Protein AF-0000000084581975 (afdb_homodimer)

Secondary structure (DSSP, 8-state):
--STTS--TT-TTHHHHS-HHHHHHHHHHS-HHHHHHHHHHHHHHHHHHHH-HHHHHHHHHHHTTEEE-S-TTS-HHHHHHHHHHHHHTTSTT-S-EEEEEE-TTSEEEEETTEEEEE-SSEEEEEEPPPSSS-PPPEEEEEEE-TTTS-TTT----EEEEEGGGTEEEEEE--TTS--EEEEEETTTTTPBPTT-S-SEEE-SSPPPSSS--EEEEEEETTEEEEEEESSSEEEEEEETTTTEEEEEEEE--TT-TT--EEEEESSSSEEEEEETTEEEEEE--TTSTT-B--GGG-SEEEEPPPBPTT-EEEEEEEE-------GGG--SEEE-GGGPEEEEEEEEES-TT---TTTEEEEEEEEEHHHHHHHHHHS-SS-EEE-HHHHSTTT-EEEEE-SS-EEEEEEETTEEEEEEE-S--TT--GGGG-EEEEEESTTGGGSTT-------SSEE--SEE--TTTBSS-EE----EEEEEEE--TTEEE-SSSEEEEEE-------/--STTS--TT-TTHHHHS-HHHHHHHHHHS-HHHHHHHHHHHHHHHHHHHH-HHHHHHHHHHHTTEEE-S-TTS-HHHHHHHHHHHHHTTSTT---EEEEEE-TTSEEEEETTEEEEE-SSEEEEEEPPPSSS-PPPEEEEEEE-TTTS-TTT----EEEEEGGGTEEEEEE--TTS--EEEEEETTTTTPBPTT-SSSEEE-SSPPPSSS--EEEEEEETTEEEEEEESSSEEEEEEETTTTEEEEEEEE--TT-TT--EEEEESSSSEEEEEETTEEEEEE--TTSTT-B--GGG-SEEEEPPPBPTT-EEEEEEEE-------GGG--SEEE-GGGPEEEEEEEEES-SS---TTTEEEEEEEEEHHHHHHHHHHS-SS-EEE-HHHHSTTT-EEEEE-SS-EEEEEEETTEEEEEEE-S--TT--GGGG-EEEEEESTTGGGSTT--TT---SSEE--SEE--TTTBSS-EE----EEEEEEE--TTEEE-SSSEEEEEE-------

Radius of gyration: 44.05 Å; Cα contacts (8 Å, |Δi|>4): 2255; chains: 2; bounding box: 67×136×101 Å

Structure (mmCIF, N/CA/C/O backbone):
data_AF-0000000084581975-model_v1
#
loop_
_entity.id
_entity.type
_entity.pdbx_description
1 polymer 'F-box domain-containing protein'
#
loop_
_atom_site.group_PDB
_atom_site.id
_atom_site.type_symbol
_atom_site.label_atom_id
_atom_site.label_alt_id
_atom_site.label_comp_id
_atom_site.label_asym_id
_atom_site.label_entity_id
_atom_site.label_seq_id
_atom_site.pdbx_PDB_ins_code
_atom_site.Cartn_x
_atom_site.Cartn_y
_atom_site.Cartn_z
_atom_site.occupancy
_atom_site.B_iso_or_equiv
_atom_site.auth_seq_id
_atom_site.auth_comp_id
_atom_site.auth_asym_id
_atom_site.auth_atom_id
_atom_site.pdbx_PDB_model_num
ATOM 1 N N . MET A 1 1 ? 5.711 13.75 -12.453 1 22.48 1 MET A N 1
ATOM 2 C CA . MET A 1 1 ? 6.531 12.695 -13.047 1 22.48 1 MET A CA 1
ATOM 3 C C . MET A 1 1 ? 6.195 11.336 -12.445 1 22.48 1 MET A C 1
ATOM 5 O O . MET A 1 1 ? 6.461 10.297 -13.055 1 22.48 1 MET A O 1
ATOM 9 N N . CYS A 1 2 ? 5.719 11.281 -11.109 1 26.8 2 CYS A N 1
ATOM 10 C CA . CYS A 1 2 ? 5.574 9.984 -10.438 1 26.8 2 CYS A CA 1
ATOM 11 C C . CYS A 1 2 ? 4.297 9.289 -10.883 1 26.8 2 CYS A C 1
ATOM 13 O O . CYS A 1 2 ? 4.035 8.148 -10.484 1 26.8 2 CYS A O 1
ATOM 15 N N . ALA A 1 3 ? 3.344 10.016 -11.438 1 27.53 3 ALA A N 1
ATOM 16 C CA . ALA A 1 3 ? 2.084 9.422 -11.883 1 27.53 3 ALA A CA 1
ATOM 17 C C . ALA A 1 3 ? 2.314 8.445 -13.031 1 27.53 3 ALA A C 1
ATOM 19 O O . ALA A 1 3 ? 1.553 7.488 -13.203 1 27.53 3 ALA A O 1
ATOM 20 N N . GLN A 1 4 ? 3.154 8.891 -13.906 1 28.66 4 GLN A N 1
ATOM 21 C CA . GLN A 1 4 ? 3.277 8.164 -15.164 1 28.66 4 GLN A CA 1
ATOM 22 C C . GLN A 1 4 ? 3.859 6.77 -14.938 1 28.66 4 GLN A C 1
ATOM 24 O O . GLN A 1 4 ? 3.879 5.941 -15.852 1 28.66 4 GLN A O 1
ATOM 29 N N . LEU A 1 5 ? 4.598 6.711 -13.867 1 30.78 5 LEU A N 1
ATOM 30 C CA . LEU A 1 5 ? 5.309 5.438 -13.789 1 30.78 5 LEU A CA 1
ATOM 31 C C . LEU A 1 5 ? 4.344 4.297 -13.477 1 30.78 5 LEU A C 1
ATOM 33 O O . LEU A 1 5 ? 4.742 3.131 -13.461 1 30.78 5 LEU A O 1
ATOM 37 N N . VAL A 1 6 ? 3.082 4.711 -13.109 1 30.45 6 VAL A N 1
ATOM 38 C CA . VAL A 1 6 ? 2.285 3.627 -12.539 1 30.45 6 VAL A CA 1
ATOM 39 C C . VAL A 1 6 ? 1.731 2.752 -13.664 1 30.45 6 VAL A C 1
ATOM 41 O O . VAL A 1 6 ? 1.44 1.571 -13.453 1 30.45 6 VAL A O 1
ATOM 44 N N . LEU A 1 7 ? 1.146 3.326 -14.711 1 28.42 7 LEU A N 1
ATOM 45 C CA . LEU A 1 7 ? 0.119 2.535 -15.375 1 28.42 7 LEU A CA 1
ATOM 46 C C . LEU A 1 7 ? 0.747 1.505 -16.312 1 28.42 7 LEU A C 1
ATOM 48 O O . LEU A 1 7 ? 0.043 0.854 -17.078 1 28.42 7 LEU A O 1
ATOM 52 N N . ALA A 1 8 ? 1.982 1.646 -16.797 1 29.94 8 ALA A N 1
ATOM 53 C CA . ALA A 1 8 ? 2.242 0.661 -17.844 1 29.94 8 ALA A CA 1
ATOM 54 C C . ALA A 1 8 ? 2.133 -0.76 -17.297 1 29.94 8 ALA A C 1
ATOM 56 O O . ALA A 1 8 ? 2.391 -1 -16.125 1 29.94 8 ALA A O 1
ATOM 57 N N . SER A 1 9 ? 1.639 -1.795 -18.125 1 33.84 9 SER A N 1
ATOM 58 C CA . SER A 1 9 ? 1.245 -3.197 -18.031 1 33.84 9 SER A CA 1
ATOM 59 C C . SER A 1 9 ? 2.23 -3.988 -17.172 1 33.84 9 SER A C 1
ATOM 61 O O . SER A 1 9 ? 1.823 -4.785 -16.328 1 33.84 9 SER A O 1
ATOM 63 N N . ASP A 1 10 ? 3.424 -4.309 -17.703 1 35.94 10 ASP A N 1
ATOM 64 C CA . ASP A 1 10 ? 4.492 -5.188 -17.234 1 35.94 10 ASP A CA 1
ATOM 65 C C . ASP A 1 10 ? 5.18 -4.609 -16 1 35.94 10 ASP A C 1
ATOM 67 O O . ASP A 1 10 ? 6.156 -5.18 -15.508 1 35.94 10 ASP A O 1
ATOM 71 N N . HIS A 1 11 ? 5.031 -3.281 -15.664 1 39.19 11 HIS A N 1
ATOM 72 C CA . HIS A 1 11 ? 5.934 -2.52 -14.812 1 39.19 11 HIS A CA 1
ATOM 73 C C . HIS A 1 11 ? 5.496 -2.584 -13.352 1 39.19 11 HIS A C 1
ATOM 75 O O . HIS A 1 11 ? 5.543 -1.578 -12.641 1 39.19 11 HIS A O 1
ATOM 81 N N . ARG A 1 12 ? 4.633 -3.551 -13.047 1 43.44 12 ARG A N 1
ATOM 82 C CA . ARG A 1 12 ? 3.996 -3.928 -11.789 1 43.44 12 ARG A CA 1
ATOM 83 C C . ARG A 1 12 ? 4.945 -3.723 -10.609 1 43.44 12 ARG A C 1
ATOM 85 O O . ARG A 1 12 ? 4.516 -3.33 -9.523 1 43.44 12 ARG A O 1
ATOM 92 N N . HIS A 1 13 ? 6.047 -4.484 -10.664 1 51.91 13 HIS A N 1
ATOM 93 C CA . HIS A 1 13 ? 6.898 -4.547 -9.484 1 51.91 13 HIS A CA 1
ATOM 94 C C . HIS A 1 13 ? 7.789 -3.311 -9.383 1 51.91 13 HIS A C 1
ATOM 96 O O . HIS A 1 13 ? 8.945 -3.406 -8.961 1 51.91 13 HIS A O 1
ATOM 102 N N . LEU A 1 14 ? 7.18 -2.363 -9.891 1 57.41 14 LEU A N 1
ATOM 103 C CA . LEU A 1 14 ? 8.117 -1.265 -10.086 1 57.41 14 LEU A CA 1
ATOM 104 C C . LEU A 1 14 ? 8.609 -0.719 -8.75 1 57.41 14 LEU A C 1
ATOM 106 O O . LEU A 1 14 ? 9.805 -0.493 -8.57 1 57.41 14 LEU A O 1
ATOM 110 N N . LEU A 1 15 ? 7.633 -0.559 -7.859 1 65.06 15 LEU A N 1
ATOM 111 C CA . LEU A 1 15 ? 8.125 0.051 -6.629 1 65.06 15 LEU A CA 1
ATOM 112 C C . LEU A 1 15 ? 9.086 -0.89 -5.902 1 65.06 15 LEU A C 1
ATOM 114 O O . LEU A 1 15 ? 10.078 -0.446 -5.328 1 65.06 15 LEU A O 1
ATOM 118 N N . LEU A 1 16 ? 8.711 -2.211 -6.16 1 68.69 16 LEU A N 1
ATOM 119 C CA . LEU A 1 16 ? 9.531 -3.199 -5.477 1 68.69 16 LEU A CA 1
ATOM 120 C C . LEU A 1 16 ? 10.883 -3.359 -6.176 1 68.69 16 LEU A C 1
ATOM 122 O O . LEU A 1 16 ? 11.844 -3.84 -5.574 1 68.69 16 LEU A O 1
ATOM 126 N N . ALA A 1 17 ? 10.781 -2.967 -7.391 1 67.44 17 ALA A N 1
ATOM 127 C CA . ALA A 1 17 ? 12.008 -3.105 -8.164 1 67.44 17 ALA A CA 1
ATOM 128 C C . ALA A 1 17 ? 12.914 -1.894 -7.977 1 67.44 17 ALA A C 1
ATOM 130 O O . ALA A 1 17 ? 14.102 -1.939 -8.312 1 67.44 17 ALA A O 1
ATOM 131 N N . LEU A 1 18 ? 12.414 -0.847 -7.305 1 73.75 18 LEU A N 1
ATOM 132 C CA . LEU A 1 18 ? 13.188 0.375 -7.117 1 73.75 18 LEU A CA 1
ATOM 133 C C . LEU A 1 18 ? 14.18 0.22 -5.965 1 73.75 18 LEU A C 1
ATOM 135 O O . LEU A 1 18 ? 13.891 -0.457 -4.977 1 73.75 18 LEU A O 1
ATOM 139 N N . ALA A 1 19 ? 15.43 0.802 -6.273 1 79.25 19 ALA A N 1
ATOM 140 C CA . ALA A 1 19 ? 16.391 0.873 -5.172 1 79.25 19 ALA A CA 1
ATOM 141 C C . ALA A 1 19 ? 15.789 1.61 -3.975 1 79.25 19 ALA A C 1
ATOM 143 O O . ALA A 1 19 ? 15 2.545 -4.145 1 79.25 19 ALA A O 1
ATOM 144 N N . GLU A 1 20 ? 16.094 1.168 -2.828 1 81.75 20 GLU A N 1
ATOM 145 C CA . GLU A 1 20 ? 15.555 1.759 -1.602 1 81.75 20 GLU A CA 1
ATOM 146 C C . GLU A 1 20 ? 15.859 3.254 -1.535 1 81.75 20 GLU A C 1
ATOM 148 O O . GLU A 1 20 ? 15.023 4.039 -1.073 1 81.75 20 GLU A O 1
ATOM 153 N N . GLU A 1 21 ? 17.031 3.633 -2.029 1 85.06 21 GLU A N 1
ATOM 154 C CA . GLU A 1 21 ? 17.422 5.035 -2.006 1 85.06 21 GLU A CA 1
ATOM 155 C C . GLU A 1 21 ? 16.469 5.898 -2.82 1 85.06 21 GLU A C 1
ATOM 157 O O . GLU A 1 21 ? 16.141 7.02 -2.422 1 85.06 21 GLU A O 1
ATOM 162 N N . LEU A 1 22 ? 16.094 5.352 -3.869 1 86.69 22 LEU A N 1
ATOM 163 C CA . LEU A 1 22 ? 15.156 6.086 -4.715 1 86.69 22 LEU A CA 1
ATOM 164 C C . LEU A 1 22 ? 13.781 6.18 -4.055 1 86.69 22 LEU A C 1
ATOM 166 O O . LEU A 1 22 ? 13.109 7.207 -4.16 1 86.69 22 LEU A O 1
ATOM 170 N N . LEU A 1 23 ? 13.375 5.09 -3.426 1 86.12 23 LEU A N 1
ATOM 171 C CA . LEU A 1 23 ? 12.102 5.105 -2.711 1 86.12 23 LEU A CA 1
ATOM 172 C C . LEU A 1 23 ? 12.102 6.18 -1.628 1 86.12 23 LEU A C 1
ATOM 174 O O . LEU A 1 23 ? 11.109 6.898 -1.46 1 86.12 23 LEU A O 1
ATOM 178 N N . VAL A 1 24 ? 13.211 6.305 -0.951 1 89.69 24 VAL A N 1
ATOM 179 C CA . VAL A 1 24 ? 13.344 7.305 0.104 1 89.69 24 VAL A CA 1
ATOM 180 C C . VAL A 1 24 ? 13.234 8.703 -0.497 1 89.69 24 VAL A C 1
ATOM 182 O O . VAL A 1 24 ? 12.523 9.562 0.032 1 89.69 24 VAL A O 1
ATOM 185 N N . LEU A 1 25 ? 13.852 8.945 -1.613 1 89.62 25 LEU A N 1
ATOM 186 C CA . LEU A 1 25 ? 13.812 10.25 -2.262 1 89.62 25 LEU A CA 1
ATOM 187 C C . LEU A 1 25 ? 12.398 10.602 -2.705 1 89.62 25 LEU A C 1
ATOM 189 O O . LEU A 1 25 ? 11.969 11.75 -2.582 1 89.62 25 LEU A O 1
ATOM 193 N N . ILE A 1 26 ? 11.727 9.617 -3.211 1 87.5 26 ILE A N 1
ATOM 194 C CA . ILE A 1 26 ? 10.352 9.836 -3.629 1 87.5 26 ILE A CA 1
ATOM 195 C C . ILE A 1 26 ? 9.5 10.227 -2.422 1 87.5 26 ILE A C 1
ATOM 197 O O . ILE A 1 26 ? 8.711 11.172 -2.488 1 87.5 26 ILE A O 1
ATOM 201 N N . LEU A 1 27 ? 9.68 9.492 -1.345 1 89.44 27 LEU A N 1
ATOM 202 C CA . LEU A 1 27 ? 8.906 9.766 -0.138 1 89.44 27 LEU A CA 1
ATOM 203 C C . LEU A 1 27 ? 9.219 11.156 0.404 1 89.44 27 LEU A C 1
ATOM 205 O O . LEU A 1 27 ? 8.328 11.859 0.873 1 89.44 27 LEU A O 1
ATOM 209 N N . LEU A 1 28 ? 10.445 11.602 0.316 1 91.5 28 LEU A N 1
ATOM 210 C CA . LEU A 1 28 ? 10.859 12.898 0.835 1 91.5 28 LEU A CA 1
ATOM 211 C C . LEU A 1 28 ? 10.32 14.023 -0.041 1 91.5 28 LEU A C 1
ATOM 213 O O . LEU A 1 28 ? 10.227 15.172 0.403 1 91.5 28 LEU A O 1
ATOM 217 N N . ASP A 1 29 ? 10 13.727 -1.229 1 90.19 29 ASP A N 1
ATOM 218 C CA . ASP A 1 29 ? 9.438 14.727 -2.127 1 90.19 29 ASP A CA 1
ATOM 219 C C . ASP A 1 29 ? 7.93 14.867 -1.915 1 90.19 29 ASP A C 1
ATOM 221 O O . ASP A 1 29 ? 7.328 15.859 -2.334 1 90.19 29 ASP A O 1
ATOM 225 N N . LEU A 1 30 ? 7.344 13.875 -1.253 1 88.69 30 LEU A N 1
ATOM 226 C CA . LEU A 1 30 ? 5.906 13.898 -0.999 1 88.69 30 LEU A CA 1
ATOM 227 C C . LEU A 1 30 ? 5.582 14.789 0.199 1 88.69 30 LEU A C 1
ATOM 229 O O . LEU A 1 30 ? 6.449 15.047 1.037 1 88.69 30 LEU A O 1
ATOM 233 N N . GLU A 1 31 ? 4.32 15.312 0.268 1 90.88 31 GLU A N 1
ATOM 234 C CA . GLU A 1 31 ? 3.812 16.016 1.448 1 90.88 31 GLU A CA 1
ATOM 235 C C . GLU A 1 31 ? 3.512 15.031 2.578 1 90.88 31 GLU A C 1
ATOM 237 O O . GLU A 1 31 ? 3.195 13.859 2.33 1 90.88 31 GLU A O 1
ATOM 242 N N . PRO A 1 32 ? 3.602 15.391 3.762 1 89.56 32 PRO A N 1
ATOM 243 C CA . PRO A 1 32 ? 3.332 14.5 4.895 1 89.56 32 PRO A CA 1
ATOM 244 C C . PRO A 1 32 ? 1.964 13.828 4.809 1 89.56 32 PRO A C 1
ATOM 246 O O . PRO A 1 32 ? 1.825 12.656 5.156 1 89.56 32 PRO A O 1
ATOM 249 N N . ARG A 1 33 ? 1.04 14.57 4.355 1 87.06 33 ARG A N 1
ATOM 250 C CA . ARG A 1 33 ? -0.302 14.008 4.23 1 87.06 33 ARG A CA 1
ATOM 251 C C . ARG A 1 33 ? -0.312 12.82 3.283 1 87.06 33 ARG A C 1
ATOM 253 O O . ARG A 1 33 ? -1.02 11.836 3.52 1 87.06 33 ARG A O 1
ATOM 260 N N . ASP A 1 34 ? 0.437 12.938 2.287 1 86.75 34 ASP A N 1
ATOM 261 C CA . ASP A 1 34 ? 0.498 11.852 1.31 1 86.75 34 ASP A CA 1
ATOM 262 C C . ASP A 1 34 ? 1.215 10.633 1.884 1 86.75 34 ASP A C 1
ATOM 264 O O . ASP A 1 34 ? 0.804 9.5 1.646 1 86.75 34 ASP A O 1
ATOM 268 N N . ILE A 1 35 ? 2.281 10.891 2.623 1 89.06 35 ILE A N 1
ATOM 269 C CA . ILE A 1 35 ? 3.004 9.797 3.266 1 89.06 35 ILE A CA 1
ATOM 270 C C . ILE A 1 35 ? 2.078 9.07 4.238 1 89.06 35 ILE A C 1
ATOM 272 O O . ILE A 1 35 ? 2.025 7.84 4.246 1 89.06 35 ILE A O 1
ATOM 276 N N . LEU A 1 36 ? 1.355 9.859 4.957 1 88.81 36 LEU A N 1
ATOM 277 C CA . LEU A 1 36 ? 0.425 9.281 5.922 1 88.81 36 LEU A CA 1
ATOM 278 C C . LEU A 1 36 ? -0.658 8.477 5.215 1 88.81 36 LEU A C 1
ATOM 280 O O . LEU A 1 36 ? -0.994 7.367 5.648 1 88.81 36 LEU A O 1
ATOM 284 N N . SER A 1 37 ? -1.19 9.062 4.215 1 85.12 37 SER A N 1
ATOM 285 C CA . SER A 1 37 ? -2.217 8.359 3.447 1 85.12 37 SER A CA 1
ATOM 286 C C . SER A 1 37 ? -1.699 7.031 2.916 1 85.12 37 SER A C 1
ATOM 288 O O . SER A 1 37 ? -2.395 6.016 2.984 1 85.12 37 SER A O 1
ATOM 290 N N . CYS A 1 38 ? -0.53 7.02 2.375 1 84.81 38 CYS A N 1
ATOM 291 C CA . CYS A 1 38 ? 0.086 5.797 1.871 1 84.81 38 CYS A CA 1
ATOM 292 C C . CYS A 1 38 ? 0.211 4.754 2.975 1 84.81 38 CYS A C 1
ATOM 294 O O . CYS A 1 38 ? -0.118 3.584 2.77 1 84.81 38 CYS A O 1
ATOM 296 N N . THR A 1 39 ? 0.673 5.191 4.113 1 86.06 39 THR A N 1
ATOM 297 C CA . THR A 1 39 ? 0.867 4.281 5.238 1 86.06 39 THR A CA 1
ATOM 298 C C . THR A 1 39 ? -0.468 3.715 5.711 1 86.06 39 THR A C 1
ATOM 300 O O . THR A 1 39 ? -0.569 2.523 6.008 1 86.06 39 THR A O 1
ATOM 303 N N . LYS A 1 40 ? -1.461 4.555 5.746 1 84.69 40 LYS A N 1
ATOM 304 C CA . LYS A 1 40 ? -2.781 4.113 6.188 1 84.69 40 LYS A CA 1
ATOM 305 C C . LYS A 1 40 ? -3.383 3.115 5.203 1 84.69 40 LYS A C 1
ATOM 307 O O . LYS A 1 40 ? -3.994 2.125 5.609 1 84.69 40 LYS A O 1
ATOM 312 N N . VAL A 1 41 ? -3.24 3.439 4.008 1 82.62 41 VAL A N 1
ATOM 313 C CA . VAL A 1 41 ? -3.754 2.549 2.973 1 82.62 41 VAL A CA 1
ATOM 314 C C . VAL A 1 41 ? -3.047 1.198 3.057 1 82.62 41 VAL A C 1
ATOM 316 O O . VAL A 1 41 ? -3.691 0.149 2.992 1 82.62 41 VAL A O 1
ATOM 319 N N . CYS A 1 42 ? -1.71 1.225 3.133 1 85.5 42 CYS A N 1
ATOM 320 C CA . CYS A 1 42 ? -0.944 -0.011 3.248 1 85.5 42 CYS A CA 1
ATOM 321 C C . CYS A 1 42 ? -1.396 -0.823 4.457 1 85.5 42 CYS A C 1
ATOM 323 O O . CYS A 1 42 ? -1.576 -2.039 4.359 1 85.5 42 CYS A O 1
ATOM 325 N N . HIS A 1 43 ? -1.647 -0.173 5.539 1 86.69 43 HIS A N 1
ATOM 326 C CA . HIS A 1 43 ? -2.102 -0.858 6.742 1 86.69 43 HIS A CA 1
ATOM 327 C C . HIS A 1 43 ? -3.494 -1.447 6.551 1 86.69 43 HIS A C 1
ATOM 329 O O . HIS A 1 43 ? -3.754 -2.584 6.953 1 86.69 43 HIS A O 1
ATOM 335 N N . ALA A 1 44 ? -4.348 -0.655 6.02 1 84.25 44 ALA A N 1
ATOM 336 C CA . ALA A 1 44 ? -5.719 -1.105 5.793 1 84.25 44 ALA A CA 1
ATOM 337 C C . ALA A 1 44 ? -5.75 -2.326 4.879 1 84.25 44 ALA A C 1
ATOM 339 O O . ALA A 1 44 ? -6.457 -3.299 5.156 1 84.25 44 ALA A O 1
ATOM 340 N N . LEU A 1 45 ? -5.059 -2.299 3.84 1 85.38 45 LEU A N 1
ATOM 341 C CA . LEU A 1 45 ? -5.016 -3.41 2.896 1 85.38 45 LEU A CA 1
ATOM 342 C C . LEU A 1 45 ? -4.426 -4.656 3.547 1 85.38 45 LEU A C 1
ATOM 344 O O . LEU A 1 45 ? -4.957 -5.758 3.389 1 85.38 45 LEU A O 1
ATOM 348 N N . ALA A 1 46 ? -3.346 -4.484 4.203 1 85.44 46 ALA A N 1
ATOM 349 C CA . ALA A 1 46 ? -2.725 -5.609 4.902 1 85.44 46 ALA A CA 1
ATOM 350 C C . ALA A 1 46 ? -3.689 -6.227 5.91 1 85.44 46 ALA A C 1
ATOM 352 O O . ALA A 1 46 ? -3.779 -7.453 6.023 1 85.44 46 ALA A O 1
ATOM 353 N N . ASP A 1 47 ? -4.398 -5.348 6.586 1 88.19 47 ASP A N 1
ATOM 354 C CA . ASP A 1 47 ? -5.352 -5.805 7.594 1 88.19 47 ASP A CA 1
ATOM 355 C C . ASP A 1 47 ? -6.484 -6.605 6.957 1 88.19 47 ASP A C 1
ATOM 357 O O . ASP A 1 47 ? -6.879 -7.652 7.469 1 88.19 47 ASP A O 1
ATOM 361 N N . VAL A 1 48 ? -6.996 -6.102 5.918 1 89.44 48 VAL A N 1
ATOM 362 C CA . VAL A 1 48 ? -8.094 -6.773 5.234 1 89.44 48 VAL A CA 1
ATOM 363 C C . VAL A 1 48 ? -7.629 -8.133 4.711 1 89.44 48 VAL A C 1
ATOM 365 O O . VAL A 1 48 ? -8.344 -9.133 4.832 1 89.44 48 VAL A O 1
ATOM 368 N N . VAL A 1 49 ? -6.488 -8.273 4.105 1 90.12 49 VAL A N 1
ATOM 369 C CA . VAL A 1 49 ? -5.957 -9.531 3.58 1 90.12 49 VAL A CA 1
ATOM 370 C C . VAL A 1 49 ? -5.766 -10.523 4.719 1 90.12 49 VAL A C 1
ATOM 372 O O . VAL A 1 49 ? -6.148 -11.695 4.605 1 90.12 49 VAL A O 1
ATOM 375 N N . GLU A 1 50 ? -5.211 -10.094 5.824 1 90 50 GLU A N 1
ATOM 376 C CA . GLU A 1 50 ? -4.902 -10.961 6.957 1 90 50 GLU A CA 1
ATOM 377 C C . GLU A 1 50 ? -6.18 -11.445 7.641 1 90 50 GLU A C 1
ATOM 379 O O . GLU A 1 50 ? -6.254 -12.594 8.086 1 90 50 GLU A O 1
ATOM 384 N N . ARG A 1 51 ? -7.18 -10.578 7.672 1 91.56 51 ARG A N 1
ATOM 385 C CA . ARG A 1 51 ? -8.359 -10.883 8.477 1 91.56 51 ARG A CA 1
ATOM 386 C C . ARG A 1 51 ? -9.414 -11.602 7.641 1 91.56 51 ARG A C 1
ATOM 388 O O . ARG A 1 51 ? -10.375 -12.156 8.188 1 91.56 51 ARG A O 1
ATOM 395 N N . THR A 1 52 ? -9.352 -11.586 6.352 1 92.69 52 THR A N 1
ATOM 396 C CA . THR A 1 52 ? -10.375 -12.172 5.488 1 92.69 52 THR A CA 1
ATOM 397 C C . THR A 1 52 ? -9.945 -13.555 5.004 1 92.69 52 THR A C 1
ATOM 399 O O . THR A 1 52 ? -9.109 -13.672 4.105 1 92.69 52 THR A O 1
ATOM 402 N N . PRO A 1 53 ? -10.562 -14.609 5.41 1 93.94 53 PRO A N 1
ATOM 403 C CA . PRO A 1 53 ? -10.164 -15.969 5.062 1 93.94 53 PRO A CA 1
ATOM 404 C C . PRO A 1 53 ? -10.266 -16.25 3.564 1 93.94 53 PRO A C 1
ATOM 406 O O . PRO A 1 53 ? -9.391 -16.922 2.998 1 93.94 53 PRO A O 1
ATOM 409 N N . ALA A 1 54 ? -11.281 -15.766 2.957 1 93.88 54 ALA A N 1
ATOM 410 C CA . ALA A 1 54 ? -11.469 -16.016 1.53 1 93.88 54 ALA A CA 1
ATOM 411 C C . ALA A 1 54 ? -10.305 -15.453 0.719 1 93.88 54 ALA A C 1
ATOM 413 O O . ALA A 1 54 ? -9.836 -16.094 -0.229 1 93.88 54 ALA A O 1
ATOM 414 N N . VAL A 1 55 ? -9.836 -14.281 1.111 1 94.56 55 VAL A N 1
ATOM 415 C CA . VAL A 1 55 ? -8.719 -13.656 0.411 1 94.56 55 VAL A CA 1
ATOM 416 C C . VAL A 1 55 ? -7.438 -14.43 0.701 1 94.56 55 VAL A C 1
ATOM 418 O O . VAL A 1 55 ? -6.641 -14.688 -0.206 1 94.56 55 VAL A O 1
ATOM 421 N N . GLN A 1 56 ? -7.293 -14.82 1.885 1 95.12 56 GLN A N 1
ATOM 422 C CA . GLN A 1 56 ? -6.137 -15.633 2.26 1 95.12 56 GLN A CA 1
ATOM 423 C C . GLN A 1 56 ? -6.129 -16.953 1.508 1 95.12 56 GLN A C 1
ATOM 425 O O . GLN A 1 56 ? -5.078 -17.406 1.05 1 95.12 56 GLN A O 1
ATOM 430 N N . TYR A 1 57 ? -7.336 -17.547 1.443 1 95.44 57 TYR A N 1
ATOM 431 C CA . TYR A 1 57 ? -7.453 -18.812 0.738 1 95.44 57 TYR A CA 1
ATOM 432 C C . TYR A 1 57 ? -7.043 -18.672 -0.723 1 95.44 57 TYR A C 1
ATOM 434 O O . TYR A 1 57 ? -6.277 -19.484 -1.245 1 95.44 57 TYR A O 1
ATOM 442 N N . LYS A 1 58 ? -7.469 -17.688 -1.327 1 95.31 58 LYS A N 1
ATOM 443 C CA . LYS A 1 58 ? -7.105 -17.438 -2.719 1 95.31 58 LYS A CA 1
ATOM 444 C C . LYS A 1 58 ? -5.602 -17.25 -2.869 1 95.31 58 LYS A C 1
ATOM 446 O O . LYS A 1 58 ? -4.984 -17.797 -3.779 1 95.31 58 LYS A O 1
ATOM 451 N N . LEU A 1 59 ? -5.012 -16.438 -2.014 1 94.12 59 LEU A N 1
ATOM 452 C CA . LEU A 1 59 ? -3.574 -16.203 -2.039 1 94.12 59 LEU A CA 1
ATOM 453 C C . LEU A 1 59 ? -2.799 -17.5 -1.847 1 94.12 59 LEU A C 1
ATOM 455 O O . LEU A 1 59 ? -1.862 -17.781 -2.596 1 94.12 59 LEU A O 1
ATOM 459 N N . GLN A 1 60 ? -3.23 -18.234 -0.873 1 95.38 60 GLN A N 1
ATOM 460 C CA . GLN A 1 60 ? -2.547 -19.484 -0.573 1 95.38 60 GLN A CA 1
ATOM 461 C C . GLN A 1 60 ? -2.666 -20.469 -1.734 1 95.38 60 GLN A C 1
ATOM 463 O O . GLN A 1 60 ? -1.736 -21.234 -2.008 1 95.38 60 GLN A O 1
ATOM 468 N N . LEU A 1 61 ? -3.811 -20.5 -2.393 1 95.19 61 LEU A N 1
ATOM 469 C CA . LEU A 1 61 ? -3.961 -21.328 -3.582 1 95.19 61 LEU A CA 1
ATOM 470 C C . LEU A 1 61 ? -2.92 -20.953 -4.633 1 95.19 61 LEU A C 1
ATOM 472 O O . LEU A 1 61 ? -2.244 -21.844 -5.176 1 95.19 61 LEU A O 1
ATOM 476 N N . GLY A 1 62 ? -2.826 -19.703 -4.848 1 94.5 62 GLY A N 1
ATOM 477 C CA . GLY A 1 62 ? -1.84 -19.234 -5.809 1 94.5 62 GLY A CA 1
ATOM 478 C C . GLY A 1 62 ? -0.418 -19.609 -5.43 1 94.5 62 GLY A C 1
ATOM 479 O O . GLY A 1 62 ? 0.361 -20.047 -6.281 1 94.5 62 GLY A O 1
ATOM 480 N N . LEU A 1 63 ? -0.083 -19.484 -4.172 1 94.06 63 LEU A N 1
ATOM 481 C CA . LEU A 1 63 ? 1.257 -19.781 -3.682 1 94.06 63 LEU A CA 1
ATOM 482 C C . LEU A 1 63 ? 1.551 -21.281 -3.793 1 94.06 63 LEU A C 1
ATOM 484 O O . LEU A 1 63 ? 2.705 -21.672 -3.957 1 94.06 63 LEU A O 1
ATOM 488 N N . ALA A 1 64 ? 0.517 -22.047 -3.729 1 93.75 64 ALA A N 1
ATOM 489 C CA . ALA A 1 64 ? 0.663 -23.5 -3.779 1 93.75 64 ALA A CA 1
ATOM 490 C C . ALA A 1 64 ? 0.581 -24 -5.215 1 93.75 64 ALA A C 1
ATOM 492 O O . ALA A 1 64 ? 0.734 -25.203 -5.465 1 93.75 64 ALA A O 1
ATOM 493 N N . GLY A 1 65 ? 0.343 -23.125 -6.191 1 92.94 65 GLY A N 1
ATOM 494 C CA . GLY A 1 65 ? 0.127 -23.562 -7.559 1 92.94 65 GLY A CA 1
ATOM 495 C C . GLY A 1 65 ? -1.141 -24.391 -7.73 1 92.94 65 GLY A C 1
ATOM 496 O O . GLY A 1 65 ? -1.18 -25.328 -8.531 1 92.94 65 GLY A O 1
ATOM 497 N N . MET A 1 66 ? -2.131 -24.109 -6.93 1 93.31 66 MET A N 1
ATOM 498 C CA . MET A 1 66 ? -3.369 -24.891 -6.918 1 93.31 66 MET A CA 1
ATOM 499 C C . MET A 1 66 ? -4.57 -24 -7.219 1 93.31 66 MET A C 1
ATOM 501 O O . MET A 1 66 ? -4.43 -22.781 -7.359 1 93.31 66 MET A O 1
ATOM 505 N N . ILE A 1 67 ? -5.707 -24.641 -7.508 1 91.38 67 ILE A N 1
ATOM 506 C CA . ILE A 1 67 ? -6.98 -23.953 -7.695 1 91.38 67 ILE A CA 1
ATOM 507 C C . ILE A 1 67 ? -8.031 -24.562 -6.77 1 91.38 67 ILE A C 1
ATOM 509 O O . ILE A 1 67 ? -7.828 -25.641 -6.207 1 91.38 67 ILE A O 1
ATOM 513 N N . ASP A 1 68 ? -9.07 -23.844 -6.617 1 91.31 68 ASP A N 1
ATOM 514 C CA . ASP A 1 68 ? -10.148 -24.281 -5.738 1 91.31 68 ASP A CA 1
ATOM 515 C C . ASP A 1 68 ? -10.828 -25.531 -6.297 1 91.31 68 ASP A C 1
ATOM 517 O O . ASP A 1 68 ? -10.891 -25.719 -7.512 1 91.31 68 ASP A O 1
ATOM 521 N N . GLY A 1 69 ? -11.172 -26.375 -5.383 1 87.06 69 GLY A N 1
ATOM 522 C CA . GLY A 1 69 ? -11.875 -27.578 -5.773 1 87.06 69 GLY A CA 1
ATOM 523 C C . GLY A 1 69 ? -13.383 -27.406 -5.832 1 87.06 69 GLY A C 1
ATOM 524 O O . GLY A 1 69 ? -13.891 -26.312 -5.625 1 87.06 69 GLY A O 1
ATOM 525 N N . LEU A 1 70 ? -14.062 -28.375 -6.258 1 74.06 70 LEU A N 1
ATOM 526 C CA . LEU A 1 70 ? -15.508 -28.375 -6.41 1 74.06 70 LEU A CA 1
ATOM 527 C C . LEU A 1 70 ? -16.203 -28.656 -5.078 1 74.06 70 LEU A C 1
ATOM 529 O O . LEU A 1 70 ? -17.422 -28.828 -5.027 1 74.06 70 LEU A O 1
ATOM 533 N N . ALA A 1 71 ? -15.32 -28.641 -3.99 1 64.38 71 ALA A N 1
ATOM 534 C CA . ALA A 1 71 ? -15.938 -28.953 -2.703 1 64.38 71 ALA A CA 1
ATOM 535 C C . ALA A 1 71 ? -16.75 -27.781 -2.178 1 64.38 71 ALA A C 1
ATOM 537 O O . ALA A 1 71 ? -16.312 -27.062 -1.282 1 64.38 71 ALA A O 1
ATOM 538 N N . ALA A 1 72 ? -17.828 -27.438 -2.75 1 63.72 72 ALA A N 1
ATOM 539 C CA . ALA A 1 72 ? -18.625 -26.219 -2.52 1 63.72 72 ALA A CA 1
ATOM 540 C C . ALA A 1 72 ? -19.188 -26.203 -1.099 1 63.72 72 ALA A C 1
ATOM 542 O O . ALA A 1 72 ? -19.391 -25.125 -0.528 1 63.72 72 ALA A O 1
ATOM 543 N N . LEU A 1 73 ? -19.125 -27.359 -0.496 1 77.25 73 LEU A N 1
ATOM 544 C CA . LEU A 1 73 ? -19.875 -27.344 0.759 1 77.25 73 LEU A CA 1
ATOM 545 C C . LEU A 1 73 ? -18.938 -27.109 1.942 1 77.25 73 LEU A C 1
ATOM 547 O O . LEU A 1 73 ? -19.391 -26.797 3.045 1 77.25 73 LEU A O 1
ATOM 551 N N . THR A 1 74 ? -17.672 -27.203 1.767 1 88.44 74 THR A N 1
ATOM 552 C CA . THR A 1 74 ? -16.75 -27 2.879 1 88.44 74 THR A CA 1
ATOM 553 C C . THR A 1 74 ? -16.453 -25.516 3.064 1 88.44 74 THR A C 1
ATOM 555 O O . THR A 1 74 ? -16.094 -24.828 2.107 1 88.44 74 THR A O 1
ATOM 558 N N . PRO A 1 75 ? -16.578 -25.047 4.277 1 92 75 PRO A N 1
ATOM 559 C CA . PRO A 1 75 ? -16.297 -23.641 4.527 1 92 75 PRO A CA 1
ATOM 560 C C . PRO A 1 75 ? -14.875 -23.234 4.145 1 92 75 PRO A C 1
ATOM 562 O O . PRO A 1 75 ? -13.945 -24.047 4.27 1 92 75 PRO A O 1
ATOM 565 N N . VAL A 1 76 ? -14.773 -22.078 3.781 1 93.5 76 VAL A N 1
ATOM 566 C CA . VAL A 1 76 ? -13.5 -21.562 3.283 1 93.5 76 VAL A CA 1
ATOM 567 C C . VAL A 1 76 ? -12.438 -21.656 4.379 1 93.5 76 VAL A C 1
ATOM 569 O O . VAL A 1 76 ? -11.273 -21.938 4.102 1 93.5 76 VAL A O 1
ATOM 572 N N . GLY A 1 77 ? -12.82 -21.375 5.641 1 93 77 GLY A N 1
ATOM 573 C CA . GLY A 1 77 ? -11.875 -21.453 6.742 1 93 77 GLY A CA 1
ATOM 574 C C . GLY A 1 77 ? -11.227 -22.828 6.859 1 93 77 GLY A C 1
ATOM 575 O O . GLY A 1 77 ? -10.016 -22.922 7.078 1 93 77 GLY A O 1
ATOM 576 N N . GLN A 1 78 ? -12.008 -23.797 6.703 1 93.81 78 GLN A N 1
ATOM 577 C CA . GLN A 1 78 ? -11.5 -25.172 6.789 1 93.81 78 GLN A CA 1
ATOM 578 C C . GLN A 1 78 ? -10.602 -25.5 5.598 1 93.81 78 GLN A C 1
ATOM 580 O O . GLN A 1 78 ? -9.57 -26.141 5.754 1 93.81 78 GLN A O 1
ATOM 585 N N . ARG A 1 79 ? -10.984 -25.141 4.402 1 95.25 79 ARG A N 1
ATOM 586 C CA . ARG A 1 79 ? -10.164 -25.344 3.213 1 95.25 79 ARG A CA 1
ATOM 587 C C . ARG A 1 79 ? -8.82 -24.641 3.342 1 95.25 79 ARG A C 1
ATOM 589 O O . ARG A 1 79 ? -7.781 -25.203 2.986 1 95.25 79 ARG A O 1
ATOM 596 N N . LEU A 1 80 ? -8.898 -23.438 3.918 1 95.62 80 LEU A N 1
ATOM 597 C CA . LEU A 1 80 ? -7.68 -22.672 4.137 1 95.62 80 LEU A CA 1
ATOM 598 C C . LEU A 1 80 ? -6.754 -23.391 5.109 1 95.62 80 LEU A C 1
ATOM 600 O O . LEU A 1 80 ? -5.543 -23.469 4.879 1 95.62 80 LEU A O 1
ATOM 604 N N . GLU A 1 81 ? -7.305 -23.906 6.152 1 95.94 81 GLU A N 1
ATOM 605 C CA . GLU A 1 81 ? -6.504 -24.609 7.145 1 95.94 81 GLU A CA 1
ATOM 606 C C . GLU A 1 81 ? -5.809 -25.828 6.523 1 95.94 81 GLU A C 1
ATOM 608 O O . GLU A 1 81 ? -4.625 -26.062 6.77 1 95.94 81 GLU A O 1
ATOM 613 N N . GLN A 1 82 ? -6.492 -26.547 5.727 1 95 82 GLN A N 1
ATOM 614 C CA . GLN A 1 82 ? -5.922 -27.719 5.066 1 95 82 GLN A CA 1
ATOM 615 C C . GLN A 1 82 ? -4.848 -27.312 4.062 1 95 82 GLN A C 1
ATOM 617 O O . GLN A 1 82 ? -3.82 -27.984 3.939 1 95 82 GLN A O 1
ATOM 622 N N . LEU A 1 83 ? -5.156 -26.281 3.385 1 95.12 83 LEU A N 1
ATOM 623 C CA . LEU A 1 83 ? -4.184 -25.797 2.416 1 95.12 83 LEU A CA 1
ATOM 624 C C . LEU A 1 83 ? -2.906 -25.328 3.113 1 95.12 83 LEU A C 1
ATOM 626 O O . LEU A 1 83 ? -1.802 -25.594 2.625 1 95.12 83 LEU A O 1
ATOM 630 N N . ARG A 1 84 ? -3.031 -24.672 4.273 1 94.56 84 ARG A N 1
ATOM 631 C CA . ARG A 1 84 ? -1.871 -24.266 5.062 1 94.56 84 ARG A CA 1
ATOM 632 C C . ARG A 1 84 ? -1.092 -25.484 5.555 1 94.56 84 ARG A C 1
ATOM 634 O O . ARG A 1 84 ? 0.14 -25.453 5.59 1 94.56 84 ARG A O 1
ATOM 641 N N . ALA A 1 85 ? -1.85 -26.438 5.891 1 94 85 ALA A N 1
ATOM 642 C CA . ALA A 1 85 ? -1.203 -27.672 6.309 1 94 85 ALA A CA 1
ATOM 643 C C . ALA A 1 85 ? -0.395 -28.281 5.164 1 94 85 ALA A C 1
ATOM 645 O O . ALA A 1 85 ? 0.732 -28.734 5.367 1 94 85 ALA A O 1
ATOM 646 N N . TYR A 1 86 ? -0.89 -28.328 3.992 1 93.56 86 TYR A N 1
ATOM 647 C CA . TYR A 1 86 ? -0.18 -28.797 2.807 1 93.56 86 TYR A CA 1
ATOM 648 C C . TYR A 1 86 ? 1.095 -28 2.58 1 93.56 86 TYR A C 1
ATOM 650 O O . TYR A 1 86 ? 2.164 -28.562 2.355 1 93.56 86 TYR A O 1
ATOM 658 N N . GLN A 1 87 ? 0.914 -26.703 2.682 1 92.62 87 GLN A N 1
ATOM 659 C CA . GLN A 1 87 ? 2.064 -25.828 2.461 1 92.62 87 GLN A CA 1
ATOM 660 C C . GLN A 1 87 ? 3.139 -26.062 3.52 1 92.62 87 GLN A C 1
ATOM 662 O O . GLN A 1 87 ? 4.332 -26.047 3.211 1 92.62 87 GLN A O 1
ATOM 667 N N . SER A 1 88 ? 2.701 -26.297 4.688 1 90.88 88 SER A N 1
ATOM 668 C CA . SER A 1 88 ? 3.637 -26.531 5.785 1 90.88 88 SER A CA 1
ATOM 669 C C . SER A 1 88 ? 4.371 -27.859 5.621 1 90.88 88 SER A C 1
ATOM 671 O O . SER A 1 88 ? 5.438 -28.062 6.203 1 90.88 88 SER A O 1
ATOM 673 N N . SER A 1 89 ? 3.826 -28.719 4.902 1 91.12 89 SER A N 1
ATOM 674 C CA . SER A 1 89 ? 4.43 -30.031 4.715 1 91.12 89 SER A CA 1
ATOM 675 C C . SER A 1 89 ? 5.73 -29.938 3.92 1 91.12 89 SER A C 1
ATOM 677 O O . SER A 1 89 ? 6.535 -30.875 3.918 1 91.12 89 SER A O 1
ATOM 679 N N . TRP A 1 90 ? 5.934 -28.875 3.211 1 88.06 90 TRP A N 1
ATOM 680 C CA . TRP A 1 90 ? 7.16 -28.672 2.447 1 88.06 90 TRP A CA 1
ATOM 681 C C . TRP A 1 90 ? 8.352 -28.453 3.377 1 88.06 90 TRP A C 1
ATOM 683 O O . TRP A 1 90 ? 9.5 -28.391 2.924 1 88.06 90 TRP A O 1
ATOM 693 N N . SER A 1 91 ? 8.023 -28.484 4.66 1 82.69 91 SER A N 1
ATOM 694 C CA . SER A 1 91 ? 9.117 -28.438 5.625 1 82.69 91 SER A CA 1
ATOM 695 C C . SER A 1 91 ? 9.859 -29.766 5.695 1 82.69 91 SER A C 1
ATOM 697 O O . SER A 1 91 ? 9.359 -30.797 5.223 1 82.69 91 SER A O 1
ATOM 699 N N . GLU A 1 92 ? 11.062 -29.766 6.172 1 75.94 92 GLU A N 1
ATOM 700 C CA . GLU A 1 92 ? 11.898 -30.953 6.223 1 75.94 92 GLU A CA 1
ATOM 701 C C . GLU A 1 92 ? 11.164 -32.125 6.902 1 75.94 92 GLU A C 1
ATOM 703 O O . GLU A 1 92 ? 10.594 -31.953 7.984 1 75.94 92 GLU A O 1
ATOM 708 N N . ASN A 1 93 ? 11.117 -33.25 6.199 1 71.44 93 ASN A N 1
ATOM 709 C CA . ASN A 1 93 ? 10.602 -34.531 6.66 1 71.44 93 ASN A CA 1
ATOM 710 C C . ASN A 1 93 ? 9.102 -34.469 6.922 1 71.44 93 ASN A C 1
ATOM 712 O O . ASN A 1 93 ? 8.578 -35.219 7.77 1 71.44 93 ASN A O 1
ATOM 716 N N . ALA A 1 94 ? 8.461 -33.562 6.211 1 84.69 94 ALA A N 1
ATOM 717 C CA . ALA A 1 94 ? 7.039 -33.438 6.516 1 84.69 94 ALA A CA 1
ATOM 718 C C . ALA A 1 94 ? 6.184 -33.75 5.289 1 84.69 94 ALA A C 1
ATOM 720 O O . ALA A 1 94 ? 4.953 -33.75 5.371 1 84.69 94 ALA A O 1
ATOM 721 N N . VAL A 1 95 ? 6.801 -34.125 4.188 1 86.56 95 VAL A N 1
ATOM 722 C CA . VAL A 1 95 ? 6 -34.438 3.004 1 86.56 95 VAL A CA 1
ATOM 723 C C . VAL A 1 95 ? 5.297 -35.781 3.184 1 86.56 95 VAL A C 1
ATOM 725 O O . VAL A 1 95 ? 5.945 -36.781 3.443 1 86.56 95 VAL A O 1
ATOM 728 N N . PRO A 1 96 ? 4.016 -35.719 2.994 1 88.75 96 PRO A N 1
ATOM 729 C CA . PRO A 1 96 ? 3.285 -36.969 3.236 1 88.75 96 PRO A CA 1
ATOM 730 C C . PRO A 1 96 ? 3.592 -38.062 2.197 1 88.75 96 PRO A C 1
ATOM 732 O O . PRO A 1 96 ? 3.689 -37.75 1.004 1 88.75 96 PRO A O 1
ATOM 735 N N . ILE A 1 97 ? 3.77 -39.25 2.723 1 87.25 97 ILE A N 1
ATOM 736 C CA . ILE A 1 97 ? 3.99 -40.406 1.869 1 87.25 97 ILE A CA 1
ATOM 737 C C . ILE A 1 97 ? 2.855 -41.406 2.061 1 87.25 97 ILE A C 1
ATOM 739 O O . ILE A 1 97 ? 2.6 -41.875 3.18 1 87.25 97 ILE A O 1
ATOM 743 N N . VAL A 1 98 ? 2.111 -41.656 1.035 1 84.12 98 VAL A N 1
ATOM 744 C CA . VAL A 1 98 ? 1.08 -42.688 1.033 1 84.12 98 VAL A CA 1
ATOM 745 C C . VAL A 1 98 ? 1.657 -43.969 0.491 1 84.12 98 VAL A C 1
ATOM 747 O O . VAL A 1 98 ? 2.055 -44.062 -0.673 1 84.12 98 VAL A O 1
ATOM 750 N N . THR A 1 99 ? 1.669 -44.938 1.301 1 85.25 99 THR A N 1
ATOM 751 C CA . THR A 1 99 ? 2.248 -46.219 0.898 1 85.25 99 THR A CA 1
ATOM 752 C C . THR A 1 99 ? 1.169 -47.156 0.36 1 85.25 99 THR A C 1
ATOM 754 O O . THR A 1 99 ? 0.131 -47.344 0.998 1 85.25 99 THR A O 1
ATOM 757 N N . VAL A 1 100 ? 1.38 -47.625 -0.8 1 83 100 VAL A N 1
ATOM 758 C CA . VAL A 1 100 ? 0.501 -48.625 -1.437 1 83 100 VAL A CA 1
ATOM 759 C C . VAL A 1 100 ? 1.183 -49.969 -1.466 1 83 100 VAL A C 1
ATOM 761 O O . VAL A 1 100 ? 2.264 -50.125 -2.041 1 83 100 VAL A O 1
ATOM 764 N N . ASN A 1 101 ? 0.577 -50.969 -0.884 1 83.62 101 ASN A N 1
ATOM 765 C CA . ASN A 1 101 ? 1.131 -52.312 -0.833 1 83.62 101 ASN A CA 1
ATOM 766 C C . ASN A 1 101 ? 0.756 -53.125 -2.072 1 83.62 101 ASN A C 1
ATOM 768 O O . ASN A 1 101 ? -0.424 -53.375 -2.314 1 83.62 101 ASN A O 1
ATOM 772 N N . CYS A 1 102 ? 1.798 -53.5 -2.801 1 81.81 102 CYS A N 1
ATOM 773 C CA . CYS A 1 102 ? 1.597 -54.281 -4.02 1 81.81 102 CYS A CA 1
ATOM 774 C C . CYS A 1 102 ? 1.993 -55.719 -3.807 1 81.81 102 CYS A C 1
ATOM 776 O O . CYS A 1 102 ? 3.09 -56 -3.322 1 81.81 102 CYS A O 1
ATOM 778 N N . SER A 1 103 ? 1.011 -56.594 -4.008 1 79.69 103 SER A N 1
ATOM 779 C CA . SER A 1 103 ? 1.355 -58.031 -3.992 1 79.69 103 SER A CA 1
ATOM 780 C C . SER A 1 103 ? 2.191 -58.406 -5.207 1 79.69 103 SER A C 1
ATOM 782 O O . SER A 1 103 ? 2.059 -57.812 -6.273 1 79.69 103 SER A O 1
ATOM 784 N N . ARG A 1 104 ? 3.064 -59.438 -5.113 1 78.06 104 ARG A N 1
ATOM 785 C CA . ARG A 1 104 ? 3.979 -59.844 -6.172 1 78.06 104 ARG A CA 1
ATOM 786 C C . ARG A 1 104 ? 3.215 -60.406 -7.371 1 78.06 104 ARG A C 1
ATOM 788 O O . ARG A 1 104 ? 3.742 -60.438 -8.484 1 78.06 104 ARG A O 1
ATOM 795 N N . GLN A 1 105 ? 2.012 -60.781 -7.059 1 77.44 105 GLN A N 1
ATOM 796 C CA . GLN A 1 105 ? 1.218 -61.375 -8.133 1 77.44 105 GLN A CA 1
ATOM 797 C C . GLN A 1 105 ? 0.701 -60.312 -9.086 1 77.44 105 GLN A C 1
ATOM 799 O O . GLN A 1 105 ? 0.267 -60.625 -10.195 1 77.44 105 GLN A O 1
ATOM 804 N N . TYR A 1 106 ? 0.804 -59.031 -8.641 1 79.19 106 TYR A N 1
ATOM 805 C CA . TYR A 1 106 ? 0.214 -57.969 -9.438 1 79.19 106 TYR A CA 1
ATOM 806 C C . TYR A 1 106 ? 1.277 -56.969 -9.883 1 79.19 106 TYR A C 1
ATOM 808 O O . TYR A 1 106 ? 2.23 -56.719 -9.148 1 79.19 106 TYR A O 1
ATOM 816 N N . ARG A 1 107 ? 1.154 -56.5 -11.094 1 83.31 107 ARG A N 1
ATOM 817 C CA . ARG A 1 107 ? 1.861 -55.312 -11.516 1 83.31 107 ARG A CA 1
ATOM 818 C C . ARG A 1 107 ? 1.076 -54.062 -11.141 1 83.31 107 ARG A C 1
ATOM 820 O O . ARG A 1 107 ? -0.117 -53.938 -11.43 1 83.31 107 ARG A O 1
ATOM 827 N N . CYS A 1 108 ? 1.758 -53.156 -10.508 1 85.31 108 CYS A N 1
ATOM 828 C CA . CYS A 1 108 ? 1.062 -51.969 -10.016 1 85.31 108 CYS A CA 1
ATOM 829 C C . CYS A 1 108 ? 1.385 -50.781 -10.875 1 85.31 108 CYS A C 1
ATOM 831 O O . CYS A 1 108 ? 2.541 -50.562 -11.234 1 85.31 108 CYS A O 1
ATOM 833 N N . PHE A 1 109 ? 0.346 -50.062 -11.242 1 83.12 109 PHE A N 1
ATOM 834 C CA . PHE A 1 109 ? 0.463 -48.781 -11.945 1 83.12 109 PHE A CA 1
ATOM 835 C C . PHE A 1 109 ? -0.194 -47.656 -11.156 1 83.12 109 PHE A C 1
ATOM 837 O O . PHE A 1 109 ? -1.258 -47.844 -10.562 1 83.12 109 PHE A O 1
ATOM 844 N N . VAL A 1 110 ? 0.506 -46.594 -11.062 1 79.88 110 VAL A N 1
ATOM 845 C CA . VAL A 1 110 ? -0.103 -45.406 -10.492 1 79.88 110 VAL A CA 1
ATOM 846 C C . VAL A 1 110 ? -0.385 -44.375 -11.602 1 79.88 110 VAL A C 1
ATOM 848 O O . VAL A 1 110 ? 0.538 -43.906 -12.266 1 79.88 110 VAL A O 1
ATOM 851 N N . ARG A 1 111 ? -1.669 -44.156 -11.812 1 76.5 111 ARG A N 1
ATOM 852 C CA . ARG A 1 111 ? -2.082 -43.25 -12.859 1 76.5 111 ARG A CA 1
ATOM 853 C C . ARG A 1 111 ? -3.244 -42.375 -12.383 1 76.5 111 ARG A C 1
ATOM 855 O O . ARG A 1 111 ? -4.234 -42.875 -11.859 1 76.5 111 ARG A O 1
ATOM 862 N N . ASP A 1 112 ? -3.104 -41 -12.586 1 72.5 112 ASP A N 1
ATOM 863 C CA . ASP A 1 112 ? -4.176 -40.031 -12.383 1 72.5 112 ASP A CA 1
ATOM 864 C C . ASP A 1 112 ? -4.82 -40.219 -11.008 1 72.5 112 ASP A C 1
ATOM 866 O O . ASP A 1 112 ? -6.047 -40.25 -10.898 1 72.5 112 ASP A O 1
ATOM 870 N N . GLY A 1 113 ? -4.004 -40.5 -10.055 1 73 113 GLY A N 1
ATOM 871 C CA . GLY A 1 113 ? -4.473 -40.562 -8.68 1 73 113 GLY A CA 1
ATOM 872 C C . GLY A 1 113 ? -5.004 -41.938 -8.305 1 73 113 GLY A C 1
ATOM 873 O O . GLY A 1 113 ? -5.473 -42.156 -7.184 1 73 113 GLY A O 1
ATOM 874 N N . ALA A 1 114 ? -5.008 -42.812 -9.195 1 82.56 114 ALA A N 1
ATOM 875 C CA . ALA A 1 114 ? -5.492 -44.188 -8.938 1 82.56 114 ALA A CA 1
ATOM 876 C C . ALA A 1 114 ? -4.355 -45.188 -9.031 1 82.56 114 ALA A C 1
ATOM 878 O O . ALA A 1 114 ? -3.344 -44.938 -9.688 1 82.56 114 ALA A O 1
ATOM 879 N N . VAL A 1 115 ? -4.605 -46.219 -8.352 1 87.12 115 VAL A N 1
ATOM 880 C CA . VAL A 1 115 ? -3.676 -47.344 -8.398 1 87.12 115 VAL A CA 1
ATOM 881 C C . VAL A 1 115 ? -4.355 -48.562 -9.039 1 87.12 115 VAL A C 1
ATOM 883 O O . VAL A 1 115 ? -5.484 -48.906 -8.68 1 87.12 115 VAL A O 1
ATOM 886 N N . ALA A 1 116 ? -3.715 -49.125 -9.969 1 90.56 116 ALA A N 1
ATOM 887 C CA . ALA A 1 116 ? -4.211 -50.312 -10.617 1 90.56 116 ALA A CA 1
ATOM 888 C C . ALA A 1 116 ? -3.342 -51.531 -10.273 1 90.56 116 ALA A C 1
ATOM 890 O O . ALA A 1 116 ? -2.121 -51.5 -10.438 1 90.56 116 ALA A O 1
ATOM 891 N N . TYR A 1 117 ? -3.967 -52.531 -9.805 1 89.75 117 TYR A N 1
ATOM 892 C CA . TYR A 1 117 ? -3.352 -53.844 -9.617 1 89.75 117 TYR A CA 1
ATOM 893 C C . TYR A 1 117 ? -3.684 -54.781 -10.766 1 89.75 117 TYR A C 1
ATOM 895 O O . TYR A 1 117 ? -4.805 -55.312 -10.867 1 89.75 117 TYR A O 1
ATOM 903 N N . VAL A 1 118 ? -2.699 -54.969 -11.555 1 88.81 118 VAL A N 1
ATOM 904 C CA . VAL A 1 118 ? -2.971 -55.719 -12.773 1 88.81 118 VAL A CA 1
ATOM 905 C C . VAL A 1 118 ? -2.48 -57.156 -12.625 1 88.81 118 VAL A C 1
ATOM 907 O O . VAL A 1 118 ? -1.289 -57.406 -12.406 1 88.81 118 VAL A O 1
ATOM 910 N N . GLY A 1 119 ? -3.389 -58.094 -12.719 1 84.44 119 GLY A N 1
ATOM 911 C CA . GLY A 1 119 ? -3.076 -59.5 -12.758 1 84.44 119 GLY A CA 1
ATOM 912 C C . GLY A 1 119 ? -3.098 -60.094 -14.164 1 84.44 119 GLY A C 1
ATOM 913 O O . GLY A 1 119 ? -2.963 -59.344 -15.141 1 84.44 119 GLY A O 1
ATOM 914 N N . SER A 1 120 ? -3.236 -61.375 -14.258 1 82.88 120 SER A N 1
ATOM 915 C CA . SER A 1 120 ? -3.197 -62.062 -15.555 1 82.88 120 SER A CA 1
ATOM 916 C C . SER A 1 120 ? -4.496 -61.844 -16.328 1 82.88 120 SER A C 1
ATOM 918 O O . SER A 1 120 ? -4.484 -61.719 -17.547 1 82.88 120 SER A O 1
ATOM 920 N N . THR A 1 121 ? -5.586 -61.812 -15.594 1 87.06 121 THR A N 1
ATOM 921 C CA . THR A 1 121 ? -6.852 -61.75 -16.312 1 87.06 121 THR A CA 1
ATOM 922 C C . THR A 1 121 ? -7.73 -60.625 -15.781 1 87.06 121 THR A C 1
ATOM 924 O O . THR A 1 121 ? -8.812 -60.344 -16.312 1 87.06 121 THR A O 1
ATOM 927 N N . HIS A 1 122 ? -7.32 -60.031 -14.75 1 89.62 122 HIS A N 1
ATOM 928 C CA . HIS A 1 122 ? -8.141 -59 -14.156 1 89.62 122 HIS A CA 1
ATOM 929 C C . HIS A 1 122 ? -7.27 -57.875 -13.57 1 89.62 122 HIS A C 1
ATOM 931 O O . HIS A 1 122 ? -6.066 -58.062 -13.367 1 89.62 122 HIS A O 1
ATOM 937 N N . LEU A 1 123 ? -7.867 -56.719 -13.398 1 91.62 123 LEU A N 1
ATOM 938 C CA . LEU A 1 123 ? -7.203 -55.594 -12.711 1 91.62 123 LEU A CA 1
ATOM 939 C C . LEU A 1 123 ? -8.117 -55 -11.664 1 91.62 123 LEU A C 1
ATOM 941 O O . LEU A 1 123 ? -9.344 -54.969 -11.836 1 91.62 123 LEU A O 1
ATOM 945 N N . LYS A 1 124 ? -7.5 -54.625 -10.586 1 92.25 124 LYS A N 1
ATOM 946 C CA . LYS A 1 124 ? -8.203 -53.938 -9.516 1 92.25 124 LYS A CA 1
ATOM 947 C C . LYS A 1 124 ? -7.801 -52.469 -9.461 1 92.25 124 LYS A C 1
ATOM 949 O O . LYS A 1 124 ? -6.613 -52.125 -9.5 1 92.25 124 LYS A O 1
ATOM 954 N N . LEU A 1 125 ? -8.797 -51.625 -9.43 1 92.38 125 LEU A N 1
ATOM 955 C CA . LEU A 1 125 ? -8.578 -50.188 -9.359 1 92.38 125 LEU A CA 1
ATOM 956 C C . LEU A 1 125 ? -8.914 -49.656 -7.977 1 92.38 125 LEU A C 1
ATOM 958 O O . LEU A 1 125 ? -9.961 -50 -7.418 1 92.38 125 LEU A O 1
ATOM 962 N N . PHE A 1 126 ? -7.918 -48.875 -7.543 1 89.81 126 PHE A N 1
ATOM 963 C CA . PHE A 1 126 ? -8.031 -48.312 -6.199 1 89.81 126 PHE A CA 1
ATOM 964 C C . PHE A 1 126 ? -7.582 -46.875 -6.172 1 89.81 126 PHE A C 1
ATOM 966 O O . PHE A 1 126 ? -6.59 -46.5 -6.809 1 89.81 126 PHE A O 1
ATOM 973 N N . ARG A 1 127 ? -8.391 -46 -5.527 1 88 127 ARG A N 1
ATOM 974 C CA . ARG A 1 127 ? -7.988 -44.625 -5.301 1 88 127 ARG A CA 1
ATOM 975 C C . ARG A 1 127 ? -7.566 -44.406 -3.854 1 88 127 ARG A C 1
ATOM 977 O O . ARG A 1 127 ? -8.398 -44.438 -2.947 1 88 127 ARG A O 1
ATOM 984 N N . PRO A 1 128 ? -6.367 -44.125 -3.689 1 86.81 128 PRO A N 1
ATOM 985 C CA . PRO A 1 128 ? -5.941 -43.844 -2.32 1 86.81 128 PRO A CA 1
ATOM 986 C C . PRO A 1 128 ? -6.484 -42.5 -1.812 1 86.81 128 PRO A C 1
ATOM 988 O O . PRO A 1 128 ? -6.855 -41.656 -2.609 1 86.81 128 PRO A O 1
ATOM 991 N N . ALA A 1 129 ? -6.594 -42.375 -0.521 1 88.38 129 ALA A N 1
ATOM 992 C CA . ALA A 1 129 ? -7.012 -41.094 0.08 1 88.38 129 ALA A CA 1
ATOM 993 C C . ALA A 1 129 ? -5.957 -40.031 -0.135 1 88.38 129 ALA A C 1
ATOM 995 O O . ALA A 1 129 ? -4.762 -40.312 -0.205 1 88.38 129 ALA A O 1
ATOM 996 N N . SER A 1 130 ? -6.469 -38.844 -0.307 1 89.5 130 SER A N 1
ATOM 997 C CA . SER A 1 130 ? -5.543 -37.719 -0.349 1 89.5 130 SER A CA 1
ATOM 998 C C . SER A 1 130 ? -5.051 -37.375 1.049 1 89.5 130 SER A C 1
ATOM 1000 O O . SER A 1 130 ? -5.699 -37.688 2.045 1 89.5 130 SER A O 1
ATOM 1002 N N . ALA A 1 131 ? -3.936 -36.719 1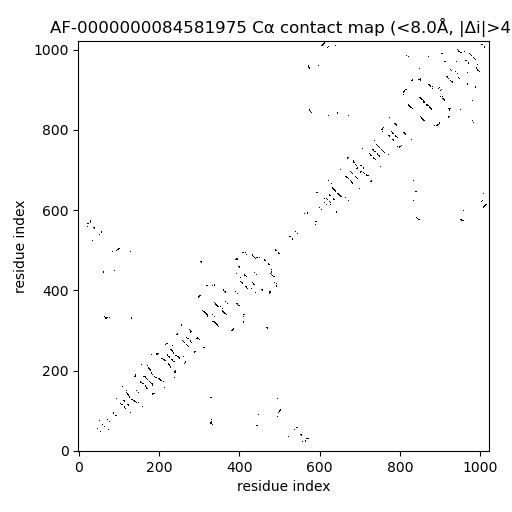.131 1 90.88 131 ALA A N 1
ATOM 1003 C CA . ALA A 1 131 ? -3.375 -36.344 2.422 1 90.88 131 ALA A CA 1
ATOM 1004 C C . ALA A 1 131 ? -4.027 -35.062 2.943 1 90.88 131 ALA A C 1
ATOM 1006 O O . ALA A 1 131 ? -4.293 -34.938 4.141 1 90.88 131 ALA A O 1
ATOM 1007 N N . TYR A 1 132 ? -4.344 -34.125 2.01 1 91.94 132 TYR A N 1
ATOM 1008 C CA . TYR A 1 132 ? -4.766 -32.812 2.5 1 91.94 132 TYR A CA 1
ATOM 1009 C C . TYR A 1 132 ? -6.027 -32.344 1.786 1 91.94 132 TYR A C 1
ATOM 1011 O O . TYR A 1 132 ? -6.789 -31.531 2.328 1 91.94 132 TYR A O 1
ATOM 1019 N N . SER A 1 133 ? -6.352 -32.844 0.595 1 91.19 133 SER A N 1
ATOM 1020 C CA . SER A 1 133 ? -7.395 -32.25 -0.239 1 91.19 133 SER A CA 1
ATOM 1021 C C . SER A 1 133 ? -8.75 -32.906 0.027 1 91.19 133 SER A C 1
ATOM 1023 O O . SER A 1 133 ? -9.719 -32.625 -0.682 1 91.19 133 SER A O 1
ATOM 1025 N N . GLY A 1 134 ? -8.859 -33.844 0.903 1 88 134 GLY A N 1
ATOM 1026 C CA . GLY A 1 134 ? -10.141 -34.344 1.375 1 88 134 GLY A CA 1
ATOM 1027 C C . GLY A 1 134 ? -10.695 -35.438 0.501 1 88 134 GLY A C 1
ATOM 1028 O O . GLY A 1 134 ? -11.875 -35.781 0.605 1 88 134 GLY A O 1
ATOM 1029 N N . ILE A 1 135 ? -9.922 -36 -0.383 1 87 135 ILE A N 1
ATOM 1030 C CA . ILE A 1 135 ? -10.383 -37.125 -1.213 1 87 135 ILE A CA 1
ATOM 1031 C C . ILE A 1 135 ? -10.344 -38.406 -0.405 1 87 135 ILE A C 1
ATOM 1033 O O . ILE A 1 135 ? -9.312 -38.75 0.181 1 87 135 ILE A O 1
ATOM 1037 N N . ALA A 1 136 ? -11.43 -39.062 -0.393 1 88.81 136 ALA A N 1
ATOM 1038 C CA . ALA A 1 136 ? -11.516 -40.312 0.358 1 88.81 136 ALA A CA 1
ATOM 1039 C C . ALA A 1 136 ? -10.992 -41.5 -0.47 1 88.81 136 ALA A C 1
ATOM 1041 O O . ALA A 1 136 ? -11.039 -41.469 -1.702 1 88.81 136 ALA A O 1
ATOM 1042 N N . GLU A 1 137 ? -10.5 -42.469 0.268 1 89.44 137 GLU A N 1
ATOM 1043 C CA . GLU A 1 137 ? -10.133 -43.719 -0.385 1 89.44 137 GLU A CA 1
ATOM 1044 C C . GLU A 1 137 ? -11.359 -44.438 -0.939 1 89.44 137 GLU A C 1
ATOM 1046 O O . GLU A 1 137 ? -12.438 -44.375 -0.346 1 89.44 137 GLU A O 1
ATOM 1051 N N . GLU A 1 138 ? -11.156 -45.031 -2.072 1 89.38 138 GLU A N 1
ATOM 1052 C CA . GLU A 1 138 ? -12.289 -45.719 -2.693 1 89.38 138 GLU A CA 1
ATOM 1053 C C . GLU A 1 138 ? -11.82 -46.844 -3.594 1 89.38 138 GLU A C 1
ATOM 1055 O O . GLU A 1 138 ? -10.828 -46.719 -4.309 1 89.38 138 GLU A O 1
ATOM 1060 N N . GLU A 1 139 ? -12.484 -47.938 -3.447 1 90.12 139 GLU A N 1
ATOM 1061 C CA . GLU A 1 139 ? -12.312 -49 -4.445 1 90.12 139 GLU A CA 1
ATOM 1062 C C . GLU A 1 139 ? -13.148 -48.719 -5.695 1 90.12 139 GLU A C 1
ATOM 1064 O O . GLU A 1 139 ? -14.375 -48.625 -5.629 1 90.12 139 GLU A O 1
ATOM 1069 N N . LEU A 1 140 ? -12.531 -48.562 -6.723 1 87.88 140 LEU A N 1
ATOM 1070 C CA . LEU A 1 140 ? -13.211 -48.125 -7.941 1 87.88 140 LEU A CA 1
ATOM 1071 C C . LEU A 1 140 ? -13.797 -49.312 -8.688 1 87.88 140 LEU A C 1
ATOM 1073 O O . LEU A 1 140 ? -14.766 -49.156 -9.445 1 87.88 140 LEU A O 1
ATOM 1077 N N . GLY A 1 141 ? -13.125 -50.531 -8.57 1 89 141 GLY A N 1
ATOM 1078 C CA . GLY A 1 141 ? -13.703 -51.719 -9.188 1 89 141 GLY A CA 1
ATOM 1079 C C . GLY A 1 141 ? -12.664 -52.719 -9.68 1 89 141 GLY A C 1
ATOM 1080 O O . GLY A 1 141 ? -11.461 -52.438 -9.656 1 89 141 GLY A O 1
ATOM 1081 N N . THR A 1 142 ? -13.203 -53.844 -9.969 1 92.75 142 THR A N 1
ATOM 1082 C CA . THR A 1 142 ? -12.406 -54.906 -10.57 1 92.75 142 THR A CA 1
ATOM 1083 C C . THR A 1 142 ? -12.812 -55.156 -12.023 1 92.75 142 THR A C 1
ATOM 1085 O O . THR A 1 142 ? -14 -55.25 -12.336 1 92.75 142 THR A O 1
ATOM 1088 N N . LEU A 1 143 ? -11.867 -55.094 -12.805 1 93.81 143 LEU A N 1
ATOM 1089 C CA . LEU A 1 143 ? -12.117 -55.25 -14.227 1 93.81 143 LEU A CA 1
ATOM 1090 C C . LEU A 1 143 ? -11.586 -56.594 -14.719 1 93.81 143 LEU A C 1
ATOM 1092 O O . LEU A 1 143 ? -10.398 -56.875 -14.578 1 93.81 143 LEU A O 1
ATOM 1096 N N . GLU A 1 144 ? -12.469 -57.438 -15.297 1 92.31 144 GLU A N 1
ATOM 1097 C CA . GLU A 1 144 ? -12.086 -58.688 -15.906 1 92.31 144 GLU A CA 1
ATOM 1098 C C . GLU A 1 144 ? -11.852 -58.531 -17.406 1 92.31 144 GLU A C 1
ATOM 1100 O O . GLU A 1 144 ? -12.789 -58.281 -18.156 1 92.31 144 GLU A O 1
ATOM 1105 N N . PHE A 1 145 ? -10.648 -58.625 -17.766 1 88.75 145 PHE A N 1
ATOM 1106 C CA . PHE A 1 145 ? -10.375 -58.406 -19.188 1 88.75 145 PHE A CA 1
ATOM 1107 C C . PHE A 1 145 ? -9.875 -59.656 -19.859 1 88.75 145 PHE A C 1
ATOM 1109 O O . PHE A 1 145 ? -9.539 -59.656 -21.047 1 88.75 145 PHE A O 1
ATOM 1116 N N . GLY A 1 146 ? -9.758 -60.812 -19.234 1 83.81 146 GLY A N 1
ATOM 1117 C CA . GLY A 1 146 ? -9.227 -62.031 -19.781 1 83.81 146 GLY A CA 1
ATOM 1118 C C . GLY A 1 146 ? -9.961 -62.531 -21.016 1 83.81 146 GLY A C 1
ATOM 1119 O O . GLY A 1 146 ? -9.383 -63.188 -21.859 1 83.81 146 GLY A O 1
ATOM 1120 N N . HIS A 1 147 ? -11.266 -62.25 -21.016 1 80.06 147 HIS A N 1
ATOM 1121 C CA . HIS A 1 147 ? -12.07 -62.75 -22.125 1 80.06 147 HIS A CA 1
ATOM 1122 C C . HIS A 1 147 ? -11.797 -61.969 -23.391 1 80.06 147 HIS A C 1
ATOM 1124 O O . HIS A 1 147 ? -12.125 -62.438 -24.5 1 80.06 147 HIS A O 1
ATOM 1130 N N . HIS A 1 148 ? -11.297 -60.781 -23.25 1 78.56 148 HIS A N 1
ATOM 1131 C CA . HIS A 1 148 ? -11.047 -59.938 -24.422 1 78.56 148 HIS A CA 1
ATOM 1132 C C . HIS A 1 148 ? -9.633 -60.156 -24.953 1 78.56 148 HIS A C 1
ATOM 1134 O O . HIS A 1 148 ? -9.383 -59.938 -26.141 1 78.56 148 HIS A O 1
ATOM 1140 N N . VAL A 1 149 ? -8.797 -60.438 -24.031 1 70.25 149 VAL A N 1
ATOM 1141 C CA . VAL A 1 149 ? -7.375 -60.5 -24.359 1 70.25 149 VAL A CA 1
ATOM 1142 C C . VAL A 1 149 ? -6.918 -61.969 -24.297 1 70.25 149 VAL A C 1
ATOM 1144 O O . VAL A 1 149 ? -7.445 -62.75 -23.516 1 70.25 149 VAL A O 1
ATOM 1147 N N . ASP A 1 150 ? -6.359 -62.5 -25.266 1 60.31 150 ASP A N 1
ATOM 1148 C CA . ASP A 1 150 ? -5.84 -63.875 -25.156 1 60.31 150 ASP A CA 1
ATOM 1149 C C . ASP A 1 150 ? -4.969 -64 -23.906 1 60.31 150 ASP A C 1
ATOM 1151 O O . ASP A 1 150 ? -3.914 -63.406 -23.812 1 60.31 150 ASP A O 1
ATOM 1155 N N . PRO A 1 151 ? -5.457 -64.688 -22.875 1 57.75 151 PRO A N 1
ATOM 1156 C CA . PRO A 1 151 ? -4.785 -64.75 -21.578 1 57.75 151 PRO A CA 1
ATOM 1157 C C . PRO A 1 151 ? -3.354 -65.312 -21.688 1 57.75 151 PRO A C 1
ATOM 1159 O O . PRO A 1 151 ? -2.488 -64.875 -20.891 1 57.75 151 PRO A O 1
ATOM 1162 N N . ASP A 1 152 ? -3.115 -66.375 -22.422 1 57.06 152 ASP A N 1
ATOM 1163 C CA . ASP A 1 152 ? -1.806 -67 -22.5 1 57.06 152 ASP A CA 1
ATOM 1164 C C . ASP A 1 152 ? -0.745 -66 -23.016 1 57.06 152 ASP A C 1
ATOM 1166 O O . ASP A 1 152 ? 0.45 -66.25 -22.781 1 57.06 152 ASP A O 1
ATOM 1170 N N . SER A 1 153 ? -1.206 -65.062 -23.641 1 56 153 SER A N 1
ATOM 1171 C CA . SER A 1 153 ? -0.262 -64.188 -24.312 1 56 153 SER A CA 1
ATOM 1172 C C . 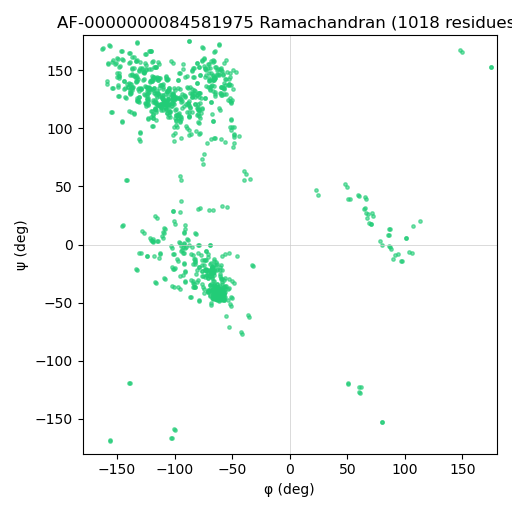SER A 1 153 ? -0.348 -62.75 -23.75 1 56 153 SER A C 1
ATOM 1174 O O . SER A 1 153 ? 0.483 -61.906 -24.078 1 56 153 SER A O 1
ATOM 1176 N N . PHE A 1 154 ? -1.417 -62.594 -22.922 1 57.31 154 PHE A N 1
ATOM 1177 C CA . PHE A 1 154 ? -1.661 -61.188 -22.656 1 57.31 154 PHE A CA 1
ATOM 1178 C C . PHE A 1 154 ? -0.802 -60.688 -21.484 1 57.31 154 PHE A C 1
ATOM 1180 O O . PHE A 1 154 ? -0.937 -61.188 -20.359 1 57.31 154 PHE A O 1
ATOM 1187 N N . SER A 1 155 ? 0.239 -60.156 -21.812 1 76.62 155 SER A N 1
ATOM 1188 C CA . SER A 1 155 ? 0.989 -59.344 -20.859 1 76.62 155 SER A CA 1
ATOM 1189 C C . SER A 1 155 ? 0.664 -57.844 -21.047 1 76.62 155 SER A C 1
ATOM 1191 O O . SER A 1 155 ? 0.725 -57.312 -22.156 1 76.62 155 SER A O 1
ATOM 1193 N N . VAL A 1 156 ? -0.106 -57.25 -20.047 1 84.06 156 VAL A N 1
ATOM 1194 C CA . VAL A 1 156 ? -0.417 -55.812 -20.078 1 84.06 156 VAL A CA 1
ATOM 1195 C C . VAL A 1 156 ? 0.873 -55 -20 1 84.06 156 VAL A C 1
ATOM 1197 O O . VAL A 1 156 ? 1.649 -55.156 -19.047 1 84.06 156 VAL A O 1
ATOM 1200 N N . ASP A 1 157 ? 1.097 -54.281 -21.016 1 86.25 157 ASP A N 1
ATOM 1201 C CA . ASP A 1 157 ? 2.309 -53.469 -21.047 1 86.25 157 ASP A CA 1
ATOM 1202 C C . ASP A 1 157 ? 2.018 -52.031 -20.625 1 86.25 157 ASP A C 1
ATOM 1204 O O . ASP A 1 157 ? 2.861 -51.375 -20 1 86.25 157 ASP A O 1
ATOM 1208 N N . GLY A 1 158 ? 0.887 -51.594 -21.031 1 88.94 158 GLY A N 1
ATOM 1209 C CA . GLY A 1 158 ? 0.524 -50.219 -20.703 1 88.94 158 GLY A CA 1
ATOM 1210 C C . GLY A 1 158 ? -0.889 -50.094 -20.172 1 88.94 158 GLY A C 1
ATOM 1211 O O . GLY A 1 158 ? -1.728 -50.969 -20.391 1 88.94 158 GLY A O 1
ATOM 1212 N N . LEU A 1 159 ? -1.021 -48.969 -19.453 1 90.94 159 LEU A N 1
ATOM 1213 C CA . LEU A 1 159 ? -2.314 -48.688 -18.844 1 90.94 159 LEU A CA 1
ATOM 1214 C C . LEU A 1 159 ? -2.572 -47.188 -18.734 1 90.94 159 LEU A C 1
ATOM 1216 O O . LEU A 1 159 ? -1.664 -46.438 -18.406 1 90.94 159 LEU A O 1
ATOM 1220 N N . ALA A 1 160 ? -3.717 -46.781 -19.031 1 91.62 160 ALA A N 1
ATOM 1221 C CA . ALA A 1 160 ? -4.199 -45.438 -18.797 1 91.62 160 ALA A CA 1
ATOM 1222 C C . ALA A 1 160 ? -5.633 -45.438 -18.281 1 91.62 160 ALA A C 1
ATOM 1224 O O . ALA A 1 160 ? -6.414 -46.344 -18.609 1 91.62 160 ALA A O 1
ATOM 1225 N N . ILE A 1 161 ? -5.848 -44.5 -17.453 1 89.75 161 ILE A N 1
ATOM 1226 C CA . ILE A 1 161 ? -7.164 -44.469 -16.828 1 89.75 161 ILE A CA 1
ATOM 1227 C C . ILE A 1 161 ? -7.762 -43.062 -16.969 1 89.75 161 ILE A C 1
ATOM 1229 O O . ILE A 1 161 ? -7.07 -42.062 -16.75 1 89.75 161 ILE A O 1
ATOM 1233 N N . ASP A 1 162 ? -8.992 -43 -17.344 1 89.5 162 ASP A N 1
ATOM 1234 C CA . ASP A 1 162 ? -9.828 -41.781 -17.281 1 89.5 162 ASP A CA 1
ATOM 1235 C C . ASP A 1 162 ? -11.164 -42.094 -16.609 1 89.5 162 ASP A C 1
ATOM 1237 O O . ASP A 1 162 ? -12.125 -42.5 -17.281 1 89.5 162 ASP A O 1
ATOM 1241 N N . ARG A 1 163 ? -11.164 -41.812 -15.469 1 87.88 163 ARG A N 1
ATOM 1242 C CA . ARG A 1 163 ? -12.336 -42.156 -14.68 1 87.88 163 ARG A CA 1
ATOM 1243 C C . ARG A 1 163 ? -13.547 -41.312 -15.102 1 87.88 163 ARG A C 1
ATOM 1245 O O . ARG A 1 163 ? -14.688 -41.781 -15.008 1 87.88 163 ARG A O 1
ATOM 1252 N N . GLU A 1 164 ? -13.344 -40.188 -15.461 1 85.62 164 GLU A N 1
ATOM 1253 C CA . GLU A 1 164 ? -14.445 -39.312 -15.875 1 85.62 164 GLU A CA 1
ATOM 1254 C C . GLU A 1 164 ? -15.203 -39.906 -17.062 1 85.62 164 GLU A C 1
ATOM 1256 O O . GLU A 1 164 ? -16.422 -39.75 -17.172 1 85.62 164 GLU A O 1
ATOM 1261 N N . GLN A 1 165 ? -14.523 -40.594 -17.797 1 90.25 165 GLN A N 1
ATOM 1262 C CA . GLN A 1 165 ? -15.164 -41.125 -18.984 1 90.25 165 GLN A CA 1
ATOM 1263 C C . GLN A 1 165 ? -15.359 -42.656 -18.859 1 90.25 165 GLN A C 1
ATOM 1265 O O . GLN A 1 165 ? -15.586 -43.344 -19.859 1 90.25 165 GLN A O 1
ATOM 1270 N N . ASP A 1 166 ? -15.125 -43.125 -17.688 1 92 166 ASP A N 1
ATOM 1271 C CA . ASP A 1 166 ? -15.32 -44.562 -17.438 1 92 166 ASP A CA 1
ATOM 1272 C C . ASP A 1 166 ? -14.414 -45.406 -18.344 1 92 166 ASP A C 1
ATOM 1274 O O . ASP A 1 166 ? -14.844 -46.406 -18.875 1 92 166 ASP A O 1
ATOM 1278 N N . LEU A 1 167 ? -13.211 -44.938 -18.469 1 93.06 167 LEU A N 1
ATOM 1279 C CA . LEU A 1 167 ? -12.352 -45.531 -19.5 1 93.06 167 LEU A CA 1
ATOM 1280 C C . LEU A 1 167 ? -11.078 -46.094 -18.875 1 93.06 167 LEU A C 1
ATOM 1282 O O . LEU A 1 167 ? -10.414 -45.438 -18.094 1 93.06 167 LEU A O 1
ATOM 1286 N N . VAL A 1 168 ? -10.758 -47.281 -19.203 1 93.81 168 VAL A N 1
ATOM 1287 C CA . VAL A 1 168 ? -9.453 -47.906 -18.953 1 93.81 168 VAL A CA 1
ATOM 1288 C C . VAL A 1 168 ? -8.859 -48.406 -20.266 1 93.81 168 VAL A C 1
ATOM 1290 O O . VAL A 1 168 ? -9.547 -49.062 -21.047 1 93.81 168 VAL A O 1
ATOM 1293 N N . ILE A 1 169 ? -7.699 -48.062 -20.484 1 94.88 169 ILE A N 1
ATOM 1294 C CA . ILE A 1 169 ? -7.008 -48.5 -21.688 1 94.88 169 ILE A CA 1
ATOM 1295 C C . ILE A 1 169 ? -5.91 -49.5 -21.312 1 94.88 169 ILE A C 1
ATOM 1297 O O . ILE A 1 169 ? -5.09 -49.219 -20.438 1 94.88 169 ILE A O 1
ATOM 1301 N N . LEU A 1 170 ? -5.891 -50.594 -21.938 1 92.81 170 LEU A N 1
ATOM 1302 C CA . LEU A 1 170 ? -4.836 -51.594 -21.812 1 92.81 170 LEU A CA 1
ATOM 1303 C C . LEU A 1 170 ? -4.137 -51.844 -23.156 1 92.81 170 LEU A C 1
ATOM 1305 O O . LEU A 1 170 ? -4.785 -51.844 -24.203 1 92.81 170 LEU A O 1
ATOM 1309 N N . THR A 1 171 ? -2.896 -52 -23.062 1 92.56 171 THR A N 1
ATOM 1310 C CA . THR A 1 171 ? -2.158 -52.25 -24.281 1 92.56 171 THR A CA 1
ATOM 1311 C C . THR A 1 171 ? -1.342 -53.531 -24.172 1 92.56 171 THR A C 1
ATOM 1313 O O . THR A 1 171 ? -1.003 -53.969 -23.062 1 92.56 171 THR A O 1
ATOM 1316 N N . GLN A 1 172 ? -1.093 -54.094 -25.297 1 88.88 172 GLN A N 1
ATOM 1317 C CA . GLN A 1 172 ? -0.239 -55.25 -25.438 1 88.88 172 GLN A CA 1
ATOM 1318 C C . GLN A 1 172 ? 0.788 -55.062 -26.547 1 88.88 172 GLN A C 1
ATOM 1320 O O . GLN A 1 172 ? 0.426 -54.781 -27.688 1 88.88 172 GLN A O 1
ATOM 1325 N N . LEU A 1 173 ? 1.955 -55.188 -26.109 1 89.44 173 LEU A N 1
ATOM 1326 C CA . LEU A 1 173 ? 3.062 -55.062 -27.047 1 89.44 173 LEU A CA 1
ATOM 1327 C C . LEU A 1 173 ? 3.838 -56.375 -27.156 1 89.44 173 LEU A C 1
ATOM 1329 O O . LEU A 1 173 ? 4.504 -56.781 -26.203 1 89.44 173 LEU A O 1
ATOM 1333 N N . LEU A 1 174 ? 3.709 -57.094 -28.25 1 84.94 174 LEU A N 1
ATOM 1334 C CA . LEU A 1 174 ? 4.465 -58.312 -28.5 1 84.94 174 LEU A CA 1
ATOM 1335 C C . LEU A 1 174 ? 5.422 -58.125 -29.672 1 84.94 174 LEU A C 1
ATOM 1337 O O . LEU A 1 174 ? 5.035 -57.594 -30.719 1 84.94 174 LEU A O 1
ATOM 1341 N N . LEU A 1 175 ? 6.57 -58.594 -29.391 1 86.44 175 LEU A N 1
ATOM 1342 C CA . LEU A 1 175 ? 7.574 -58.469 -30.438 1 86.44 175 LEU A CA 1
ATOM 1343 C C . LEU A 1 175 ? 7.125 -59.188 -31.703 1 86.44 175 LEU A C 1
ATOM 1345 O O . LEU A 1 175 ? 6.594 -60.312 -31.625 1 86.44 175 LEU A O 1
ATOM 1349 N N . GLY A 1 176 ? 7.305 -58.562 -32.781 1 86.56 176 GLY A N 1
ATOM 1350 C CA . GLY A 1 176 ? 6.984 -59.156 -34.094 1 86.56 176 GLY A CA 1
ATOM 1351 C C . GLY A 1 176 ? 5.5 -59.125 -34.406 1 86.56 176 GLY A C 1
ATOM 1352 O O . GLY A 1 176 ? 5.07 -59.656 -35.438 1 86.56 176 GLY A O 1
ATOM 1353 N N . GLU A 1 177 ? 4.711 -58.562 -33.562 1 87.75 177 GLU A N 1
ATOM 1354 C CA . GLU A 1 177 ? 3.266 -58.5 -33.781 1 87.75 177 GLU A CA 1
ATOM 1355 C C . GLU A 1 177 ? 2.775 -57.062 -33.781 1 87.75 177 GLU A C 1
ATOM 1357 O O . GLU A 1 177 ? 3.531 -56.156 -33.438 1 87.75 177 GLU A O 1
ATOM 1362 N N . MET A 1 178 ? 1.551 -56.938 -34.25 1 89.56 178 MET A N 1
ATOM 1363 C CA . MET A 1 178 ? 0.916 -55.625 -34.156 1 89.56 178 MET A CA 1
ATOM 1364 C C . MET A 1 178 ? 0.609 -55.281 -32.719 1 89.56 178 MET A C 1
ATOM 1366 O O . MET A 1 178 ? 0.155 -56.125 -31.938 1 89.56 178 MET A O 1
ATOM 1370 N N . PRO A 1 179 ? 0.933 -54.062 -32.312 1 92.19 179 PRO A N 1
ATOM 1371 C CA . PRO A 1 179 ? 0.5 -53.625 -30.984 1 92.19 179 PRO A CA 1
ATOM 1372 C C . PRO A 1 179 ? -1.019 -53.531 -30.859 1 92.19 179 PRO A C 1
ATOM 1374 O O . PRO A 1 179 ? -1.693 -53.125 -31.812 1 92.19 179 PRO A O 1
ATOM 1377 N N . HIS A 1 180 ? -1.569 -53.875 -29.719 1 92.19 180 HIS A N 1
ATOM 1378 C CA . HIS A 1 180 ? -3.01 -53.875 -29.5 1 92.19 180 HIS A CA 1
ATOM 1379 C C . HIS A 1 180 ? -3.396 -52.969 -28.359 1 92.19 180 HIS A C 1
ATOM 1381 O O . HIS A 1 180 ? -2.684 -52.875 -27.359 1 92.19 180 HIS A O 1
ATOM 1387 N N . MET A 1 181 ? -4.438 -52.281 -28.484 1 94.38 181 MET A N 1
ATOM 1388 C CA . MET A 1 181 ? -5.039 -51.406 -27.469 1 94.38 181 MET A CA 1
ATOM 1389 C C . MET A 1 181 ? -6.492 -51.812 -27.219 1 94.38 181 MET A C 1
ATOM 1391 O O . MET A 1 181 ? -7.27 -51.938 -28.172 1 94.38 181 MET A O 1
ATOM 1395 N N . TYR A 1 182 ? -6.801 -52 -26.047 1 94.31 182 TYR A N 1
ATOM 1396 C CA . TYR A 1 182 ? -8.156 -52.375 -25.656 1 94.31 182 TYR A CA 1
ATOM 1397 C C . TYR A 1 182 ? -8.797 -51.281 -24.812 1 94.31 182 TYR A C 1
ATOM 1399 O O . TYR A 1 182 ? -8.219 -50.844 -23.828 1 94.31 182 TYR A O 1
ATOM 1407 N N . LEU A 1 183 ? -9.93 -50.875 -25.219 1 96.69 183 LEU A N 1
ATOM 1408 C CA . LEU A 1 183 ? -10.711 -49.875 -24.5 1 96.69 183 LEU A CA 1
ATOM 1409 C C . LEU A 1 183 ? -11.797 -50.531 -23.656 1 96.69 183 LEU A C 1
ATOM 1411 O O . LEU A 1 183 ? -12.742 -51.125 -24.188 1 96.69 183 LEU A O 1
ATOM 1415 N N . LEU A 1 184 ? -11.617 -50.344 -22.391 1 95.81 184 LEU A N 1
ATOM 1416 C CA . LEU A 1 184 ? -12.516 -51.031 -21.484 1 95.81 184 LEU A CA 1
ATOM 1417 C C . LEU A 1 184 ? -13.312 -50.062 -20.625 1 95.81 184 LEU A C 1
ATOM 1419 O O . LEU A 1 184 ? -12.898 -48.906 -20.453 1 95.81 184 LEU A O 1
ATOM 1423 N N . SER A 1 185 ? -14.43 -50.531 -20.125 1 95.81 185 SER A N 1
ATOM 1424 C CA . SER A 1 185 ? -15.281 -49.75 -19.25 1 95.81 185 SER A CA 1
ATOM 1425 C C . SER A 1 185 ? -15.094 -50.156 -17.781 1 95.81 185 SER A C 1
ATOM 1427 O O . SER A 1 185 ? -15.133 -51.344 -17.453 1 95.81 185 SER A O 1
ATOM 1429 N N . ILE A 1 186 ? -14.883 -49.188 -16.953 1 92.69 186 ILE A N 1
ATOM 1430 C CA . ILE A 1 186 ? -14.719 -49.469 -15.523 1 92.69 186 ILE A CA 1
ATOM 1431 C C . ILE A 1 186 ? -16.047 -49.938 -14.938 1 92.69 186 ILE A C 1
ATOM 1433 O O . ILE A 1 186 ? -16.094 -51 -14.289 1 92.69 186 ILE A O 1
ATOM 1437 N N . SER A 1 187 ? -17.109 -49.25 -15.164 1 93.06 187 SER A N 1
ATOM 1438 C CA . SER A 1 187 ? -18.406 -49.531 -14.547 1 93.06 187 SER A CA 1
ATOM 1439 C C . SER A 1 187 ? -18.969 -50.844 -15.016 1 93.06 187 SER A C 1
ATOM 1441 O O . SER A 1 187 ? -19.766 -51.469 -14.305 1 93.06 187 SER A O 1
ATOM 1443 N N . ASN A 1 188 ? -18.547 -51.312 -16.172 1 94.06 188 ASN A N 1
ATOM 1444 C CA . ASN A 1 188 ? -19.062 -52.562 -16.703 1 94.06 188 ASN A CA 1
ATOM 1445 C C . ASN A 1 188 ? -18.109 -53.719 -16.438 1 94.06 188 ASN A C 1
ATOM 1447 O O . ASN A 1 188 ? -18.125 -54.719 -17.141 1 94.06 188 ASN A O 1
ATOM 1451 N N . GLY A 1 189 ? -17.219 -53.562 -15.547 1 92.81 189 GLY A N 1
ATOM 1452 C CA . GLY A 1 189 ? -16.391 -54.625 -15.031 1 92.81 189 GLY A CA 1
ATOM 1453 C C . GLY A 1 189 ? -15.344 -55.125 -16.016 1 92.81 189 GLY A C 1
ATOM 1454 O O . GLY A 1 189 ? -15.031 -56.312 -16.078 1 92.81 189 GLY A O 1
ATOM 1455 N N . GLY A 1 190 ? -14.984 -54.188 -16.906 1 92.56 190 GLY A N 1
ATOM 1456 C CA . GLY A 1 190 ? -13.914 -54.562 -17.812 1 92.56 190 GLY A CA 1
ATOM 1457 C C . GLY A 1 190 ? -14.422 -54.969 -19.188 1 92.56 190 GLY A C 1
ATOM 1458 O O . GLY A 1 190 ? -13.648 -55.469 -20.016 1 92.56 190 GLY A O 1
ATOM 1459 N N . ALA A 1 191 ? -15.711 -54.812 -19.391 1 94.31 191 ALA A N 1
ATOM 1460 C CA . ALA A 1 191 ? -16.234 -55.031 -20.734 1 94.31 191 ALA A CA 1
ATOM 1461 C C . ALA A 1 191 ? -15.703 -53.969 -21.703 1 94.31 191 ALA A C 1
ATOM 1463 O O . ALA A 1 191 ? -15.242 -52.906 -21.281 1 94.31 191 ALA A O 1
ATOM 1464 N N . LEU A 1 192 ? -15.758 -54.344 -22.938 1 95.31 192 LEU A N 1
ATOM 1465 C CA . LEU A 1 192 ? -15.383 -53.375 -23.953 1 95.31 192 LEU A CA 1
ATOM 1466 C C . LEU A 1 192 ? -16.234 -52.094 -23.828 1 95.31 192 LEU A C 1
ATOM 1468 O O . LEU A 1 192 ? -17.438 -52.188 -23.562 1 95.31 192 LEU A O 1
ATOM 1472 N N . HIS A 1 193 ? -15.648 -50.969 -23.953 1 96.88 193 HIS A N 1
ATOM 1473 C CA . HIS A 1 193 ? -16.328 -49.719 -23.688 1 96.88 193 HIS A CA 1
ATOM 1474 C C . HIS A 1 193 ? -17.469 -49.5 -24.688 1 96.88 193 HIS A C 1
ATOM 1476 O O . HIS A 1 193 ? -17.25 -49.5 -25.891 1 96.88 193 HIS A O 1
ATOM 1482 N N . PRO A 1 194 ? -18.578 -49.219 -24.312 1 95.94 194 PRO A N 1
ATOM 1483 C CA . PRO A 1 194 ? -19.734 -49.125 -25.188 1 95.94 194 PRO A CA 1
ATOM 1484 C C . PRO A 1 194 ? -19.672 -47.906 -26.109 1 95.94 194 PRO A C 1
ATOM 1486 O O . PRO A 1 194 ? -20.297 -47.906 -27.172 1 95.94 194 PRO A O 1
ATOM 1489 N N . LEU A 1 195 ? -19.031 -46.844 -25.719 1 96.88 195 LEU A N 1
ATOM 1490 C CA . LEU A 1 195 ? -18.984 -45.625 -26.516 1 96.88 195 LEU A CA 1
ATOM 1491 C C . LEU A 1 195 ? -17.906 -45.719 -27.594 1 96.88 195 LEU A C 1
ATOM 1493 O O . LEU A 1 195 ? -17.812 -44.844 -28.453 1 96.88 195 LEU A O 1
ATOM 1497 N N . ALA A 1 196 ? -17.078 -46.719 -27.438 1 97.25 196 ALA A N 1
ATOM 1498 C CA . ALA A 1 196 ? -16.047 -46.875 -28.453 1 97.25 196 ALA A CA 1
ATOM 1499 C C . ALA A 1 196 ? -16.578 -47.625 -29.688 1 97.25 196 ALA A C 1
ATOM 1501 O O . ALA A 1 196 ? -17.016 -48.75 -29.594 1 97.25 196 ALA A O 1
ATOM 1502 N N . ALA A 1 197 ? -16.531 -47.031 -30.859 1 96.06 197 ALA A N 1
ATOM 1503 C CA . ALA A 1 197 ? -16.938 -47.656 -32.094 1 96.06 197 ALA A CA 1
ATOM 1504 C C . ALA A 1 197 ? -16.047 -48.875 -32.406 1 96.06 197 ALA A C 1
ATOM 1506 O O . ALA A 1 197 ? -16.516 -49.875 -32.969 1 96.06 197 ALA A O 1
ATOM 1507 N N . ARG A 1 198 ? -14.797 -48.781 -32.031 1 95.31 198 ARG A N 1
ATOM 1508 C CA . ARG A 1 198 ? -13.812 -49.844 -32.156 1 95.31 198 ARG A CA 1
ATOM 1509 C C . ARG A 1 198 ? -13.07 -50.031 -30.844 1 95.31 198 ARG A C 1
ATOM 1511 O O . ARG A 1 198 ? -12.008 -49.438 -30.609 1 95.31 198 ARG A O 1
ATOM 1518 N N . PRO A 1 199 ? -13.578 -50.875 -30.031 1 94.94 199 PRO A N 1
ATOM 1519 C CA . PRO A 1 199 ? -13 -51 -28.688 1 94.94 199 PRO A CA 1
ATOM 1520 C C . PRO A 1 199 ? -11.656 -51.719 -28.703 1 94.94 199 PRO A C 1
ATOM 1522 O O . PRO A 1 199 ? -10.969 -51.781 -27.672 1 94.94 199 PRO A O 1
ATOM 1525 N N . HIS A 1 200 ? -11.32 -52.344 -29.766 1 93.62 200 HIS A N 1
ATOM 1526 C CA . HIS A 1 200 ? -10.008 -52.938 -29.984 1 93.62 200 HIS A CA 1
ATOM 1527 C C . HIS A 1 200 ? -9.281 -52.25 -31.156 1 93.62 200 HIS A C 1
ATOM 1529 O O . HIS A 1 200 ? -9.758 -52.312 -32.281 1 93.62 200 HIS A O 1
ATOM 1535 N N . LEU A 1 201 ? -8.203 -51.625 -30.812 1 93.06 201 LEU A N 1
ATOM 1536 C CA . LEU A 1 201 ? -7.414 -50.906 -31.828 1 93.06 201 LEU A CA 1
ATOM 1537 C C . LEU A 1 201 ? -6.062 -51.594 -32.031 1 93.06 201 LEU A C 1
ATOM 1539 O O . LEU A 1 201 ? -5.48 -52.125 -31.078 1 93.06 201 LEU A O 1
ATOM 1543 N N . GLU A 1 202 ? -5.648 -51.594 -33.25 1 88.56 202 GLU A N 1
ATOM 1544 C CA . GLU A 1 202 ? -4.344 -52.156 -33.594 1 88.56 202 GLU A CA 1
ATOM 1545 C C . GLU A 1 202 ? -3.402 -51.062 -34.094 1 88.56 202 GLU A C 1
ATOM 1547 O O . GLU A 1 202 ? -3.842 -50.094 -34.719 1 88.56 202 GLU A O 1
ATOM 1552 N N . GLY A 1 203 ? -2.199 -51.188 -33.719 1 83.75 203 GLY A N 1
ATOM 1553 C CA . GLY A 1 203 ? -1.204 -50.25 -34.188 1 83.75 203 GLY A CA 1
ATOM 1554 C C . GLY A 1 203 ? -1.057 -50.281 -35.688 1 83.75 203 GLY A C 1
ATOM 1555 O O . GLY A 1 203 ? -1.726 -51.062 -36.375 1 83.75 203 GLY A O 1
ATOM 1556 N N . ALA A 1 204 ? -0.311 -49.344 -36.156 1 75.19 204 ALA A N 1
ATOM 1557 C CA . ALA A 1 204 ? -0.172 -49.156 -37.594 1 75.19 204 ALA A CA 1
ATOM 1558 C C . ALA A 1 204 ? 0.831 -50.156 -38.188 1 75.19 204 ALA A C 1
ATOM 1560 O O . ALA A 1 204 ? 0.725 -50.531 -39.375 1 75.19 204 ALA A O 1
ATOM 1561 N N . GLU A 1 205 ? 1.834 -50.531 -37.344 1 81.19 205 GLU A N 1
ATOM 1562 C CA . GLU A 1 205 ? 2.9 -51.375 -37.875 1 81.19 205 GLU A CA 1
ATOM 1563 C C . GLU A 1 205 ? 3.295 -52.438 -36.844 1 81.19 205 GLU A C 1
ATOM 1565 O O . GLU A 1 205 ? 3.125 -52.25 -35.625 1 81.19 205 GLU A O 1
ATOM 1570 N N . GLU A 1 206 ? 3.84 -53.469 -37.406 1 87 206 GLU A N 1
ATOM 1571 C CA . GLU A 1 206 ? 4.363 -54.531 -36.562 1 87 206 GLU A CA 1
ATOM 1572 C C . GLU A 1 206 ? 5.617 -54.062 -35.812 1 87 206 GLU A C 1
ATOM 1574 O O . GLU A 1 206 ? 6.445 -53.344 -36.375 1 87 206 GLU A O 1
ATOM 1579 N N . LEU A 1 207 ? 5.656 -54.5 -34.594 1 87.56 207 LEU A N 1
ATOM 1580 C CA . LEU A 1 207 ? 6.828 -54.156 -33.781 1 87.56 207 LEU A CA 1
ATOM 1581 C C . LEU A 1 207 ? 8.039 -54.969 -34.25 1 87.56 207 LEU A C 1
ATOM 1583 O O . LEU A 1 207 ? 7.906 -56.125 -34.688 1 87.56 207 LEU A O 1
ATOM 1587 N N . GLY A 1 208 ? 9.148 -54.344 -34.156 1 80.69 208 GLY A N 1
ATOM 1588 C CA . GLY A 1 208 ? 10.375 -55.062 -34.469 1 80.69 208 GLY A CA 1
ATOM 1589 C C . GLY A 1 208 ? 10.664 -56.188 -33.5 1 80.69 208 GLY A C 1
ATOM 1590 O O . GLY A 1 208 ? 10.047 -56.281 -32.438 1 80.69 208 GLY A O 1
ATOM 1591 N N . ILE A 1 209 ? 11.547 -57.062 -33.812 1 80.69 209 ILE A N 1
ATOM 1592 C CA . ILE A 1 209 ? 11.812 -58.25 -33 1 80.69 209 ILE A CA 1
ATOM 1593 C C . ILE A 1 209 ? 13.094 -58.062 -32.188 1 80.69 209 ILE A C 1
ATOM 1595 O O . ILE A 1 209 ? 13.438 -58.875 -31.344 1 80.69 209 ILE A O 1
ATOM 1599 N N . SER A 1 210 ? 13.727 -56.969 -32.344 1 80.25 210 SER A N 1
ATOM 1600 C CA . SER A 1 210 ? 15.078 -56.844 -31.812 1 80.25 210 SER A CA 1
ATOM 1601 C C . SER A 1 210 ? 15.078 -56.031 -30.516 1 80.25 210 SER A C 1
ATOM 1603 O O . SER A 1 210 ? 15.898 -56.281 -29.625 1 80.25 210 SER A O 1
ATOM 1605 N N . ILE A 1 211 ? 14.234 -55 -30.375 1 81.94 211 ILE A N 1
ATOM 1606 C CA . ILE A 1 211 ? 14.266 -54.094 -29.25 1 81.94 211 ILE A CA 1
ATOM 1607 C C . ILE A 1 211 ? 12.953 -54.188 -28.469 1 81.94 211 ILE A C 1
ATOM 1609 O O . ILE A 1 211 ? 11.867 -54.125 -29.062 1 81.94 211 ILE A O 1
ATOM 1613 N N . ASP A 1 212 ? 13.141 -54.344 -27.156 1 84.44 212 ASP A N 1
ATOM 1614 C CA . ASP A 1 212 ? 11.945 -54.312 -26.328 1 84.44 212 ASP A CA 1
ATOM 1615 C C . ASP A 1 212 ? 11.219 -53 -26.438 1 84.44 212 ASP A C 1
ATOM 1617 O O . ASP A 1 212 ? 11.828 -51.938 -26.266 1 84.44 212 ASP A O 1
ATOM 1621 N N . PRO A 1 213 ? 10.008 -53.031 -26.656 1 87.75 213 PRO A N 1
ATOM 1622 C CA . PRO A 1 213 ? 9.281 -51.781 -26.891 1 87.75 213 PRO A CA 1
ATOM 1623 C C . PRO A 1 213 ? 8.992 -51.031 -25.594 1 87.75 213 PRO A C 1
ATOM 1625 O O . PRO A 1 213 ? 8.781 -51.656 -24.547 1 87.75 213 PRO A O 1
ATOM 1628 N N . GLU A 1 214 ? 9.016 -49.75 -25.672 1 87.56 214 GLU A N 1
ATOM 1629 C CA . GLU A 1 214 ? 8.547 -48.812 -24.641 1 87.56 214 GLU A CA 1
ATOM 1630 C C . GLU A 1 214 ? 7.367 -48 -25.141 1 87.56 214 GLU A C 1
ATOM 1632 O O . GLU A 1 214 ? 7.301 -47.656 -26.312 1 87.56 214 GLU A O 1
ATOM 1637 N N . GLU A 1 215 ? 6.461 -47.75 -24.203 1 91.94 215 GLU A N 1
ATOM 1638 C CA . GLU A 1 215 ? 5.285 -47.031 -24.656 1 91.94 215 GLU A CA 1
ATOM 1639 C C . GLU A 1 215 ? 4.898 -45.938 -23.656 1 91.94 215 GLU A C 1
ATOM 1641 O O . GLU A 1 215 ? 5.367 -45.938 -22.516 1 91.94 215 GLU A O 1
ATOM 1646 N N . GLN A 1 216 ? 4.141 -45.031 -24.125 1 91.31 216 GLN A N 1
ATOM 1647 C CA . GLN A 1 216 ? 3.504 -44 -23.328 1 91.31 216 GLN A CA 1
ATOM 1648 C C . GLN A 1 216 ? 2.084 -43.719 -23.812 1 91.31 216 GLN A C 1
ATOM 1650 O O . GLN A 1 216 ? 1.841 -43.625 -25.016 1 91.31 216 GLN A O 1
ATOM 1655 N N . LEU A 1 217 ? 1.229 -43.625 -22.828 1 92.62 217 LEU A N 1
ATOM 1656 C CA . LEU A 1 217 ? -0.177 -43.375 -23.109 1 92.62 217 LEU A CA 1
ATOM 1657 C C . LEU A 1 217 ? -0.643 -42.094 -22.406 1 92.62 217 LEU A C 1
ATOM 1659 O O . LEU A 1 217 ? -0.342 -41.875 -21.219 1 92.62 217 LEU A O 1
ATOM 1663 N N . ASP A 1 218 ? -1.339 -41.344 -23.203 1 90.75 218 ASP A N 1
ATOM 1664 C CA . ASP A 1 218 ? -1.949 -40.125 -22.625 1 90.75 218 ASP A CA 1
ATOM 1665 C C . ASP A 1 218 ? -3.381 -39.938 -23.125 1 90.75 218 ASP A C 1
ATOM 1667 O O . ASP A 1 218 ? -3.664 -40.188 -24.312 1 90.75 218 ASP A O 1
ATOM 1671 N N . ILE A 1 219 ? -4.195 -39.625 -22.188 1 92.06 219 ILE A N 1
ATOM 1672 C CA . ILE A 1 219 ? -5.582 -39.375 -22.562 1 92.06 219 ILE A CA 1
ATOM 1673 C C . ILE A 1 219 ? -5.91 -37.906 -22.359 1 92.06 219 ILE A C 1
ATOM 1675 O O . ILE A 1 219 ? -5.551 -37.312 -21.328 1 92.06 219 ILE A O 1
ATOM 1679 N N . CYS A 1 220 ? -6.613 -37.281 -23.297 1 91.56 220 CYS A N 1
ATOM 1680 C CA . CYS A 1 220 ? -7.152 -35.938 -23.172 1 91.56 220 CYS A CA 1
ATOM 1681 C C . CYS A 1 220 ? -8.484 -35.812 -23.906 1 91.56 220 CYS A C 1
ATOM 1683 O O . CYS A 1 220 ? -8.523 -35.812 -25.125 1 91.56 220 CYS A O 1
ATOM 1685 N N . GLY A 1 221 ? -9.523 -35.75 -23.109 1 89.56 221 GLY A N 1
ATOM 1686 C CA . GLY A 1 221 ? -10.836 -35.781 -23.734 1 89.56 221 GLY A CA 1
ATOM 1687 C C . GLY A 1 221 ? -11.102 -37.031 -24.531 1 89.56 221 GLY A C 1
ATOM 1688 O O . GLY A 1 221 ? -10.945 -38.125 -24 1 89.56 221 GLY A O 1
ATOM 1689 N N . ASP A 1 222 ? -11.406 -36.781 -25.797 1 92.75 222 ASP A N 1
ATOM 1690 C CA . ASP A 1 222 ? -11.734 -37.906 -26.641 1 92.75 222 ASP A CA 1
ATOM 1691 C C . ASP A 1 222 ? -10.492 -38.438 -27.344 1 92.75 222 ASP A C 1
ATOM 1693 O O . ASP A 1 222 ? -10.586 -39.375 -28.156 1 92.75 222 ASP A O 1
ATOM 1697 N N . HIS A 1 223 ? -9.391 -37.969 -26.922 1 92.44 223 HIS A N 1
ATOM 1698 C CA . HIS A 1 223 ? -8.188 -38.344 -27.656 1 92.44 223 HIS A CA 1
ATOM 1699 C C . HIS A 1 223 ? -7.25 -39.188 -26.781 1 92.44 223 HIS A C 1
ATOM 1701 O O . HIS A 1 223 ? -7.117 -38.906 -25.594 1 92.44 223 HIS A O 1
ATOM 1707 N N . VAL A 1 224 ? -6.629 -40.094 -27.406 1 94 224 VAL A N 1
ATOM 1708 C CA . VAL A 1 224 ? -5.594 -40.938 -26.781 1 94 224 VAL A CA 1
ATOM 1709 C C . VAL A 1 224 ? -4.312 -40.844 -27.625 1 94 224 VAL A C 1
ATOM 1711 O O . VAL A 1 224 ? -4.328 -41.156 -28.812 1 94 224 VAL A O 1
ATOM 1714 N N . ALA A 1 225 ? -3.301 -40.438 -27.031 1 93.56 225 ALA A N 1
ATOM 1715 C CA . ALA A 1 225 ? -1.993 -40.438 -27.688 1 93.56 225 ALA A CA 1
ATOM 1716 C C . ALA A 1 225 ? -1.175 -41.656 -27.281 1 93.56 225 ALA A C 1
ATOM 1718 O O . ALA A 1 225 ? -0.995 -41.938 -26.094 1 93.56 225 ALA A O 1
ATOM 1719 N N . TRP A 1 226 ? -0.703 -42.375 -28.219 1 94.56 226 TRP A N 1
ATOM 1720 C CA . TRP A 1 226 ? 0.069 -43.594 -28.016 1 94.56 226 TRP A CA 1
ATOM 1721 C C . TRP A 1 226 ? 1.432 -43.5 -28.703 1 94.56 226 TRP A C 1
ATOM 1723 O O . TRP A 1 226 ? 1.521 -43.469 -29.922 1 94.56 226 TRP A O 1
ATOM 1733 N N . THR A 1 227 ? 2.422 -43.375 -27.906 1 93.25 227 THR A N 1
ATOM 1734 C CA . THR A 1 227 ? 3.791 -43.375 -28.406 1 93.25 227 THR A CA 1
ATOM 1735 C C . THR A 1 227 ? 4.426 -44.75 -28.172 1 93.25 227 THR A C 1
ATOM 1737 O O . THR A 1 227 ? 4.449 -45.25 -27.047 1 93.25 227 THR A O 1
ATOM 1740 N N . ILE A 1 228 ? 4.941 -45.344 -29.203 1 91.44 228 ILE A N 1
ATOM 1741 C CA . ILE A 1 228 ? 5.621 -46.625 -29.109 1 91.44 228 ILE A CA 1
ATOM 1742 C C . ILE A 1 228 ? 7.035 -46.5 -29.672 1 91.44 228 ILE A C 1
ATOM 1744 O O . ILE A 1 228 ? 7.223 -46.031 -30.797 1 91.44 228 ILE A O 1
ATOM 1748 N N . GLN A 1 229 ? 7.922 -46.875 -28.828 1 87.31 229 GLN A N 1
ATOM 1749 C CA . GLN A 1 229 ? 9.312 -46.875 -29.266 1 87.31 229 GLN A CA 1
ATOM 1750 C C . GLN A 1 229 ? 9.875 -48.281 -29.297 1 87.31 229 GLN A C 1
ATOM 1752 O O . GLN A 1 229 ? 9.852 -49 -28.297 1 87.31 229 GLN A O 1
ATOM 1757 N N . SER A 1 230 ? 10.297 -48.719 -30.344 1 85.19 230 SER A N 1
ATOM 1758 C CA . SER A 1 230 ? 11.031 -49.969 -30.562 1 85.19 230 SER A CA 1
ATOM 1759 C C . SER A 1 230 ? 12.164 -49.75 -31.578 1 85.19 230 SER A C 1
ATOM 1761 O O . SER A 1 230 ? 13.07 -48.938 -31.344 1 85.19 230 SER A O 1
ATOM 1763 N N . ASP A 1 231 ? 12.125 -50.438 -32.688 1 79.69 231 ASP A N 1
ATOM 1764 C CA . ASP A 1 231 ? 13.086 -50.156 -33.781 1 79.69 231 ASP A CA 1
ATOM 1765 C C . ASP A 1 231 ? 12.781 -48.844 -34.438 1 79.69 231 ASP A C 1
ATOM 1767 O O . ASP A 1 231 ? 13.688 -48.188 -34.969 1 79.69 231 ASP A O 1
ATOM 1771 N N . ALA A 1 232 ? 11.578 -48.562 -34.375 1 83.75 232 ALA A N 1
ATOM 1772 C CA . ALA A 1 232 ? 11.102 -47.25 -34.844 1 83.75 232 ALA A CA 1
ATOM 1773 C C . ALA A 1 232 ? 10.219 -46.594 -33.781 1 83.75 232 ALA A C 1
ATOM 1775 O O . ALA A 1 232 ? 9.773 -47.25 -32.844 1 83.75 232 ALA A O 1
ATOM 1776 N N . VAL A 1 233 ? 10.156 -45.281 -33.906 1 87.94 233 VAL A N 1
ATOM 1777 C CA . VAL A 1 233 ? 9.25 -44.562 -33.031 1 87.94 233 VAL A CA 1
ATOM 1778 C C . VAL A 1 233 ? 7.977 -44.188 -33.781 1 87.94 233 VAL A C 1
ATOM 1780 O O . VAL A 1 233 ? 8.031 -43.719 -34.938 1 87.94 233 VAL A O 1
ATOM 1783 N N . SER A 1 234 ? 6.891 -44.531 -33.188 1 89.25 234 SER A N 1
ATOM 1784 C CA . SER A 1 234 ? 5.598 -44.188 -33.781 1 89.25 234 SER A CA 1
ATOM 1785 C C . SER A 1 234 ? 4.684 -43.5 -32.781 1 89.25 234 SER A C 1
ATOM 1787 O O . SER A 1 234 ? 4.621 -43.938 -31.609 1 89.25 234 SER A O 1
ATOM 1789 N N . ILE A 1 235 ? 4.07 -42.438 -33.219 1 91.06 235 ILE A N 1
ATOM 1790 C CA . ILE A 1 235 ? 3.064 -41.75 -32.406 1 91.06 235 ILE A CA 1
ATOM 1791 C C . ILE A 1 235 ? 1.721 -41.781 -33.125 1 91.06 235 ILE A C 1
ATOM 1793 O O . ILE A 1 235 ? 1.625 -41.406 -34.312 1 91.06 235 ILE A O 1
ATOM 1797 N N . ILE A 1 236 ? 0.76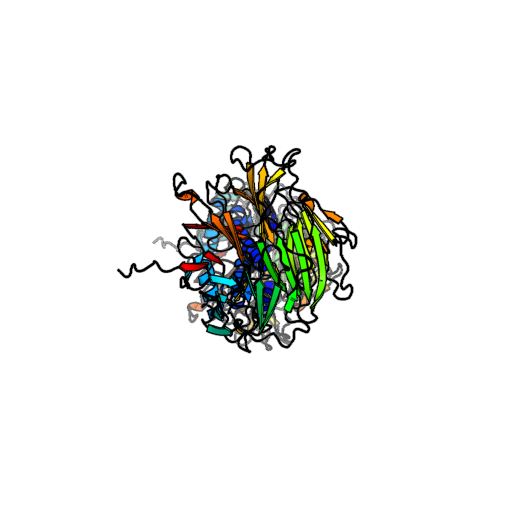2 -42.281 -32.469 1 91.19 236 ILE A N 1
ATOM 1798 C CA . ILE A 1 236 ? -0.584 -42.312 -33.031 1 91.19 236 ILE A CA 1
ATOM 1799 C C . ILE A 1 236 ? -1.567 -41.656 -32.062 1 91.19 236 ILE A C 1
ATOM 1801 O O . ILE A 1 236 ? -1.565 -42 -30.875 1 91.19 236 ILE A O 1
ATOM 1805 N N . VAL A 1 237 ? -2.33 -40.75 -32.531 1 91.81 237 VAL A N 1
ATOM 1806 C CA . VAL A 1 237 ? -3.4 -40.188 -31.75 1 91.81 237 VAL A CA 1
ATOM 1807 C C . VAL A 1 237 ? -4.758 -40.625 -32.281 1 91.81 237 VAL A C 1
ATOM 1809 O O . VAL A 1 237 ? -5.086 -40.375 -33.438 1 91.81 237 VAL A O 1
ATOM 1812 N N . TYR A 1 238 ? -5.48 -41.25 -31.406 1 92.12 238 TYR A N 1
ATOM 1813 C CA . TYR A 1 238 ? -6.809 -41.75 -31.766 1 92.12 238 TYR A CA 1
ATOM 1814 C C . TYR A 1 238 ? -7.895 -40.906 -31.125 1 92.12 238 TYR A C 1
ATOM 1816 O O . TYR A 1 238 ? -7.715 -40.375 -30.016 1 92.12 238 TYR A O 1
ATOM 1824 N N . ASN A 1 239 ? -8.969 -40.688 -31.859 1 92.62 239 ASN A N 1
ATOM 1825 C CA . ASN A 1 239 ? -10.234 -40.469 -31.172 1 92.62 239 ASN A CA 1
ATOM 1826 C C . ASN A 1 239 ? -10.844 -41.781 -30.703 1 92.62 239 ASN A C 1
ATOM 1828 O O . ASN A 1 239 ? -11.344 -42.562 -31.5 1 92.62 239 ASN A O 1
ATOM 1832 N N . TRP A 1 240 ? -10.773 -42.062 -29.438 1 94.88 240 TRP A N 1
ATOM 1833 C CA . TRP A 1 240 ? -11.078 -43.375 -28.938 1 94.88 240 TRP A CA 1
ATOM 1834 C C . TRP A 1 240 ? -12.562 -43.719 -29.109 1 94.88 240 TRP A C 1
ATOM 1836 O O . TRP A 1 240 ? -12.953 -44.875 -29.125 1 94.88 240 TRP A O 1
ATOM 1846 N N . LYS A 1 241 ? -13.414 -42.719 -29.188 1 94.69 241 LYS A N 1
ATOM 1847 C CA . LYS A 1 241 ? -14.844 -42.938 -29.359 1 94.69 241 LYS A CA 1
ATOM 1848 C C . LYS A 1 241 ? -15.156 -43.375 -30.797 1 94.69 241 LYS A C 1
ATOM 1850 O O . LYS A 1 241 ? -15.977 -44.25 -31.031 1 94.69 241 LYS A O 1
ATOM 1855 N N . THR A 1 242 ? -14.508 -42.75 -31.75 1 92.88 242 THR A N 1
ATOM 1856 C CA . THR A 1 242 ? -14.781 -43.062 -33.156 1 92.88 242 THR A CA 1
ATOM 1857 C C . THR A 1 242 ? -13.828 -44.125 -33.656 1 92.88 242 THR A C 1
ATOM 1859 O O . THR A 1 242 ? -14.117 -44.781 -34.656 1 92.88 242 THR A O 1
ATOM 1862 N N . GLY A 1 243 ? -12.656 -44.25 -33.094 1 91.5 243 GLY A N 1
ATOM 1863 C CA . GLY A 1 243 ? -11.641 -45.219 -33.531 1 91.5 243 GLY A CA 1
ATOM 1864 C C . GLY A 1 243 ? -10.773 -44.688 -34.656 1 91.5 243 GLY A C 1
ATOM 1865 O O . GLY A 1 243 ? -9.938 -45.406 -35.188 1 91.5 243 GLY A O 1
ATOM 1866 N N . GLN A 1 244 ? -10.945 -43.438 -34.938 1 89.25 244 GLN A N 1
ATOM 1867 C CA . GLN A 1 244 ? -10.219 -42.844 -36.062 1 89.25 244 GLN A CA 1
ATOM 1868 C C . GLN A 1 244 ? -8.883 -42.25 -35.625 1 89.25 244 GLN A C 1
ATOM 1870 O O . GLN A 1 244 ? -8.773 -41.719 -34.5 1 89.25 244 GLN A O 1
ATOM 1875 N N . ILE A 1 245 ? -7.91 -42.375 -36.5 1 89.56 245 ILE A N 1
ATOM 1876 C CA . ILE A 1 245 ? -6.629 -41.719 -36.281 1 89.56 245 ILE A CA 1
ATOM 1877 C C . ILE A 1 245 ? -6.738 -40.25 -36.625 1 89.56 245 ILE A C 1
ATOM 1879 O O . ILE A 1 245 ? -7.141 -39.906 -37.75 1 89.56 245 ILE A O 1
ATOM 1883 N N . VAL A 1 246 ? -6.453 -39.375 -35.656 1 88.12 246 VAL A N 1
ATOM 1884 C CA . VAL A 1 246 ? -6.605 -37.938 -35.906 1 88.12 246 VAL A CA 1
ATOM 1885 C C . VAL A 1 246 ? -5.238 -37.312 -36.156 1 88.12 246 VAL A C 1
ATOM 1887 O O . VAL A 1 246 ? -5.148 -36.188 -36.688 1 88.12 246 VAL A O 1
ATOM 1890 N N . TRP A 1 247 ? -4.184 -37.969 -35.75 1 88.06 247 TRP A N 1
ATOM 1891 C CA . TRP A 1 247 ? -2.816 -37.5 -35.938 1 88.06 247 TRP A CA 1
ATOM 1892 C C . TRP A 1 247 ? -1.824 -38.656 -35.844 1 88.06 247 TRP A C 1
ATOM 1894 O O . TRP A 1 247 ? -1.992 -39.562 -35 1 88.06 247 TRP A O 1
ATOM 1904 N N . THR A 1 248 ? -0.841 -38.719 -36.688 1 88.19 248 THR A N 1
ATOM 1905 C CA . THR A 1 248 ? 0.177 -39.75 -36.594 1 88.19 248 THR A CA 1
ATOM 1906 C C . THR A 1 248 ? 1.524 -39.219 -37.094 1 88.19 248 THR A C 1
ATOM 1908 O O . THR A 1 248 ? 1.58 -38.344 -37.938 1 88.19 248 THR A O 1
ATOM 1911 N N . GLU A 1 249 ? 2.467 -39.719 -36.438 1 85.56 249 GLU A N 1
ATOM 1912 C CA . GLU A 1 249 ? 3.84 -39.438 -36.844 1 85.56 249 GLU A CA 1
ATOM 1913 C C . GLU A 1 249 ? 4.758 -40.625 -36.531 1 85.56 249 GLU A C 1
ATOM 1915 O O . GLU A 1 249 ? 4.504 -41.375 -35.594 1 85.56 249 GLU A O 1
ATOM 1920 N N . GLY A 1 250 ? 5.684 -40.812 -37.375 1 82.38 250 GLY A N 1
ATOM 1921 C CA . GLY A 1 250 ? 6.656 -41.875 -37.156 1 82.38 250 GLY A CA 1
ATOM 1922 C C . GLY A 1 250 ? 8.016 -41.562 -37.75 1 82.38 250 GLY A C 1
ATOM 1923 O O . GLY A 1 250 ? 8.133 -40.781 -38.688 1 82.38 250 GLY A O 1
ATOM 1924 N N . GLU A 1 251 ? 9.016 -42.031 -37.125 1 79.25 251 GLU A N 1
ATOM 1925 C CA . GLU A 1 251 ? 10.367 -41.844 -37.625 1 79.25 251 GLU A CA 1
ATOM 1926 C C . GLU A 1 251 ? 11.203 -43.094 -37.406 1 79.25 251 GLU A C 1
ATOM 1928 O O . GLU A 1 251 ? 11.062 -43.781 -36.375 1 79.25 251 GLU A O 1
ATOM 1933 N N . TRP A 1 252 ? 11.906 -43.375 -38.344 1 75.94 252 TRP A N 1
ATOM 1934 C CA . TRP A 1 252 ? 12.914 -44.438 -38.219 1 75.94 252 TRP A CA 1
ATOM 1935 C C . TRP A 1 252 ? 14.289 -43.844 -37.938 1 75.94 252 TRP A C 1
ATOM 1937 O O . TRP A 1 252 ? 14.883 -43.188 -38.812 1 75.94 252 TRP A O 1
ATOM 1947 N N . PRO A 1 253 ? 14.703 -43.875 -36.719 1 72.19 253 PRO A N 1
ATOM 1948 C CA . PRO A 1 253 ? 15.945 -43.188 -36.375 1 72.19 253 PRO A CA 1
ATOM 1949 C C . PRO A 1 253 ? 17.188 -43.812 -37 1 72.19 253 PRO A C 1
ATOM 1951 O O . PRO A 1 253 ? 18.297 -43.375 -36.75 1 72.19 253 PRO A O 1
ATOM 1954 N N . GLU A 1 254 ? 17.125 -44.469 -38.219 1 65.5 254 GLU A N 1
ATOM 1955 C CA . GLU A 1 254 ? 18.203 -45.062 -38.969 1 65.5 254 GLU A CA 1
ATOM 1956 C C . GLU A 1 254 ? 19.391 -45.406 -38.094 1 65.5 254 GLU A C 1
ATOM 1958 O O . GLU A 1 254 ? 20.531 -45.031 -38.375 1 65.5 254 GLU A O 1
ATOM 1963 N N . GLY A 1 255 ? 19.219 -46 -37.031 1 65.38 255 GLY A N 1
ATOM 1964 C CA . GLY A 1 255 ? 20.312 -46.469 -36.219 1 65.38 255 GLY A CA 1
ATOM 1965 C C . GLY A 1 255 ? 20.781 -45.469 -35.156 1 65.38 255 GLY A C 1
ATOM 1966 O O . GLY A 1 255 ? 21.75 -45.719 -34.469 1 65.38 255 GLY A O 1
ATOM 1967 N N . ASP A 1 256 ? 20.281 -44.219 -35.188 1 76.25 256 ASP A N 1
ATOM 1968 C CA . ASP A 1 256 ? 20.656 -43.25 -34.156 1 76.25 256 ASP A CA 1
ATOM 1969 C C . ASP A 1 256 ? 20.094 -43.688 -32.781 1 76.25 256 ASP A C 1
ATOM 1971 O O . ASP A 1 256 ? 18.891 -43.531 -32.531 1 76.25 256 ASP A O 1
ATOM 1975 N N . PRO A 1 257 ? 20.906 -44.125 -32 1 74.56 257 PRO A N 1
ATOM 1976 C CA . PRO A 1 257 ? 20.438 -44.656 -30.719 1 74.56 257 PRO A CA 1
ATOM 1977 C C . PRO A 1 257 ? 19.984 -43.562 -29.766 1 74.56 257 PRO A C 1
ATOM 1979 O O . PRO A 1 257 ? 19.359 -43.844 -28.734 1 74.56 257 PRO A O 1
ATOM 1982 N N . HIS A 1 258 ? 20.172 -42.375 -30.156 1 80.81 258 HIS A N 1
ATOM 1983 C CA . HIS A 1 258 ? 19.875 -41.312 -29.219 1 80.81 258 HIS A CA 1
ATOM 1984 C C . HIS A 1 258 ? 18.641 -40.531 -29.672 1 80.81 258 HIS A C 1
ATOM 1986 O O . HIS A 1 258 ? 18.266 -39.531 -29.031 1 80.81 258 HIS A O 1
ATOM 1992 N N . PHE A 1 259 ? 18.047 -40.969 -30.656 1 86.25 259 PHE A N 1
ATOM 1993 C CA . PHE A 1 259 ? 16.844 -40.312 -31.125 1 86.25 259 PHE A CA 1
ATOM 1994 C C . PHE A 1 259 ? 15.719 -40.438 -30.109 1 86.25 259 PHE A C 1
ATOM 1996 O O . PHE A 1 259 ? 15.523 -41.5 -29.516 1 86.25 259 PHE A O 1
ATOM 2003 N N . TYR A 1 260 ? 15.055 -39.344 -29.922 1 90.5 260 TYR A N 1
ATOM 2004 C CA . TYR A 1 260 ? 13.961 -39.344 -28.953 1 90.5 260 TYR A CA 1
ATOM 2005 C C . TYR A 1 260 ? 12.758 -38.594 -29.516 1 90.5 260 TYR A C 1
ATOM 2007 O O . TYR A 1 260 ? 12.891 -37.5 -30.078 1 90.5 260 TYR A O 1
ATOM 2015 N N . MET A 1 261 ? 11.609 -39.188 -29.359 1 91.88 261 MET A N 1
ATOM 2016 C CA . MET A 1 261 ? 10.352 -38.562 -29.75 1 91.88 261 MET A CA 1
ATOM 2017 C C . MET A 1 261 ? 9.211 -39.031 -28.859 1 91.88 261 MET A C 1
ATOM 2019 O O . MET A 1 261 ? 9.039 -40.219 -28.625 1 91.88 261 MET A O 1
ATOM 2023 N N . ARG A 1 262 ? 8.531 -38.062 -28.328 1 93.06 262 ARG A N 1
ATOM 2024 C CA . ARG A 1 262 ? 7.387 -38.375 -27.469 1 93.06 262 ARG A CA 1
ATOM 2025 C C . ARG A 1 262 ? 6.328 -37.281 -27.594 1 93.06 262 ARG A C 1
ATOM 2027 O O . ARG A 1 262 ? 6.656 -36.094 -27.844 1 93.06 262 ARG A O 1
ATOM 2034 N N . CYS A 1 263 ? 5.148 -37.625 -27.375 1 93.56 263 CYS A N 1
ATOM 2035 C CA . CYS A 1 263 ? 4.074 -36.656 -27.5 1 93.56 263 CYS A CA 1
ATOM 2036 C C . CYS A 1 263 ? 3.354 -36.469 -26.172 1 93.56 263 CYS A C 1
ATOM 2038 O O . CYS A 1 263 ? 3.275 -37.375 -25.359 1 93.56 263 CYS A O 1
ATOM 2040 N N . HIS A 1 264 ? 2.957 -35.281 -25.938 1 94.75 264 HIS A N 1
ATOM 2041 C CA . HIS A 1 264 ? 2.164 -34.906 -24.781 1 94.75 264 HIS A CA 1
ATOM 2042 C C . HIS A 1 264 ? 1.006 -34 -25.172 1 94.75 264 HIS A C 1
ATOM 2044 O O . HIS A 1 264 ? 1.157 -33.125 -26.031 1 94.75 264 HIS A O 1
ATOM 2050 N N . PHE A 1 265 ? -0.096 -34.125 -24.516 1 93.81 265 PHE A N 1
ATOM 2051 C CA . PHE A 1 265 ? -1.187 -33.188 -24.719 1 93.81 265 PHE A CA 1
ATOM 2052 C C . PHE A 1 265 ? -0.958 -31.906 -23.938 1 93.81 265 PHE A C 1
ATOM 2054 O O . PHE A 1 265 ? -0.678 -31.953 -22.734 1 93.81 265 PHE A O 1
ATOM 2061 N N . LEU A 1 266 ? -1.059 -30.828 -24.609 1 93.69 266 LEU A N 1
ATOM 2062 C CA . LEU A 1 266 ? -1.091 -29.547 -23.906 1 93.69 266 LEU A CA 1
ATOM 2063 C C . LEU A 1 266 ? -2.512 -29.188 -23.469 1 93.69 266 LEU A C 1
ATOM 2065 O O . LEU A 1 266 ? -2.725 -28.719 -22.359 1 93.69 266 LEU A O 1
ATOM 2069 N N . ASP A 1 267 ? -3.4 -29.359 -24.312 1 90.06 267 ASP A N 1
ATOM 2070 C CA . ASP A 1 267 ? -4.844 -29.25 -24.109 1 90.06 267 ASP A CA 1
ATOM 2071 C C . ASP A 1 267 ? -5.605 -30.062 -25.156 1 90.06 267 ASP A C 1
ATOM 2073 O O . ASP A 1 267 ? -5.02 -30.891 -25.859 1 90.06 267 ASP A O 1
ATOM 2077 N N . ARG A 1 268 ? -6.871 -29.859 -25.203 1 87.75 268 ARG A N 1
ATOM 2078 C CA . ARG A 1 268 ? -7.719 -30.688 -26.062 1 87.75 268 ARG A CA 1
ATOM 2079 C C . ARG A 1 268 ? -7.414 -30.422 -27.547 1 87.75 268 ARG A C 1
ATOM 2081 O O . ARG A 1 268 ? -7.633 -31.297 -28.391 1 87.75 268 ARG A O 1
ATOM 2088 N N . ASP A 1 269 ? -6.805 -29.297 -27.812 1 88.88 269 ASP A N 1
ATOM 2089 C CA . ASP A 1 269 ? -6.652 -28.891 -29.203 1 88.88 269 ASP A CA 1
ATOM 2090 C C . ASP A 1 269 ? -5.188 -28.922 -29.625 1 88.88 269 ASP A C 1
ATOM 2092 O O . ASP A 1 269 ? -4.883 -28.812 -30.828 1 88.88 269 ASP A O 1
ATOM 2096 N N . HIS A 1 270 ? -4.352 -29.125 -28.688 1 91.69 270 HIS A N 1
ATOM 2097 C CA . HIS A 1 270 ? -2.943 -28.984 -29.047 1 91.69 270 HIS A CA 1
ATOM 2098 C C . HIS A 1 270 ? -2.127 -30.156 -28.516 1 91.69 270 HIS A C 1
ATOM 2100 O O . HIS A 1 270 ? -2.342 -30.625 -27.406 1 91.69 270 HIS A O 1
ATOM 2106 N N . LEU A 1 271 ? -1.211 -30.578 -29.344 1 92.81 271 LEU A N 1
ATOM 2107 C CA . LEU A 1 271 ? -0.274 -31.656 -29.062 1 92.81 271 LEU A CA 1
ATOM 2108 C C . LEU A 1 271 ? 1.164 -31.141 -29.094 1 92.81 271 LEU A C 1
ATOM 2110 O O . LEU A 1 271 ? 1.539 -30.375 -29.969 1 92.81 271 LEU A O 1
ATOM 2114 N N . LEU A 1 272 ? 1.866 -31.547 -28.109 1 94.88 272 LEU A N 1
ATOM 2115 C CA . LEU A 1 272 ? 3.287 -31.219 -28.062 1 94.88 272 LEU A CA 1
ATOM 2116 C C . LEU A 1 272 ? 4.133 -32.438 -28.391 1 94.88 272 LEU A C 1
ATOM 2118 O O . LEU A 1 272 ? 4.008 -33.469 -27.734 1 94.88 272 LEU A O 1
ATOM 2122 N N . VAL A 1 273 ? 4.969 -32.375 -29.312 1 94.12 273 VAL A N 1
ATOM 2123 C CA . VAL A 1 273 ? 5.898 -33.438 -29.656 1 94.12 273 VAL A CA 1
ATOM 2124 C C . VAL A 1 273 ? 7.32 -33.031 -29.281 1 94.12 273 VAL A C 1
ATOM 2126 O O . VAL A 1 273 ? 7.828 -32 -29.781 1 94.12 273 VAL A O 1
ATOM 2129 N N . VAL A 1 274 ? 7.84 -33.75 -28.391 1 94.31 274 VAL A N 1
ATOM 2130 C CA . VAL A 1 274 ? 9.25 -33.531 -28.047 1 94.31 274 VAL A CA 1
ATOM 2131 C C . VAL A 1 274 ? 10.125 -34.375 -28.984 1 94.31 274 VAL A C 1
ATOM 2133 O O . VAL A 1 274 ? 10.047 -35.594 -28.984 1 94.31 274 VAL A O 1
ATOM 2136 N N . ARG A 1 275 ? 10.836 -33.719 -29.75 1 91.62 275 ARG A N 1
ATOM 2137 C CA . ARG A 1 275 ? 11.773 -34.344 -30.656 1 91.62 275 ARG A CA 1
ATOM 2138 C C . ARG A 1 275 ? 13.203 -33.906 -30.375 1 91.62 275 ARG A C 1
ATOM 2140 O O . ARG A 1 275 ? 13.602 -32.812 -30.75 1 91.62 275 ARG A O 1
ATOM 2147 N N . ASN A 1 276 ? 13.883 -34.781 -29.719 1 88.94 276 ASN A N 1
ATOM 2148 C CA . ASN A 1 276 ? 15.203 -34.406 -29.234 1 88.94 276 ASN A CA 1
ATOM 2149 C C . ASN A 1 276 ? 15.164 -33.062 -28.469 1 88.94 276 ASN A C 1
ATOM 2151 O O . ASN A 1 276 ? 14.398 -32.938 -27.516 1 88.94 276 ASN A O 1
ATOM 2155 N N . THR A 1 277 ? 15.883 -32.094 -28.938 1 86.81 277 THR A N 1
ATOM 2156 C CA . THR A 1 277 ? 15.922 -30.875 -28.172 1 86.81 277 THR A CA 1
ATOM 2157 C C . THR A 1 277 ? 14.992 -29.828 -28.781 1 86.81 277 THR A C 1
ATOM 2159 O O . THR A 1 277 ? 15.258 -28.625 -28.672 1 86.81 277 THR A O 1
ATOM 2162 N N . ASP A 1 278 ? 13.961 -30.297 -29.422 1 91.25 278 ASP A N 1
ATOM 2163 C CA . ASP A 1 278 ? 12.977 -29.375 -30 1 91.25 278 ASP A CA 1
ATOM 2164 C C . ASP A 1 278 ? 11.562 -29.734 -29.531 1 91.25 278 ASP A C 1
ATOM 2166 O O . ASP A 1 278 ? 11.227 -30.906 -29.391 1 91.25 278 ASP A O 1
ATOM 2170 N N . LEU A 1 279 ? 10.805 -28.703 -29.281 1 94.31 279 LEU A N 1
ATOM 2171 C CA . LEU A 1 279 ? 9.391 -28.859 -28.938 1 94.31 279 LEU A CA 1
ATOM 2172 C C . LEU A 1 279 ? 8.5 -28.422 -30.094 1 94.31 279 LEU A C 1
ATOM 2174 O O . LEU A 1 279 ? 8.516 -27.25 -30.484 1 94.31 279 LEU A O 1
ATOM 2178 N N . HIS A 1 280 ? 7.781 -29.328 -30.609 1 93.62 280 HIS A N 1
ATOM 2179 C CA . HIS A 1 280 ? 6.875 -29.016 -31.703 1 93.62 280 HIS A CA 1
ATOM 2180 C C . HIS A 1 280 ? 5.422 -29.016 -31.234 1 93.62 280 HIS A C 1
ATOM 2182 O O . HIS A 1 280 ? 4.93 -30 -30.703 1 93.62 280 HIS A O 1
ATOM 2188 N N . VAL A 1 281 ? 4.785 -27.906 -31.469 1 93.5 281 VAL A N 1
ATOM 2189 C CA . VAL A 1 281 ? 3.379 -27.812 -31.094 1 93.5 281 VAL A CA 1
ATOM 2190 C C . VAL A 1 281 ? 2.496 -28.031 -32.312 1 93.5 281 VAL A C 1
ATOM 2192 O O . VAL A 1 281 ? 2.658 -27.344 -33.344 1 93.5 281 VAL A O 1
ATOM 2195 N N . HIS A 1 282 ? 1.631 -28.938 -32.188 1 90.81 282 HIS A N 1
ATOM 2196 C CA . HIS A 1 282 ? 0.717 -29.266 -33.281 1 90.81 282 HIS A CA 1
ATOM 2197 C C . HIS A 1 282 ? -0.732 -29.016 -32.875 1 90.81 282 HIS A C 1
ATOM 2199 O O . HIS A 1 282 ? -1.068 -29.062 -31.688 1 90.81 282 HIS A O 1
ATOM 2205 N N . GLN A 1 283 ? -1.564 -28.734 -33.875 1 88.94 283 GLN A N 1
ATOM 2206 C CA . GLN A 1 283 ? -3.006 -28.641 -33.656 1 88.94 283 GLN A CA 1
ATOM 2207 C C . GLN A 1 283 ? -3.695 -29.953 -34.031 1 88.94 283 GLN A C 1
ATOM 2209 O O . GLN A 1 283 ? -3.35 -30.578 -35.031 1 88.94 283 GLN A O 1
ATOM 2214 N N . ILE A 1 284 ? -4.559 -30.312 -33.125 1 82.56 284 ILE A N 1
ATOM 2215 C CA . ILE A 1 284 ? -5.375 -31.484 -33.406 1 82.56 284 ILE A CA 1
ATOM 2216 C C . ILE A 1 284 ? -6.645 -31.062 -34.125 1 82.56 284 ILE A C 1
ATOM 2218 O O . ILE A 1 284 ? -7.441 -30.281 -33.594 1 82.56 284 ILE A O 1
ATOM 2222 N N . ASP A 1 285 ? -6.746 -31.203 -35.438 1 74.25 285 ASP A N 1
ATOM 2223 C CA . ASP A 1 285 ? -7.961 -30.906 -36.188 1 74.25 285 ASP A CA 1
ATOM 2224 C C . ASP A 1 285 ? -8.781 -32.188 -36.406 1 74.25 285 ASP A C 1
ATOM 2226 O O . ASP A 1 285 ? -8.383 -33.062 -37.188 1 74.25 285 ASP A O 1
ATOM 2230 N N . PRO A 1 286 ? -9.859 -32.25 -35.625 1 63.62 286 PRO A N 1
ATOM 2231 C CA . PRO A 1 286 ? -10.664 -33.469 -35.75 1 63.62 286 PRO A CA 1
ATOM 2232 C C . PRO A 1 286 ? -11.125 -33.688 -37.188 1 63.62 286 PRO A C 1
ATOM 2234 O O . PRO A 1 286 ? -11.414 -34.844 -37.562 1 63.62 286 PRO A O 1
ATOM 2237 N N . ALA A 1 287 ? -11.453 -32.562 -37.938 1 59.78 287 ALA A N 1
ATOM 2238 C CA . ALA A 1 287 ? -11.961 -32.719 -39.312 1 59.78 287 ALA A CA 1
ATOM 2239 C C . ALA A 1 287 ? -10.883 -33.25 -40.25 1 59.78 287 ALA A C 1
ATOM 2241 O O . ALA A 1 287 ? -11.18 -33.719 -41.344 1 59.78 287 ALA A O 1
ATOM 2242 N N . LYS A 1 288 ? -9.664 -33.062 -39.969 1 60.19 288 LYS A N 1
ATOM 2243 C CA . LYS A 1 288 ? -8.602 -33.562 -40.844 1 60.19 288 LYS A CA 1
ATOM 2244 C C . LYS A 1 288 ? -8.117 -34.938 -40.375 1 60.19 288 LYS A C 1
ATOM 2246 O O . LYS A 1 288 ? -6.988 -35.062 -39.906 1 60.19 288 LYS A O 1
ATOM 2251 N N . ALA A 1 289 ? -9.023 -35.812 -40.281 1 55.5 289 ALA A N 1
ATOM 2252 C CA . ALA A 1 289 ? -8.766 -37.219 -39.969 1 55.5 289 ALA A CA 1
ATOM 2253 C C . ALA A 1 289 ? -7.789 -37.812 -41 1 55.5 289 ALA A C 1
ATOM 2255 O O . ALA A 1 289 ? -7.906 -37.594 -42.188 1 55.5 289 ALA A O 1
ATOM 2256 N N . GLY A 1 290 ? -6.777 -38.438 -40.5 1 53.34 290 GLY A N 1
ATOM 2257 C CA . GLY A 1 290 ? -5.828 -39.156 -41.344 1 53.34 290 GLY A CA 1
ATOM 2258 C C . GLY A 1 290 ? -4.668 -38.281 -41.812 1 53.34 290 GLY A C 1
ATOM 2259 O O . GLY A 1 290 ? -3.936 -38.688 -42.719 1 53.34 290 GLY A O 1
ATOM 2260 N N . ALA A 1 291 ? -4.789 -37 -41.625 1 50.53 291 ALA A N 1
ATOM 2261 C CA . ALA A 1 291 ? -3.688 -36.219 -42.188 1 50.53 291 ALA A CA 1
ATOM 2262 C C . ALA A 1 291 ? -2.348 -36.688 -41.625 1 50.53 291 ALA A C 1
ATOM 2264 O O . ALA A 1 291 ? -2.17 -36.75 -40.406 1 50.53 291 ALA A O 1
ATOM 2265 N N . TRP A 1 292 ? -1.774 -37.625 -42.25 1 50.72 292 TRP A N 1
ATOM 2266 C CA . TRP A 1 292 ? -0.371 -37.938 -42.031 1 50.72 292 TRP A CA 1
ATOM 2267 C C . TRP A 1 292 ? 0.449 -36.688 -41.75 1 50.72 292 TRP A C 1
ATOM 2269 O O . TRP A 1 292 ? 0.717 -35.906 -42.688 1 50.72 292 TRP A O 1
ATOM 2279 N N . ASN A 1 293 ? 0.052 -36 -40.781 1 52.88 293 ASN A N 1
ATOM 2280 C CA . ASN A 1 293 ? 0.665 -34.688 -40.625 1 52.88 293 ASN A CA 1
ATOM 2281 C C . ASN A 1 293 ? 2.154 -34.812 -40.281 1 52.88 293 ASN A C 1
ATOM 2283 O O . ASN A 1 293 ? 2.539 -35.469 -39.312 1 52.88 293 ASN A O 1
ATOM 2287 N N . ALA A 1 294 ? 2.869 -34.812 -41.312 1 52.66 294 ALA A N 1
ATOM 2288 C CA . ALA A 1 294 ? 4.312 -34.625 -41.188 1 52.66 294 ALA A CA 1
ATOM 2289 C C . ALA A 1 294 ? 4.645 -33.406 -40.312 1 52.66 294 ALA A C 1
ATOM 2291 O O . ALA A 1 294 ? 3.791 -32.562 -40.062 1 52.66 294 ALA A O 1
ATOM 2292 N N . TYR A 1 295 ? 5.82 -33.562 -39.656 1 55.84 295 TYR A N 1
ATOM 2293 C CA . TYR A 1 295 ? 6.488 -32.5 -38.875 1 55.84 295 TYR A CA 1
ATOM 2294 C C . TYR A 1 295 ? 6.211 -31.125 -39.5 1 55.84 295 TYR A C 1
ATOM 2296 O O . TYR A 1 295 ? 6.168 -30.125 -38.781 1 55.84 295 TYR A O 1
ATOM 2304 N N . THR A 1 296 ? 5.777 -31.203 -40.75 1 61.75 296 THR A N 1
ATOM 2305 C CA . THR A 1 296 ? 5.707 -29.953 -41.5 1 61.75 296 THR A CA 1
ATOM 2306 C C . THR A 1 296 ? 4.457 -29.172 -41.125 1 61.75 296 THR A C 1
ATOM 2308 O O . THR A 1 296 ? 4.344 -27.984 -41.438 1 61.75 296 THR A O 1
ATOM 2311 N N . ASN A 1 297 ? 3.682 -29.75 -40.219 1 76.69 297 ASN A N 1
ATOM 2312 C CA . ASN A 1 297 ? 2.463 -28.984 -39.969 1 76.69 297 ASN A CA 1
ATOM 2313 C C . ASN A 1 297 ? 2.395 -28.484 -38.531 1 76.69 297 ASN A C 1
ATOM 2315 O O . ASN A 1 297 ? 1.305 -28.281 -38 1 76.69 297 ASN A O 1
ATOM 2319 N N . ALA A 1 298 ? 3.535 -28.375 -37.969 1 85.88 298 ALA A N 1
ATOM 2320 C CA . ALA A 1 298 ? 3.555 -27.812 -36.625 1 85.88 298 ALA A CA 1
ATOM 2321 C C . ALA A 1 298 ? 3.211 -26.328 -36.625 1 85.88 298 ALA A C 1
ATOM 2323 O O . ALA A 1 298 ? 3.496 -25.641 -37.625 1 85.88 298 ALA A O 1
ATOM 2324 N N . LEU A 1 299 ? 2.512 -25.922 -35.688 1 88.25 299 LEU A N 1
ATOM 2325 C CA . LEU A 1 299 ? 2.193 -24.5 -35.562 1 88.25 299 LEU A CA 1
ATOM 2326 C C . LEU A 1 299 ? 3.436 -23.703 -35.188 1 88.25 299 LEU A C 1
ATOM 2328 O O . LEU A 1 299 ? 3.623 -22.578 -35.688 1 88.25 299 LEU A O 1
ATOM 2332 N N . CYS A 1 300 ? 4.238 -24.281 -34.344 1 91.12 300 CYS A N 1
ATOM 2333 C CA . CYS A 1 300 ? 5.48 -23.625 -33.938 1 91.12 300 CYS A CA 1
ATOM 2334 C C . CYS A 1 300 ? 6.48 -24.656 -33.406 1 91.12 300 CYS A C 1
ATOM 2336 O O . CYS A 1 300 ? 6.102 -25.766 -33.031 1 91.12 300 CYS A O 1
ATOM 2338 N N . MET A 1 301 ? 7.746 -24.297 -33.5 1 93.06 301 MET A N 1
ATOM 2339 C CA . MET A 1 301 ? 8.852 -25.078 -32.938 1 93.06 301 MET A CA 1
ATOM 2340 C C . MET A 1 301 ? 9.633 -24.281 -31.906 1 93.06 301 MET A C 1
ATOM 2342 O O . MET A 1 301 ? 10.18 -23.219 -32.219 1 93.06 301 MET A O 1
ATOM 2346 N N . LEU A 1 302 ? 9.578 -24.734 -30.688 1 93.69 302 LEU A N 1
ATOM 2347 C CA . LEU A 1 302 ? 10.336 -24.094 -29.625 1 93.69 302 LEU A CA 1
ATOM 2348 C C . LEU A 1 302 ? 11.672 -24.812 -29.422 1 93.69 302 LEU A C 1
ATOM 2350 O O . LEU A 1 302 ? 11.711 -26.016 -29.141 1 93.69 302 LEU A O 1
ATOM 2354 N N . ARG A 1 303 ? 12.695 -24.062 -29.469 1 93.88 303 ARG A N 1
ATOM 2355 C CA . ARG A 1 303 ? 14.023 -24.672 -29.375 1 93.88 303 ARG A CA 1
ATOM 2356 C C . ARG A 1 303 ? 14.547 -24.609 -27.953 1 93.88 303 ARG A C 1
ATOM 2358 O O . ARG A 1 303 ? 14.328 -23.625 -27.234 1 93.88 303 ARG A O 1
ATOM 2365 N N . PHE A 1 304 ? 15.203 -25.672 -27.578 1 94 304 PHE A N 1
ATOM 2366 C CA . PHE A 1 304 ? 15.992 -25.625 -26.359 1 94 304 PHE A CA 1
ATOM 2367 C C . PHE A 1 304 ? 17.297 -24.844 -26.578 1 94 304 PHE A C 1
ATOM 2369 O O . PHE A 1 304 ? 17.594 -24.469 -27.703 1 94 304 PHE A O 1
ATOM 2376 N N . PRO A 1 305 ? 17.969 -24.562 -25.438 1 92.62 305 PRO A N 1
ATOM 2377 C CA . PRO A 1 305 ? 19.234 -23.859 -25.641 1 92.62 305 PRO A CA 1
ATOM 2378 C C . PRO A 1 305 ? 20.156 -24.578 -26.641 1 92.62 305 PRO A C 1
ATOM 2380 O O . PRO A 1 305 ? 20.281 -25.797 -26.594 1 92.62 305 PRO A O 1
ATOM 2383 N N . ALA A 1 306 ? 20.781 -23.812 -27.484 1 92.31 306 ALA A N 1
ATOM 2384 C CA . ALA A 1 306 ? 21.656 -24.391 -28.5 1 92.31 306 ALA A CA 1
ATOM 2385 C C . ALA A 1 306 ? 22.906 -25 -27.875 1 92.31 306 ALA A C 1
ATOM 2387 O O . ALA A 1 306 ? 23.641 -24.328 -27.141 1 92.31 306 ALA A O 1
ATOM 2388 N N . LEU A 1 307 ? 23.016 -26.25 -28.172 1 92 307 LEU A N 1
ATOM 2389 C CA . LEU A 1 307 ? 24.234 -26.906 -27.719 1 92 307 LEU A CA 1
ATOM 2390 C C . LEU A 1 307 ? 25.422 -26.484 -28.562 1 92 307 LEU A C 1
ATOM 2392 O O . LEU A 1 307 ? 25.266 -26.109 -29.719 1 92 307 LEU A O 1
ATOM 2396 N N . ARG A 1 308 ? 26.516 -26.562 -27.938 1 92.19 308 ARG A N 1
ATOM 2397 C CA . ARG A 1 308 ? 27.734 -26.281 -28.688 1 92.19 308 ARG A CA 1
ATOM 2398 C C . ARG A 1 308 ? 27.891 -27.266 -29.844 1 92.19 308 ARG A C 1
ATOM 2400 O O . ARG A 1 308 ? 27.469 -28.422 -29.75 1 92.19 308 ARG A O 1
ATOM 2407 N N . GLN A 1 309 ? 28.562 -26.75 -30.875 1 89.19 309 GLN A N 1
ATOM 2408 C CA . GLN A 1 309 ? 28.75 -27.562 -32.062 1 89.19 309 GLN A CA 1
ATOM 2409 C C . GLN A 1 309 ? 29.5 -28.844 -31.75 1 89.19 309 GLN A C 1
ATOM 2411 O O . GLN A 1 309 ? 30.484 -28.828 -31 1 89.19 309 GLN A O 1
ATOM 2416 N N . GLY A 1 310 ? 29.031 -29.922 -32.281 1 86.25 310 GLY A N 1
ATOM 2417 C CA . GLY A 1 310 ? 29.703 -31.203 -32.094 1 86.25 310 GLY A CA 1
ATOM 2418 C C . GLY A 1 310 ? 29.109 -32.031 -30.969 1 86.25 310 GLY A C 1
ATOM 2419 O O . GLY A 1 310 ? 29.438 -33.219 -30.828 1 86.25 310 GLY A O 1
ATOM 2420 N N . LEU A 1 311 ? 28.344 -31.406 -30.219 1 89.44 311 LEU A N 1
ATOM 2421 C CA . LEU A 1 311 ? 27.734 -32.125 -29.109 1 89.44 311 LEU A CA 1
ATOM 2422 C C . LEU A 1 311 ? 26.453 -32.844 -29.562 1 89.44 311 LEU A C 1
ATOM 2424 O O . LEU A 1 311 ? 25.781 -32.375 -30.469 1 89.44 311 LEU A O 1
ATOM 2428 N N . ILE A 1 312 ? 26.219 -33.938 -28.875 1 86 312 ILE A N 1
ATOM 2429 C CA . ILE A 1 312 ? 25 -34.688 -29.172 1 86 312 ILE A CA 1
ATOM 2430 C C . ILE A 1 312 ? 24.188 -34.875 -27.906 1 86 312 ILE A C 1
ATOM 2432 O O . ILE A 1 312 ? 24.734 -34.906 -26.797 1 86 312 ILE A O 1
ATOM 2436 N N . THR A 1 313 ? 22.938 -34.969 -28.125 1 87.94 313 THR A N 1
ATOM 2437 C CA . THR A 1 313 ? 22.047 -35.188 -26.984 1 87.94 313 THR A CA 1
ATOM 2438 C C . THR A 1 313 ? 21.922 -36.688 -26.672 1 87.94 313 THR A C 1
ATOM 2440 O O . THR A 1 313 ? 21.828 -37.5 -27.578 1 87.94 313 THR A O 1
ATOM 2443 N N . HIS A 1 314 ? 22.016 -36.969 -25.359 1 85.38 314 HIS A N 1
ATOM 2444 C CA . HIS A 1 314 ? 21.859 -38.344 -24.891 1 85.38 314 HIS A CA 1
ATOM 2445 C C . HIS A 1 314 ? 20.797 -38.406 -23.781 1 85.38 314 HIS A C 1
ATOM 2447 O O . HIS A 1 314 ? 20.594 -37.438 -23.047 1 85.38 314 HIS A O 1
ATOM 2453 N N . GLY A 1 315 ? 20.094 -39.594 -23.75 1 83.25 315 GLY A N 1
ATOM 2454 C CA . GLY A 1 315 ? 19.281 -39.969 -22.594 1 83.25 315 GLY A CA 1
ATOM 2455 C C . GLY A 1 315 ? 18.094 -39.031 -22.391 1 83.25 315 GLY A C 1
ATOM 2456 O O . GLY A 1 315 ? 17.828 -38.594 -21.266 1 83.25 315 GLY A O 1
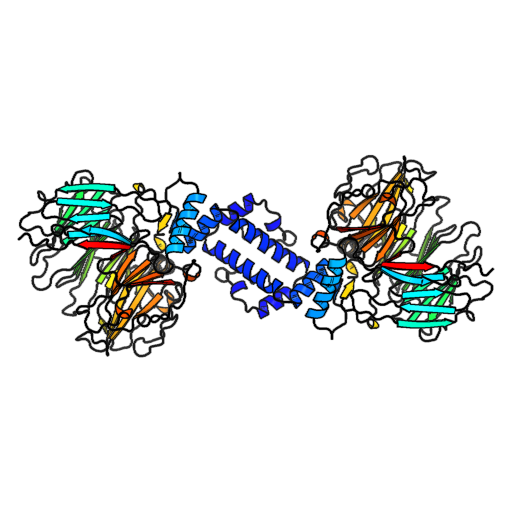ATOM 2457 N N . MET A 1 316 ? 17.469 -38.656 -23.422 1 89.62 316 MET A N 1
ATOM 2458 C CA . MET A 1 316 ? 16.328 -37.75 -23.328 1 89.62 316 MET A CA 1
ATOM 2459 C C . MET A 1 316 ? 15.109 -38.469 -22.75 1 89.62 316 MET A C 1
ATOM 2461 O O . MET A 1 316 ? 14.867 -39.625 -23.062 1 89.62 316 MET A O 1
ATOM 2465 N N . GLU A 1 317 ? 14.469 -37.812 -21.875 1 91.88 317 GLU A N 1
ATOM 2466 C CA . GLU A 1 317 ? 13.195 -38.219 -21.312 1 91.88 317 GLU A CA 1
ATOM 2467 C C . GLU A 1 317 ? 12.281 -37.031 -21.047 1 91.88 317 GLU A C 1
ATOM 2469 O O . GLU A 1 317 ? 12.75 -35.938 -20.688 1 91.88 317 GLU A O 1
ATOM 2474 N N . SER A 1 318 ? 11.094 -37.219 -21.312 1 95.38 318 SER A N 1
ATOM 2475 C CA . SER A 1 318 ? 10.148 -36.156 -21.016 1 95.38 318 SER A CA 1
ATOM 2476 C C . SER A 1 318 ? 8.891 -36.688 -20.344 1 95.38 318 SER A C 1
ATOM 2478 O O . SER A 1 318 ? 8.492 -37.844 -20.594 1 95.38 318 SER A O 1
ATOM 2480 N N . GLN A 1 319 ? 8.383 -35.906 -19.484 1 94.81 319 GLN A N 1
ATOM 2481 C CA . GLN A 1 319 ? 7.133 -36.25 -18.812 1 94.81 319 GLN A CA 1
ATOM 2482 C C . GLN A 1 319 ? 6.266 -35 -18.578 1 94.81 319 GLN A C 1
ATOM 2484 O O . GLN A 1 319 ? 6.777 -33.938 -18.234 1 94.81 319 GLN A O 1
ATOM 2489 N N . LEU A 1 320 ? 5.074 -35.125 -18.875 1 94.62 320 LEU A N 1
ATOM 2490 C CA . LEU A 1 320 ? 4.043 -34.156 -18.578 1 94.62 320 LEU A CA 1
ATOM 2491 C C . LEU A 1 320 ? 2.764 -34.812 -18.094 1 94.62 320 LEU A C 1
ATOM 2493 O O . LEU A 1 320 ? 2.162 -35.625 -18.828 1 94.62 320 LEU A O 1
ATOM 2497 N N . ARG A 1 321 ? 2.492 -34.531 -16.875 1 88.19 321 ARG A N 1
ATOM 2498 C CA . ARG A 1 321 ? 1.254 -35.062 -16.344 1 88.19 321 ARG A CA 1
ATOM 2499 C C . ARG A 1 321 ? 0.31 -33.969 -15.898 1 88.19 321 ARG A C 1
ATOM 2501 O O . ARG A 1 321 ? 0.569 -33.281 -14.906 1 88.19 321 ARG A O 1
ATOM 2508 N N . CYS A 1 322 ? -0.707 -33.812 -16.625 1 79.81 322 CYS A N 1
ATOM 2509 C CA . CYS A 1 322 ? -1.744 -32.844 -16.25 1 79.81 322 CYS A CA 1
ATOM 2510 C C . CYS A 1 322 ? -2.771 -33.5 -15.328 1 79.81 322 CYS A C 1
ATOM 2512 O O . CYS A 1 322 ? -3.316 -34.562 -15.625 1 79.81 322 CYS A O 1
ATOM 2514 N N . PRO A 1 323 ? -2.902 -32.875 -14.195 1 74.88 323 PRO A N 1
ATOM 2515 C CA . PRO A 1 323 ? -3.871 -33.469 -13.273 1 74.88 323 PRO A CA 1
ATOM 2516 C C . PRO A 1 323 ? -5.281 -33.531 -13.852 1 74.88 323 PRO A C 1
ATOM 2518 O O . PRO A 1 323 ? -5.691 -32.625 -14.594 1 74.88 323 PRO A O 1
ATOM 2521 N N . THR A 1 324 ? -5.855 -34.75 -13.781 1 69.5 324 THR A N 1
ATOM 2522 C CA . THR A 1 324 ? -7.25 -34.906 -14.195 1 69.5 324 THR A CA 1
ATOM 2523 C C . THR A 1 324 ? -8.188 -34.625 -13.023 1 69.5 324 THR A C 1
ATOM 2525 O O . THR A 1 324 ? -7.973 -35.125 -11.914 1 69.5 324 THR A O 1
ATOM 2528 N N . ASN A 1 325 ? -8.867 -33.531 -13.164 1 65.56 325 ASN A N 1
ATOM 2529 C CA . ASN A 1 325 ? -9.836 -33.219 -12.117 1 65.56 325 ASN A CA 1
ATOM 2530 C C . ASN A 1 325 ? -11.125 -34.031 -12.289 1 65.56 325 ASN A C 1
ATOM 2532 O O . ASN A 1 325 ? -11.867 -33.844 -13.242 1 65.56 325 ASN A O 1
ATOM 2536 N N . PHE A 1 326 ? -11.094 -35.156 -11.539 1 74.75 326 PHE A N 1
ATOM 2537 C CA . PHE A 1 326 ? -12.367 -35.875 -11.531 1 74.75 326 PHE A CA 1
ATOM 2538 C C . PHE A 1 326 ? -13.359 -35.188 -10.602 1 74.75 326 PHE A C 1
ATOM 2540 O O . PHE A 1 326 ? -13.133 -35.094 -9.391 1 74.75 326 PHE A O 1
ATOM 2547 N N . PRO A 1 327 ? -14.383 -34.656 -11.188 1 73.38 327 PRO A N 1
ATOM 2548 C CA . PRO A 1 327 ? -15.344 -33.906 -10.359 1 73.38 327 PRO A CA 1
ATOM 2549 C C . PRO A 1 327 ? -15.898 -34.75 -9.211 1 73.38 327 PRO A C 1
ATOM 2551 O O . PRO A 1 327 ? -16.234 -34.219 -8.156 1 73.38 327 PRO A O 1
ATOM 2554 N N . GLY A 1 328 ? -15.953 -36.031 -9.422 1 76.06 328 GLY A N 1
ATOM 2555 C CA . GLY A 1 328 ? -16.5 -36.906 -8.398 1 76.06 328 GLY A CA 1
ATOM 2556 C C . GLY A 1 328 ? -15.656 -36.969 -7.145 1 76.06 328 GLY A C 1
ATOM 2557 O O . GLY A 1 328 ? -16.141 -37.312 -6.07 1 76.06 328 GLY A O 1
ATOM 2558 N N . ASP A 1 329 ? -14.422 -36.625 -7.25 1 82.19 329 ASP A N 1
ATOM 2559 C CA . ASP A 1 329 ? -13.547 -36.688 -6.086 1 82.19 329 ASP A CA 1
ATOM 2560 C C . ASP A 1 329 ? -13.812 -35.531 -5.145 1 82.19 329 ASP A C 1
ATOM 2562 O O . ASP A 1 329 ? -13.539 -35.594 -3.945 1 82.19 329 ASP A O 1
ATOM 2566 N N . LYS A 1 330 ? -14.312 -34.375 -5.648 1 84.56 330 LYS A N 1
ATOM 2567 C CA . LYS A 1 330 ? -14.688 -33.188 -4.906 1 84.56 330 LYS A CA 1
ATOM 2568 C C . LYS A 1 330 ? -13.578 -32.75 -3.953 1 84.56 330 LYS A C 1
ATOM 2570 O O . LYS A 1 330 ? -13.812 -32.562 -2.758 1 84.56 330 LYS A O 1
ATOM 2575 N N . PRO A 1 331 ? -12.375 -32.656 -4.484 1 90 331 PRO A N 1
ATOM 2576 C CA . PRO A 1 331 ? -11.281 -32.219 -3.615 1 90 331 PRO A CA 1
ATOM 2577 C C . PRO A 1 331 ? -11.477 -30.781 -3.096 1 90 331 PRO A C 1
ATOM 2579 O O . PRO A 1 331 ? -12.172 -29.984 -3.727 1 90 331 PRO A O 1
ATOM 2582 N N . LEU A 1 332 ? -10.945 -30.453 -1.959 1 92.31 332 LEU A N 1
ATOM 2583 C CA . LEU A 1 332 ? -10.969 -29.094 -1.424 1 92.31 332 LEU A CA 1
ATOM 2584 C C . LEU A 1 332 ? -10.211 -28.141 -2.332 1 92.31 332 LEU A C 1
ATOM 2586 O O . LEU A 1 332 ? -10.617 -26.984 -2.512 1 92.31 332 LEU A O 1
ATOM 2590 N N . PHE A 1 333 ? -9.141 -28.547 -2.848 1 92.69 333 PHE A N 1
ATOM 2591 C CA . PHE A 1 333 ? -8.297 -27.844 -3.809 1 92.69 333 PHE A CA 1
ATOM 2592 C C . PHE A 1 333 ? -7.566 -28.828 -4.711 1 92.69 333 PHE A C 1
ATOM 2594 O O . PHE A 1 333 ? -7.484 -30.016 -4.402 1 92.69 333 PHE A O 1
ATOM 2601 N N . GLN A 1 334 ? -7.105 -28.422 -5.801 1 90.5 334 GLN A N 1
ATOM 2602 C CA . GLN A 1 334 ? -6.438 -29.281 -6.766 1 90.5 334 GLN A CA 1
ATOM 2603 C C . GLN A 1 334 ? -5.336 -28.531 -7.508 1 90.5 334 GLN A C 1
ATOM 2605 O O . GLN A 1 334 ? -5.281 -27.297 -7.469 1 90.5 334 GLN A O 1
ATOM 2610 N N . ARG A 1 335 ? -4.52 -29.281 -8.18 1 92.19 335 ARG A N 1
ATOM 2611 C CA . ARG A 1 335 ? -3.434 -28.688 -8.945 1 92.19 335 ARG A CA 1
ATOM 2612 C C . ARG A 1 335 ? -3.973 -27.859 -10.117 1 92.19 335 ARG A C 1
ATOM 2614 O O . ARG A 1 335 ? -4.969 -28.234 -10.734 1 92.19 335 ARG A O 1
ATOM 2621 N N . ASN A 1 336 ? -3.365 -26.781 -10.367 1 91.62 336 ASN A N 1
ATOM 2622 C CA . ASN A 1 336 ? -3.74 -25.906 -11.477 1 91.62 336 ASN A CA 1
ATOM 2623 C C . ASN A 1 336 ? -3.209 -26.438 -12.805 1 91.62 336 ASN A C 1
ATOM 2625 O O . ASN A 1 336 ? -1.998 -26.422 -13.039 1 91.62 336 ASN A O 1
ATOM 2629 N N . PRO A 1 337 ? -4.016 -26.812 -13.727 1 91.31 337 PRO A N 1
ATOM 2630 C CA . PRO A 1 337 ? -3.574 -27.469 -14.953 1 91.31 337 PRO A CA 1
ATOM 2631 C C . PRO A 1 337 ? -2.639 -26.609 -15.789 1 91.31 337 PRO A C 1
ATOM 2633 O O . PRO A 1 337 ? -1.62 -27.094 -16.281 1 91.31 337 PRO A O 1
ATOM 2636 N N . PRO A 1 338 ? -2.871 -25.312 -15.891 1 91.62 338 PRO A N 1
ATOM 2637 C CA . PRO A 1 338 ? -1.955 -24.5 -16.688 1 91.62 338 PRO A CA 1
ATOM 2638 C C . PRO A 1 338 ? -0.539 -24.469 -16.125 1 91.62 338 PRO A C 1
ATOM 2640 O O . PRO A 1 338 ? 0.415 -24.172 -16.844 1 91.62 338 PRO A O 1
ATOM 2643 N N . LEU A 1 339 ? -0.416 -24.859 -14.875 1 94.19 339 LEU A N 1
ATOM 2644 C CA . LEU A 1 339 ? 0.895 -24.797 -14.234 1 94.19 339 LEU A CA 1
ATOM 2645 C C . LEU A 1 339 ? 1.601 -26.141 -14.312 1 94.19 339 LEU A C 1
ATOM 2647 O O . LEU A 1 339 ? 2.719 -26.297 -13.812 1 94.19 339 LEU A O 1
ATOM 2651 N N . SER A 1 340 ? 0.926 -27.094 -14.969 1 95.56 340 SER A N 1
ATOM 2652 C CA . SER A 1 340 ? 1.592 -28.375 -15.141 1 95.56 340 SER A CA 1
ATOM 2653 C C . SER A 1 340 ? 2.922 -28.219 -15.875 1 95.56 340 SER A C 1
ATOM 2655 O O . SER A 1 340 ? 3 -27.516 -16.891 1 95.56 340 SER A O 1
ATOM 2657 N N . VAL A 1 341 ? 3.898 -28.891 -15.336 1 96.69 341 VAL A N 1
ATOM 2658 C CA . VAL A 1 341 ? 5.246 -28.672 -15.844 1 96.69 341 VAL A CA 1
ATOM 2659 C C . VAL A 1 341 ? 5.648 -29.812 -16.766 1 96.69 341 VAL A C 1
ATOM 2661 O O . VAL A 1 341 ? 5.5 -30.984 -16.406 1 96.69 341 VAL A O 1
ATOM 2664 N N . LEU A 1 342 ? 6.09 -29.484 -17.938 1 97.25 342 LEU A N 1
ATOM 2665 C CA . LEU A 1 342 ? 6.848 -30.422 -18.766 1 97.25 342 LEU A CA 1
ATOM 2666 C C . LEU A 1 342 ? 8.281 -30.547 -18.266 1 97.25 342 LEU A C 1
ATOM 2668 O O . LEU A 1 342 ? 9.016 -29.562 -18.219 1 97.25 342 LEU A O 1
ATOM 2672 N N . ALA A 1 343 ? 8.594 -31.719 -17.875 1 96.94 343 ALA A N 1
ATOM 2673 C CA . ALA A 1 343 ? 9.977 -31.984 -17.5 1 96.94 343 ALA A CA 1
ATOM 2674 C C . ALA A 1 343 ? 10.719 -32.719 -18.609 1 96.94 343 ALA A C 1
ATOM 2676 O O . ALA A 1 343 ? 10.242 -33.75 -19.109 1 96.94 343 ALA A O 1
ATOM 2677 N N . VAL A 1 344 ? 11.836 -32.156 -19 1 95.94 344 VAL A N 1
ATOM 2678 C CA . VAL A 1 344 ? 12.672 -32.812 -20.016 1 95.94 344 VAL A CA 1
ATOM 2679 C C . VAL A 1 344 ? 14.086 -33 -19.469 1 95.94 344 VAL A C 1
ATOM 2681 O O . VAL A 1 344 ? 14.75 -32.062 -19.078 1 95.94 344 VAL A O 1
ATOM 2684 N N . LYS A 1 345 ? 14.43 -34.188 -19.453 1 93.75 345 LYS A N 1
ATOM 2685 C CA . LYS A 1 345 ? 15.797 -34.531 -19.078 1 93.75 345 LYS A CA 1
ATOM 2686 C C . LYS A 1 345 ? 16.641 -34.812 -20.312 1 93.75 345 LYS A C 1
ATOM 2688 O O . LYS A 1 345 ? 16.188 -35.469 -21.25 1 93.75 345 LYS A O 1
ATOM 2693 N N . PHE A 1 346 ? 17.844 -34.25 -20.328 1 90.81 346 PHE A N 1
ATOM 2694 C CA . PHE A 1 346 ? 18.766 -34.531 -21.438 1 90.81 346 PHE A CA 1
ATOM 2695 C C . PHE A 1 346 ? 20.203 -34.344 -21 1 90.81 346 PHE A C 1
ATOM 2697 O O . PHE A 1 346 ? 20.484 -33.656 -20 1 90.81 346 PHE A O 1
ATOM 2704 N N . SER A 1 347 ? 21.047 -35.031 -21.766 1 89.5 347 SER A N 1
ATOM 2705 C CA . SER A 1 347 ? 22.484 -34.875 -21.547 1 89.5 347 SER A CA 1
ATOM 2706 C C . SER A 1 347 ? 23.188 -34.406 -22.797 1 89.5 347 SER A C 1
ATOM 2708 O O . SER A 1 347 ? 22.844 -34.812 -23.906 1 89.5 347 SER A O 1
ATOM 2710 N N . ALA A 1 348 ? 24.016 -33.5 -22.578 1 89.81 348 ALA A N 1
ATOM 2711 C CA . ALA A 1 348 ? 24.922 -33.094 -23.656 1 89.81 348 ALA A CA 1
ATOM 2712 C C . ALA A 1 348 ? 26.25 -33.844 -23.562 1 89.81 348 ALA A C 1
ATOM 2714 O O . ALA A 1 348 ? 26.953 -33.75 -22.547 1 89.81 348 ALA A O 1
ATOM 2715 N N . CYS A 1 349 ? 26.531 -34.531 -24.688 1 89.5 349 CYS A N 1
ATOM 2716 C CA . CYS A 1 349 ? 27.703 -35.375 -24.641 1 89.5 349 CYS A CA 1
ATOM 2717 C C . CYS A 1 349 ? 28.656 -35.062 -25.797 1 89.5 349 CYS A C 1
ATOM 2719 O O . CYS A 1 349 ? 28.203 -34.75 -26.906 1 89.5 349 CYS A O 1
ATOM 2721 N N . LYS A 1 350 ? 29.953 -35.219 -25.547 1 87 350 LYS A N 1
ATOM 2722 C CA . LYS A 1 350 ? 30.969 -35 -26.578 1 87 350 LYS A CA 1
ATOM 2723 C C . LYS A 1 350 ? 31.125 -36.25 -27.453 1 87 350 LYS A C 1
ATOM 2725 O O . LYS A 1 350 ? 31.344 -36.156 -28.656 1 87 350 LYS A O 1
ATOM 2730 N N . ASP A 1 351 ? 31 -37.375 -26.781 1 81.31 351 ASP A N 1
ATOM 2731 C CA . ASP A 1 351 ? 31.156 -38.656 -27.469 1 81.31 351 ASP A CA 1
ATOM 2732 C C . ASP A 1 351 ? 29.812 -39.281 -27.797 1 81.31 351 ASP A C 1
ATOM 2734 O O . ASP A 1 351 ? 28.953 -39.438 -26.938 1 81.31 351 ASP A O 1
ATOM 2738 N N . PRO A 1 352 ? 29.641 -39.625 -29.094 1 73.25 352 PRO A N 1
ATOM 2739 C CA . PRO A 1 352 ? 28.359 -40.188 -29.516 1 73.25 352 PRO A CA 1
ATOM 2740 C C . PRO A 1 352 ? 28.141 -41.625 -29 1 73.25 352 PRO A C 1
ATOM 2742 O O . PRO A 1 352 ? 27 -42.094 -28.953 1 73.25 352 PRO A O 1
ATOM 2745 N N . HIS A 1 353 ? 29.203 -42.375 -28.734 1 69.94 353 HIS A N 1
ATOM 2746 C CA . HIS A 1 353 ? 29.078 -43.812 -28.531 1 69.94 353 HIS A CA 1
ATOM 2747 C C . HIS A 1 353 ? 28.703 -44.156 -27.094 1 69.94 353 HIS A C 1
ATOM 2749 O O . HIS A 1 353 ? 28.281 -45.281 -26.797 1 69.94 353 HIS A O 1
ATOM 2755 N N . GLY A 1 354 ? 28.562 -43.25 -26.203 1 65.88 354 GLY A N 1
ATOM 2756 C CA . GLY A 1 354 ? 28.203 -43.625 -24.844 1 65.88 354 GLY A CA 1
ATOM 2757 C C . GLY A 1 354 ? 28.203 -42.469 -23.875 1 65.88 354 GLY A C 1
ATOM 2758 O O . GLY A 1 354 ? 28.75 -41.406 -24.156 1 65.88 354 GLY A O 1
ATOM 2759 N N . TYR A 1 355 ? 27.328 -42.781 -22.891 1 67.12 355 TYR A N 1
ATOM 2760 C CA . TYR A 1 355 ? 27.281 -41.781 -21.828 1 67.12 355 TYR A CA 1
ATOM 2761 C C . TYR A 1 355 ? 28.484 -41.938 -20.891 1 67.12 355 TYR A C 1
ATOM 2763 O O . TYR A 1 355 ? 28.766 -43.062 -20.422 1 67.12 355 TYR A O 1
ATOM 2771 N N . ASN A 1 356 ? 29.359 -41.062 -20.953 1 73.31 356 ASN A N 1
ATOM 2772 C CA . ASN A 1 356 ? 30.453 -40.969 -20 1 73.31 356 ASN A CA 1
ATOM 2773 C C . ASN A 1 356 ? 30.391 -39.656 -19.219 1 73.31 356 ASN A C 1
ATOM 2775 O O . ASN A 1 356 ? 30.391 -38.562 -19.797 1 73.31 356 ASN A O 1
ATOM 2779 N N . HIS A 1 357 ? 30.328 -39.812 -17.953 1 71.38 357 HIS A N 1
ATOM 2780 C CA . HIS A 1 357 ? 30.109 -38.688 -17.078 1 71.38 357 HIS A CA 1
ATOM 2781 C C . HIS A 1 357 ? 31.172 -37.594 -17.266 1 71.38 357 HIS A C 1
ATOM 2783 O O . HIS A 1 357 ? 30.922 -36.406 -17.047 1 71.38 357 HIS A O 1
ATOM 2789 N N . SER A 1 358 ? 32.281 -38.062 -17.609 1 75.25 358 SER A N 1
ATOM 2790 C CA . SER A 1 358 ? 33.375 -37.094 -17.797 1 75.25 358 SER A CA 1
ATOM 2791 C C . SER A 1 358 ? 33.188 -36.312 -19.094 1 75.25 358 SER A C 1
ATOM 2793 O O . SER A 1 358 ? 33.75 -35.219 -19.234 1 75.25 358 SER A O 1
ATOM 2795 N N . GLN A 1 359 ? 32.375 -36.844 -19.922 1 84.69 359 GLN A N 1
ATOM 2796 C CA . GLN A 1 359 ? 32.281 -36.219 -21.234 1 84.69 359 GLN A CA 1
ATOM 2797 C C . GLN A 1 359 ? 30.828 -35.781 -21.5 1 84.69 359 GLN A C 1
ATOM 2799 O O . GLN A 1 359 ? 30.5 -35.344 -22.609 1 84.69 359 GLN A O 1
ATOM 2804 N N . CYS A 1 360 ? 30.016 -35.938 -20.5 1 87.44 360 CYS A N 1
ATOM 2805 C CA . CYS A 1 360 ? 28.625 -35.531 -20.656 1 87.44 360 CYS A CA 1
ATOM 2806 C C . CYS A 1 360 ? 28.172 -34.688 -19.5 1 87.44 360 CYS A C 1
ATOM 2808 O O . CYS A 1 360 ? 28.75 -34.719 -18.406 1 87.44 360 CYS A O 1
ATOM 2810 N N . ARG A 1 361 ? 27.266 -33.812 -19.766 1 88.12 361 ARG A N 1
ATOM 2811 C CA . ARG A 1 361 ? 26.578 -33.031 -18.75 1 88.12 361 ARG A CA 1
ATOM 2812 C C . ARG A 1 361 ? 25.062 -33.188 -18.875 1 88.12 361 ARG A C 1
ATOM 2814 O O . ARG A 1 361 ? 24.531 -33.188 -19.984 1 88.12 361 ARG A O 1
ATOM 2821 N N . SER A 1 362 ? 24.422 -33.375 -17.719 1 89.38 362 SER A N 1
ATOM 2822 C CA . SER A 1 362 ? 23 -33.625 -17.734 1 89.38 362 SER A CA 1
ATOM 2823 C C . SER A 1 362 ? 22.203 -32.438 -17.234 1 89.38 362 SER A C 1
ATOM 2825 O O . SER A 1 362 ? 22.656 -31.719 -16.344 1 89.38 362 SER A O 1
ATOM 2827 N N . PHE A 1 363 ? 21.047 -32.219 -17.828 1 91.19 363 PHE A N 1
ATOM 2828 C CA . PHE A 1 363 ? 20.188 -31.078 -17.516 1 91.19 363 PHE A CA 1
ATOM 2829 C C . PHE A 1 363 ? 18.734 -31.516 -17.422 1 91.19 363 PHE A C 1
ATOM 2831 O O . PHE A 1 363 ? 18.344 -32.5 -18.016 1 91.19 363 PHE A O 1
ATOM 2838 N N . ILE A 1 364 ? 18.016 -30.797 -16.625 1 92.88 364 ILE A N 1
ATOM 2839 C CA . ILE A 1 364 ? 16.562 -30.953 -16.562 1 92.88 364 ILE A CA 1
ATOM 2840 C C . ILE A 1 364 ? 15.891 -29.609 -16.859 1 92.88 364 ILE A C 1
ATOM 2842 O O . ILE A 1 364 ? 16.188 -28.594 -16.219 1 92.88 364 ILE A O 1
ATOM 2846 N N . ALA A 1 365 ? 15.047 -29.625 -17.828 1 95.12 365 ALA A N 1
ATOM 2847 C CA . ALA A 1 365 ? 14.266 -28.438 -18.156 1 95.12 365 ALA A CA 1
ATOM 2848 C C . ALA A 1 365 ? 12.836 -28.547 -17.625 1 95.12 365 ALA A C 1
ATOM 2850 O O . ALA A 1 365 ? 12.18 -29.578 -17.828 1 95.12 365 ALA A O 1
ATOM 2851 N N . LEU A 1 366 ? 12.43 -27.609 -16.891 1 96 366 LEU A N 1
ATOM 2852 C CA . LEU A 1 366 ? 11.055 -27.516 -16.406 1 96 366 LEU A CA 1
ATOM 2853 C C . LEU A 1 366 ? 10.312 -26.375 -17.094 1 96 366 LEU A C 1
ATOM 2855 O O . LEU A 1 366 ? 10.688 -25.219 -16.969 1 96 366 LEU A O 1
ATOM 2859 N N . VAL A 1 367 ? 9.203 -26.734 -17.781 1 97 367 VAL A N 1
ATOM 2860 C CA . VAL A 1 367 ? 8.477 -25.734 -18.562 1 97 367 VAL A CA 1
ATOM 2861 C C . VAL A 1 367 ? 6.977 -25.891 -18.312 1 97 367 VAL A C 1
ATOM 2863 O O . VAL A 1 367 ? 6.348 -26.828 -18.797 1 97 367 VAL A O 1
ATOM 2866 N N . PRO A 1 368 ? 6.387 -24.906 -17.672 1 96.25 368 PRO A N 1
ATOM 2867 C CA . PRO A 1 368 ? 4.934 -24.969 -17.484 1 96.25 368 PRO A CA 1
ATOM 2868 C C . PRO A 1 368 ? 4.176 -24.938 -18.812 1 96.25 368 PRO A C 1
ATOM 2870 O O . PRO A 1 368 ? 4.586 -24.234 -19.75 1 96.25 368 PRO A O 1
ATOM 2873 N N . VAL A 1 369 ? 3.07 -25.609 -18.891 1 96.06 369 VAL A N 1
ATOM 2874 C CA . VAL A 1 369 ? 2.213 -25.641 -20.062 1 96.06 369 VAL A CA 1
ATOM 2875 C C . VAL A 1 369 ? 1.798 -24.219 -20.438 1 96.06 369 VAL A C 1
ATOM 2877 O O . VAL A 1 369 ? 1.767 -23.875 -21.625 1 96.06 369 VAL A O 1
ATOM 2880 N N . ALA A 1 370 ? 1.534 -23.406 -19.469 1 93.69 370 ALA A N 1
ATOM 2881 C CA . ALA A 1 370 ? 1.094 -22.031 -19.688 1 93.69 370 ALA A CA 1
ATOM 2882 C C . ALA A 1 370 ? 2.133 -21.25 -20.484 1 93.69 370 ALA A C 1
ATOM 2884 O O . ALA A 1 370 ? 1.784 -20.375 -21.297 1 93.69 370 ALA A O 1
ATOM 2885 N N . THR A 1 371 ? 3.393 -21.484 -20.234 1 94.75 371 THR A N 1
ATOM 2886 C CA . THR A 1 371 ? 4.465 -20.797 -20.953 1 94.75 371 THR A CA 1
ATOM 2887 C C . THR A 1 371 ? 4.453 -21.172 -22.422 1 94.75 371 THR A C 1
ATOM 2889 O O . THR A 1 371 ? 4.594 -20.297 -23.297 1 94.75 371 THR A O 1
ATOM 2892 N N . ILE A 1 372 ? 4.238 -22.438 -22.719 1 94.69 372 ILE A N 1
ATOM 2893 C CA . ILE A 1 372 ? 4.203 -22.922 -24.094 1 94.69 372 ILE A CA 1
ATOM 2894 C C . ILE A 1 372 ? 2.998 -22.328 -24.812 1 94.69 372 ILE A C 1
ATOM 2896 O O . ILE A 1 372 ? 3.127 -21.812 -25.922 1 94.69 372 ILE A O 1
ATOM 2900 N N . LEU A 1 373 ? 1.906 -22.375 -24.172 1 92.5 373 LEU A N 1
ATOM 2901 C CA . LEU A 1 373 ? 0.682 -21.891 -24.797 1 92.5 373 LEU A CA 1
ATOM 2902 C C . LEU A 1 373 ? 0.75 -20.375 -25 1 92.5 373 LEU A C 1
ATOM 2904 O O . LEU A 1 373 ? 0.223 -19.859 -25.984 1 92.5 373 LEU A O 1
ATOM 2908 N N . ALA A 1 374 ? 1.319 -19.656 -24.016 1 90.06 374 ALA A N 1
ATOM 2909 C CA . ALA A 1 374 ? 1.485 -18.219 -24.172 1 90.06 374 ALA A CA 1
ATOM 2910 C C . ALA A 1 374 ? 2.344 -17.891 -25.391 1 90.06 374 ALA A C 1
ATOM 2912 O O . ALA A 1 374 ? 2.051 -16.938 -26.125 1 90.06 374 ALA A O 1
ATOM 2913 N N . THR A 1 375 ? 3.375 -18.641 -25.594 1 90.81 375 THR A N 1
ATOM 2914 C CA . THR A 1 375 ? 4.246 -18.438 -26.734 1 90.81 375 THR A CA 1
ATOM 2915 C C . THR A 1 375 ? 3.498 -18.719 -28.047 1 90.81 375 THR A C 1
ATOM 2917 O O . THR A 1 375 ? 3.68 -18.016 -29.031 1 90.81 375 THR A O 1
ATOM 2920 N N . LEU A 1 376 ? 2.666 -19.734 -28.031 1 90 376 LEU A N 1
ATOM 2921 C CA . LEU A 1 376 ? 1.858 -20.078 -29.203 1 90 376 LEU A CA 1
ATOM 2922 C C . LEU A 1 376 ? 0.934 -18.922 -29.562 1 90 376 LEU A C 1
ATOM 2924 O O . LEU A 1 376 ? 0.767 -18.609 -30.75 1 90 376 LEU A O 1
ATOM 2928 N N . LYS A 1 377 ? 0.375 -18.328 -28.609 1 86.19 377 LYS A N 1
ATOM 2929 C CA . LYS A 1 377 ? -0.542 -17.219 -28.828 1 86.19 377 LYS A CA 1
ATOM 2930 C C . LYS A 1 377 ? 0.189 -16.016 -29.422 1 86.19 377 LYS A C 1
ATOM 2932 O O . LYS A 1 377 ? -0.375 -15.273 -30.234 1 86.19 377 LYS A O 1
ATOM 2937 N N . ASP A 1 378 ? 1.403 -15.844 -29.016 1 80.69 378 ASP A N 1
ATOM 2938 C CA . ASP A 1 378 ? 2.197 -14.695 -29.453 1 80.69 378 ASP A CA 1
ATOM 2939 C C . ASP A 1 378 ? 2.822 -14.945 -30.812 1 80.69 378 ASP A C 1
ATOM 2941 O O . ASP A 1 378 ? 3.381 -14.031 -31.422 1 80.69 378 ASP A O 1
ATOM 2945 N N . THR A 1 379 ? 2.789 -16.234 -31.188 1 79.19 379 THR A N 1
ATOM 2946 C CA . THR A 1 379 ? 3.42 -16.594 -32.469 1 79.19 379 THR A CA 1
ATOM 2947 C C . THR A 1 379 ? 2.428 -16.469 -33.594 1 79.19 379 THR A C 1
ATOM 2949 O O . THR A 1 379 ? 1.261 -16.844 -33.469 1 79.19 379 THR A O 1
ATOM 2952 N N . PRO A 1 380 ? 2.906 -15.859 -34.688 1 70.81 380 PRO A N 1
ATOM 2953 C CA . PRO A 1 380 ? 2.041 -15.656 -35.844 1 70.81 380 PRO A CA 1
ATOM 2954 C C . PRO A 1 380 ? 1.44 -16.969 -36.375 1 70.81 380 PRO A C 1
ATOM 2956 O O . PRO A 1 380 ? 1.906 -18.047 -36 1 70.81 380 PRO A O 1
ATOM 2959 N N . SER A 1 381 ? 0.363 -16.859 -37.031 1 68.06 381 SER A N 1
ATOM 2960 C CA . SER A 1 381 ? -0.447 -17.969 -37.562 1 68.06 381 SER A CA 1
ATOM 2961 C C . SER A 1 381 ? 0.364 -18.875 -38.469 1 68.06 381 SER A C 1
ATOM 2963 O O . SER A 1 381 ? -0.091 -19.953 -38.844 1 68.06 381 SER A O 1
ATOM 2965 N N . ARG A 1 382 ? 1.604 -18.516 -38.812 1 72.06 382 ARG A N 1
ATOM 2966 C CA . ARG A 1 382 ? 2.453 -19.375 -39.656 1 72.06 382 ARG A CA 1
ATOM 2967 C C . ARG A 1 382 ? 3.504 -20.094 -38.781 1 72.06 382 ARG A C 1
ATOM 2969 O O . ARG A 1 382 ? 3.727 -19.719 -37.625 1 72.06 382 ARG A O 1
ATOM 2976 N N . PHE A 1 383 ? 4 -21.234 -39.344 1 82.06 383 PHE A N 1
ATOM 2977 C CA . PHE A 1 383 ? 5.051 -21.984 -38.656 1 82.06 383 PHE A CA 1
ATOM 2978 C C . PHE A 1 383 ? 6.211 -21.062 -38.281 1 82.06 383 PHE A C 1
ATOM 2980 O O . PHE A 1 383 ? 6.672 -20.266 -39.125 1 82.06 383 PHE A O 1
ATOM 2987 N N . ALA A 1 384 ? 6.559 -21 -37 1 86.62 384 ALA A N 1
ATOM 2988 C CA . ALA A 1 384 ? 7.676 -20.188 -36.562 1 86.62 384 ALA A CA 1
ATOM 2989 C C . ALA A 1 384 ? 8.617 -20.984 -35.656 1 86.62 384 ALA A C 1
ATOM 2991 O O . ALA A 1 384 ? 8.172 -21.797 -34.844 1 86.62 384 ALA A O 1
ATOM 2992 N N . GLU A 1 385 ? 9.852 -20.828 -35.938 1 90.25 385 GLU A N 1
ATOM 2993 C CA . GLU A 1 385 ? 10.883 -21.328 -35.031 1 90.25 385 GLU A CA 1
ATOM 2994 C C . GLU A 1 385 ? 11.273 -20.266 -34 1 90.25 385 GLU A C 1
ATOM 2996 O O . GLU A 1 385 ? 11.695 -19.172 -34.375 1 90.25 385 GLU A O 1
ATOM 3001 N N . VAL A 1 386 ? 11.102 -20.594 -32.781 1 91.69 386 VAL A N 1
ATOM 3002 C CA . VAL A 1 386 ? 11.367 -19.609 -31.75 1 91.69 386 VAL A CA 1
ATOM 3003 C C . VAL A 1 386 ? 12.57 -20.047 -30.922 1 91.69 386 VAL A C 1
ATOM 3005 O O . VAL A 1 386 ? 12.539 -21.109 -30.281 1 91.69 386 VAL A O 1
ATOM 3008 N N . PRO A 1 387 ? 13.602 -19.281 -30.906 1 92.25 387 PRO A N 1
ATOM 3009 C CA . PRO A 1 387 ? 14.781 -19.656 -30.125 1 92.25 387 PRO A CA 1
ATOM 3010 C C . PRO A 1 387 ? 14.523 -19.594 -28.609 1 92.25 387 PRO A C 1
ATOM 3012 O O . PRO A 1 387 ? 13.602 -18.906 -28.172 1 92.25 387 PRO A O 1
ATOM 3015 N N . TRP A 1 388 ? 15.305 -20.312 -27.844 1 92.5 388 TRP A N 1
ATOM 3016 C CA . TRP A 1 388 ? 15.156 -20.422 -26.391 1 92.5 388 TRP A CA 1
ATOM 3017 C C . TRP A 1 388 ? 15.055 -19.047 -25.75 1 92.5 388 TRP A C 1
ATOM 3019 O O . TRP A 1 388 ? 14.188 -18.797 -24.906 1 92.5 388 TRP A O 1
ATOM 3029 N N . GLU A 1 389 ? 15.906 -18.094 -26.125 1 89.56 389 GLU A N 1
ATOM 3030 C CA . GLU A 1 389 ? 16.031 -16.781 -25.516 1 89.56 389 GLU A CA 1
ATOM 3031 C C . GLU A 1 389 ? 14.734 -15.977 -25.688 1 89.56 389 GLU A C 1
ATOM 3033 O O . GLU A 1 389 ? 14.43 -15.109 -24.859 1 89.56 389 GLU A O 1
ATOM 3038 N N . ALA A 1 390 ? 13.984 -16.328 -26.609 1 88.75 390 ALA A N 1
ATOM 3039 C CA . ALA A 1 390 ? 12.812 -15.531 -26.938 1 88.75 390 ALA A CA 1
ATOM 3040 C C . ALA A 1 390 ? 11.586 -15.992 -26.156 1 88.75 390 ALA A C 1
ATOM 3042 O O . ALA A 1 390 ? 10.672 -15.203 -25.906 1 88.75 390 ALA A O 1
ATOM 3043 N N . TRP A 1 391 ? 11.57 -17.234 -25.688 1 87.94 391 TRP A N 1
ATOM 3044 C CA . TRP A 1 391 ? 10.305 -17.703 -25.141 1 87.94 391 TRP A CA 1
ATOM 3045 C C . TRP A 1 391 ? 10.484 -18.188 -23.703 1 87.94 391 TRP A C 1
ATOM 3047 O O . TRP A 1 391 ? 9.508 -18.359 -22.969 1 87.94 391 TRP A O 1
ATOM 3057 N N . SER A 1 392 ? 11.688 -18.312 -23.25 1 82.25 392 SER A N 1
ATOM 3058 C CA . SER A 1 392 ? 11.891 -19.156 -22.078 1 82.25 392 SER A CA 1
ATOM 3059 C C . SER A 1 392 ? 12.219 -18.312 -20.844 1 82.25 392 SER A C 1
ATOM 3061 O O . SER A 1 392 ? 11.969 -18.734 -19.719 1 82.25 392 SER A O 1
ATOM 3063 N N . ALA A 1 393 ? 12.82 -17.188 -20.953 1 77.62 393 ALA A N 1
ATOM 3064 C CA . ALA A 1 393 ? 13.539 -16.547 -19.844 1 77.62 393 ALA A CA 1
ATOM 3065 C C . ALA A 1 393 ? 12.68 -16.469 -18.594 1 77.62 393 ALA A C 1
ATOM 3067 O O . ALA A 1 393 ? 13.008 -17.078 -17.578 1 77.62 393 ALA A O 1
ATOM 3068 N N . PRO A 1 394 ? 11.469 -15.945 -18.609 1 79.56 394 PRO A N 1
ATOM 3069 C CA . PRO A 1 394 ? 10.734 -15.836 -17.344 1 79.56 394 PRO A CA 1
ATOM 3070 C C . PRO A 1 394 ? 9.82 -17.031 -17.094 1 79.56 394 PRO A C 1
ATOM 3072 O O . PRO A 1 394 ? 9.359 -17.234 -15.977 1 79.56 394 PRO A O 1
ATOM 3075 N N . GLY A 1 395 ? 9.719 -17.984 -18.109 1 90.5 395 GLY A N 1
ATOM 3076 C CA . GLY A 1 395 ? 8.664 -18.969 -17.984 1 90.5 395 GLY A CA 1
ATOM 3077 C C . GLY A 1 395 ? 9.188 -20.391 -17.938 1 90.5 395 GLY A C 1
ATOM 3078 O O . GLY A 1 395 ? 8.406 -21.344 -17.922 1 90.5 395 GLY A O 1
ATOM 3079 N N . ALA A 1 396 ? 10.484 -20.609 -17.938 1 94.62 396 ALA A N 1
ATOM 3080 C CA . ALA A 1 396 ? 11.07 -21.953 -17.875 1 94.62 396 ALA A CA 1
ATOM 3081 C C . ALA A 1 396 ? 12.281 -21.969 -16.953 1 94.62 396 ALA A C 1
ATOM 3083 O O . ALA A 1 396 ? 12.766 -20.922 -16.516 1 94.62 396 ALA A O 1
ATOM 3084 N N . ARG A 1 397 ? 12.68 -23.156 -16.578 1 93.56 397 ARG A N 1
ATOM 3085 C CA . ARG A 1 397 ? 13.828 -23.359 -15.703 1 93.56 397 ARG A CA 1
ATOM 3086 C C . ARG A 1 397 ? 14.68 -24.531 -16.172 1 93.56 397 ARG A C 1
ATOM 3088 O O . ARG A 1 397 ? 14.148 -25.609 -16.484 1 93.56 397 ARG A O 1
ATOM 3095 N N . ILE A 1 398 ? 15.992 -24.312 -16.281 1 93.12 398 ILE A N 1
ATOM 3096 C CA . ILE A 1 398 ? 16.922 -25.391 -16.562 1 93.12 398 ILE A CA 1
ATOM 3097 C C . ILE A 1 398 ? 17.844 -25.609 -15.367 1 93.12 398 ILE A C 1
ATOM 3099 O O . ILE A 1 398 ? 18.391 -24.656 -14.812 1 93.12 398 ILE A O 1
ATOM 3103 N N . ILE A 1 399 ? 17.938 -26.828 -14.977 1 90.25 399 ILE A N 1
ATOM 3104 C CA . ILE A 1 399 ? 18.766 -27.203 -13.828 1 90.25 399 ILE A CA 1
ATOM 3105 C C . ILE A 1 399 ? 19.844 -28.172 -14.266 1 90.25 399 ILE A C 1
ATOM 3107 O O . ILE A 1 399 ? 19.562 -29.141 -14.984 1 90.25 399 ILE A O 1
ATOM 3111 N N . GLU A 1 400 ? 21.016 -27.891 -13.812 1 89.12 400 GLU A N 1
ATOM 3112 C CA . GLU A 1 400 ? 22.141 -28.781 -14.094 1 89.12 400 GLU A CA 1
ATOM 3113 C C . GLU A 1 400 ? 22.297 -29.828 -12.992 1 89.12 400 GLU A C 1
ATOM 3115 O O . GLU A 1 400 ? 22.234 -29.5 -11.805 1 89.12 400 GLU A O 1
ATOM 3120 N N . HIS A 1 401 ? 22.328 -31.031 -13.461 1 82.38 401 HIS A N 1
ATOM 3121 C CA . HIS A 1 401 ? 22.672 -32.062 -12.484 1 82.38 401 HIS A CA 1
ATOM 3122 C C . HIS A 1 401 ? 24.109 -32.531 -12.672 1 82.38 401 HIS A C 1
ATOM 3124 O O . HIS A 1 401 ? 24.5 -32.938 -13.773 1 82.38 401 HIS A O 1
ATOM 3130 N N . VAL A 1 402 ? 24.984 -32.312 -11.727 1 67.81 402 VAL A N 1
ATOM 3131 C CA . VAL A 1 402 ? 26.438 -32.438 -11.812 1 67.81 402 VAL A CA 1
ATOM 3132 C C . VAL A 1 402 ? 26.844 -33.875 -11.602 1 67.81 402 VAL A C 1
ATOM 3134 O O . VAL A 1 402 ? 27.844 -34.344 -12.164 1 67.81 402 VAL A O 1
ATOM 3137 N N . ASN A 1 403 ? 26.188 -34.625 -10.812 1 64.88 403 ASN A N 1
ATOM 3138 C CA . ASN A 1 403 ? 26.766 -35.938 -10.492 1 64.88 403 ASN A CA 1
ATOM 3139 C C . ASN A 1 403 ? 26.234 -37 -11.438 1 64.88 403 ASN A C 1
ATOM 3141 O O . ASN A 1 403 ? 25.344 -36.75 -12.25 1 64.88 403 ASN A O 1
ATOM 3145 N N . ASP A 1 404 ? 27.062 -38.094 -11.578 1 64.56 404 ASP A N 1
ATOM 3146 C CA . ASP A 1 404 ? 26.828 -39.281 -12.398 1 64.56 404 ASP A CA 1
ATOM 3147 C C . ASP A 1 404 ? 25.531 -40 -11.992 1 64.56 404 ASP A C 1
ATOM 3149 O O . ASP A 1 404 ? 25.453 -41.219 -12.008 1 64.56 404 ASP A O 1
ATOM 3153 N N . VAL A 1 405 ? 24.641 -39.031 -11.57 1 71.25 405 VAL A N 1
ATOM 3154 C CA . VAL A 1 405 ? 23.406 -39.688 -11.141 1 71.25 405 VAL A CA 1
ATOM 3155 C C . VAL A 1 405 ? 22.328 -39.5 -12.195 1 71.25 405 VAL A C 1
ATOM 3157 O O . VAL A 1 405 ? 22.078 -38.375 -12.648 1 71.25 405 VAL A O 1
ATOM 3160 N N . ASN A 1 406 ? 21.875 -40.625 -12.672 1 78.25 406 ASN A N 1
ATOM 3161 C CA . ASN A 1 406 ? 20.703 -40.594 -13.531 1 78.25 406 ASN A CA 1
ATOM 3162 C C . ASN A 1 406 ? 19.406 -40.531 -12.719 1 78.25 406 ASN A C 1
ATOM 3164 O O . ASN A 1 406 ? 19.281 -41.188 -11.688 1 78.25 406 ASN A O 1
ATOM 3168 N N . PHE A 1 407 ? 18.578 -39.625 -13.141 1 85.69 407 PHE A N 1
ATOM 3169 C CA . PHE A 1 407 ? 17.328 -39.438 -12.406 1 85.69 407 PHE A CA 1
ATOM 3170 C C . PHE A 1 407 ? 16.141 -39.906 -13.234 1 85.69 407 PHE A C 1
ATOM 3172 O O . PHE A 1 407 ? 16.094 -39.688 -14.445 1 85.69 407 PHE A O 1
ATOM 3179 N N . SER A 1 408 ? 15.219 -40.625 -12.547 1 89.56 408 SER A N 1
ATOM 3180 C CA . SER A 1 408 ? 13.875 -40.719 -13.102 1 89.56 408 SER A CA 1
ATOM 3181 C C . SER A 1 408 ? 13.023 -39.5 -12.75 1 89.56 408 SER A C 1
ATOM 3183 O O . SER A 1 408 ? 13.172 -38.938 -11.672 1 89.56 408 SER A O 1
ATOM 3185 N N . ILE A 1 409 ? 12.188 -39.125 -13.688 1 92.88 409 ILE A N 1
ATOM 3186 C CA . ILE A 1 409 ? 11.383 -37.906 -13.5 1 92.88 409 ILE A CA 1
ATOM 3187 C C . ILE A 1 409 ? 9.914 -38.312 -13.312 1 92.88 409 ILE A C 1
ATOM 3189 O O . ILE A 1 409 ? 9.398 -39.156 -14.023 1 92.88 409 ILE A O 1
ATOM 3193 N N . HIS A 1 410 ? 9.312 -37.688 -12.344 1 92.06 410 HIS A N 1
ATOM 3194 C CA . HIS A 1 410 ? 7.879 -37.812 -12.109 1 92.06 410 HIS A CA 1
ATOM 3195 C C . HIS A 1 410 ? 7.246 -36.438 -11.906 1 92.06 410 HIS A C 1
ATOM 3197 O O . HIS A 1 410 ? 7.652 -35.688 -11.016 1 92.06 410 HIS A O 1
ATOM 3203 N N . THR A 1 411 ? 6.281 -36.156 -12.719 1 94 411 THR A N 1
ATOM 3204 C CA . THR A 1 411 ? 5.668 -34.844 -12.602 1 94 411 THR A CA 1
ATOM 3205 C C . THR A 1 411 ? 4.199 -34.969 -12.211 1 94 411 THR A C 1
ATOM 3207 O O . THR A 1 411 ? 3.57 -36 -12.438 1 94 411 THR A O 1
ATOM 3210 N N . MET A 1 412 ? 3.656 -34 -11.555 1 92.56 412 MET A N 1
ATOM 3211 C CA . MET A 1 412 ? 2.244 -33.781 -11.258 1 92.56 412 MET A CA 1
ATOM 3212 C C . MET A 1 412 ? 1.964 -32.281 -11.031 1 92.56 412 MET A C 1
ATOM 3214 O O . MET A 1 412 ? 2.453 -31.703 -10.062 1 92.56 412 MET A O 1
ATOM 3218 N N . GLY A 1 413 ? 1.167 -31.703 -11.945 1 92.5 413 GLY A N 1
ATOM 3219 C CA . GLY A 1 413 ? 0.983 -30.266 -11.852 1 92.5 413 GLY A CA 1
ATOM 3220 C C . GLY A 1 413 ? 2.279 -29.484 -11.992 1 92.5 413 GLY A C 1
ATOM 3221 O O . GLY A 1 413 ? 3.045 -29.719 -12.93 1 92.5 413 GLY A O 1
ATOM 3222 N N . SER A 1 414 ? 2.488 -28.609 -10.969 1 95 414 SER A N 1
ATOM 3223 C CA . SER A 1 414 ? 3.688 -27.781 -11.031 1 95 414 SER A CA 1
ATOM 3224 C C . SER A 1 414 ? 4.871 -28.469 -10.359 1 95 414 SER A C 1
ATOM 3226 O O . SER A 1 414 ? 5.965 -27.906 -10.289 1 95 414 SER A O 1
ATOM 3228 N N . THR A 1 415 ? 4.703 -29.688 -9.922 1 94.12 415 THR A N 1
ATOM 3229 C CA . THR A 1 415 ? 5.734 -30.359 -9.133 1 94.12 415 THR A CA 1
ATOM 3230 C C . THR A 1 415 ? 6.43 -31.438 -9.961 1 94.12 415 THR A C 1
ATOM 3232 O O . THR A 1 415 ? 5.793 -32.094 -10.781 1 94.12 415 THR A O 1
ATOM 3235 N N . CYS A 1 416 ? 7.703 -31.516 -9.727 1 94.94 416 CYS A N 1
ATOM 3236 C CA . CYS A 1 416 ? 8.547 -32.531 -10.352 1 94.94 416 CYS A CA 1
ATOM 3237 C C . CYS A 1 416 ? 9.414 -33.25 -9.312 1 94.94 416 CYS A C 1
ATOM 3239 O O . CYS A 1 416 ? 10.094 -32.594 -8.516 1 94.94 416 CYS A O 1
ATOM 3241 N N . MET A 1 417 ? 9.312 -34.5 -9.344 1 93.5 417 MET A N 1
ATOM 3242 C CA . MET A 1 417 ? 10.156 -35.281 -8.445 1 93.5 417 MET A CA 1
ATOM 3243 C C . MET A 1 417 ? 11.281 -35.969 -9.227 1 93.5 417 MET A C 1
ATOM 3245 O O . MET A 1 417 ? 11.039 -36.562 -10.273 1 93.5 417 MET A O 1
ATOM 3249 N N . LEU A 1 418 ? 12.469 -35.844 -8.734 1 91.44 418 LEU A N 1
ATOM 3250 C CA . LEU A 1 418 ? 13.656 -36.5 -9.289 1 91.44 418 LEU A CA 1
ATOM 3251 C C . LEU A 1 418 ? 14.117 -37.625 -8.383 1 91.44 418 LEU A C 1
ATOM 3253 O O . LEU A 1 418 ? 14.484 -37.406 -7.23 1 91.44 418 LEU A O 1
ATOM 3257 N N . ILE A 1 419 ? 14.078 -38.781 -8.977 1 90.31 419 ILE A N 1
ATOM 3258 C CA . ILE A 1 419 ? 14.5 -39.938 -8.211 1 90.31 419 ILE A CA 1
ATOM 3259 C C . ILE A 1 419 ? 15.797 -40.5 -8.797 1 90.31 419 ILE A C 1
ATOM 3261 O O . ILE A 1 419 ? 15.828 -40.906 -9.953 1 90.31 419 ILE A O 1
ATOM 3265 N N . PRO A 1 420 ? 16.797 -40.531 -7.988 1 86.94 420 PRO A N 1
ATOM 3266 C CA . PRO A 1 420 ? 18.062 -41.062 -8.5 1 86.94 420 PRO A CA 1
ATOM 3267 C C . PRO A 1 420 ? 17.984 -42.562 -8.859 1 86.94 420 PRO A C 1
ATOM 3269 O O . PRO A 1 420 ? 17.312 -43.344 -8.164 1 86.94 420 PRO A O 1
ATOM 3272 N N . GLN A 1 421 ? 18.484 -42.844 -10.102 1 79.69 421 GLN A N 1
ATOM 3273 C CA . GLN A 1 421 ? 18.578 -44.25 -10.547 1 79.69 421 GLN A CA 1
ATOM 3274 C C . GLN A 1 421 ? 19.984 -44.781 -10.375 1 79.69 421 GLN A C 1
ATOM 3276 O O . GLN A 1 421 ? 20.938 -44.219 -10.93 1 79.69 421 GLN A O 1
ATOM 3281 N N . TYR A 1 422 ? 20.344 -45.438 -9.383 1 68.06 422 TYR A N 1
ATOM 3282 C CA . TYR A 1 422 ? 21.672 -46 -9.258 1 68.06 422 TYR A CA 1
ATOM 3283 C C . TYR A 1 422 ? 21.641 -47.531 -9.32 1 68.06 422 TYR A C 1
ATOM 3285 O O . TYR A 1 422 ? 20.656 -48.156 -8.875 1 68.06 422 TYR A O 1
ATOM 3293 N N . SER A 1 423 ? 22.328 -48.094 -10.367 1 56.91 423 SER A N 1
ATOM 3294 C CA . SER A 1 423 ? 22.469 -49.531 -10.43 1 56.91 423 SER A CA 1
ATOM 3295 C C . SER A 1 423 ? 23.047 -50.094 -9.133 1 56.91 423 SER A C 1
ATOM 3297 O O . SER A 1 423 ? 22.578 -51.125 -8.633 1 56.91 423 SER A O 1
ATOM 3299 N N . SER A 1 424 ? 24.375 -49.844 -8.867 1 55.03 424 SER A N 1
ATOM 3300 C CA . SER A 1 424 ? 25.062 -50.438 -7.723 1 55.03 424 SER A CA 1
ATOM 3301 C C . SER A 1 424 ? 25.281 -49.406 -6.625 1 55.03 424 SER A C 1
ATOM 3303 O O . SER A 1 424 ? 25.625 -48.25 -6.91 1 55.03 424 SER A O 1
ATOM 3305 N N . THR A 1 425 ? 24.547 -49.594 -5.535 1 53.88 425 THR A N 1
ATOM 3306 C CA . THR A 1 425 ? 24.656 -48.781 -4.336 1 53.88 425 THR A CA 1
ATOM 3307 C C . THR A 1 425 ? 26.125 -48.562 -3.955 1 53.88 425 THR A C 1
ATOM 3309 O O . THR A 1 425 ? 26.438 -47.812 -3.041 1 53.88 425 THR A O 1
ATOM 3312 N N . SER A 1 426 ? 26.953 -49.25 -4.594 1 54.16 426 SER A N 1
ATOM 3313 C CA . SER A 1 426 ? 28.344 -49.156 -4.121 1 54.16 426 SER A CA 1
ATOM 3314 C C . SER A 1 426 ? 29.016 -47.906 -4.641 1 54.16 426 SER A C 1
ATOM 3316 O O . SER A 1 426 ? 28.984 -47.625 -5.84 1 54.16 426 SER A O 1
ATOM 3318 N N . GLY A 1 427 ? 29.359 -46.875 -3.766 1 58.78 427 GLY A N 1
ATOM 3319 C CA . GLY A 1 427 ? 30.203 -45.688 -3.941 1 58.78 427 GLY A CA 1
ATOM 3320 C C . GLY A 1 427 ? 29.422 -44.406 -4.047 1 58.78 427 GLY A C 1
ATOM 3321 O O . GLY A 1 427 ? 30 -43.344 -4.227 1 58.78 427 GLY A O 1
ATOM 3322 N N . ILE A 1 428 ? 28.078 -44.562 -4.121 1 62.81 428 ILE A N 1
ATOM 3323 C CA . ILE A 1 428 ? 27.344 -43.312 -4.25 1 62.81 428 ILE A CA 1
ATOM 3324 C C . ILE A 1 428 ? 27.156 -42.688 -2.873 1 62.81 428 ILE A C 1
ATOM 3326 O O . ILE A 1 428 ? 26.844 -43.375 -1.9 1 62.81 428 ILE A O 1
ATOM 3330 N N . THR A 1 429 ? 27.547 -41.469 -2.803 1 69.69 429 THR A N 1
ATOM 3331 C CA . THR A 1 429 ? 27.422 -40.719 -1.552 1 69.69 429 THR A CA 1
ATOM 3332 C C . THR A 1 429 ? 25.969 -40.688 -1.099 1 69.69 429 THR A C 1
ATOM 3334 O O . THR A 1 429 ? 25.047 -40.844 -1.911 1 69.69 429 THR A O 1
ATOM 3337 N N . GLU A 1 430 ? 25.75 -40.688 0.154 1 71.88 430 GLU A N 1
ATOM 3338 C CA . GLU A 1 430 ? 24.422 -40.625 0.748 1 71.88 430 GLU A CA 1
ATOM 3339 C C . GLU A 1 430 ? 23.609 -39.469 0.138 1 71.88 430 GLU A C 1
ATOM 3341 O O . GLU A 1 430 ? 22.406 -39.625 -0.093 1 71.88 430 GLU A O 1
ATOM 3346 N N . GLU A 1 431 ? 24.328 -38.438 -0.242 1 70.69 431 GLU A N 1
ATOM 3347 C CA . GLU A 1 431 ? 23.656 -37.25 -0.803 1 70.69 431 GLU A CA 1
ATOM 3348 C C . GLU A 1 431 ? 23.156 -37.531 -2.221 1 70.69 431 GLU A C 1
ATOM 3350 O O . GLU A 1 431 ? 22.125 -37 -2.635 1 70.69 431 GLU A O 1
ATOM 3355 N N . ALA A 1 432 ? 23.859 -38.406 -2.789 1 72.88 432 ALA A N 1
ATOM 3356 C CA . ALA A 1 432 ? 23.531 -38.75 -4.176 1 72.88 432 ALA A CA 1
ATOM 3357 C C . ALA A 1 432 ? 22.312 -39.656 -4.246 1 72.88 432 ALA A C 1
ATOM 3359 O O . ALA A 1 432 ? 21.703 -39.812 -5.309 1 72.88 432 ALA A O 1
ATOM 3360 N N . LYS A 1 433 ? 21.906 -40.094 -3.072 1 77.88 433 LYS A N 1
ATOM 3361 C CA . LYS A 1 433 ? 20.766 -41 -3.031 1 77.88 433 LYS A CA 1
ATOM 3362 C C . LYS A 1 433 ? 19.469 -40.219 -2.801 1 77.88 433 LYS A C 1
ATOM 3364 O O . LYS A 1 433 ? 18.375 -40.781 -2.889 1 77.88 433 LYS A O 1
ATOM 3369 N N . ASN A 1 434 ? 19.641 -38.938 -2.666 1 84.06 434 ASN A N 1
ATOM 3370 C CA . ASN A 1 434 ? 18.469 -38.156 -2.332 1 84.06 434 ASN A CA 1
ATOM 3371 C C . ASN A 1 434 ? 17.578 -37.906 -3.559 1 84.06 434 ASN A C 1
ATOM 3373 O O . ASN A 1 434 ? 18.094 -37.562 -4.629 1 84.06 434 ASN A O 1
ATOM 3377 N N . ALA A 1 435 ? 16.281 -38.188 -3.361 1 89 435 ALA A N 1
ATOM 3378 C CA . ALA A 1 435 ? 15.305 -37.688 -4.324 1 89 435 ALA A CA 1
ATOM 3379 C C . ALA A 1 435 ? 15 -36.188 -4.082 1 89 435 ALA A C 1
ATOM 3381 O O . ALA A 1 435 ? 15.195 -35.688 -2.977 1 89 435 ALA A O 1
ATOM 3382 N N . PHE A 1 436 ? 14.625 -35.5 -5.066 1 89.69 436 PHE A N 1
ATOM 3383 C CA . PHE A 1 436 ? 14.312 -34.062 -4.949 1 89.69 436 PHE A CA 1
ATOM 3384 C C . PHE A 1 436 ? 12.891 -33.781 -5.426 1 89.69 436 PHE A C 1
ATOM 3386 O O . PHE A 1 436 ? 12.445 -34.344 -6.43 1 89.69 436 PHE A O 1
ATOM 3393 N N . LEU A 1 437 ? 12.242 -33.031 -4.676 1 91.94 437 LEU A N 1
ATOM 3394 C CA . LEU A 1 437 ? 10.938 -32.5 -5.062 1 91.94 437 LEU A CA 1
ATOM 3395 C C . LEU A 1 437 ? 11.039 -31.031 -5.43 1 91.94 437 LEU A C 1
ATOM 3397 O O . LEU A 1 437 ? 11.477 -30.203 -4.617 1 91.94 437 LEU A O 1
ATOM 3401 N N . ILE A 1 438 ? 10.68 -30.688 -6.66 1 92.5 438 ILE A N 1
ATOM 3402 C CA . ILE A 1 438 ? 10.773 -29.312 -7.152 1 92.5 438 ILE A CA 1
ATOM 3403 C C . ILE A 1 438 ? 9.383 -28.812 -7.523 1 92.5 438 ILE A C 1
ATOM 3405 O O . ILE A 1 438 ? 8.648 -29.469 -8.25 1 92.5 438 ILE A O 1
ATOM 3409 N N . ASP A 1 439 ? 8.961 -27.766 -6.953 1 93.75 439 ASP A N 1
ATOM 3410 C CA . ASP A 1 439 ? 7.738 -27.062 -7.324 1 93.75 439 ASP A CA 1
ATOM 3411 C C . ASP A 1 439 ? 8.062 -25.781 -8.094 1 93.75 439 ASP A C 1
ATOM 3413 O O . ASP A 1 439 ? 8.586 -24.828 -7.52 1 93.75 439 ASP A O 1
ATOM 3417 N N . ALA A 1 440 ? 7.727 -25.766 -9.391 1 94.44 440 ALA A N 1
ATOM 3418 C CA . ALA A 1 440 ? 8.148 -24.656 -10.234 1 94.44 440 ALA A CA 1
ATOM 3419 C C . ALA A 1 440 ? 6.945 -23.922 -10.805 1 94.44 440 ALA A C 1
ATOM 3421 O O . ALA A 1 440 ? 6.219 -24.453 -11.648 1 94.44 440 ALA A O 1
ATOM 3422 N N . HIS A 1 441 ? 6.711 -22.734 -10.398 1 93.69 441 HIS A N 1
ATOM 3423 C CA . HIS A 1 441 ? 5.68 -21.828 -10.898 1 93.69 441 HIS A CA 1
ATOM 3424 C C . HIS A 1 441 ? 5.969 -20.391 -10.5 1 93.69 441 HIS A C 1
ATOM 3426 O O . HIS A 1 441 ? 6.844 -20.141 -9.664 1 93.69 441 HIS A O 1
ATOM 3432 N N . PRO A 1 442 ? 5.293 -19.438 -11.031 1 89.44 442 PRO A N 1
ATOM 3433 C CA . PRO A 1 442 ? 5.672 -18.031 -10.891 1 89.44 442 PRO A CA 1
ATOM 3434 C C . PRO A 1 442 ? 5.688 -17.562 -9.43 1 89.44 442 PRO A C 1
ATOM 3436 O O . PRO A 1 442 ? 6.453 -16.672 -9.078 1 89.44 442 PRO A O 1
ATOM 3439 N N . LEU A 1 443 ? 4.895 -18.219 -8.547 1 91.38 443 LEU A N 1
ATOM 3440 C CA . LEU A 1 443 ? 4.805 -17.734 -7.172 1 91.38 443 LEU A CA 1
ATOM 3441 C C . LEU A 1 443 ? 5.52 -18.688 -6.215 1 91.38 443 LEU A C 1
ATOM 3443 O O . LEU A 1 443 ? 5.363 -18.578 -4.996 1 91.38 443 LEU A O 1
ATOM 3447 N N . ALA A 1 444 ? 6.293 -19.562 -6.738 1 92.31 444 ALA A N 1
ATOM 3448 C CA . ALA A 1 444 ? 6.879 -20.641 -5.93 1 92.31 444 ALA A CA 1
ATOM 3449 C C . ALA A 1 444 ? 7.863 -20.062 -4.906 1 92.31 444 ALA A C 1
ATOM 3451 O O . ALA A 1 444 ? 7.945 -20.562 -3.779 1 92.31 444 ALA A O 1
ATOM 3452 N N . LYS A 1 445 ? 8.594 -19.031 -5.289 1 87.5 445 LYS A N 1
ATOM 3453 C CA . LYS A 1 445 ? 9.617 -18.484 -4.414 1 87.5 445 LYS A CA 1
ATOM 3454 C C . LYS A 1 445 ? 8.992 -17.812 -3.193 1 87.5 445 LYS A C 1
ATOM 3456 O O . LYS A 1 445 ? 9.648 -17.641 -2.164 1 87.5 445 LYS A O 1
ATOM 3461 N N . ASP A 1 446 ? 7.754 -17.438 -3.346 1 85.5 446 ASP A N 1
ATOM 3462 C CA . ASP A 1 446 ? 7.062 -16.703 -2.289 1 85.5 446 ASP A CA 1
ATOM 3463 C C . ASP A 1 446 ? 6.305 -17.656 -1.365 1 85.5 446 ASP A C 1
ATOM 3465 O O . ASP A 1 446 ? 5.758 -17.219 -0.345 1 85.5 446 ASP A O 1
ATOM 3469 N N . ALA A 1 447 ? 6.266 -18.922 -1.736 1 87.69 447 ALA A N 1
ATOM 3470 C CA . ALA A 1 447 ? 5.539 -19.891 -0.926 1 87.69 447 ALA A CA 1
ATOM 3471 C C . ALA A 1 447 ? 6.234 -20.125 0.41 1 87.69 447 ALA A C 1
ATOM 3473 O O . ALA A 1 447 ? 7.453 -19.953 0.521 1 87.69 447 ALA A O 1
ATOM 3474 N N . PRO A 1 448 ? 5.324 -20.391 1.357 1 78.81 448 PRO A N 1
ATOM 3475 C CA . PRO A 1 448 ? 5.949 -20.75 2.633 1 78.81 448 PRO A CA 1
ATOM 3476 C C . PRO A 1 448 ? 6.961 -21.875 2.498 1 78.81 448 PRO A C 1
ATOM 3478 O O . PRO A 1 448 ? 6.777 -22.781 1.681 1 78.81 448 PRO A O 1
ATOM 3481 N N . CYS A 1 449 ? 8.047 -21.828 3.229 1 72.62 449 CYS A N 1
ATOM 3482 C CA . CYS A 1 449 ? 9.07 -22.875 3.299 1 72.62 449 CYS A CA 1
ATOM 3483 C C . CYS A 1 449 ? 9.828 -22.984 1.982 1 72.62 449 CYS A C 1
ATOM 3485 O O . CYS A 1 449 ? 10.352 -24.047 1.646 1 72.62 449 CYS A O 1
ATOM 3487 N N . ALA A 1 450 ? 9.656 -21.859 1.259 1 73.75 450 ALA A N 1
ATOM 3488 C CA . ALA A 1 450 ? 10.43 -21.859 0.017 1 73.75 450 ALA A CA 1
ATOM 3489 C C . ALA A 1 450 ? 11.922 -21.781 0.3 1 73.75 450 ALA A C 1
ATOM 3491 O O . ALA A 1 450 ? 12.367 -20.906 1.06 1 73.75 450 ALA A O 1
ATOM 3492 N N . LYS A 1 451 ? 12.688 -22.938 0.46 1 64.19 451 LYS A N 1
ATOM 3493 C CA . LYS A 1 451 ? 14.133 -22.875 0.617 1 64.19 451 LYS A CA 1
ATOM 3494 C C . LYS A 1 451 ? 14.82 -22.641 -0.723 1 64.19 451 LYS A C 1
ATOM 3496 O O . LYS A 1 451 ? 14.758 -23.484 -1.62 1 64.19 451 LYS A O 1
ATOM 3501 N N . LEU A 1 452 ? 15.094 -21.328 -0.952 1 58.53 452 LEU A N 1
ATOM 3502 C CA . LEU A 1 452 ? 15.844 -20.969 -2.15 1 58.53 452 LEU A CA 1
ATOM 3503 C C . LEU A 1 452 ? 17.344 -21.203 -1.935 1 58.53 452 LEU A C 1
ATOM 3505 O O . LEU A 1 452 ? 17.859 -20.938 -0.85 1 58.53 452 LEU A O 1
ATOM 3509 N N . GLY A 1 453 ? 17.969 -22 -2.617 1 55.09 453 GLY A N 1
ATOM 3510 C CA . GLY A 1 453 ? 19.422 -22.016 -2.58 1 55.09 453 GLY A CA 1
ATOM 3511 C C . GLY A 1 453 ? 19.984 -23.219 -1.826 1 55.09 453 GLY A C 1
ATOM 3512 O O . GLY A 1 453 ? 21.047 -23.125 -1.212 1 55.09 453 GLY A O 1
ATOM 3513 N N . ILE A 1 454 ? 19.141 -24.203 -1.614 1 54.19 454 ILE A N 1
ATOM 3514 C CA . ILE A 1 454 ? 19.75 -25.375 -0.985 1 54.19 454 ILE A CA 1
ATOM 3515 C C . ILE A 1 454 ? 21.031 -25.75 -1.729 1 54.19 454 ILE A C 1
ATOM 3517 O O . ILE A 1 454 ? 21 -25.953 -2.945 1 54.19 454 ILE A O 1
ATOM 3521 N N . ALA A 1 455 ? 22.047 -25.344 -1.106 1 53.19 455 ALA A N 1
ATOM 3522 C CA . ALA A 1 455 ? 23.297 -25.891 -1.608 1 53.19 455 ALA A CA 1
ATOM 3523 C C . ALA A 1 455 ? 23.219 -27.406 -1.785 1 53.19 455 ALA A C 1
ATOM 3525 O O . ALA A 1 455 ? 22.859 -28.125 -0.854 1 53.19 455 ALA A O 1
ATOM 3526 N N . ASN A 1 456 ? 22.844 -27.891 -3.029 1 63.59 456 ASN A N 1
ATOM 3527 C CA . ASN A 1 456 ? 22.844 -29.312 -3.318 1 63.59 456 ASN A CA 1
ATOM 3528 C C . ASN A 1 456 ? 24 -29.703 -4.25 1 63.59 456 ASN A C 1
ATOM 3530 O O . ASN A 1 456 ? 24.172 -29.078 -5.305 1 63.59 456 ASN A O 1
ATOM 3534 N N . PRO A 1 457 ? 24.828 -30.578 -3.756 1 62.72 457 PRO A N 1
ATOM 3535 C CA . PRO A 1 457 ? 25.969 -30.969 -4.578 1 62.72 457 PRO A CA 1
ATOM 3536 C C . PRO A 1 457 ? 25.562 -31.594 -5.91 1 62.72 457 PRO A C 1
ATOM 3538 O O . PRO A 1 457 ? 26.359 -31.641 -6.844 1 62.72 457 PRO A O 1
ATOM 3541 N N . THR A 1 458 ? 24.312 -32.031 -6.012 1 76.19 458 THR A N 1
ATOM 3542 C CA . THR A 1 458 ? 23.953 -32.75 -7.215 1 76.19 458 THR A CA 1
ATOM 3543 C C . THR A 1 458 ? 23.203 -31.859 -8.203 1 76.19 458 THR A C 1
ATOM 3545 O O . THR A 1 458 ? 23.125 -32.188 -9.391 1 76.19 458 THR A O 1
ATOM 3548 N N . LEU A 1 459 ? 22.656 -30.797 -7.641 1 82.12 459 LEU A N 1
ATOM 3549 C CA . LEU A 1 459 ? 21.906 -29.891 -8.5 1 82.12 459 LEU A CA 1
ATOM 3550 C C . LEU A 1 459 ? 22.469 -28.469 -8.414 1 82.12 459 LEU A C 1
ATOM 3552 O O . LEU A 1 459 ? 22.656 -27.938 -7.324 1 82.12 459 LEU A O 1
ATOM 3556 N N . LYS A 1 460 ? 22.906 -27.922 -9.484 1 81.12 460 LYS A N 1
ATOM 3557 C CA . LYS A 1 460 ? 23.297 -26.516 -9.555 1 81.12 460 LYS A CA 1
ATOM 3558 C C . LYS A 1 460 ? 22.109 -25.625 -9.891 1 81.12 460 LYS A C 1
ATOM 3560 O O . LYS A 1 460 ? 21.594 -25.672 -11.008 1 81.12 460 LYS A O 1
ATOM 3565 N N . LEU A 1 461 ? 21.781 -24.922 -8.875 1 79.56 461 LEU A N 1
ATOM 3566 C CA . LEU A 1 461 ? 20.594 -24.078 -8.992 1 79.56 461 LEU A CA 1
ATOM 3567 C C . LEU A 1 461 ? 20.969 -22.625 -9.258 1 79.56 461 LEU A C 1
ATOM 3569 O O . LEU A 1 461 ? 21.547 -21.969 -8.383 1 79.56 461 LEU A O 1
ATOM 3573 N N . SER A 1 462 ? 21.125 -22.203 -10.523 1 82.5 462 SER A N 1
ATOM 3574 C CA . SER A 1 462 ? 21.453 -20.828 -10.906 1 82.5 462 SER A CA 1
ATOM 3575 C C . SER A 1 462 ? 20.5 -20.328 -11.992 1 82.5 462 SER A C 1
ATOM 3577 O O . SER A 1 462 ? 19.922 -21.125 -12.734 1 82.5 462 SER A O 1
ATOM 3579 N N . ASP A 1 463 ? 20.359 -19.078 -11.945 1 86.62 463 ASP A N 1
ATOM 3580 C CA . ASP A 1 463 ? 19.516 -18.469 -12.969 1 86.62 463 ASP A CA 1
ATOM 3581 C C . ASP A 1 463 ? 20.219 -18.469 -14.328 1 86.62 463 ASP A C 1
ATOM 3583 O O . ASP A 1 463 ? 19.578 -18.359 -15.367 1 86.62 463 ASP A O 1
ATOM 3587 N N . THR A 1 464 ? 21.562 -18.578 -14.211 1 89.31 464 THR A N 1
ATOM 3588 C CA . THR A 1 464 ? 22.328 -18.547 -15.453 1 89.31 464 THR A CA 1
ATOM 3589 C C . THR A 1 464 ? 23.359 -19.688 -15.469 1 89.31 464 THR A C 1
ATOM 3591 O O . THR A 1 464 ? 24.094 -19.875 -14.5 1 89.31 464 THR A O 1
ATOM 3594 N N . ILE A 1 465 ? 23.312 -20.484 -16.469 1 88.75 465 ILE A N 1
ATOM 3595 C CA . ILE A 1 465 ? 24.328 -21.5 -16.719 1 88.75 465 ILE A CA 1
ATOM 3596 C C . ILE A 1 465 ? 25.375 -20.953 -17.688 1 88.75 465 ILE A C 1
ATOM 3598 O O . ILE A 1 465 ? 25.078 -20.734 -18.875 1 88.75 465 ILE A O 1
ATOM 3602 N N . HIS A 1 466 ? 26.578 -20.656 -17.188 1 86.06 466 HIS A N 1
ATOM 3603 C CA . HIS A 1 466 ? 27.656 -20.078 -17.984 1 86.06 466 HIS A CA 1
ATOM 3604 C C . HIS A 1 466 ? 28.578 -21.156 -18.516 1 86.06 466 HIS A C 1
ATOM 3606 O O . HIS A 1 466 ? 29.688 -20.859 -19 1 86.06 466 HIS A O 1
ATOM 3612 N N . GLU A 1 467 ? 28.219 -22.234 -18.891 1 78.94 467 GLU A N 1
ATOM 3613 C CA . GLU A 1 467 ? 29.109 -23.312 -19.328 1 78.94 467 GLU A CA 1
ATOM 3614 C C . GLU A 1 467 ? 29.281 -23.297 -20.844 1 78.94 467 GLU A C 1
ATOM 3616 O O . GLU A 1 467 ? 28.562 -23.984 -21.562 1 78.94 467 GLU A O 1
ATOM 3621 N N . PRO A 1 468 ? 30.328 -22.578 -21.266 1 80.5 468 PRO A N 1
ATOM 3622 C CA . PRO A 1 468 ? 30.547 -22.469 -22.719 1 80.5 468 PRO A CA 1
ATOM 3623 C C . PRO A 1 468 ? 30.906 -23.812 -23.344 1 80.5 468 PRO A C 1
ATOM 3625 O O . PRO A 1 468 ? 30.859 -23.953 -24.578 1 80.5 468 PRO A O 1
ATOM 3628 N N . GLU A 1 469 ? 31.203 -24.719 -22.516 1 87.62 469 GLU A N 1
ATOM 3629 C CA . GLU A 1 469 ? 31.562 -26.031 -23.031 1 87.62 469 GLU A CA 1
ATOM 3630 C C . GLU A 1 469 ? 30.328 -26.766 -23.562 1 87.62 469 GLU A C 1
ATOM 3632 O O . GLU A 1 469 ? 30.438 -27.641 -24.422 1 87.62 469 GLU A O 1
ATOM 3637 N N . TRP A 1 470 ? 29.266 -26.344 -23.094 1 90.75 470 TRP A N 1
ATOM 3638 C CA . TRP A 1 470 ? 28.094 -27.172 -23.406 1 90.75 470 TRP A CA 1
ATOM 3639 C C . TRP A 1 470 ? 27.094 -26.406 -24.266 1 90.75 470 TRP A C 1
ATOM 3641 O O . TRP A 1 470 ? 26.375 -27.016 -25.062 1 90.75 470 TRP A O 1
ATOM 3651 N N . PHE A 1 471 ? 27.016 -25.141 -24.047 1 93.31 471 PHE A N 1
ATOM 3652 C CA . PHE A 1 471 ? 26.047 -24.344 -24.781 1 93.31 471 PHE A CA 1
ATOM 3653 C C . PHE A 1 471 ? 26.734 -23.25 -25.594 1 93.31 471 PHE A C 1
ATOM 3655 O O . PHE A 1 471 ? 27.797 -22.781 -25.219 1 93.31 471 PHE A O 1
ATOM 3662 N N . GLU A 1 472 ? 26.109 -22.875 -26.703 1 93.31 472 GLU A N 1
ATOM 3663 C CA . GLU A 1 472 ? 26.641 -21.812 -27.562 1 93.31 472 GLU A CA 1
ATOM 3664 C C . GLU A 1 472 ? 26.609 -20.469 -26.844 1 93.31 472 GLU A C 1
ATOM 3666 O O . GLU A 1 472 ? 27.516 -19.641 -27 1 93.31 472 GLU A O 1
ATOM 3671 N N . HIS A 1 473 ? 25.516 -20.203 -26.109 1 91 473 HIS A N 1
ATOM 3672 C CA . HIS A 1 473 ? 25.312 -18.984 -25.344 1 91 473 HIS A CA 1
ATOM 3673 C C . HIS A 1 473 ? 24.922 -19.312 -23.906 1 91 473 HIS A C 1
ATOM 3675 O O . HIS A 1 473 ? 24.406 -20.406 -23.625 1 91 473 HIS A O 1
ATOM 3681 N N . PRO A 1 474 ? 25.281 -18.375 -23.047 1 91.81 474 PRO A N 1
ATOM 3682 C CA . PRO A 1 474 ? 24.797 -18.609 -21.672 1 91.81 474 PRO A CA 1
ATOM 3683 C C . PRO A 1 474 ? 23.281 -18.828 -21.625 1 91.81 474 PRO A C 1
ATOM 3685 O O . PRO A 1 474 ? 22.531 -18.188 -22.359 1 91.81 474 PRO A O 1
ATOM 3688 N N . VAL A 1 475 ? 22.922 -19.797 -20.844 1 92.75 475 VAL A N 1
ATOM 3689 C CA . VAL A 1 475 ? 21.516 -20.156 -20.766 1 92.75 475 VAL A CA 1
ATOM 3690 C C . VAL A 1 475 ? 20.875 -19.469 -19.547 1 92.75 475 VAL A C 1
ATOM 3692 O O . VAL A 1 475 ? 21.188 -19.797 -18.406 1 92.75 475 VAL A O 1
ATOM 3695 N N . HIS A 1 476 ? 19.969 -18.5 -19.844 1 91.06 476 HIS A N 1
ATOM 3696 C CA . HIS A 1 476 ? 19.281 -17.766 -18.797 1 91.06 476 HIS A CA 1
ATOM 3697 C C . HIS A 1 476 ? 17.859 -18.281 -18.609 1 91.06 476 HIS A C 1
ATOM 3699 O O . HIS A 1 476 ? 17.094 -18.391 -19.562 1 91.06 476 HIS A O 1
ATOM 3705 N N . SER A 1 477 ? 17.484 -18.734 -17.391 1 91.5 477 SER A N 1
ATOM 3706 C CA . SER A 1 477 ? 16.156 -19.203 -17.016 1 91.5 477 SER A CA 1
ATOM 3707 C C . SER A 1 477 ? 15.797 -18.797 -15.594 1 91.5 477 SER A C 1
ATOM 3709 O O . SER A 1 477 ? 16.547 -19.094 -14.656 1 91.5 477 SER A O 1
ATOM 3711 N N . THR A 1 478 ? 14.578 -18.109 -15.391 1 90.06 478 THR A N 1
ATOM 3712 C CA . THR A 1 478 ? 14.336 -17.5 -14.094 1 90.06 478 THR A CA 1
ATOM 3713 C C . THR A 1 478 ? 12.984 -17.938 -13.531 1 90.06 478 THR A C 1
ATOM 3715 O O . THR A 1 478 ? 12.492 -17.359 -12.562 1 90.06 478 THR A O 1
ATOM 3718 N N . LEU A 1 479 ? 12.336 -18.938 -14.125 1 92.62 479 LEU A N 1
ATOM 3719 C CA . LEU A 1 479 ? 11.117 -19.438 -13.492 1 92.62 479 LEU A CA 1
ATOM 3720 C C . LEU A 1 479 ? 11.359 -19.766 -12.023 1 92.62 479 LEU A C 1
ATOM 3722 O O . LEU A 1 479 ? 12.242 -20.562 -11.703 1 92.62 479 LEU A O 1
ATOM 3726 N N . PRO A 1 480 ? 10.602 -19.125 -11.156 1 90.88 480 PRO A N 1
ATOM 3727 C CA . PRO A 1 480 ? 10.789 -19.406 -9.727 1 90.88 480 PRO A CA 1
ATOM 3728 C C . PRO A 1 480 ? 10.492 -20.859 -9.359 1 90.88 480 PRO A C 1
ATOM 3730 O O . PRO A 1 480 ? 9.719 -21.516 -10.055 1 90.88 480 PRO A O 1
ATOM 3733 N N . TYR A 1 481 ? 11.156 -21.312 -8.352 1 91.81 481 TYR A N 1
ATOM 3734 C CA . TYR A 1 481 ? 10.938 -22.672 -7.863 1 91.81 481 TYR A CA 1
ATOM 3735 C C . TYR A 1 481 ? 11.219 -22.766 -6.371 1 91.81 481 TYR A C 1
ATOM 3737 O O . TYR A 1 481 ? 11.883 -21.906 -5.801 1 91.81 481 TYR A O 1
ATOM 3745 N N . ARG A 1 482 ? 10.602 -23.766 -5.758 1 90.62 482 ARG A N 1
ATOM 3746 C CA . ARG A 1 482 ? 11.047 -24.25 -4.453 1 90.62 482 ARG A CA 1
ATOM 3747 C C . ARG A 1 482 ? 11.445 -25.719 -4.516 1 90.62 482 ARG A C 1
ATOM 3749 O O . ARG A 1 482 ? 10.914 -26.469 -5.32 1 90.62 482 ARG A O 1
ATOM 3756 N N . ILE A 1 483 ? 12.469 -26.094 -3.74 1 90.06 483 ILE A N 1
ATOM 3757 C CA . ILE A 1 483 ? 13.031 -27.438 -3.838 1 90.06 483 ILE A CA 1
ATOM 3758 C C . ILE A 1 483 ? 13.203 -28.031 -2.439 1 90.06 483 ILE A C 1
ATOM 3760 O O . ILE A 1 483 ? 13.523 -27.312 -1.49 1 90.06 483 ILE A O 1
ATOM 3764 N N . ARG A 1 484 ? 12.961 -29.328 -2.41 1 87.75 484 ARG A N 1
ATOM 3765 C CA . ARG A 1 484 ? 13.148 -30.078 -1.171 1 87.75 484 ARG A CA 1
ATOM 3766 C C . ARG A 1 484 ? 13.805 -31.438 -1.438 1 87.75 484 ARG A C 1
ATOM 3768 O O . ARG A 1 484 ? 13.453 -32.125 -2.402 1 87.75 484 ARG A O 1
ATOM 3775 N N . ALA A 1 485 ? 14.727 -31.75 -0.562 1 86.88 485 ALA A N 1
ATOM 3776 C CA . ALA A 1 485 ? 15.297 -33.094 -0.584 1 86.88 485 ALA A CA 1
ATOM 3777 C C . ALA A 1 485 ? 14.438 -34.062 0.214 1 86.88 485 ALA A C 1
ATOM 3779 O O . ALA A 1 485 ? 13.992 -33.75 1.317 1 86.88 485 ALA A O 1
ATOM 3780 N N . LEU A 1 486 ? 13.992 -35.188 -0.276 1 84.94 486 LEU A N 1
ATOM 3781 C CA . LEU A 1 486 ? 13.086 -36.156 0.353 1 84.94 486 LEU A CA 1
ATOM 3782 C C . LEU A 1 486 ? 13.867 -37.344 0.922 1 84.94 486 LEU A C 1
ATOM 3784 O O . LEU A 1 486 ? 13.32 -38.156 1.685 1 84.94 486 LEU A O 1
ATOM 3788 N N . GLY A 1 487 ? 15.133 -37.531 0.707 1 81.88 487 GLY A N 1
ATOM 3789 C CA . GLY A 1 487 ? 15.844 -38.781 0.968 1 81.88 487 GLY A CA 1
ATOM 3790 C C . GLY A 1 487 ? 15.656 -39.812 -0.123 1 81.88 487 GLY A C 1
ATOM 3791 O O . GLY A 1 487 ? 15.398 -39.469 -1.278 1 81.88 487 GLY A O 1
ATOM 3792 N N . GLU A 1 488 ? 15.781 -41.125 0.328 1 80.88 488 GLU A N 1
ATOM 3793 C CA . GLU A 1 488 ? 15.594 -42.188 -0.654 1 80.88 488 GLU A CA 1
ATOM 3794 C C . GLU A 1 488 ? 14.117 -42.438 -0.923 1 80.88 488 GLU A C 1
ATOM 3796 O O . GLU A 1 488 ? 13.312 -42.531 0.011 1 80.88 488 GLU A O 1
ATOM 3801 N N . ALA A 1 489 ? 13.781 -42.469 -2.234 1 79.56 489 ALA A N 1
ATOM 3802 C CA . ALA A 1 489 ? 12.375 -42.656 -2.578 1 79.56 489 ALA A CA 1
ATOM 3803 C C . ALA A 1 489 ? 12.227 -43.562 -3.801 1 79.56 489 ALA A C 1
ATOM 3805 O O . ALA A 1 489 ? 11.539 -43.219 -4.758 1 79.56 489 ALA A O 1
ATOM 3806 N N . PRO A 1 490 ? 12.773 -44.719 -3.73 1 80.44 490 PRO A N 1
ATOM 3807 C CA . PRO A 1 490 ? 12.594 -45.594 -4.891 1 80.44 490 PRO A CA 1
ATOM 3808 C C . PRO A 1 490 ? 11.148 -46 -5.09 1 80.44 490 PRO A C 1
ATOM 3810 O O . PRO A 1 490 ? 10.422 -46.25 -4.113 1 80.44 490 PRO A O 1
ATOM 3813 N N . GLY A 1 491 ? 10.688 -46.125 -6.336 1 79.06 491 GLY A N 1
ATOM 3814 C CA . GLY A 1 491 ? 9.352 -46.594 -6.645 1 79.06 491 GLY A CA 1
ATOM 3815 C C . GLY A 1 491 ? 8.266 -45.594 -6.273 1 79.06 491 GLY A C 1
ATOM 3816 O O . GLY A 1 491 ? 7.109 -45.969 -6.07 1 79.06 491 GLY A O 1
ATOM 3817 N N . SER A 1 492 ? 8.672 -44.375 -6.09 1 87.12 492 SER A N 1
ATOM 3818 C CA . SER A 1 492 ? 7.711 -43.375 -5.688 1 87.12 492 SER A CA 1
ATOM 3819 C C . SER A 1 492 ? 7.191 -42.594 -6.891 1 87.12 492 SER A C 1
ATOM 3821 O O . SER A 1 492 ? 7.867 -42.5 -7.918 1 87.12 492 SER A O 1
ATOM 3823 N N . CYS A 1 493 ? 5.953 -42.188 -6.781 1 88.56 493 CYS A N 1
ATOM 3824 C CA . CYS A 1 493 ? 5.34 -41.281 -7.75 1 88.56 493 CYS A CA 1
ATOM 3825 C C . CYS A 1 493 ? 4.609 -40.156 -7.051 1 88.56 493 CYS A C 1
ATOM 3827 O O . CYS A 1 493 ? 4.586 -40.094 -5.82 1 88.56 493 CYS A O 1
ATOM 3829 N N . LEU A 1 494 ? 4.148 -39.25 -7.809 1 89.31 494 LEU A N 1
ATOM 3830 C CA . LEU A 1 494 ? 3.479 -38.094 -7.223 1 89.31 494 LEU A CA 1
ATOM 3831 C C . LEU A 1 494 ? 1.968 -38.188 -7.398 1 89.31 494 LEU A C 1
ATOM 3833 O O . LEU A 1 494 ? 1.487 -38.594 -8.461 1 89.31 494 LEU A O 1
ATOM 3837 N N . SER A 1 495 ? 1.261 -37.906 -6.371 1 84.88 495 SER A N 1
ATOM 3838 C CA . SER A 1 495 ? -0.176 -37.656 -6.457 1 84.88 495 SER A CA 1
ATOM 3839 C C . SER A 1 495 ? -0.492 -36.156 -6.375 1 84.88 495 SER A C 1
ATOM 3841 O O . SER A 1 495 ? 0.404 -35.344 -6.492 1 84.88 495 SER A O 1
ATOM 3843 N N . HIS A 1 496 ? -1.818 -35.938 -6.152 1 81.19 496 HIS A N 1
ATOM 3844 C CA . HIS A 1 496 ? -2.312 -34.562 -6.109 1 81.19 496 HIS A CA 1
ATOM 3845 C C . HIS A 1 496 ? -1.689 -33.812 -4.949 1 81.19 496 HIS A C 1
ATOM 3847 O O . HIS A 1 496 ? -1.428 -32.594 -5.066 1 81.19 496 HIS A O 1
ATOM 3853 N N . ASP A 1 497 ? -1.474 -34.406 -3.816 1 88.19 497 ASP A N 1
ATOM 3854 C CA . ASP A 1 497 ? -1 -33.656 -2.662 1 88.19 497 ASP A CA 1
ATOM 3855 C C . ASP A 1 497 ? -0.052 -34.5 -1.808 1 88.19 497 ASP A C 1
ATOM 3857 O O . ASP A 1 497 ? 0.223 -34.156 -0.656 1 88.19 497 ASP A O 1
ATOM 3861 N N . ALA A 1 498 ? 0.451 -35.625 -2.447 1 89.88 498 ALA A N 1
ATOM 3862 C CA . ALA A 1 498 ? 1.344 -36.469 -1.668 1 89.88 498 ALA A CA 1
ATOM 3863 C C . ALA A 1 498 ? 2.256 -37.312 -2.578 1 89.88 498 ALA A C 1
ATOM 3865 O O . ALA A 1 498 ? 2.086 -37.281 -3.801 1 89.88 498 ALA A O 1
ATOM 3866 N N . ILE A 1 499 ? 3.217 -37.969 -1.933 1 90.69 499 ILE A N 1
ATOM 3867 C CA . ILE A 1 499 ? 4.039 -38.969 -2.6 1 90.69 499 ILE A CA 1
ATOM 3868 C C . ILE A 1 499 ? 3.424 -40.344 -2.398 1 90.69 499 ILE A C 1
ATOM 3870 O O . ILE A 1 499 ? 3.008 -40.688 -1.291 1 90.69 499 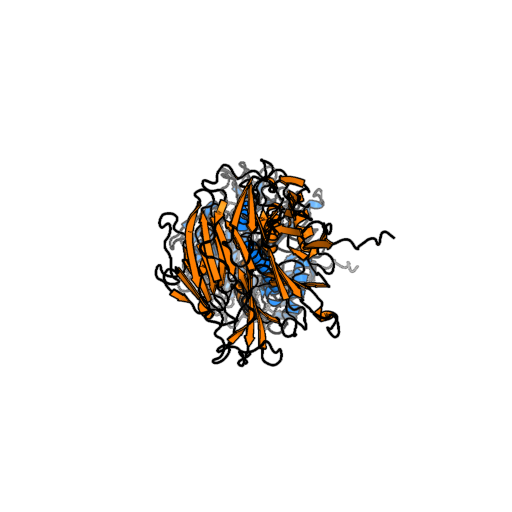ILE A O 1
ATOM 3874 N N . VAL A 1 500 ? 3.279 -41.031 -3.469 1 89.12 500 VAL A N 1
ATOM 3875 C CA . VAL A 1 500 ? 2.775 -42.406 -3.398 1 89.12 500 VAL A CA 1
ATOM 3876 C C . VAL A 1 500 ? 3.934 -43.375 -3.551 1 89.12 500 VAL A C 1
ATOM 3878 O O . VAL A 1 500 ? 4.66 -43.344 -4.547 1 89.12 500 VAL A O 1
ATOM 3881 N N . LYS A 1 501 ? 4.113 -44.188 -2.619 1 88.69 501 LYS A N 1
ATOM 3882 C CA . LYS A 1 501 ? 5.18 -45.188 -2.643 1 88.69 501 LYS A CA 1
ATOM 3883 C C . LYS A 1 501 ? 4.609 -46.594 -2.818 1 88.69 501 LYS A C 1
ATOM 3885 O O . LYS A 1 501 ? 3.748 -47.031 -2.049 1 88.69 501 LYS A O 1
ATOM 3890 N N . LEU A 1 502 ? 5.109 -47.25 -3.84 1 85.5 502 LEU A N 1
ATOM 3891 C CA . LEU A 1 502 ? 4.727 -48.656 -4.066 1 85.5 502 LEU A CA 1
ATOM 3892 C C . LEU A 1 502 ? 5.652 -49.594 -3.312 1 85.5 502 LEU A C 1
ATOM 3894 O O . LEU A 1 502 ? 6.871 -49.594 -3.51 1 85.5 502 LEU A O 1
ATOM 3898 N N . GLN A 1 503 ? 5.102 -50.406 -2.436 1 83.5 503 GLN A N 1
ATOM 3899 C CA . GLN A 1 503 ? 5.871 -51.375 -1.675 1 83.5 503 GLN A CA 1
ATOM 3900 C C . GLN A 1 503 ? 5.5 -52.812 -2.082 1 83.5 503 GLN A C 1
ATOM 3902 O O . GLN A 1 503 ? 4.328 -53.188 -2.016 1 83.5 503 GLN A O 1
ATOM 3907 N N . TYR A 1 504 ? 6.559 -53.562 -2.582 1 79.12 504 TYR A N 1
ATOM 3908 C CA . TYR A 1 504 ? 6.328 -54.969 -2.957 1 79.12 504 TYR A CA 1
ATOM 3909 C C . TYR A 1 504 ? 6.738 -55.906 -1.833 1 79.12 504 TYR A C 1
ATOM 3911 O O . TYR A 1 504 ? 7.781 -55.719 -1.201 1 79.12 504 TYR A O 1
ATOM 3919 N N . GLY A 1 505 ? 5.863 -56.719 -1.052 1 62.62 505 GLY A N 1
ATOM 3920 C CA . GLY A 1 505 ? 6.113 -57.656 0.041 1 62.62 505 GLY A CA 1
ATOM 3921 C C . GLY A 1 505 ? 7.211 -58.656 -0.266 1 62.62 505 GLY A C 1
ATOM 3922 O O . GLY A 1 505 ? 7.488 -58.938 -1.433 1 62.62 505 GLY A O 1
ATOM 3923 N N . SER A 1 506 ? 8.211 -58.906 0.723 1 51.91 506 SER A N 1
ATOM 3924 C CA . SER A 1 506 ? 9.211 -60 0.709 1 51.91 506 SER A CA 1
ATOM 3925 C C . SER A 1 506 ? 8.562 -61.344 0.507 1 51.91 506 SER A C 1
ATOM 3927 O O . SER A 1 506 ? 7.391 -61.531 0.848 1 51.91 506 SER A O 1
ATOM 3929 N N . TYR A 1 507 ? 9.258 -62.438 -0.226 1 41.41 507 TYR A N 1
ATOM 3930 C CA . TYR A 1 507 ? 8.992 -63.875 -0.151 1 41.41 507 TYR A CA 1
ATOM 3931 C C . TYR A 1 507 ? 8.906 -64.312 1.299 1 41.41 507 TYR A C 1
ATOM 3933 O O . TYR A 1 507 ? 9.82 -64.125 2.092 1 41.41 507 TYR A O 1
ATOM 3941 N N . ALA A 1 508 ? 7.961 -64.438 2.01 1 33.41 508 ALA A N 1
ATOM 3942 C CA . ALA A 1 508 ? 8.094 -65.5 3.039 1 33.41 508 ALA A CA 1
ATOM 3943 C C . ALA A 1 508 ? 8.547 -66.812 2.436 1 33.41 508 ALA A C 1
ATOM 3945 O O . ALA A 1 508 ? 7.996 -67.25 1.433 1 33.41 508 ALA A O 1
ATOM 3946 N N . SER A 1 509 ? 9.867 -67.188 2.553 1 31.53 509 SER A N 1
ATOM 3947 C CA . SER A 1 509 ? 10.344 -68.562 2.486 1 31.53 509 SER A CA 1
ATOM 3948 C C . SER A 1 509 ? 9.375 -69.5 3.186 1 31.53 509 SER A C 1
ATOM 3950 O O . SER A 1 509 ? 9.227 -69.438 4.41 1 31.53 509 SER A O 1
ATOM 3952 N N . ASP A 1 510 ? 8.148 -69.688 2.875 1 28.02 510 ASP A N 1
ATOM 3953 C CA . ASP A 1 510 ? 7.723 -71 3.342 1 28.02 510 ASP A CA 1
ATOM 3954 C C . ASP A 1 510 ? 8.719 -72.062 2.928 1 28.02 510 ASP A C 1
ATOM 3956 O O . ASP A 1 510 ? 8.945 -72.312 1.735 1 28.02 510 ASP A O 1
ATOM 3960 N N . ALA A 1 511 ? 9.82 -72.188 3.814 1 23.67 511 ALA A N 1
ATOM 3961 C CA . ALA A 1 511 ? 10.117 -73.562 4.219 1 23.67 511 ALA A CA 1
ATOM 3962 C C . ALA A 1 511 ? 9 -74.125 5.086 1 23.67 511 ALA A C 1
ATOM 3964 O O . ALA A 1 511 ? 8.398 -73.375 5.891 1 23.67 511 ALA A O 1
ATOM 3965 N N . MET B 1 1 ? -12.25 -1.776 -15.102 1 22.3 1 MET B N 1
ATOM 3966 C CA . MET B 1 1 ? -13.023 -0.802 -14.344 1 22.3 1 MET B CA 1
ATOM 3967 C C . MET B 1 1 ? -12.211 -0.258 -13.172 1 22.3 1 MET B C 1
ATOM 3969 O O . MET B 1 1 ? -12.539 0.796 -12.617 1 22.3 1 MET B O 1
ATOM 3973 N N . CYS B 1 2 ? -11.188 -1.077 -12.586 1 27.3 2 CYS B N 1
ATOM 3974 C CA . CYS B 1 2 ? -10.523 -0.671 -11.352 1 27.3 2 CYS B CA 1
ATOM 3975 C C . CYS B 1 2 ? -9.461 0.379 -11.633 1 27.3 2 CYS B C 1
ATOM 3977 O O . CYS B 1 2 ? -8.828 0.893 -10.703 1 27.3 2 CYS B O 1
ATOM 3979 N N . ALA B 1 3 ? -9 0.498 -12.867 1 27.62 3 ALA B N 1
ATOM 3980 C CA . ALA B 1 3 ? -7.961 1.459 -13.219 1 27.62 3 ALA B CA 1
ATOM 3981 C C . ALA B 1 3 ? -8.453 2.893 -13.031 1 27.62 3 ALA B C 1
ATOM 3983 O O . ALA B 1 3 ? -7.656 3.791 -12.742 1 27.62 3 ALA B O 1
ATOM 3984 N N . GLN B 1 4 ? -9.664 3.07 -13.461 1 28.56 4 GLN B N 1
ATOM 3985 C CA . GLN B 1 4 ? -10.148 4.441 -13.578 1 28.56 4 GLN B CA 1
ATOM 3986 C C . GLN B 1 4 ? -10.281 5.098 -12.203 1 28.56 4 GLN B C 1
ATOM 3988 O O . GLN B 1 4 ? -10.547 6.297 -12.109 1 28.56 4 GLN B O 1
ATOM 3993 N N . LEU B 1 5 ? -10.438 4.23 -11.234 1 31.34 5 LEU B N 1
ATOM 3994 C CA . LEU B 1 5 ? -10.766 4.891 -9.969 1 31.34 5 LEU B CA 1
ATOM 3995 C C . LEU B 1 5 ? -9.555 5.633 -9.414 1 31.34 5 LEU B C 1
ATOM 3997 O O . LEU B 1 5 ? -9.648 6.305 -8.391 1 31.34 5 LEU B O 1
ATOM 4001 N N . VAL B 1 6 ? -8.375 5.398 -10.078 1 30.11 6 VAL B N 1
ATOM 4002 C CA . VAL B 1 6 ? -7.191 5.875 -9.367 1 30.11 6 VAL B CA 1
ATOM 4003 C C . VAL B 1 6 ? -7.051 7.387 -9.555 1 30.11 6 VAL B C 1
ATOM 4005 O O . VAL B 1 6 ? -6.488 8.07 -8.703 1 30.11 6 VAL B O 1
ATOM 4008 N N . LEU B 1 7 ? -7.145 7.906 -10.773 1 28.62 7 LEU B N 1
ATOM 4009 C CA . LEU B 1 7 ? -6.387 9.125 -11.031 1 28.62 7 LEU B CA 1
ATOM 4010 C C . LEU B 1 7 ? -7.137 10.352 -10.508 1 28.62 7 LEU B C 1
ATOM 4012 O O . LEU B 1 7 ? -6.73 11.484 -10.766 1 28.62 7 LEU B O 1
ATOM 4016 N N . ALA B 1 8 ? -8.477 10.367 -10.375 1 30 8 ALA B N 1
ATOM 4017 C CA . ALA B 1 8 ? -8.961 11.727 -10.156 1 30 8 ALA B CA 1
ATOM 4018 C C . ALA B 1 8 ? -8.375 12.32 -8.875 1 30 8 ALA B C 1
ATOM 4020 O O . ALA B 1 8 ? -8.047 11.586 -7.938 1 30 8 ALA B O 1
ATOM 4021 N N . SER B 1 9 ? -8.102 13.711 -8.789 1 33.81 9 SER B N 1
ATOM 4022 C CA . SER B 1 9 ? -7.469 14.672 -7.895 1 33.81 9 SER B CA 1
ATOM 4023 C C . SER B 1 9 ? -7.82 14.383 -6.438 1 33.81 9 SER B C 1
ATOM 4025 O O . SER B 1 9 ? -6.941 14.375 -5.57 1 33.81 9 SER B O 1
ATOM 4027 N N . ASP B 1 10 ? -9.039 14.734 -5.98 1 35.84 10 ASP B N 1
ATOM 4028 C CA . ASP B 1 10 ? -9.625 14.758 -4.645 1 35.84 10 ASP B CA 1
ATOM 4029 C C . ASP B 1 10 ? -9.812 13.344 -4.102 1 35.84 10 ASP B C 1
ATOM 4031 O O . ASP B 1 10 ? -10.375 13.156 -3.02 1 35.84 10 ASP B O 1
ATOM 4035 N N . HIS B 1 11 ? -9.758 12.25 -4.949 1 39.09 11 HIS B N 1
ATOM 4036 C CA . HIS B 1 11 ? -10.328 10.938 -4.684 1 39.09 11 HIS B CA 1
ATOM 4037 C C . HIS B 1 11 ? -9.32 10.023 -4 1 39.09 11 HIS B C 1
ATOM 4039 O O . HIS B 1 11 ? -9.273 8.82 -4.281 1 39.09 11 HIS B O 1
ATOM 4045 N N . ARG B 1 12 ? -8.242 10.609 -3.525 1 43.09 12 ARG B N 1
ATOM 4046 C CA . ARG B 1 12 ? -7.086 10.062 -2.82 1 43.09 12 ARG B CA 1
ATOM 4047 C C . ARG B 1 12 ? -7.5 8.93 -1.893 1 43.09 12 ARG B C 1
ATOM 4049 O O . ARG B 1 12 ? -6.754 7.961 -1.717 1 43.09 12 ARG B O 1
ATOM 4056 N N . HIS B 1 13 ? -8.367 9.305 -0.936 1 52.38 13 HIS B N 1
ATOM 4057 C CA . HIS B 1 13 ? -8.648 8.336 0.117 1 52.38 13 HIS B CA 1
ATOM 4058 C C . HIS B 1 13 ? -9.625 7.27 -0.359 1 52.38 13 HIS B C 1
ATOM 4060 O O . HIS B 1 13 ? -10.508 6.848 0.396 1 52.38 13 HIS B O 1
ATOM 4066 N N . LEU B 1 14 ? -9.445 7.094 -1.566 1 57.78 14 LEU B N 1
ATOM 4067 C CA . LEU B 1 14 ? -10.555 6.316 -2.109 1 57.78 14 LEU B CA 1
ATOM 4068 C C . LEU B 1 14 ? -10.57 4.91 -1.526 1 57.78 14 LEU B C 1
ATOM 4070 O O . LEU B 1 14 ? -11.617 4.414 -1.115 1 57.78 14 LEU B O 1
ATOM 4074 N N . LEU B 1 15 ? -9.367 4.332 -1.51 1 65.5 15 LEU B N 1
ATOM 4075 C CA . LEU B 1 15 ? -9.445 2.955 -1.035 1 65.5 15 LEU B CA 1
ATOM 4076 C C . LEU B 1 15 ? -9.875 2.91 0.428 1 65.5 15 LEU B C 1
ATOM 4078 O O . LEU B 1 15 ? -10.633 2.023 0.831 1 65.5 15 LEU B O 1
ATOM 4082 N N . LEU B 1 16 ? -9.391 4.055 1.075 1 68.62 16 LEU B N 1
ATOM 4083 C CA . LEU B 1 16 ? -9.703 4.09 2.5 1 68.62 16 LEU B CA 1
ATOM 4084 C C . LEU B 1 16 ? -11.164 4.465 2.729 1 68.62 16 LEU B C 1
ATOM 4086 O O . LEU B 1 16 ? -11.719 4.199 3.797 1 68.62 16 LEU B O 1
ATOM 4090 N N . ALA B 1 17 ? -11.625 5.098 1.711 1 68 17 ALA B N 1
ATOM 4091 C CA . ALA B 1 17 ? -13.016 5.527 1.829 1 68 17 ALA B CA 1
ATOM 4092 C C . ALA B 1 17 ? -13.977 4.402 1.437 1 68 17 ALA B C 1
ATOM 4094 O O . ALA B 1 17 ? -15.172 4.465 1.738 1 68 17 ALA B O 1
ATOM 4095 N N . LEU B 1 18 ? -13.43 3.297 0.881 1 73.62 18 LEU B N 1
ATOM 4096 C CA . LEU B 1 18 ? -14.266 2.189 0.434 1 73.62 18 LEU B CA 1
ATOM 4097 C C . LEU B 1 18 ? -14.672 1.305 1.608 1 73.62 18 LEU B C 1
ATOM 4099 O O . LEU B 1 18 ? -13.898 1.126 2.551 1 73.62 18 LEU B O 1
ATOM 4103 N N . ALA B 1 19 ? -16.016 0.899 1.502 1 79.25 19 ALA B N 1
ATOM 4104 C CA . ALA B 1 19 ? -16.453 -0.093 2.482 1 79.25 19 ALA B CA 1
ATOM 4105 C C . ALA B 1 19 ? -15.57 -1.337 2.432 1 79.25 19 ALA B C 1
ATOM 4107 O O . ALA B 1 19 ? -15.086 -1.72 1.362 1 79.25 19 ALA B O 1
ATOM 4108 N N . GLU B 1 20 ? -15.305 -1.89 3.535 1 81.44 20 GLU B N 1
ATOM 4109 C CA . GLU B 1 20 ? -14.445 -3.066 3.631 1 81.44 20 GLU B CA 1
ATOM 4110 C C . GLU B 1 20 ? -14.953 -4.191 2.732 1 81.44 20 GLU B C 1
ATOM 4112 O O . GLU B 1 20 ? -14.156 -4.91 2.121 1 81.44 20 GLU B O 1
ATOM 4117 N N . GLU B 1 21 ? -16.281 -4.297 2.625 1 84.94 21 GLU B N 1
ATOM 4118 C CA . GLU B 1 21 ? -16.875 -5.344 1.803 1 84.94 21 GLU B CA 1
ATOM 4119 C C . GLU B 1 21 ? -16.484 -5.188 0.337 1 84.94 21 GLU B C 1
ATOM 4121 O O . GLU B 1 21 ? -16.234 -6.176 -0.354 1 84.94 21 GLU B O 1
ATOM 4126 N N . LEU B 1 22 ? -16.469 -4.023 -0.042 1 86.81 22 LEU B N 1
ATOM 4127 C CA . LEU B 1 22 ? -16.094 -3.762 -1.427 1 86.81 22 LEU B CA 1
ATOM 4128 C C . LEU B 1 22 ? -14.609 -4.051 -1.651 1 86.81 22 LEU B C 1
ATOM 4130 O O . LEU B 1 22 ? -14.227 -4.566 -2.705 1 86.81 22 LEU B O 1
ATOM 4134 N N . LEU B 1 23 ? -13.789 -3.686 -0.669 1 86.06 23 LEU B N 1
ATOM 4135 C CA . LEU B 1 23 ? -12.359 -3.982 -0.764 1 86.06 23 LEU B CA 1
ATOM 4136 C C . LEU B 1 23 ? -12.125 -5.484 -0.896 1 86.06 23 LEU B C 1
ATOM 4138 O O . LEU B 1 23 ? -11.297 -5.918 -1.695 1 86.06 23 LEU B O 1
ATOM 4142 N N . VAL B 1 24 ? -12.883 -6.238 -0.155 1 89.56 24 VAL B N 1
ATOM 4143 C CA . VAL B 1 24 ? -12.773 -7.691 -0.201 1 89.56 24 VAL B CA 1
ATOM 4144 C C . VAL B 1 24 ? -13.156 -8.195 -1.589 1 89.56 24 VAL B C 1
ATOM 4146 O O . VAL B 1 24 ? -12.453 -9.031 -2.172 1 89.56 24 VAL B O 1
ATOM 4149 N N . LEU B 1 25 ? -14.188 -7.68 -2.17 1 89.62 25 LEU B N 1
ATOM 4150 C CA . LEU B 1 25 ? -14.641 -8.102 -3.492 1 89.62 25 LEU B CA 1
ATOM 4151 C C . LEU B 1 25 ? -13.602 -7.77 -4.555 1 89.62 25 LEU B C 1
ATOM 4153 O O . LEU B 1 25 ? -13.367 -8.562 -5.469 1 89.62 25 LEU B O 1
ATOM 4157 N N . ILE B 1 26 ? -13.023 -6.621 -4.41 1 87.5 26 ILE B N 1
ATOM 4158 C CA . ILE B 1 26 ? -11.984 -6.227 -5.348 1 87.5 26 ILE B CA 1
ATOM 4159 C C . ILE B 1 26 ? -10.805 -7.199 -5.254 1 87.5 26 ILE B C 1
ATOM 4161 O O . ILE B 1 26 ? -10.289 -7.656 -6.273 1 87.5 26 ILE B O 1
ATOM 4165 N N . LEU B 1 27 ? -10.422 -7.484 -4.031 1 89.44 27 LEU B N 1
ATOM 4166 C CA . LEU B 1 27 ? -9.305 -8.391 -3.828 1 89.44 27 LEU B CA 1
ATOM 4167 C C . LEU B 1 27 ? -9.617 -9.781 -4.379 1 89.44 27 LEU B C 1
ATOM 4169 O O . LEU B 1 27 ? -8.742 -10.438 -4.957 1 89.44 27 LEU B O 1
ATOM 4173 N N . LEU B 1 28 ? -10.828 -10.25 -4.27 1 91.5 28 LEU B N 1
ATOM 4174 C CA . LEU B 1 28 ? -11.227 -11.57 -4.734 1 91.5 28 LEU B CA 1
ATOM 4175 C C . LEU B 1 28 ? -11.281 -11.625 -6.258 1 91.5 28 LEU B C 1
ATOM 4177 O O . LEU B 1 28 ? -11.234 -12.703 -6.848 1 91.5 28 LEU B O 1
ATOM 4181 N N . ASP B 1 29 ? -11.422 -10.523 -6.859 1 90.38 29 ASP B N 1
ATOM 4182 C CA . ASP B 1 29 ? -11.438 -10.469 -8.32 1 90.38 29 ASP B CA 1
ATOM 4183 C C . ASP B 1 29 ? -10.023 -10.453 -8.883 1 90.38 29 ASP B C 1
ATOM 4185 O O . ASP B 1 29 ? -9.812 -10.734 -10.07 1 90.38 29 ASP B O 1
ATOM 4189 N N . LEU B 1 30 ? -9.055 -10.148 -8.031 1 88.62 30 LEU B N 1
ATOM 4190 C CA . LEU B 1 30 ? -7.66 -10.094 -8.469 1 88.62 30 LEU B CA 1
ATOM 4191 C C . LEU B 1 30 ? -7.059 -11.492 -8.523 1 88.62 30 LEU B C 1
ATOM 4193 O O . LEU B 1 30 ? -7.559 -12.414 -7.883 1 88.62 30 LEU B O 1
ATOM 4197 N N . GLU B 1 31 ? -5.984 -11.672 -9.359 1 91 31 GLU B N 1
ATOM 4198 C CA . GLU B 1 31 ? -5.188 -12.898 -9.367 1 91 31 GLU B CA 1
ATOM 4199 C C . GLU B 1 31 ? -4.305 -12.984 -8.125 1 91 31 GLU B C 1
ATOM 4201 O O . GLU B 1 31 ? -3.902 -11.961 -7.566 1 91 31 GLU B O 1
ATOM 4206 N N . PRO B 1 32 ? -4.004 -14.102 -7.66 1 89.81 32 PRO B N 1
ATOM 4207 C CA . PRO B 1 32 ? -3.158 -14.258 -6.477 1 89.81 32 PRO B CA 1
ATOM 4208 C C . PRO B 1 32 ? -1.836 -13.508 -6.586 1 89.81 32 PRO B C 1
ATOM 4210 O O . PRO B 1 32 ? -1.362 -12.938 -5.598 1 89.81 32 PRO B O 1
ATOM 4213 N N . ARG B 1 33 ? -1.309 -13.516 -7.738 1 87.44 33 ARG B N 1
ATOM 4214 C CA . ARG B 1 33 ? -0.045 -12.812 -7.938 1 87.44 33 ARG B CA 1
ATOM 4215 C C . ARG B 1 33 ? -0.193 -11.328 -7.641 1 87.44 33 ARG B C 1
ATOM 4217 O O . ARG B 1 33 ? 0.713 -10.703 -7.078 1 87.44 33 ARG B O 1
ATOM 4224 N N . ASP B 1 34 ? -1.269 -10.828 -8.008 1 86.88 34 ASP B N 1
ATOM 4225 C CA . ASP B 1 34 ? -1.514 -9.406 -7.785 1 86.88 34 ASP B CA 1
ATOM 4226 C C . ASP B 1 34 ? -1.733 -9.109 -6.305 1 86.88 34 ASP B C 1
ATOM 4228 O O . ASP B 1 34 ? -1.265 -8.094 -5.789 1 86.88 34 ASP B O 1
ATOM 4232 N N . ILE B 1 35 ? -2.447 -9.992 -5.633 1 89.19 35 ILE B N 1
ATOM 4233 C CA . ILE B 1 35 ? -2.662 -9.836 -4.199 1 89.19 35 ILE B CA 1
ATOM 4234 C C . ILE B 1 35 ? -1.321 -9.867 -3.471 1 89.19 35 ILE B C 1
ATOM 4236 O O . ILE B 1 35 ? -1.059 -9.023 -2.609 1 89.19 35 ILE B O 1
ATOM 4240 N N . LEU B 1 36 ? -0.524 -10.789 -3.889 1 89.06 36 LEU B N 1
ATOM 4241 C CA . LEU B 1 36 ? 0.794 -10.914 -3.277 1 89.06 36 LEU B CA 1
ATOM 4242 C C . LEU B 1 36 ? 1.632 -9.664 -3.533 1 89.06 36 LEU B C 1
ATOM 4244 O O . LEU B 1 36 ? 2.293 -9.164 -2.625 1 89.06 36 LEU B O 1
ATOM 4248 N N . SER B 1 37 ? 1.632 -9.242 -4.734 1 85.12 37 SER B N 1
ATOM 4249 C CA . SER B 1 37 ? 2.379 -8.039 -5.086 1 85.12 37 SER B CA 1
ATOM 4250 C C . SER B 1 37 ? 1.933 -6.848 -4.242 1 85.12 37 SER B C 1
ATOM 4252 O O . SER B 1 37 ? 2.766 -6.082 -3.754 1 85.12 37 SER B O 1
ATOM 4254 N N . CYS B 1 38 ? 0.666 -6.688 -4.109 1 84.75 38 CYS B N 1
ATOM 4255 C CA . CYS B 1 38 ? 0.117 -5.613 -3.293 1 84.75 38 CYS B CA 1
ATOM 4256 C C . CYS B 1 38 ? 0.615 -5.707 -1.855 1 84.75 38 CYS B C 1
ATOM 4258 O O . CYS B 1 38 ? 1.032 -4.707 -1.27 1 84.75 38 CYS B O 1
ATOM 4260 N N . THR B 1 39 ? 0.564 -6.883 -1.313 1 86.31 39 THR B N 1
ATOM 4261 C CA . THR B 1 39 ? 0.986 -7.098 0.066 1 86.31 39 THR B CA 1
ATOM 4262 C C . THR B 1 39 ? 2.475 -6.812 0.227 1 86.31 39 THR B C 1
ATOM 4264 O O . THR B 1 39 ? 2.891 -6.191 1.21 1 86.31 39 THR B O 1
ATOM 4267 N N . LYS B 1 40 ? 3.252 -7.242 -0.738 1 85.12 40 LYS B N 1
ATOM 4268 C CA . LYS B 1 40 ? 4.695 -7.02 -0.68 1 85.12 40 LYS B CA 1
ATOM 4269 C C . LYS B 1 40 ? 5.027 -5.531 -0.776 1 85.12 40 LYS B C 1
ATOM 4271 O O . LYS B 1 40 ? 5.914 -5.043 -0.072 1 85.12 40 LYS B O 1
ATOM 4276 N N . VAL B 1 41 ? 4.379 -4.926 -1.645 1 82.75 41 VAL B N 1
ATOM 4277 C CA . VAL B 1 41 ? 4.594 -3.494 -1.812 1 82.75 41 VAL B CA 1
ATOM 4278 C C . VAL B 1 41 ? 4.223 -2.762 -0.525 1 82.75 41 VAL B C 1
ATOM 4280 O O . VAL B 1 41 ? 4.961 -1.886 -0.067 1 82.75 41 VAL B O 1
ATOM 4283 N N . CYS B 1 42 ? 3.061 -3.072 0.041 1 85.56 42 CYS B N 1
ATOM 4284 C CA . CYS B 1 42 ? 2.629 -2.455 1.29 1 85.56 42 CYS B CA 1
ATOM 4285 C C . CYS B 1 42 ? 3.654 -2.682 2.395 1 85.56 42 CYS B C 1
ATOM 4287 O O . CYS B 1 42 ? 3.992 -1.755 3.133 1 85.56 42 CYS B O 1
ATOM 4289 N N . HIS B 1 43 ? 4.191 -3.84 2.469 1 86.88 43 HIS B N 1
ATOM 4290 C CA . HIS B 1 43 ? 5.195 -4.152 3.48 1 86.88 43 HIS B CA 1
ATOM 4291 C C . HIS B 1 43 ? 6.484 -3.373 3.238 1 86.88 43 HIS B C 1
ATOM 4293 O O . HIS B 1 43 ? 7.078 -2.842 4.18 1 86.88 43 HIS B O 1
ATOM 4299 N N . ALA B 1 44 ? 6.902 -3.379 2.031 1 84.19 44 ALA B N 1
ATOM 4300 C CA . ALA B 1 44 ? 8.133 -2.674 1.683 1 84.19 44 ALA B CA 1
ATOM 4301 C C . ALA B 1 44 ? 8.023 -1.187 2.006 1 84.19 44 ALA B C 1
ATOM 4303 O O . ALA B 1 44 ? 8.945 -0.601 2.58 1 84.19 44 ALA B O 1
ATOM 4304 N N . LEU B 1 45 ? 6.977 -0.598 1.656 1 85.44 45 LEU B N 1
ATOM 4305 C CA . LEU B 1 45 ? 6.766 0.823 1.912 1 85.44 45 LEU B CA 1
ATOM 4306 C C . LEU B 1 45 ? 6.707 1.103 3.41 1 85.44 45 LEU B C 1
ATOM 4308 O O . LEU B 1 45 ? 7.316 2.059 3.893 1 85.44 45 LEU B O 1
ATOM 4312 N N . ALA B 1 46 ? 5.969 0.336 4.102 1 85.62 46 ALA B N 1
ATOM 4313 C CA . ALA B 1 46 ? 5.879 0.49 5.551 1 85.62 46 ALA B CA 1
ATOM 4314 C C . ALA B 1 46 ? 7.254 0.365 6.203 1 85.62 46 ALA B C 1
ATOM 4316 O O . ALA B 1 46 ? 7.59 1.131 7.109 1 85.62 46 ALA B O 1
ATOM 4317 N N . ASP B 1 47 ? 7.996 -0.594 5.68 1 88.5 47 ASP B N 1
ATOM 4318 C CA . ASP B 1 47 ? 9.336 -0.832 6.219 1 88.5 47 ASP B CA 1
ATOM 4319 C C . ASP B 1 47 ? 10.25 0.367 5.973 1 88.5 47 ASP B C 1
ATOM 4321 O O . ASP B 1 47 ? 10.992 0.781 6.867 1 88.5 47 ASP B O 1
ATOM 4325 N N . VAL B 1 48 ? 10.227 0.848 4.812 1 89.44 48 VAL B N 1
ATOM 4326 C CA . VAL B 1 48 ? 11.07 1.986 4.465 1 89.44 48 VAL B CA 1
ATOM 4327 C C . VAL B 1 48 ? 10.68 3.199 5.305 1 89.44 48 VAL B C 1
ATOM 4329 O O . VAL B 1 48 ? 11.547 3.92 5.809 1 89.44 48 VAL B O 1
ATOM 4332 N N . VAL B 1 49 ? 9.438 3.527 5.508 1 90.06 49 VAL B N 1
ATOM 4333 C CA . VAL B 1 49 ? 8.969 4.66 6.301 1 90.06 49 VAL B CA 1
ATOM 4334 C C . VAL B 1 49 ? 9.414 4.496 7.754 1 90.06 49 VAL B C 1
ATOM 4336 O O . VAL B 1 49 ? 9.914 5.441 8.367 1 90.06 49 VAL B O 1
ATOM 4339 N N . GLU B 1 50 ? 9.273 3.32 8.305 1 89.94 50 GLU B N 1
ATOM 4340 C CA . GLU B 1 50 ? 9.594 3.059 9.703 1 89.94 50 GLU B CA 1
ATOM 4341 C C . GLU B 1 50 ? 11.102 3.125 9.953 1 89.94 50 GLU B C 1
ATOM 4343 O O . GLU B 1 50 ? 11.547 3.605 10.992 1 89.94 50 GLU B O 1
ATOM 4348 N N . ARG B 1 51 ? 11.867 2.686 8.961 1 91.56 51 ARG B N 1
ATOM 4349 C CA . ARG B 1 51 ? 13.297 2.531 9.188 1 91.56 51 ARG B CA 1
ATOM 4350 C C . ARG B 1 51 ? 14.055 3.797 8.797 1 91.56 51 ARG B C 1
ATOM 4352 O O . ARG B 1 51 ? 15.227 3.957 9.141 1 91.56 51 ARG B O 1
ATOM 4359 N N . THR B 1 52 ? 13.484 4.688 8.055 1 92.75 52 THR B N 1
ATOM 4360 C CA . THR B 1 52 ? 14.172 5.879 7.566 1 92.75 52 THR B CA 1
ATOM 4361 C C . THR B 1 52 ? 13.844 7.09 8.438 1 92.75 52 THR B C 1
ATOM 4363 O O . THR B 1 52 ? 12.758 7.668 8.312 1 92.75 52 THR B O 1
ATOM 4366 N N . PRO B 1 53 ? 14.742 7.621 9.188 1 93.88 53 PRO B N 1
ATOM 4367 C CA . PRO B 1 53 ? 14.484 8.727 10.117 1 93.88 53 PRO B CA 1
ATOM 4368 C C . PRO B 1 53 ? 14.039 10 9.398 1 93.88 53 PRO B C 1
ATOM 4370 O O . PRO B 1 53 ? 13.148 10.703 9.883 1 93.88 53 PRO B O 1
ATOM 4373 N N . ALA B 1 54 ? 14.641 10.281 8.297 1 93.75 54 ALA B N 1
ATOM 4374 C CA . ALA B 1 54 ? 14.289 11.492 7.566 1 93.75 54 ALA B CA 1
ATOM 4375 C C . ALA B 1 54 ? 12.828 11.484 7.148 1 93.75 54 ALA B C 1
ATOM 4377 O O . ALA B 1 54 ? 12.141 12.508 7.223 1 93.75 54 ALA B O 1
ATOM 4378 N N . VAL B 1 55 ? 12.359 10.32 6.723 1 94.5 55 VAL B N 1
ATOM 4379 C CA . VAL B 1 55 ? 10.969 10.195 6.309 1 94.5 55 VAL B CA 1
ATOM 4380 C C . VAL B 1 55 ? 10.055 10.289 7.527 1 94.5 55 VAL B C 1
ATOM 4382 O O . VAL B 1 55 ? 9.023 10.961 7.484 1 94.5 55 VAL B O 1
ATOM 4385 N N . GLN B 1 56 ? 10.453 9.688 8.562 1 95 56 GLN B N 1
ATOM 4386 C CA . GLN B 1 56 ? 9.695 9.773 9.805 1 95 56 GLN B CA 1
ATOM 4387 C C . GLN B 1 56 ? 9.625 11.211 10.312 1 95 56 GLN B C 1
ATOM 4389 O O . GLN B 1 56 ? 8.578 11.664 10.781 1 95 56 GLN B O 1
ATOM 4394 N N . TYR B 1 57 ? 10.797 11.867 10.219 1 95.44 57 TYR B N 1
ATOM 4395 C CA . TYR B 1 57 ? 10.844 13.258 10.664 1 95.44 57 TYR B CA 1
ATOM 4396 C C . TYR B 1 57 ? 9.875 14.125 9.859 1 95.44 57 TYR B C 1
ATOM 4398 O O . TYR B 1 57 ? 9.133 14.922 10.43 1 95.44 57 TYR B O 1
ATOM 4406 N N . LYS B 1 58 ? 9.852 13.953 8.641 1 95.25 58 LYS B N 1
ATOM 4407 C CA . LYS B 1 58 ? 8.938 14.703 7.789 1 95.25 58 LYS B CA 1
ATOM 4408 C C . LYS B 1 58 ? 7.484 14.414 8.156 1 95.25 58 LYS B C 1
ATOM 4410 O O . LYS B 1 58 ? 6.668 15.328 8.25 1 95.25 58 LYS B O 1
ATOM 4415 N N . LEU B 1 59 ? 7.152 13.148 8.32 1 94.06 59 LEU B N 1
ATOM 4416 C CA . LEU B 1 59 ? 5.801 12.742 8.695 1 94.06 59 LEU B CA 1
ATOM 4417 C C . LEU B 1 59 ? 5.398 13.359 10.031 1 94.06 59 LEU B C 1
ATOM 4419 O O . LEU B 1 59 ? 4.305 13.906 10.164 1 94.06 59 LEU B O 1
ATOM 4423 N N . GLN B 1 60 ? 6.305 13.25 10.953 1 95.25 60 GLN B N 1
ATOM 4424 C CA . GLN B 1 60 ? 6.027 13.766 12.289 1 95.25 60 GLN B CA 1
ATOM 4425 C C . GLN B 1 60 ? 5.848 15.281 12.258 1 95.25 60 GLN B C 1
ATOM 4427 O O . GLN B 1 60 ? 5.035 15.828 13.008 1 95.25 60 GLN B O 1
ATOM 4432 N N . LEU B 1 61 ? 6.621 15.977 11.453 1 94.94 61 LEU B N 1
ATOM 4433 C CA . LEU B 1 61 ? 6.434 17.406 11.289 1 94.94 61 LEU B CA 1
ATOM 4434 C C . LEU B 1 61 ? 5.016 17.719 10.828 1 94.94 61 LEU B C 1
ATOM 4436 O O . LEU B 1 61 ? 4.348 18.594 11.398 1 94.94 61 LEU B O 1
ATOM 4440 N N . GLY B 1 62 ? 4.617 17 9.844 1 94.38 62 GLY B N 1
ATOM 4441 C CA . GLY B 1 62 ? 3.268 17.188 9.336 1 94.38 62 GLY B CA 1
ATOM 4442 C C . GLY B 1 62 ? 2.199 16.922 10.383 1 94.38 62 GLY B C 1
ATOM 4443 O O . GLY B 1 62 ? 1.239 17.688 10.508 1 94.38 62 GLY B O 1
ATOM 4444 N N . LEU B 1 63 ? 2.377 15.883 11.164 1 93.88 63 LEU B N 1
ATOM 4445 C CA . LEU B 1 63 ? 1.417 15.508 12.195 1 93.88 63 LEU B CA 1
ATOM 4446 C C . LEU B 1 63 ? 1.371 16.547 13.305 1 93.88 63 LEU B C 1
ATOM 4448 O O . LEU B 1 63 ? 0.334 16.734 13.945 1 93.88 63 LEU B O 1
ATOM 4452 N N . ALA B 1 64 ? 2.477 17.188 13.477 1 93.5 64 ALA B N 1
ATOM 4453 C CA . ALA B 1 64 ? 2.58 18.188 14.531 1 93.5 64 ALA B CA 1
ATOM 4454 C C . ALA B 1 64 ? 2.18 19.578 14.023 1 93.5 64 ALA B C 1
ATOM 4456 O O . ALA B 1 64 ? 2.156 20.531 14.789 1 93.5 64 ALA B O 1
ATOM 4457 N N . GLY B 1 65 ? 1.847 19.719 12.75 1 92.69 65 GLY B N 1
ATOM 4458 C CA . GLY B 1 65 ? 1.583 21.031 12.18 1 92.69 65 GLY B CA 1
ATOM 4459 C C . GLY B 1 65 ? 2.805 21.938 12.164 1 92.69 65 GLY B C 1
ATOM 4460 O O . GLY B 1 65 ? 2.691 23.156 12.352 1 92.69 65 GLY B O 1
ATOM 4461 N N . MET B 1 66 ? 3.971 21.344 12.047 1 93.19 66 MET B N 1
ATOM 4462 C CA . MET B 1 66 ? 5.23 22.078 12.117 1 93.19 66 MET B CA 1
ATOM 4463 C C . MET B 1 66 ? 6.039 21.906 10.844 1 93.19 66 MET B C 1
ATOM 4465 O O . MET B 1 66 ? 5.645 21.156 9.953 1 93.19 66 MET B O 1
ATOM 4469 N N . ILE B 1 67 ? 7.059 22.75 10.68 1 91.38 67 ILE B N 1
ATOM 4470 C CA . ILE B 1 67 ? 8.016 22.641 9.586 1 91.38 67 ILE B CA 1
ATOM 4471 C C . ILE B 1 67 ? 9.438 22.578 10.148 1 91.38 67 ILE B C 1
ATOM 4473 O O . ILE B 1 67 ? 9.656 22.875 11.32 1 91.38 67 ILE B O 1
ATOM 4477 N N . ASP B 1 68 ? 10.312 22.156 9.312 1 91.25 68 ASP B N 1
ATOM 4478 C CA . ASP B 1 68 ? 11.703 22.031 9.719 1 91.25 68 ASP B CA 1
ATOM 4479 C C . ASP B 1 68 ? 12.32 23.391 10.016 1 91.25 68 ASP B C 1
ATOM 4481 O O . ASP B 1 68 ? 11.922 24.391 9.438 1 91.25 68 ASP B O 1
ATOM 4485 N N . GLY B 1 69 ? 13.125 23.375 11.023 1 86.94 69 GLY B N 1
ATOM 4486 C CA . GLY B 1 69 ? 13.812 24.594 11.391 1 86.94 69 GLY B CA 1
ATOM 4487 C C . GLY B 1 69 ? 15.125 24.797 10.648 1 86.94 69 GLY B C 1
ATOM 4488 O O . GLY B 1 69 ? 15.477 24 9.781 1 86.94 69 GLY B O 1
ATOM 4489 N N . LEU B 1 70 ? 15.719 25.859 10.852 1 74.31 70 LEU B N 1
ATOM 4490 C CA . LEU B 1 70 ? 16.969 26.234 10.195 1 74.31 70 LEU B CA 1
ATOM 4491 C C . LEU B 1 70 ? 18.156 25.594 10.898 1 74.31 70 LEU B C 1
ATOM 4493 O O . LEU B 1 70 ? 19.312 25.906 10.57 1 74.31 70 LEU B O 1
ATOM 4497 N N . ALA B 1 71 ? 17.797 24.656 11.828 1 64.62 71 ALA B N 1
ATOM 4498 C CA . ALA B 1 71 ? 18.922 24.078 12.555 1 64.62 71 ALA B CA 1
ATOM 4499 C C . ALA B 1 71 ? 19.672 23.062 11.688 1 64.62 71 ALA B C 1
ATOM 4501 O O . ALA B 1 71 ? 19.438 21.859 11.797 1 64.62 71 ALA B O 1
ATOM 4502 N N . ALA B 1 72 ? 20.391 23.422 10.758 1 64.12 72 ALA B N 1
ATOM 4503 C CA . ALA B 1 72 ? 21 22.609 9.719 1 64.12 72 ALA B CA 1
ATOM 4504 C C . ALA B 1 72 ? 22.031 21.656 10.312 1 64.12 72 ALA B C 1
ATOM 4506 O O . ALA B 1 72 ? 22.25 20.562 9.789 1 64.12 72 ALA B O 1
ATOM 4507 N N . LEU B 1 73 ? 22.422 22 11.5 1 78.12 73 LEU B N 1
ATOM 4508 C CA . LEU B 1 73 ? 23.578 21.219 11.945 1 78.12 73 LEU B CA 1
ATOM 4509 C C . LEU B 1 73 ? 23.141 20.047 12.82 1 78.12 73 LEU B C 1
ATOM 4511 O O . LEU B 1 73 ? 23.922 19.125 13.055 1 78.12 73 LEU B O 1
ATOM 4515 N N . THR B 1 74 ? 21.969 20.031 13.273 1 88.5 74 THR B N 1
ATOM 4516 C CA . THR B 1 74 ? 21.516 18.938 14.133 1 88.5 74 THR B CA 1
ATOM 4517 C C . THR B 1 74 ? 21.062 17.75 13.297 1 88.5 74 THR B C 1
ATOM 4519 O O . THR B 1 74 ? 20.25 17.891 12.383 1 88.5 74 THR B O 1
ATOM 4522 N N . PRO B 1 75 ? 21.562 16.594 13.633 1 92.06 75 PRO B N 1
ATOM 4523 C CA . PRO B 1 75 ? 21.156 15.406 12.875 1 92.06 75 PRO B CA 1
ATOM 4524 C C . PRO B 1 75 ? 19.656 15.156 12.922 1 92.06 75 PRO B C 1
ATOM 4526 O O . PRO B 1 75 ? 19 15.453 13.93 1 92.06 75 PRO B O 1
ATOM 4529 N N . VAL B 1 76 ? 19.219 14.594 11.914 1 93.5 76 VAL B N 1
ATOM 4530 C CA . VAL B 1 76 ? 17.781 14.383 11.75 1 93.5 76 VAL B CA 1
ATOM 4531 C C . VAL B 1 76 ? 17.266 13.477 12.859 1 93.5 76 VAL B C 1
ATOM 4533 O O . VAL B 1 76 ? 16.141 13.656 13.352 1 93.5 76 VAL B O 1
ATOM 4536 N N . GLY B 1 77 ? 18.047 12.453 13.258 1 93 77 GLY B N 1
ATOM 4537 C CA . GLY B 1 77 ? 17.641 11.562 14.328 1 93 77 GLY B CA 1
ATOM 4538 C C . GLY B 1 77 ? 17.344 12.289 15.625 1 93 77 GLY B C 1
ATOM 4539 O O . GLY B 1 77 ? 16.344 11.984 16.297 1 93 77 GLY B O 1
ATOM 4540 N N . GLN B 1 78 ? 18.156 13.195 15.922 1 93.75 78 GLN B N 1
ATOM 4541 C CA . GLN B 1 78 ? 17.969 13.969 17.141 1 93.75 78 GLN B CA 1
ATOM 4542 C C . GLN B 1 78 ? 16.75 14.883 17.031 1 93.75 78 GLN B C 1
ATOM 4544 O O . GLN B 1 78 ? 16 15.039 17.984 1 93.75 78 GLN B O 1
ATOM 4549 N N . ARG B 1 79 ? 16.562 15.555 15.93 1 95.19 79 ARG B N 1
ATOM 4550 C CA . ARG B 1 79 ? 15.391 16.406 15.695 1 95.19 79 ARG B CA 1
ATOM 4551 C C . ARG B 1 79 ? 14.102 15.594 15.797 1 95.19 79 ARG B C 1
ATOM 4553 O O . ARG B 1 79 ? 13.125 16.047 16.391 1 95.19 79 ARG B O 1
ATOM 4560 N N . LEU B 1 80 ? 14.203 14.367 15.25 1 95.56 80 LEU B N 1
ATOM 4561 C CA . LEU B 1 80 ? 13.047 13.477 15.305 1 95.56 80 LEU B CA 1
ATOM 4562 C C . LEU B 1 80 ? 12.711 13.109 16.75 1 95.56 80 LEU B C 1
ATOM 4564 O O . LEU B 1 80 ? 11.547 13.109 17.141 1 95.56 80 LEU B O 1
ATOM 4568 N N . GLU B 1 81 ? 13.703 12.828 17.516 1 96.06 81 GLU B N 1
ATOM 4569 C CA . GLU B 1 81 ? 13.484 12.477 18.906 1 96.06 81 GLU B CA 1
ATOM 4570 C C . GLU B 1 81 ? 12.82 13.617 19.672 1 96.06 81 GLU B C 1
ATOM 4572 O O . GLU B 1 81 ? 11.898 13.391 20.453 1 96.06 81 GLU B O 1
ATOM 4577 N N . GLN B 1 82 ? 13.266 14.781 19.453 1 95.06 82 GLN B N 1
ATOM 4578 C CA . GLN B 1 82 ? 12.688 15.953 20.125 1 95.06 82 GLN B CA 1
ATOM 4579 C C . GLN B 1 82 ? 11.258 16.188 19.672 1 95.06 82 GLN B C 1
ATOM 4581 O O . GLN B 1 82 ? 10.398 16.562 20.469 1 95.06 82 GLN B O 1
ATOM 4586 N N . LEU B 1 83 ? 11.094 16.031 18.406 1 95.12 83 LEU B N 1
ATOM 4587 C CA . LEU B 1 83 ? 9.75 16.219 17.875 1 95.12 83 LEU B CA 1
ATOM 4588 C C . LEU B 1 83 ? 8.797 15.18 18.453 1 95.12 83 LEU B C 1
ATOM 4590 O O . LEU B 1 83 ? 7.645 15.5 18.766 1 95.12 83 LEU B O 1
ATOM 4594 N N . ARG B 1 84 ? 9.25 13.938 18.609 1 94.69 84 ARG B N 1
ATOM 4595 C CA . ARG B 1 84 ? 8.445 12.898 19.234 1 94.69 84 ARG B CA 1
ATOM 4596 C C . ARG B 1 84 ? 8.141 13.234 20.688 1 94.69 84 ARG B C 1
ATOM 4598 O O . ARG B 1 84 ? 7.035 12.984 21.172 1 94.69 84 ARG B O 1
ATOM 4605 N N . ALA B 1 85 ? 9.094 13.75 21.266 1 94.12 85 ALA B N 1
ATOM 4606 C CA . ALA B 1 85 ? 8.891 14.188 22.656 1 94.12 85 ALA B CA 1
ATOM 4607 C C . ALA B 1 85 ? 7.82 15.273 22.734 1 94.12 85 ALA B C 1
ATOM 4609 O O . ALA B 1 85 ? 6.953 15.234 23.609 1 94.12 85 ALA B O 1
ATOM 4610 N N . TYR B 1 86 ? 7.852 16.188 21.859 1 93.75 86 TYR B N 1
ATOM 4611 C CA . TYR B 1 86 ? 6.828 17.234 21.781 1 93.75 86 TYR B CA 1
ATOM 4612 C C . TYR B 1 86 ? 5.445 16.625 21.578 1 93.75 86 TYR B C 1
ATOM 4614 O O . TYR B 1 86 ? 4.488 16.984 22.266 1 93.75 86 TYR B O 1
ATOM 4622 N N . GLN B 1 87 ? 5.418 15.75 20.656 1 92.81 87 GLN B N 1
ATOM 4623 C CA . GLN B 1 87 ? 4.141 15.109 20.359 1 92.81 87 GLN B CA 1
ATOM 4624 C C . GLN B 1 87 ? 3.625 14.32 21.562 1 92.81 87 GLN B C 1
ATOM 4626 O O . GLN B 1 87 ? 2.426 14.328 21.844 1 92.81 87 GLN B O 1
ATOM 4631 N N . SER B 1 88 ? 4.508 13.734 22.25 1 91 88 SER B N 1
ATOM 4632 C CA . SER B 1 88 ? 4.129 12.938 23.406 1 91 88 SER B CA 1
ATOM 4633 C C . SER B 1 88 ? 3.645 13.828 24.547 1 91 88 SER B C 1
ATOM 4635 O O . SER B 1 88 ? 2.936 13.359 25.438 1 91 88 SER B O 1
ATOM 4637 N N . SER B 1 89 ? 4.016 15.023 24.547 1 91.38 89 SER B N 1
ATOM 4638 C CA . SER B 1 89 ? 3.635 15.938 25.609 1 91.38 89 SER B CA 1
ATOM 4639 C C . SER B 1 89 ? 2.135 16.219 25.594 1 91.38 89 SER B C 1
ATOM 4641 O O . SER B 1 89 ? 1.577 16.703 26.578 1 91.38 89 SER B O 1
ATOM 4643 N N . TRP B 1 90 ? 1.479 15.969 24.516 1 88.44 90 TRP B N 1
ATOM 4644 C CA . TRP B 1 90 ? 0.037 16.156 24.406 1 88.44 90 TRP B CA 1
ATOM 4645 C C . TRP B 1 90 ? -0.717 15.148 25.25 1 88.44 90 TRP B C 1
ATOM 4647 O O . TRP B 1 90 ? -1.938 15.242 25.406 1 88.44 90 TRP B O 1
ATOM 4657 N N . SER B 1 91 ? 0.085 14.305 25.891 1 83.31 91 SER B N 1
ATOM 4658 C CA . SER B 1 91 ? -0.54 13.383 26.828 1 83.31 91 SER B CA 1
ATOM 4659 C C . SER B 1 91 ? -0.953 14.094 28.109 1 83.31 91 SER B C 1
ATOM 4661 O O . SER B 1 91 ? -0.511 15.219 28.375 1 83.31 91 SER B O 1
ATOM 4663 N N . GLU B 1 92 ? -1.834 13.531 28.859 1 76.62 92 GLU B N 1
ATOM 4664 C CA . GLU B 1 92 ? -2.363 14.148 30.078 1 76.62 92 GLU B CA 1
ATOM 4665 C C . GLU B 1 92 ? -1.238 14.57 31.016 1 76.62 92 GLU B C 1
ATOM 4667 O O . GLU B 1 92 ? -0.333 13.789 31.297 1 76.62 92 GLU B O 1
ATOM 4672 N N . ASN B 1 93 ? -1.27 15.875 31.359 1 72.12 93 ASN B N 1
ATOM 4673 C CA . ASN B 1 93 ? -0.405 16.516 32.344 1 72.12 93 ASN B CA 1
ATOM 4674 C C . ASN B 1 93 ? 1.044 16.562 31.875 1 72.12 93 ASN B C 1
ATOM 4676 O O . ASN B 1 93 ? 1.969 16.578 32.688 1 72.12 93 ASN B O 1
ATOM 4680 N N . ALA B 1 94 ? 1.197 16.547 30.562 1 84.94 94 ALA B N 1
ATOM 4681 C CA . ALA B 1 94 ? 2.582 16.516 30.094 1 84.94 94 ALA B CA 1
ATOM 4682 C C . ALA B 1 94 ? 2.918 17.75 29.266 1 84.94 94 ALA B C 1
ATOM 4684 O O . ALA B 1 94 ? 4.059 17.922 28.828 1 84.94 94 ALA B O 1
ATOM 4685 N N . VAL B 1 95 ? 1.984 18.672 29.141 1 86.81 95 VAL B N 1
ATOM 4686 C CA . VAL B 1 95 ? 2.285 19.875 28.344 1 86.81 95 VAL B CA 1
ATOM 4687 C C . VAL B 1 95 ? 3.229 20.781 29.141 1 86.81 95 VAL B C 1
ATOM 4689 O O . VAL B 1 95 ? 2.928 21.172 30.266 1 86.81 95 VAL B O 1
ATOM 4692 N N . PRO B 1 96 ? 4.312 21.109 28.5 1 88.94 96 PRO B N 1
ATOM 4693 C CA . PRO B 1 96 ? 5.289 21.906 29.234 1 88.94 96 PRO B CA 1
ATOM 4694 C C . PRO B 1 96 ? 4.797 23.328 29.516 1 88.94 96 PRO B C 1
ATOM 4696 O O . PRO B 1 96 ? 4.199 23.969 28.641 1 88.94 96 PRO B O 1
ATOM 4699 N N . ILE B 1 97 ? 5.035 23.734 30.734 1 87.19 97 ILE B N 1
ATOM 4700 C CA . ILE B 1 97 ? 4.711 25.094 31.141 1 87.19 97 ILE B CA 1
ATOM 4701 C C . ILE B 1 97 ? 5.988 25.828 31.531 1 87.19 97 ILE B C 1
ATOM 4703 O O . ILE B 1 97 ? 6.727 25.391 32.406 1 87.19 97 ILE B O 1
ATOM 4707 N N . VAL B 1 98 ? 6.305 26.844 30.797 1 83.94 98 VAL B N 1
ATOM 4708 C CA . VAL B 1 98 ? 7.422 27.719 31.141 1 83.94 98 VAL B CA 1
ATOM 4709 C C . VAL B 1 98 ? 6.922 28.891 31.984 1 83.94 98 VAL B C 1
ATOM 4711 O O . VAL B 1 98 ? 6.121 29.703 31.516 1 83.94 98 VAL B O 1
ATOM 4714 N N . THR B 1 99 ? 7.402 28.984 33.125 1 85.25 99 THR B N 1
ATOM 4715 C CA . THR B 1 99 ? 6.953 30.031 34.031 1 85.25 99 THR B CA 1
ATOM 4716 C C . THR B 1 99 ? 7.887 31.234 33.969 1 85.25 99 THR B C 1
ATOM 4718 O O . THR B 1 99 ? 9.102 31.094 34.094 1 85.25 99 THR B O 1
ATOM 4721 N N . VAL B 1 100 ? 7.328 32.344 33.719 1 83.06 100 VAL B N 1
ATOM 4722 C CA . VAL B 1 100 ? 8.047 33.625 33.688 1 83.06 100 VAL B CA 1
ATOM 4723 C C . VAL B 1 100 ? 7.668 34.469 34.906 1 83.06 100 VAL B C 1
ATOM 4725 O O . VAL B 1 100 ? 6.492 34.781 35.094 1 83.06 100 VAL B O 1
ATOM 4728 N N . ASN B 1 101 ? 8.609 34.844 35.719 1 83.44 101 ASN B N 1
ATOM 4729 C CA . ASN B 1 101 ? 8.375 35.625 36.938 1 83.44 101 ASN B CA 1
ATOM 4730 C C . ASN B 1 101 ? 8.367 37.094 36.625 1 83.44 101 ASN B C 1
ATOM 4732 O O . ASN B 1 101 ? 9.375 37.656 36.188 1 83.44 101 ASN B O 1
ATOM 4736 N N . CYS B 1 102 ? 7.207 37.688 36.906 1 81.88 102 CYS B N 1
ATOM 4737 C CA . CYS B 1 102 ? 7.047 39.125 36.656 1 81.88 102 CYS B CA 1
ATOM 4738 C C . CYS B 1 102 ? 7.039 39.875 37.969 1 81.88 102 CYS B C 1
ATOM 4740 O O . CYS B 1 102 ? 6.32 39.531 38.906 1 81.88 102 CYS B O 1
ATOM 4742 N N . SER B 1 103 ? 7.977 40.812 38.062 1 79.62 103 SER B N 1
ATOM 4743 C CA . SER B 1 103 ? 7.926 41.719 39.219 1 79.62 103 SER B CA 1
ATOM 4744 C C . SER B 1 103 ? 6.758 42.688 39.094 1 79.62 103 SER B C 1
ATOM 4746 O O . SER B 1 103 ? 6.344 43.031 38 1 79.62 103 SER B O 1
ATOM 4748 N N . ARG B 1 104 ? 6.207 43.156 40.219 1 77.25 104 ARG B N 1
ATOM 4749 C CA . ARG B 1 104 ? 5.043 44.062 40.25 1 77.25 104 ARG B CA 1
ATOM 4750 C C . ARG B 1 104 ? 5.367 45.406 39.656 1 77.25 104 ARG B C 1
ATOM 4752 O O . ARG B 1 104 ? 4.465 46.156 39.25 1 77.25 104 ARG B O 1
ATOM 4759 N N . GLN B 1 105 ? 6.633 45.656 39.656 1 77.25 105 GLN B N 1
ATOM 4760 C CA . GLN B 1 105 ? 7.039 46.969 39.125 1 77.25 105 GLN B CA 1
ATOM 4761 C C . GLN B 1 105 ? 6.941 47 37.625 1 77.25 105 GLN B C 1
ATOM 4763 O O . GLN B 1 105 ? 6.949 48.094 37.031 1 77.25 105 GLN B O 1
ATOM 4768 N N . TYR B 1 106 ? 6.785 45.812 37 1 79.56 106 TYR B N 1
ATOM 4769 C CA . TYR B 1 106 ? 6.82 45.75 35.562 1 79.56 106 TYR B CA 1
ATOM 4770 C C . TYR B 1 106 ? 5.508 45.219 35 1 79.56 106 TYR B C 1
ATOM 4772 O O . TYR B 1 106 ? 4.887 44.344 35.594 1 79.56 106 TYR B O 1
ATOM 4780 N N . ARG B 1 107 ? 5.066 45.781 33.906 1 83.25 107 ARG B N 1
ATOM 4781 C CA . ARG B 1 107 ? 4.051 45.125 33.094 1 83.25 107 ARG B CA 1
ATOM 4782 C C . ARG B 1 107 ? 4.688 44.156 32.094 1 83.25 107 ARG B C 1
ATOM 4784 O O . ARG B 1 107 ? 5.633 44.5 31.391 1 83.25 107 ARG B O 1
ATOM 4791 N N . CYS B 1 108 ? 4.164 43 32.094 1 85.06 108 CYS B N 1
ATOM 4792 C CA . CYS B 1 108 ? 4.773 41.938 31.281 1 85.06 108 CYS B CA 1
ATOM 4793 C C . CYS B 1 108 ? 3.936 41.688 30.031 1 85.06 108 CYS B C 1
ATOM 4795 O O . CYS B 1 108 ? 2.707 41.625 30.109 1 85.06 108 CYS B O 1
ATOM 4797 N N . PHE B 1 109 ? 4.609 41.625 28.906 1 83.06 109 PHE B N 1
ATOM 4798 C CA . PHE B 1 109 ? 4.004 41.25 27.641 1 83.06 109 PHE B CA 1
ATOM 4799 C C . PHE B 1 109 ? 4.707 40.062 27.047 1 83.06 109 PHE B C 1
ATOM 4801 O O . PHE B 1 109 ? 5.934 39.938 27.109 1 83.06 109 PHE B O 1
ATOM 4808 N N . VAL B 1 110 ? 3.926 39.125 26.625 1 79.5 110 VAL B N 1
ATOM 4809 C CA . VAL B 1 110 ? 4.488 38.031 25.859 1 79.5 110 VAL B CA 1
ATOM 4810 C C . VAL B 1 110 ? 4.137 38.188 24.391 1 79.5 110 VAL B C 1
ATOM 4812 O O . VAL B 1 110 ? 2.957 38.156 24.016 1 79.5 110 VAL B O 1
ATOM 4815 N N . ARG B 1 111 ? 5.172 38.406 23.609 1 76.06 111 ARG B N 1
ATOM 4816 C CA . ARG B 1 111 ? 4.973 38.562 22.172 1 76.06 111 ARG B CA 1
ATOM 4817 C C . ARG B 1 111 ? 6.051 37.844 21.375 1 76.06 111 ARG B C 1
ATOM 4819 O O . ARG B 1 111 ? 7.242 37.969 21.656 1 76.06 111 ARG B O 1
ATOM 4826 N N . ASP B 1 112 ? 5.609 37.031 20.344 1 71.69 112 ASP B N 1
ATOM 4827 C CA . ASP B 1 112 ? 6.484 36.438 19.344 1 71.69 112 ASP B CA 1
ATOM 4828 C C . ASP B 1 112 ? 7.629 35.688 20.031 1 71.69 112 ASP B C 1
ATOM 4830 O O . ASP B 1 112 ? 8.797 35.844 19.656 1 71.69 112 ASP B O 1
ATOM 4834 N N . GLY B 1 113 ? 7.32 35.031 21.109 1 72.81 113 GLY B N 1
ATOM 4835 C CA . GLY B 1 113 ? 8.289 34.188 21.781 1 72.81 113 GLY B CA 1
ATOM 4836 C C . GLY B 1 113 ? 9.156 34.938 22.766 1 72.81 113 GLY B C 1
ATOM 4837 O O . GLY B 1 113 ? 10.055 34.375 23.391 1 72.81 113 GLY B O 1
ATOM 4838 N N . ALA B 1 114 ? 8.969 36.188 22.875 1 82.5 114 ALA B N 1
ATOM 4839 C CA . ALA B 1 114 ? 9.75 37 23.812 1 82.5 114 ALA B CA 1
ATOM 4840 C C . ALA B 1 114 ? 8.859 37.562 24.906 1 82.5 114 ALA B C 1
ATOM 4842 O O . ALA B 1 114 ? 7.645 37.688 24.734 1 82.5 114 ALA B O 1
ATOM 4843 N N . VAL B 1 115 ? 9.539 37.844 25.953 1 86.94 115 VAL B N 1
ATOM 4844 C CA . VAL B 1 115 ? 8.875 38.469 27.094 1 86.94 115 VAL B CA 1
ATOM 4845 C C . VAL B 1 115 ? 9.461 39.875 27.312 1 86.94 115 VAL B C 1
ATOM 4847 O O . VAL B 1 115 ? 10.68 40.031 27.344 1 86.94 115 VAL B O 1
ATOM 4850 N N . ALA B 1 116 ? 8.602 40.812 27.406 1 90.62 116 ALA B N 1
ATOM 4851 C CA . ALA B 1 116 ? 9.016 42.156 27.688 1 90.62 116 ALA B CA 1
ATOM 4852 C C . ALA B 1 116 ? 8.578 42.594 29.094 1 90.62 116 ALA B C 1
ATOM 4854 O O . ALA B 1 116 ? 7.398 42.469 29.438 1 90.62 116 ALA B O 1
ATOM 4855 N N . TYR B 1 117 ? 9.508 43.062 29.844 1 89.94 117 TYR B N 1
ATOM 4856 C CA . TYR B 1 117 ? 9.25 43.719 31.125 1 89.94 117 TYR B CA 1
ATOM 4857 C C . TYR B 1 117 ? 9.273 45.219 30.984 1 89.94 117 TYR B C 1
ATOM 4859 O O . TYR B 1 117 ? 10.336 45.844 30.875 1 89.94 117 TYR B O 1
ATOM 4867 N N . VAL B 1 118 ? 8.117 45.719 31.062 1 88.94 118 VAL B N 1
ATOM 4868 C CA . VAL B 1 118 ? 8.016 47.156 30.766 1 88.94 118 VAL B CA 1
ATOM 4869 C C . VAL B 1 118 ? 7.879 47.938 32.062 1 88.94 118 VAL B C 1
ATOM 4871 O O . VAL B 1 118 ? 6.922 47.75 32.812 1 88.94 118 VAL B O 1
ATOM 4874 N N . GLY B 1 119 ? 8.828 48.812 32.312 1 84.75 119 GLY B N 1
ATOM 4875 C CA . GLY B 1 119 ? 8.766 49.75 33.438 1 84.75 119 GLY B CA 1
ATOM 4876 C C . GLY B 1 119 ? 8.344 51.125 33 1 84.75 119 GLY B C 1
ATOM 4877 O O . GLY B 1 119 ? 7.707 51.312 31.953 1 84.75 119 GLY B O 1
ATOM 4878 N N . SER B 1 120 ? 8.664 52.125 33.812 1 82.94 120 SER B N 1
ATOM 4879 C CA . SER B 1 120 ? 8.242 53.5 33.531 1 82.94 120 SER B CA 1
ATOM 4880 C C . SER B 1 120 ? 9.086 54.125 32.438 1 82.94 120 SER B C 1
ATOM 4882 O O . SER B 1 120 ? 8.578 54.906 31.641 1 82.94 120 SER B O 1
ATOM 4884 N N . THR B 1 121 ? 10.344 53.75 32.406 1 87.19 121 THR B N 1
ATOM 4885 C CA . THR B 1 121 ? 11.211 54.438 31.469 1 87.19 121 THR B CA 1
ATOM 4886 C C . THR B 1 121 ? 12.016 53.438 30.641 1 87.19 121 THR B C 1
ATOM 4888 O O . THR B 1 121 ? 12.734 53.844 29.719 1 87.19 121 THR B O 1
ATOM 4891 N N . HIS B 1 122 ? 11.922 52.25 30.984 1 89.69 122 HIS B N 1
ATOM 4892 C CA . HIS B 1 122 ? 12.711 51.25 30.266 1 89.69 122 HIS B CA 1
ATOM 4893 C C . HIS B 1 122 ? 11.961 49.938 30.156 1 89.69 122 HIS B C 1
ATOM 4895 O O . HIS B 1 122 ? 10.977 49.719 30.875 1 89.69 122 HIS B O 1
ATOM 4901 N N . LEU B 1 123 ? 12.359 49.125 29.203 1 91.75 123 LEU B N 1
ATOM 4902 C CA . LEU B 1 123 ? 11.828 47.781 29.062 1 91.75 123 LEU B CA 1
ATOM 4903 C C . LEU B 1 123 ? 12.953 46.75 28.875 1 91.75 123 LEU B C 1
ATOM 4905 O O . LEU B 1 123 ? 13.984 47.094 28.266 1 91.75 123 LEU B O 1
ATOM 4909 N N . LYS B 1 124 ? 12.75 45.656 29.5 1 92.31 124 LYS B N 1
ATOM 4910 C CA . LYS B 1 124 ? 13.68 44.531 29.359 1 92.31 124 LYS B CA 1
ATOM 4911 C C . LYS B 1 124 ? 13.078 43.406 28.484 1 92.31 124 LYS B C 1
ATOM 4913 O O . LYS B 1 124 ? 11.938 43 28.719 1 92.31 124 LYS B O 1
ATOM 4918 N N . LEU B 1 125 ? 13.844 43.031 27.516 1 92.44 125 LEU B N 1
ATOM 4919 C CA . LEU B 1 125 ? 13.414 41.969 26.625 1 92.44 125 LEU B CA 1
ATOM 4920 C C . LEU B 1 125 ? 14.164 40.656 26.922 1 92.44 125 LEU B C 1
ATOM 4922 O O . LEU B 1 125 ? 15.391 40.656 27.078 1 92.44 125 LEU B O 1
ATOM 4926 N N . PHE B 1 126 ? 13.305 39.656 27.016 1 89.81 126 PHE B N 1
ATOM 4927 C CA . PHE B 1 126 ? 13.836 38.344 27.359 1 89.81 126 PHE B CA 1
ATOM 4928 C C . PHE B 1 126 ? 13.188 37.25 26.516 1 89.81 126 PHE B C 1
ATOM 4930 O O . PHE B 1 126 ? 11.977 37.281 26.281 1 89.81 126 PHE B O 1
ATOM 4937 N N . ARG B 1 127 ? 14.008 36.312 25.984 1 88.12 127 ARG B N 1
ATOM 4938 C CA . ARG B 1 127 ? 13.492 35.156 25.281 1 88.12 127 ARG B CA 1
ATOM 4939 C C . ARG B 1 127 ? 13.641 33.906 26.141 1 88.12 127 ARG B C 1
ATOM 4941 O O . ARG B 1 127 ? 14.75 33.406 26.359 1 88.12 127 ARG B O 1
ATOM 4948 N N . PRO B 1 128 ? 12.57 33.406 26.516 1 87 128 PRO B N 1
ATOM 4949 C CA . PRO B 1 128 ? 12.672 32.156 27.281 1 87 128 PRO B CA 1
ATOM 4950 C C . PRO B 1 128 ? 13.117 30.969 26.406 1 87 128 PRO B C 1
ATOM 4952 O O . PRO B 1 128 ? 12.984 31.016 25.188 1 87 128 PRO B O 1
ATOM 4955 N N . ALA B 1 129 ? 13.695 29.984 27.031 1 88.44 129 ALA B N 1
ATOM 4956 C CA . ALA B 1 129 ? 14.078 28.766 26.328 1 88.44 129 ALA B CA 1
ATOM 4957 C C . ALA B 1 129 ? 12.852 28 25.844 1 88.44 129 ALA B C 1
ATOM 4959 O O . ALA B 1 129 ? 11.797 28.047 26.469 1 88.44 129 ALA B O 1
ATOM 4960 N N . SER B 1 130 ? 13.039 27.406 24.703 1 89.62 130 SER B N 1
ATOM 4961 C CA . SER B 1 130 ? 11.984 26.516 24.234 1 89.62 130 SER B CA 1
ATOM 4962 C C . SER B 1 130 ? 12.023 25.188 24.984 1 89.62 130 SER B C 1
ATOM 4964 O O . SER B 1 130 ? 13.047 24.828 25.562 1 89.62 130 SER B O 1
ATOM 4966 N N . ALA B 1 131 ? 10.938 24.5 24.984 1 91 131 ALA B N 1
ATOM 4967 C CA . ALA B 1 131 ? 10.859 23.219 25.688 1 91 131 ALA B CA 1
ATOM 4968 C C . ALA B 1 131 ? 11.43 22.094 24.828 1 91 131 ALA B C 1
ATOM 4970 O O . ALA B 1 131 ? 12.109 21.188 25.344 1 91 131 ALA B O 1
ATOM 4971 N N . TYR B 1 132 ? 11.188 22.188 23.484 1 92 132 TYR B N 1
ATOM 4972 C CA . TYR B 1 132 ? 11.539 21.016 22.688 1 92 132 TYR B CA 1
ATOM 4973 C C . TYR B 1 132 ? 12.32 21.438 21.438 1 92 132 TYR B C 1
ATOM 4975 O O . TYR B 1 132 ? 13.078 20.641 20.891 1 92 132 TYR B O 1
ATOM 4983 N N . SER B 1 133 ? 12.227 22.672 20.984 1 91.19 133 SER B N 1
ATOM 4984 C CA . SER B 1 133 ? 12.75 23.047 19.672 1 91.19 133 SER B CA 1
ATOM 4985 C C . SER B 1 133 ? 14.188 23.547 19.766 1 91.19 133 SER B C 1
ATOM 4987 O O . SER B 1 133 ? 14.75 24.031 18.781 1 91.19 133 SER B O 1
ATOM 4989 N N . GLY B 1 134 ? 14.789 23.578 20.906 1 88 134 GLY B N 1
ATOM 4990 C CA . GLY B 1 134 ? 16.219 23.812 21.062 1 88 134 GLY B CA 1
ATOM 4991 C C . GLY B 1 134 ? 16.578 25.281 21.109 1 88 134 GLY B C 1
ATOM 4992 O O . GLY B 1 134 ? 17.75 25.641 20.969 1 88 134 GLY B O 1
ATOM 4993 N N . ILE B 1 135 ? 15.625 26.156 21.281 1 87 135 ILE B N 1
ATOM 4994 C CA . ILE B 1 135 ? 15.906 27.578 21.422 1 87 135 ILE B CA 1
ATOM 4995 C C . ILE B 1 135 ? 16.422 27.875 22.828 1 87 135 ILE B C 1
ATOM 4997 O O . ILE B 1 135 ? 15.766 27.531 23.812 1 87 135 ILE B O 1
ATOM 5001 N N . ALA B 1 136 ? 17.516 28.484 22.875 1 88.88 136 ALA B N 1
ATOM 5002 C CA . ALA B 1 136 ? 18.109 28.812 24.172 1 88.88 136 ALA B CA 1
ATOM 5003 C C . ALA B 1 136 ? 17.516 30.109 24.734 1 88.88 136 ALA B C 1
ATOM 5005 O O . ALA B 1 136 ? 17.078 30.969 23.969 1 88.88 136 ALA B O 1
ATOM 5006 N N . GLU B 1 137 ? 17.531 30.156 26.031 1 89.62 137 GLU B N 1
ATOM 5007 C CA . GLU B 1 137 ? 17.172 31.422 26.688 1 89.62 137 GLU B CA 1
ATOM 5008 C C . GLU B 1 137 ? 18.188 32.5 26.391 1 89.62 137 GLU B C 1
ATOM 5010 O O . GLU B 1 137 ? 19.391 32.219 26.266 1 89.62 137 GLU B O 1
ATOM 5015 N N . GLU B 1 138 ? 17.688 33.688 26.234 1 89.44 138 GLU B N 1
ATOM 5016 C CA . GLU B 1 138 ? 18.578 34.781 25.922 1 89.44 138 GLU B CA 1
ATOM 5017 C C . GLU B 1 138 ? 18.016 36.125 26.375 1 89.44 138 GLU B C 1
ATOM 5019 O O . GLU B 1 138 ? 16.812 36.375 26.266 1 89.44 138 GLU B O 1
ATOM 5024 N N . GLU B 1 139 ? 18.859 36.875 26.984 1 90.06 139 GLU B N 1
ATOM 5025 C CA . GLU B 1 139 ? 18.5 38.281 27.203 1 90.06 139 GLU B CA 1
ATOM 5026 C C . GLU B 1 139 ? 18.719 39.125 25.953 1 90.06 139 GLU B C 1
ATOM 5028 O O . GLU B 1 139 ? 19.844 39.25 25.469 1 90.06 139 GLU B O 1
ATOM 5033 N N . LEU B 1 140 ? 17.734 39.625 25.469 1 88 140 LEU B N 1
ATOM 5034 C CA . LEU B 1 140 ? 17.797 40.312 24.188 1 88 140 LEU B CA 1
ATOM 5035 C C . LEU B 1 140 ? 18.25 41.75 24.359 1 88 140 LEU B C 1
ATOM 5037 O O . LEU B 1 140 ? 18.812 42.344 23.438 1 88 140 LEU B O 1
ATOM 5041 N N . GLY B 1 141 ? 17.891 42.406 25.578 1 88.94 141 GLY B N 1
ATOM 5042 C CA . GLY B 1 141 ? 18.375 43.75 25.812 1 88.94 141 GLY B CA 1
ATOM 5043 C C . GLY B 1 141 ? 17.438 44.594 26.656 1 88.94 141 GLY B C 1
ATOM 5044 O O . GLY B 1 141 ? 16.312 44.188 26.922 1 88.94 141 GLY B O 1
ATOM 5045 N N . THR B 1 142 ? 18.016 45.656 27.078 1 92.88 142 THR B N 1
ATOM 5046 C CA . THR B 1 142 ? 17.25 46.688 27.797 1 92.88 142 THR B CA 1
ATOM 5047 C C . THR B 1 142 ? 17.094 47.938 26.953 1 92.88 142 THR B C 1
ATOM 5049 O O . THR B 1 142 ? 18.062 48.469 26.406 1 92.88 142 THR B O 1
ATOM 5052 N N . LEU B 1 143 ? 15.922 48.281 26.828 1 93.88 143 LEU B N 1
ATOM 5053 C CA . LEU B 1 143 ? 15.625 49.469 26.016 1 93.88 143 LEU B CA 1
ATOM 5054 C C . LEU B 1 143 ? 15.203 50.625 26.906 1 93.88 143 LEU B C 1
ATOM 5056 O O . LEU B 1 143 ? 14.234 50.5 27.656 1 93.88 143 LEU B O 1
ATOM 5060 N N . GLU B 1 144 ? 15.922 51.75 26.812 1 92.38 144 GLU B N 1
ATOM 5061 C CA . GLU B 1 144 ? 15.562 52.969 27.516 1 92.38 144 GLU B CA 1
ATOM 5062 C C . GLU B 1 144 ? 14.75 53.906 26.609 1 92.38 144 GLU B C 1
ATOM 5064 O O . GLU B 1 144 ? 15.258 54.438 25.625 1 92.38 144 GLU B O 1
ATOM 5069 N N . PHE B 1 145 ? 13.531 54.031 26.953 1 88.81 145 PHE B N 1
ATOM 5070 C CA . PHE B 1 145 ? 12.695 54.844 26.062 1 88.81 145 PHE B CA 1
ATOM 5071 C C . PHE B 1 145 ? 12.203 56.094 26.766 1 88.81 145 PHE B C 1
ATOM 5073 O O . PHE B 1 145 ? 11.445 56.875 26.188 1 88.81 145 PHE B O 1
ATOM 5080 N N . GLY B 1 146 ? 12.547 56.406 27.969 1 84 146 GLY B N 1
ATOM 5081 C CA . GLY B 1 146 ? 12.07 57.531 28.766 1 84 146 GLY B CA 1
ATOM 5082 C C . GLY B 1 146 ? 12.336 58.875 28.094 1 84 146 GLY B C 1
ATOM 5083 O O . GLY B 1 146 ? 11.594 59.812 28.312 1 84 146 GLY B O 1
ATOM 5084 N N . HIS B 1 147 ? 13.453 58.906 27.406 1 80.19 147 HIS B N 1
ATOM 5085 C CA . HIS B 1 147 ? 13.828 60.188 26.797 1 80.19 147 HIS B CA 1
ATOM 5086 C C . HIS B 1 147 ? 12.945 60.5 25.609 1 80.19 147 HIS B C 1
ATOM 5088 O O . HIS B 1 147 ? 12.875 61.656 25.172 1 80.19 147 HIS B O 1
ATOM 5094 N N . HIS B 1 148 ? 12.352 59.531 25.031 1 78.81 148 HIS B N 1
ATOM 5095 C CA . HIS B 1 148 ? 11.516 59.75 23.859 1 78.81 148 HIS B CA 1
ATOM 5096 C C . HIS B 1 148 ? 10.062 60 24.234 1 78.81 148 HIS B C 1
ATOM 5098 O O . HIS B 1 148 ? 9.328 60.625 23.484 1 78.81 148 HIS B O 1
ATOM 5104 N N . VAL B 1 149 ? 9.734 59.375 25.312 1 70.56 149 VAL B N 1
ATOM 5105 C CA . VAL B 1 149 ? 8.336 59.406 25.75 1 70.56 149 VAL B CA 1
ATOM 5106 C C . VAL B 1 149 ? 8.211 60.25 27.016 1 70.56 149 VAL B C 1
ATOM 5108 O O . VAL B 1 149 ? 9.133 60.281 27.828 1 70.56 149 VAL B O 1
ATOM 5111 N N . ASP B 1 150 ? 7.41 61.219 27.062 1 60.91 150 ASP B N 1
ATOM 5112 C CA . ASP B 1 150 ? 7.223 61.938 28.312 1 60.91 150 ASP B CA 1
ATOM 5113 C C . ASP B 1 150 ? 6.918 60.969 29.469 1 60.91 150 ASP B C 1
ATOM 5115 O O . ASP B 1 150 ? 5.879 60.312 29.469 1 60.91 150 ASP B O 1
ATOM 5119 N N . PRO B 1 151 ? 7.863 60.75 30.359 1 58.22 151 PRO B N 1
ATOM 5120 C CA . PRO B 1 151 ? 7.742 59.781 31.438 1 58.22 151 PRO B CA 1
ATOM 5121 C C . PRO B 1 151 ? 6.492 59.969 32.281 1 58.22 151 PRO B C 1
ATOM 5123 O O . PRO B 1 151 ? 5.914 59 32.781 1 58.22 151 PRO B O 1
ATOM 5126 N N . ASP B 1 152 ? 6.184 61.188 32.719 1 57.22 152 ASP B N 1
ATOM 5127 C CA . ASP B 1 152 ? 5.07 61.438 33.625 1 57.22 152 ASP B CA 1
ATOM 5128 C C . ASP B 1 152 ? 3.742 61 33 1 57.22 152 ASP B C 1
ATOM 5130 O O . ASP B 1 152 ? 2.764 60.781 33.719 1 57.22 152 ASP B O 1
ATOM 5134 N N . SER B 1 153 ? 3.779 60.938 31.734 1 56.31 153 SER B N 1
ATOM 5135 C CA . SER B 1 153 ? 2.529 60.688 31.031 1 56.31 153 SER B CA 1
ATOM 5136 C C . SER B 1 153 ? 2.557 59.312 30.328 1 56.31 153 SER B C 1
ATOM 5138 O O . SER B 1 153 ? 1.524 58.844 29.844 1 56.31 153 SER B O 1
ATOM 5140 N N . PHE B 1 154 ? 3.812 58.781 30.312 1 57.38 154 PHE B N 1
ATOM 5141 C CA . PHE B 1 154 ? 3.9 57.656 29.391 1 57.38 154 PHE B CA 1
ATOM 5142 C C . PHE B 1 154 ? 3.506 56.344 30.078 1 57.38 154 PHE B C 1
ATOM 5144 O O . PHE B 1 154 ? 4.125 55.969 31.062 1 57.38 154 PHE B O 1
ATOM 5151 N N . SER B 1 155 ? 2.344 56 29.859 1 77.19 155 SER B N 1
ATOM 5152 C CA . SER B 1 155 ? 1.923 54.625 30.125 1 77.19 155 SER B CA 1
ATOM 5153 C C . SER B 1 155 ? 1.892 53.812 28.859 1 77.19 155 SER B C 1
ATOM 5155 O O . SER B 1 155 ? 1.275 54.219 27.859 1 77.19 155 SER B O 1
ATOM 5157 N N . VAL B 1 156 ? 2.875 52.844 28.703 1 84.62 156 VAL B N 1
ATOM 5158 C CA . VAL B 1 156 ? 2.896 51.938 27.547 1 84.62 156 VAL B CA 1
ATOM 5159 C C . VAL B 1 156 ? 1.617 51.094 27.516 1 84.62 156 VAL B C 1
ATOM 5161 O O . VAL B 1 156 ? 1.313 50.375 28.469 1 84.62 156 VAL B O 1
ATOM 5164 N N . ASP B 1 157 ? 0.886 51.312 26.5 1 86.81 157 ASP B N 1
ATOM 5165 C CA . ASP B 1 157 ? -0.368 50.594 26.359 1 86.81 157 ASP B CA 1
ATOM 5166 C C . ASP B 1 157 ? -0.196 49.344 25.469 1 86.81 157 ASP B C 1
ATOM 5168 O O . ASP B 1 157 ? -0.858 48.344 25.672 1 86.81 157 ASP B O 1
ATOM 5172 N N . GLY B 1 158 ? 0.591 49.531 24.484 1 89.12 158 GLY B N 1
ATOM 5173 C CA . GLY B 1 158 ? 0.803 48.438 23.547 1 89.12 158 GLY B CA 1
ATOM 5174 C C . GLY B 1 158 ? 2.266 48.219 23.219 1 89.12 158 GLY B C 1
ATOM 5175 O O . GLY B 1 158 ? 3.092 49.125 23.375 1 89.12 158 GLY B O 1
ATOM 5176 N N . LEU B 1 159 ? 2.461 46.969 22.781 1 91.19 159 LEU B N 1
ATOM 5177 C CA . LEU B 1 159 ? 3.828 46.562 22.469 1 91.19 159 LEU B CA 1
ATOM 5178 C C . LEU B 1 159 ? 3.842 45.531 21.359 1 91.19 159 LEU B C 1
ATOM 5180 O O . LEU B 1 159 ? 3.012 44.625 21.344 1 91.19 159 LEU B O 1
ATOM 5184 N N . ALA B 1 160 ? 4.672 45.656 20.438 1 91.75 160 ALA B N 1
ATOM 5185 C CA . ALA B 1 160 ? 4.965 44.656 19.422 1 91.75 160 ALA B CA 1
ATOM 5186 C C . ALA B 1 160 ? 6.465 44.531 19.172 1 91.75 160 ALA B C 1
ATOM 5188 O O . ALA B 1 160 ? 7.199 45.531 19.328 1 91.75 160 ALA B O 1
ATOM 5189 N N . ILE B 1 161 ? 6.824 43.375 18.906 1 89.75 161 ILE B N 1
ATOM 5190 C CA . ILE B 1 161 ? 8.25 43.125 18.719 1 89.75 161 ILE B CA 1
ATOM 5191 C C . ILE B 1 161 ? 8.492 42.375 17.422 1 89.75 161 ILE B C 1
ATOM 5193 O O . ILE B 1 161 ? 7.781 41.438 17.094 1 89.75 161 ILE B O 1
ATOM 5197 N N . ASP B 1 162 ? 9.445 42.812 16.656 1 89.5 162 ASP B N 1
ATOM 5198 C CA . ASP B 1 162 ? 10.008 42.094 15.516 1 89.5 162 ASP B CA 1
ATOM 5199 C C . ASP B 1 162 ? 11.531 42.062 15.594 1 89.5 162 ASP B C 1
ATOM 5201 O O . ASP B 1 162 ? 12.211 42.969 15.117 1 89.5 162 ASP B O 1
ATOM 5205 N N . ARG B 1 163 ? 11.93 41.062 16.078 1 88 163 ARG B N 1
ATOM 5206 C CA . ARG B 1 163 ? 13.367 40.906 16.328 1 88 163 ARG B CA 1
ATOM 5207 C C . ARG B 1 163 ? 14.148 40.875 15.016 1 88 163 ARG B C 1
ATOM 5209 O O . ARG B 1 163 ? 15.297 41.312 14.961 1 88 163 ARG B O 1
ATOM 5216 N N . GLU B 1 164 ? 13.633 40.312 14.07 1 85.69 164 GLU B N 1
ATOM 5217 C CA . GLU B 1 164 ? 14.312 40.219 12.781 1 85.69 164 GLU B CA 1
ATOM 5218 C C . GLU B 1 164 ? 14.641 41.594 12.219 1 85.69 164 GLU B C 1
ATOM 5220 O O . GLU B 1 164 ? 15.672 41.75 11.562 1 85.69 164 GLU B O 1
ATOM 5225 N N . GLN B 1 165 ? 13.859 42.469 12.547 1 90.25 165 GLN B N 1
ATOM 5226 C CA . GLN B 1 165 ? 14.07 43.781 11.992 1 90.25 165 GLN B CA 1
ATOM 5227 C C . GLN B 1 165 ? 14.555 44.75 13.07 1 90.25 165 GLN B C 1
ATOM 5229 O O . GLN B 1 165 ? 14.484 45.969 12.891 1 90.25 165 GLN B O 1
ATOM 5234 N N . ASP B 1 166 ? 14.898 44.219 14.188 1 92 166 ASP B N 1
ATOM 5235 C CA . ASP B 1 166 ? 15.414 45.031 15.266 1 92 166 ASP B CA 1
ATOM 5236 C C . ASP B 1 166 ? 14.391 46.094 15.695 1 92 166 ASP B C 1
ATOM 5238 O O . ASP B 1 166 ? 14.75 47.25 15.953 1 92 166 ASP B O 1
ATOM 5242 N N . LEU B 1 167 ? 13.164 45.656 15.766 1 93 167 LEU B N 1
ATOM 5243 C CA . LEU B 1 167 ? 12.102 46.656 15.922 1 93 167 LEU B CA 1
ATOM 5244 C C . LEU B 1 167 ? 11.281 46.375 17.172 1 93 167 LEU B C 1
ATOM 5246 O O . LEU B 1 167 ? 10.867 45.219 17.406 1 93 167 LEU B O 1
ATOM 5250 N N . VAL B 1 168 ? 11.086 47.344 17.953 1 93.81 168 VAL B N 1
ATOM 5251 C CA . VAL B 1 168 ? 10.109 47.344 19.031 1 93.81 168 VAL B CA 1
ATOM 5252 C C . VAL B 1 168 ? 9.156 48.531 18.859 1 93.81 168 V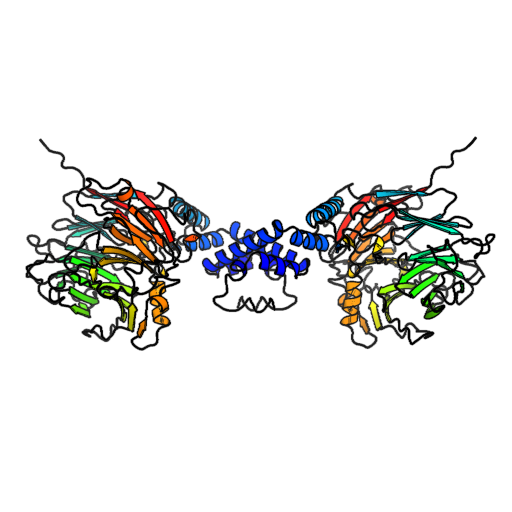AL B C 1
ATOM 5254 O O . VAL B 1 168 ? 9.586 49.656 18.609 1 93.81 168 VAL B O 1
ATOM 5257 N N . ILE B 1 169 ? 7.949 48.25 18.969 1 94.88 169 ILE B N 1
ATOM 5258 C CA . ILE B 1 169 ? 6.93 49.281 18.844 1 94.88 169 ILE B CA 1
ATOM 5259 C C . ILE B 1 169 ? 6.258 49.5 20.188 1 94.88 169 ILE B C 1
ATOM 5261 O O . ILE B 1 169 ? 5.812 48.562 20.844 1 94.88 169 ILE B O 1
ATOM 5265 N N . LEU B 1 170 ? 6.184 50.719 20.609 1 92.81 170 LEU B N 1
ATOM 5266 C CA . LEU B 1 170 ? 5.453 51.094 21.812 1 92.81 170 LEU B CA 1
ATOM 5267 C C . LEU B 1 170 ? 4.34 52.094 21.469 1 92.81 170 LEU B C 1
ATOM 5269 O O . LEU B 1 170 ? 4.52 52.969 20.609 1 92.81 170 LEU B O 1
ATOM 5273 N N . THR B 1 171 ? 3.287 51.906 22.125 1 92.62 171 THR B N 1
ATOM 5274 C CA . THR B 1 171 ? 2.186 52.844 21.891 1 92.62 171 THR B CA 1
ATOM 5275 C C . THR B 1 171 ? 1.72 53.469 23.188 1 92.62 171 THR B C 1
ATOM 5277 O O . THR B 1 171 ? 1.926 52.906 24.266 1 92.62 171 THR B O 1
ATOM 5280 N N . GLN B 1 172 ? 1.15 54.594 23.016 1 89.12 172 GLN B N 1
ATOM 5281 C CA . GLN B 1 172 ? 0.529 55.344 24.109 1 89.12 172 GLN B CA 1
ATOM 5282 C C . GLN B 1 172 ? -0.866 55.812 23.719 1 89.12 172 GLN B C 1
ATOM 5284 O O . GLN B 1 172 ? -1.035 56.5 22.703 1 89.12 172 GLN B O 1
ATOM 5289 N N . LEU B 1 173 ? -1.73 55.406 24.531 1 89.62 173 LEU B N 1
ATOM 5290 C CA . LEU B 1 173 ? -3.119 55.812 24.328 1 89.62 173 LEU B CA 1
ATOM 5291 C C . LEU B 1 173 ? -3.629 56.625 25.516 1 89.62 173 LEU B C 1
ATOM 5293 O O . LEU B 1 173 ? -3.799 56.094 26.609 1 89.62 173 LEU B O 1
ATOM 5297 N N . LEU B 1 174 ? -3.824 57.906 25.344 1 85.12 174 LEU B N 1
ATOM 5298 C CA . LEU B 1 174 ? -4.395 58.781 26.359 1 85.12 174 LEU B CA 1
ATOM 5299 C C . LEU B 1 174 ? -5.746 59.344 25.906 1 85.12 174 LEU B C 1
ATOM 5301 O O . LEU B 1 174 ? -5.887 59.812 24.766 1 85.12 174 LEU B O 1
ATOM 5305 N N . LEU B 1 175 ? -6.594 59.219 26.812 1 86.56 175 LEU B N 1
ATOM 5306 C CA . LEU B 1 175 ? -7.93 59.719 26.516 1 86.56 175 LEU B CA 1
ATOM 5307 C C . LEU B 1 175 ? -7.879 61.219 26.141 1 86.56 175 LEU B C 1
ATOM 5309 O O . LEU B 1 175 ? -7.172 62 26.766 1 86.56 175 LEU B O 1
ATOM 5313 N N . GLY B 1 176 ? -8.57 61.531 25.109 1 86.69 176 GLY B N 1
ATOM 5314 C CA . GLY B 1 176 ? -8.672 62.938 24.672 1 86.69 176 GLY B CA 1
ATOM 5315 C C . GLY B 1 176 ? -7.465 63.375 23.891 1 86.69 176 GLY B C 1
ATOM 5316 O O . GLY B 1 176 ? -7.379 64.562 23.5 1 86.69 176 GLY B O 1
ATOM 5317 N N . GLU B 1 177 ? -6.5 62.562 23.672 1 87.94 177 GLU B N 1
ATOM 5318 C CA . GLU B 1 177 ? -5.289 62.906 22.953 1 87.94 177 GLU B CA 1
ATOM 5319 C C . GLU B 1 177 ? -5.102 62.031 21.719 1 87.94 177 GLU B C 1
ATOM 5321 O O . GLU B 1 177 ? -5.828 61.031 21.547 1 87.94 177 GLU B O 1
ATOM 5326 N N . MET B 1 178 ? -4.215 62.469 20.906 1 89.69 178 MET B N 1
ATOM 5327 C CA . MET B 1 178 ? -3.838 61.656 19.766 1 89.69 178 MET B CA 1
ATOM 5328 C C . MET B 1 178 ? -3.061 60.406 20.219 1 89.69 178 MET B C 1
ATOM 5330 O O . MET B 1 178 ? -2.199 60.5 21.094 1 89.69 178 MET B O 1
ATOM 5334 N N . PRO B 1 179 ? -3.418 59.25 19.703 1 92.38 179 PRO B N 1
ATOM 5335 C CA . PRO B 1 179 ? -2.586 58.094 20 1 92.38 179 PRO B CA 1
ATOM 5336 C C . PRO B 1 179 ? -1.18 58.188 19.406 1 92.38 179 PRO B C 1
ATOM 5338 O O . PRO B 1 179 ? -1.009 58.719 18.312 1 92.38 179 PRO B O 1
ATOM 5341 N N . HIS B 1 180 ? -0.182 57.688 20.125 1 92.25 180 HIS B N 1
ATOM 5342 C CA . HIS B 1 180 ? 1.21 57.812 19.703 1 92.25 180 HIS B CA 1
ATOM 5343 C C . HIS B 1 180 ? 1.843 56.438 19.547 1 92.25 180 HIS B C 1
ATOM 5345 O O . HIS B 1 180 ? 1.559 55.531 20.328 1 92.25 180 HIS B O 1
ATOM 5351 N N . MET B 1 181 ? 2.613 56.25 18.562 1 94.5 181 MET B N 1
ATOM 5352 C CA . MET B 1 181 ? 3.404 55.062 18.312 1 94.5 181 MET B CA 1
ATOM 5353 C C . MET B 1 181 ? 4.883 55.375 18.172 1 94.5 181 MET B C 1
ATOM 5355 O O . MET B 1 181 ? 5.242 56.312 17.422 1 94.5 181 MET B O 1
ATOM 5359 N N . TYR B 1 182 ? 5.672 54.75 18.891 1 94.5 182 TYR B N 1
ATOM 5360 C CA . TYR B 1 182 ? 7.113 54.969 18.844 1 94.5 182 TYR B CA 1
ATOM 5361 C C . TYR B 1 182 ? 7.828 53.719 18.297 1 94.5 182 TYR B C 1
ATOM 5363 O O . TYR B 1 182 ? 7.602 52.594 18.781 1 94.5 182 TYR B O 1
ATOM 5371 N N . LEU B 1 183 ? 8.625 53.938 17.328 1 96.69 183 LEU B N 1
ATOM 5372 C CA . LEU B 1 183 ? 9.438 52.875 16.734 1 96.69 183 LEU B CA 1
ATOM 5373 C C . LEU B 1 183 ? 10.859 52.906 17.281 1 96.69 183 LEU B C 1
ATOM 5375 O O . LEU B 1 183 ? 11.609 53.844 17.016 1 96.69 183 LEU B O 1
ATOM 5379 N N . LEU B 1 184 ? 11.156 51.844 17.938 1 95.88 184 LEU B N 1
ATOM 5380 C CA . LEU B 1 184 ? 12.445 51.812 18.625 1 95.88 184 LEU B CA 1
ATOM 5381 C C . LEU B 1 184 ? 13.328 50.688 18.125 1 95.88 184 LEU B C 1
ATOM 5383 O O . LEU B 1 184 ? 12.828 49.719 17.562 1 95.88 184 LEU B O 1
ATOM 5387 N N . SER B 1 185 ? 14.609 50.875 18.328 1 95.81 185 SER B N 1
ATOM 5388 C CA . SER B 1 185 ? 15.586 49.875 17.953 1 95.81 185 SER B CA 1
ATOM 5389 C C . SER B 1 185 ? 16.062 49.062 19.172 1 95.81 185 SER B C 1
ATOM 5391 O O . SER B 1 185 ? 16.406 49.656 20.203 1 95.81 185 SER B O 1
ATOM 5393 N N . ILE B 1 186 ? 16.047 47.781 19.047 1 92.75 186 ILE B N 1
ATOM 5394 C CA . ILE B 1 186 ? 16.5 46.906 20.125 1 92.75 186 ILE B CA 1
ATOM 5395 C C . ILE B 1 186 ? 18 47.062 20.297 1 92.75 186 ILE B C 1
ATOM 5397 O O . ILE B 1 186 ? 18.484 47.312 21.406 1 92.75 186 ILE B O 1
ATOM 5401 N N . SER B 1 187 ? 18.75 46.938 19.266 1 93.06 187 SER B N 1
ATOM 5402 C CA . SER B 1 187 ? 20.219 46.906 19.297 1 93.06 187 SER B CA 1
ATOM 5403 C C . SER B 1 187 ? 20.781 48.25 19.75 1 93.06 187 SER B C 1
ATOM 5405 O O . SER B 1 187 ? 21.875 48.312 20.312 1 93.06 187 SER B O 1
ATOM 5407 N N . ASN B 1 188 ? 20 49.312 19.562 1 94.12 188 ASN B N 1
ATOM 5408 C CA . ASN B 1 188 ? 20.484 50.625 19.953 1 94.12 188 ASN B CA 1
ATOM 5409 C C . ASN B 1 188 ? 19.906 51.062 21.297 1 94.12 188 ASN B C 1
ATOM 5411 O O . ASN B 1 188 ? 19.781 52.25 21.578 1 94.12 188 ASN B O 1
ATOM 5415 N N . GLY B 1 189 ? 19.453 50.156 22.047 1 92.69 189 GLY B N 1
ATOM 5416 C CA . GLY B 1 189 ? 19.094 50.406 23.438 1 92.69 189 GLY B CA 1
ATOM 5417 C C . GLY B 1 189 ? 17.844 51.219 23.609 1 92.69 189 GLY B C 1
ATOM 5418 O O . GLY B 1 189 ? 17.75 52.031 24.547 1 92.69 189 GLY B O 1
ATOM 5419 N N . GLY B 1 190 ? 17.016 51.156 22.594 1 92.44 190 GLY B N 1
ATOM 5420 C CA . GLY B 1 190 ? 15.766 51.875 22.75 1 92.44 190 GLY B CA 1
ATOM 5421 C C . GLY B 1 190 ? 15.75 53.219 22.031 1 92.44 190 GLY B C 1
ATOM 5422 O O . GLY B 1 190 ? 14.812 54 22.203 1 92.44 190 GLY B O 1
ATOM 5423 N N . ALA B 1 191 ? 16.797 53.469 21.297 1 94.44 191 ALA B N 1
ATOM 5424 C CA . ALA B 1 191 ? 16.781 54.656 20.453 1 94.44 191 ALA B CA 1
ATOM 5425 C C . ALA B 1 191 ? 15.742 54.562 19.359 1 94.44 191 ALA B C 1
ATOM 5427 O O . ALA B 1 191 ? 15.281 53.438 19.047 1 94.44 191 ALA B O 1
ATOM 5428 N N . LEU B 1 192 ? 15.367 55.719 18.875 1 95.31 192 LEU B N 1
ATOM 5429 C CA . LEU B 1 192 ? 14.461 55.688 17.734 1 95.31 192 LEU B CA 1
ATOM 5430 C C . LEU B 1 192 ? 15.055 54.906 16.578 1 95.31 192 LEU B C 1
ATOM 5432 O O . LEU B 1 192 ? 16.266 55 16.312 1 95.31 192 LEU B O 1
ATOM 5436 N N . HIS B 1 193 ? 14.273 54.125 15.93 1 96.88 193 HIS B N 1
ATOM 5437 C CA . HIS B 1 193 ? 14.773 53.188 14.922 1 96.88 193 HIS B CA 1
ATOM 5438 C C . HIS B 1 193 ? 15.383 53.938 13.742 1 96.88 193 HIS B C 1
ATOM 5440 O O . HIS B 1 193 ? 14.727 54.781 13.125 1 96.88 193 HIS B O 1
ATOM 5446 N N . PRO B 1 194 ? 16.516 53.688 13.344 1 96 194 PRO B N 1
ATOM 5447 C CA . PRO B 1 194 ? 17.203 54.438 12.305 1 96 194 PRO B CA 1
ATOM 5448 C C . PRO B 1 194 ? 16.578 54.25 10.922 1 96 194 PRO B C 1
ATOM 5450 O O . PRO B 1 194 ? 16.734 55.125 10.055 1 96 194 PRO B O 1
ATOM 5453 N N . LEU B 1 195 ? 15.945 53.156 10.664 1 96.94 195 LEU B N 1
ATOM 5454 C CA . LEU B 1 195 ? 15.391 52.875 9.344 1 96.94 195 LEU B CA 1
ATOM 5455 C C . LEU B 1 195 ? 14.016 53.531 9.188 1 96.94 195 LEU B C 1
ATOM 5457 O O . LEU B 1 195 ? 13.453 53.531 8.094 1 96.94 195 LEU B O 1
ATOM 5461 N N . ALA B 1 196 ? 13.492 53.969 10.297 1 97.31 196 ALA B N 1
ATOM 5462 C CA . ALA B 1 196 ? 12.188 54.594 10.227 1 97.31 196 ALA B CA 1
ATOM 5463 C C . ALA B 1 196 ? 12.32 56.062 9.812 1 97.31 196 ALA B C 1
ATOM 5465 O O . ALA B 1 196 ? 12.953 56.875 10.508 1 97.31 196 ALA B O 1
ATOM 5466 N N . ALA B 1 197 ? 11.711 56.469 8.727 1 96.19 197 ALA B N 1
ATOM 5467 C CA . ALA B 1 197 ? 11.703 57.875 8.305 1 96.19 197 ALA B CA 1
ATOM 5468 C C . ALA B 1 197 ? 10.992 58.75 9.336 1 96.19 197 ALA B C 1
ATOM 5470 O O . ALA B 1 197 ? 11.367 59.906 9.539 1 96.19 197 ALA B O 1
ATOM 5471 N N . ARG B 1 198 ? 9.984 58.219 9.969 1 95.38 198 ARG B N 1
ATOM 5472 C CA . ARG B 1 198 ? 9.234 58.844 11.039 1 95.38 198 ARG B CA 1
ATOM 5473 C C . ARG B 1 198 ? 9.109 57.906 12.25 1 95.38 198 ARG B C 1
ATOM 5475 O O . ARG B 1 198 ? 8.141 57.156 12.367 1 95.38 198 ARG B O 1
ATOM 5482 N N . PRO B 1 199 ? 10.039 58 13.094 1 94.94 199 PRO B N 1
ATOM 5483 C CA . PRO B 1 199 ? 10.055 57.031 14.195 1 94.94 199 PRO B CA 1
ATOM 5484 C C . PRO B 1 199 ? 8.961 57.281 15.227 1 94.94 199 PRO B C 1
ATOM 5486 O O . PRO B 1 199 ? 8.758 56.469 16.141 1 94.94 199 PRO B O 1
ATOM 5489 N N . HIS B 1 200 ? 8.344 58.406 15.172 1 93.69 200 HIS B N 1
ATOM 5490 C CA . HIS B 1 200 ? 7.176 58.719 15.977 1 93.69 200 HIS B CA 1
ATOM 5491 C C . HIS B 1 200 ? 5.953 58.969 15.094 1 93.69 200 HIS B C 1
ATOM 5493 O O . HIS B 1 200 ? 5.949 59.875 14.266 1 93.69 200 HIS B O 1
ATOM 5499 N N . LEU B 1 201 ? 4.992 58.125 15.281 1 93.06 201 LEU B N 1
ATOM 5500 C CA . LEU B 1 201 ? 3.764 58.219 14.5 1 93.06 201 LEU B CA 1
ATOM 5501 C C . LEU B 1 201 ? 2.584 58.594 15.391 1 93.06 201 LEU B C 1
ATOM 5503 O O . LEU B 1 201 ? 2.527 58.188 16.547 1 93.06 201 LEU B O 1
ATOM 5507 N N . GLU B 1 202 ? 1.732 59.375 14.836 1 88.44 202 GLU B N 1
ATOM 5508 C CA . GLU B 1 202 ? 0.512 59.781 15.531 1 88.44 202 GLU B CA 1
ATOM 5509 C C . GLU B 1 202 ? -0.726 59.219 14.836 1 88.44 202 GLU B C 1
ATOM 5511 O O . GLU B 1 202 ? -0.747 59.062 13.609 1 88.44 202 GLU B O 1
ATOM 5516 N N . GLY B 1 203 ? -1.635 58.844 15.641 1 83.75 203 GLY B N 1
ATOM 5517 C CA . GLY B 1 203 ? -2.895 58.375 15.086 1 83.75 203 GLY B CA 1
ATOM 5518 C C . GLY B 1 203 ? -3.613 59.438 14.273 1 83.75 203 GLY B C 1
ATOM 5519 O O . GLY B 1 203 ? -3.125 60.562 14.141 1 83.75 203 GLY B O 1
ATOM 5520 N N . ALA B 1 204 ? -4.629 59 13.656 1 75.06 204 ALA B N 1
ATOM 5521 C CA . ALA B 1 204 ? -5.352 59.875 12.727 1 75.06 204 ALA B CA 1
ATOM 5522 C C . ALA B 1 204 ? -6.297 60.812 13.477 1 75.06 204 ALA B C 1
ATOM 5524 O O . ALA B 1 204 ? -6.605 61.906 12.992 1 75.06 204 ALA B O 1
ATOM 5525 N N . GLU B 1 205 ? -6.816 60.281 14.625 1 81.25 205 GLU B N 1
ATOM 5526 C CA . GLU B 1 205 ? -7.82 61.062 15.344 1 81.25 205 GLU B CA 1
ATOM 5527 C C . GLU B 1 205 ? -7.598 61 16.859 1 81.25 205 GLU B C 1
ATOM 5529 O O . GLU B 1 205 ? -7.027 60.031 17.359 1 81.25 205 GLU B O 1
ATOM 5534 N N . GLU B 1 206 ? -8.125 62 17.453 1 87.31 206 GLU B N 1
ATOM 5535 C CA . GLU B 1 206 ? -8.078 62 18.922 1 87.31 206 GLU B CA 1
ATOM 5536 C C . GLU B 1 206 ? -9.008 60.938 19.5 1 87.31 206 GLU B C 1
ATOM 5538 O O . GLU B 1 206 ? -10.102 60.719 18.969 1 87.31 206 GLU B O 1
ATOM 5543 N N . LEU B 1 207 ? -8.5 60.344 20.547 1 87.88 207 LEU B N 1
ATOM 5544 C CA . LEU B 1 207 ? -9.312 59.344 21.219 1 87.88 207 LEU B CA 1
ATOM 5545 C C . LEU B 1 207 ? -10.438 60 22.016 1 87.88 207 LEU B C 1
ATOM 5547 O O . LEU B 1 207 ? -10.273 61.125 22.547 1 87.88 207 LEU B O 1
ATOM 5551 N N . GLY B 1 208 ? -11.523 59.344 22.031 1 81.06 208 GLY B N 1
ATOM 5552 C CA . GLY B 1 208 ? -12.625 59.844 22.844 1 81.06 208 GLY B CA 1
ATOM 5553 C C . GLY B 1 208 ? -12.328 59.844 24.328 1 81.06 208 GLY B C 1
ATOM 5554 O O . GLY B 1 208 ? -11.344 59.25 24.766 1 81.06 208 GLY B O 1
ATOM 5555 N N . ILE B 1 209 ? -13.109 60.5 25.109 1 81.19 209 ILE B N 1
ATOM 5556 C CA . ILE B 1 209 ? -12.836 60.656 26.531 1 81.19 209 ILE B CA 1
ATOM 5557 C C . ILE B 1 209 ? -13.719 59.688 27.344 1 81.19 209 ILE B C 1
ATOM 5559 O O . ILE B 1 209 ? -13.578 59.594 28.562 1 81.19 209 ILE B O 1
ATOM 5563 N N . SER B 1 210 ? -14.523 59 26.719 1 80.38 210 SER B N 1
ATOM 5564 C CA . SER B 1 210 ? -15.562 58.281 27.453 1 80.38 210 SER B CA 1
ATOM 5565 C C . SER B 1 210 ? -15.203 56.812 27.641 1 80.38 210 SER B C 1
ATOM 5567 O O . SER B 1 210 ? -15.578 56.188 28.641 1 80.38 210 SER B O 1
ATOM 5569 N N . ILE B 1 211 ? -14.555 56.156 26.672 1 82.06 211 ILE B N 1
ATOM 5570 C CA . ILE B 1 211 ? -14.297 54.719 26.703 1 82.06 211 ILE B CA 1
ATOM 5571 C C . ILE B 1 211 ? -12.797 54.469 26.703 1 82.06 211 ILE B C 1
ATOM 5573 O O . ILE B 1 211 ? -12.062 55.031 25.891 1 82.06 211 ILE B O 1
ATOM 5577 N N . ASP B 1 212 ? -12.422 53.625 27.656 1 84.75 212 ASP B N 1
ATOM 5578 C CA . ASP B 1 212 ? -11.016 53.219 27.656 1 84.75 212 ASP B CA 1
ATOM 5579 C C . ASP B 1 212 ? -10.633 52.531 26.359 1 84.75 212 ASP B C 1
ATOM 5581 O O . ASP B 1 212 ? -11.297 51.562 25.953 1 84.75 212 ASP B O 1
ATOM 5585 N N . PRO B 1 213 ? -9.617 52.938 25.797 1 87.94 213 PRO B N 1
ATOM 5586 C CA . PRO B 1 213 ? -9.266 52.375 24.5 1 87.94 213 PRO B CA 1
ATOM 5587 C C . PRO B 1 213 ? -8.625 51 24.609 1 87.94 213 PRO B C 1
ATOM 5589 O O . PRO B 1 213 ? -7.922 50.688 25.578 1 87.94 213 PRO B O 1
ATOM 5592 N N . GLU B 1 214 ? -8.906 50.156 23.625 1 87.69 214 GLU B N 1
ATOM 5593 C CA . GLU B 1 214 ? -8.242 48.875 23.391 1 87.69 214 GLU B CA 1
ATOM 5594 C C . GLU B 1 214 ? -7.512 48.875 22.047 1 87.69 214 GLU B C 1
ATOM 5596 O O . GLU B 1 214 ? -7.977 49.5 21.094 1 87.69 214 GLU B O 1
ATOM 5601 N N . GLU B 1 215 ? -6.363 48.219 22.094 1 91.94 215 GLU B N 1
ATOM 5602 C CA . GLU B 1 215 ? -5.609 48.25 20.844 1 91.94 215 GLU B CA 1
ATOM 5603 C C . GLU B 1 215 ? -5.062 46.844 20.5 1 91.94 215 GLU B C 1
ATOM 5605 O O . GLU B 1 215 ? -5.051 45.969 21.344 1 91.94 215 GLU B O 1
ATOM 5610 N N . GLN B 1 216 ? -4.734 46.719 19.266 1 91.38 216 GLN B N 1
ATOM 5611 C CA . GLN B 1 216 ? -4.023 45.562 18.75 1 91.38 216 GLN B CA 1
ATOM 5612 C C . GLN B 1 216 ? -2.977 45.969 17.719 1 91.38 216 GLN B C 1
ATOM 5614 O O . GLN B 1 216 ? -3.242 46.812 16.859 1 91.38 216 GLN B O 1
ATOM 5619 N N . LEU B 1 217 ? -1.82 45.344 17.906 1 92.62 217 LEU B N 1
ATOM 5620 C CA . LEU B 1 217 ? -0.708 45.625 17 1 92.62 217 LEU B CA 1
ATOM 5621 C C . LEU B 1 217 ? -0.237 44.344 16.328 1 92.62 217 LEU B C 1
ATOM 5623 O O . LEU B 1 217 ? -0.098 43.312 16.984 1 92.62 217 LEU B O 1
ATOM 5627 N N . ASP B 1 218 ? -0.054 44.5 15.039 1 90.88 218 ASP B N 1
ATOM 5628 C CA . ASP B 1 218 ? 0.505 43.375 14.273 1 90.88 218 ASP B CA 1
ATOM 5629 C C . ASP B 1 218 ? 1.573 43.875 13.297 1 90.88 218 ASP B C 1
ATOM 5631 O O . ASP B 1 218 ? 1.407 44.906 12.656 1 90.88 218 ASP B O 1
ATOM 5635 N N . ILE B 1 219 ? 2.639 43.125 13.305 1 92.06 219 ILE B N 1
ATOM 5636 C CA . ILE B 1 219 ? 3.701 43.469 12.367 1 92.06 219 ILE B CA 1
ATOM 5637 C C . ILE B 1 219 ? 3.82 42.375 11.305 1 92.06 219 ILE B C 1
ATOM 5639 O O . ILE B 1 219 ? 3.791 41.188 11.625 1 92.06 219 ILE B O 1
ATOM 5643 N N . CYS B 1 220 ? 3.98 42.75 10.055 1 91.5 220 CYS B N 1
ATOM 5644 C CA . CYS B 1 220 ? 4.273 41.844 8.945 1 91.5 220 CYS B CA 1
ATOM 5645 C C . CYS B 1 220 ? 5.18 42.5 7.918 1 91.5 220 CYS B C 1
ATOM 5647 O O . CYS B 1 220 ? 4.73 43.375 7.156 1 91.5 220 CYS B O 1
ATOM 5649 N N . GLY B 1 221 ? 6.41 42.094 7.934 1 89.56 221 GLY B N 1
ATOM 5650 C CA . GLY B 1 221 ? 7.363 42.781 7.07 1 89.56 221 GLY B CA 1
ATOM 5651 C C . GLY B 1 221 ? 7.516 44.25 7.406 1 89.56 221 GLY B C 1
ATOM 5652 O O . GLY B 1 221 ? 7.773 44.594 8.562 1 89.56 221 GLY B O 1
ATOM 5653 N N . ASP B 1 222 ? 7.242 45.031 6.363 1 92.75 222 ASP B N 1
ATOM 5654 C CA . ASP B 1 222 ? 7.406 46.469 6.547 1 92.75 222 ASP B CA 1
ATOM 5655 C C . ASP B 1 222 ? 6.102 47.094 7.004 1 92.75 222 ASP B C 1
ATOM 5657 O O . ASP B 1 222 ? 6.027 48.312 7.148 1 92.75 222 ASP B O 1
ATOM 5661 N N . HIS B 1 223 ? 5.188 46.281 7.332 1 92.56 223 HIS B N 1
ATOM 5662 C CA . HIS B 1 223 ? 3.881 46.844 7.645 1 92.56 223 HIS B CA 1
ATOM 5663 C C . HIS B 1 223 ? 3.518 46.625 9.109 1 92.56 223 HIS B C 1
ATOM 5665 O O . HIS B 1 223 ? 3.82 45.594 9.672 1 92.56 223 HIS B O 1
ATOM 5671 N N . VAL B 1 224 ? 2.875 47.594 9.648 1 94.06 224 VAL B N 1
ATOM 5672 C CA . VAL B 1 224 ? 2.326 47.531 10.992 1 94.06 224 VAL B CA 1
ATOM 5673 C C . VAL B 1 224 ? 0.833 47.844 10.961 1 94.06 224 VAL B C 1
ATOM 5675 O O . VAL B 1 224 ? 0.431 48.906 10.484 1 94.06 224 VAL B O 1
ATOM 5678 N N . ALA B 1 225 ? 0.076 46.969 11.414 1 93.62 225 ALA B N 1
ATOM 5679 C CA . ALA B 1 225 ? -1.361 47.188 11.539 1 93.62 225 ALA B CA 1
ATOM 5680 C C . ALA B 1 225 ? -1.729 47.594 12.961 1 93.62 225 ALA B C 1
ATOM 5682 O O . ALA B 1 225 ? -1.373 46.906 13.922 1 93.62 225 ALA B O 1
ATOM 5683 N N . TRP B 1 226 ? -2.402 48.688 13.102 1 94.62 226 TRP B N 1
ATOM 5684 C CA . TRP B 1 226 ? -2.807 49.219 14.391 1 94.62 226 TRP B CA 1
ATOM 5685 C C . TRP B 1 226 ? -4.32 49.406 14.461 1 94.62 226 TRP B C 1
ATOM 5687 O O . TRP B 1 226 ? -4.887 50.25 13.758 1 94.62 226 TRP B O 1
ATOM 5697 N N . THR B 1 227 ? -4.926 48.562 15.234 1 93.19 227 THR B N 1
ATOM 5698 C CA . THR B 1 227 ? -6.355 48.719 15.492 1 93.19 227 THR B CA 1
ATOM 5699 C C . THR B 1 227 ? -6.598 49.375 16.844 1 93.19 227 THR B C 1
ATOM 5701 O O . THR B 1 227 ? -6.098 48.875 17.875 1 93.19 227 THR B O 1
ATOM 5704 N N . ILE B 1 228 ? -7.359 50.406 16.859 1 91.5 228 ILE B N 1
ATOM 5705 C CA . ILE B 1 228 ? -7.719 51.094 18.094 1 91.5 228 ILE B CA 1
ATOM 5706 C C . ILE B 1 228 ? -9.242 51.156 18.219 1 91.5 228 ILE B C 1
ATOM 5708 O O . ILE B 1 228 ? -9.93 51.625 17.312 1 91.5 228 ILE B O 1
ATOM 5712 N N . GLN B 1 229 ? -9.664 50.656 19.328 1 87.38 229 GLN B N 1
ATOM 5713 C CA . GLN B 1 229 ? -11.086 50.719 19.609 1 87.38 229 GLN B CA 1
ATOM 5714 C C . GLN B 1 229 ? -11.367 51.594 20.828 1 87.38 229 GLN B C 1
ATOM 5716 O O . GLN B 1 229 ? -10.812 51.375 21.906 1 87.38 229 GLN B O 1
ATOM 5721 N N . SER B 1 230 ? -12.07 52.562 20.688 1 85.38 230 SER B N 1
ATOM 5722 C CA . SER B 1 230 ? -12.602 53.438 21.734 1 85.38 230 SER B CA 1
ATOM 5723 C C . SER B 1 230 ? -14.047 53.812 21.438 1 85.38 230 SER B C 1
ATOM 5725 O O . SER B 1 230 ? -14.914 52.969 21.297 1 85.38 230 SER B O 1
ATOM 5727 N N . ASP B 1 231 ? -14.328 55.094 21.266 1 80 231 ASP B N 1
ATOM 5728 C CA . ASP B 1 231 ? -15.656 55.531 20.812 1 80 231 ASP B CA 1
ATOM 5729 C C . ASP B 1 231 ? -15.883 55.156 19.344 1 80 231 ASP B C 1
ATOM 5731 O O . ASP B 1 231 ? -17.016 54.969 18.922 1 80 231 ASP B O 1
ATOM 5735 N N . ALA B 1 232 ? -14.812 55.094 18.734 1 83.94 232 ALA B N 1
ATOM 5736 C CA . ALA B 1 232 ? -14.797 54.625 17.344 1 83.94 232 ALA B CA 1
ATOM 5737 C C . ALA B 1 232 ? -13.703 53.594 17.125 1 83.94 232 ALA B C 1
ATOM 5739 O O . ALA B 1 232 ? -12.836 53.406 17.984 1 83.94 232 ALA B O 1
ATOM 5740 N N . VAL B 1 233 ? -13.922 52.844 16.078 1 88 233 VAL B N 1
ATOM 5741 C CA . VAL B 1 233 ? -12.891 51.875 15.719 1 88 233 VAL B CA 1
ATOM 5742 C C . VAL B 1 233 ? -12.086 52.406 14.531 1 88 233 VAL B C 1
ATOM 5744 O O . VAL B 1 233 ? -12.664 52.875 13.562 1 88 233 VAL B O 1
ATOM 5747 N N . SER B 1 234 ? -10.812 52.375 14.688 1 89.38 234 SER B N 1
ATOM 5748 C CA . SER B 1 234 ? -9.922 52.812 13.609 1 89.38 234 SER B CA 1
ATOM 5749 C C . SER B 1 234 ? -8.828 51.781 13.359 1 89.38 234 SER B C 1
ATOM 5751 O O . SER B 1 234 ? -8.25 51.25 14.297 1 89.38 234 SER B O 1
ATOM 5753 N N . ILE B 1 235 ? -8.648 51.469 12.094 1 91.25 235 ILE B N 1
ATOM 5754 C CA . ILE B 1 235 ? -7.555 50.625 11.672 1 91.25 235 ILE B CA 1
ATOM 5755 C C . ILE B 1 235 ? -6.613 51.375 10.75 1 91.25 235 ILE B C 1
ATOM 5757 O O . ILE B 1 235 ? -7.051 51.938 9.742 1 91.25 235 ILE B O 1
ATOM 5761 N N . ILE B 1 236 ? -5.398 51.406 11.117 1 91.31 236 ILE B N 1
ATOM 5762 C CA . ILE B 1 236 ? -4.395 52.062 10.289 1 91.31 236 ILE B CA 1
ATOM 5763 C C . ILE B 1 236 ? -3.238 51.094 10.023 1 91.31 236 ILE B C 1
ATOM 5765 O O . ILE B 1 236 ? -2.721 50.469 10.953 1 91.31 236 ILE B O 1
ATOM 5769 N N . VAL B 1 237 ? -2.891 50.969 8.797 1 91.88 237 VAL B N 1
ATOM 5770 C CA . VAL B 1 237 ? -1.713 50.188 8.43 1 91.88 237 VAL B CA 1
ATOM 5771 C C . VAL B 1 237 ? -0.615 51.094 7.914 1 91.88 237 VAL B C 1
ATOM 5773 O O . VAL B 1 237 ? -0.812 51.812 6.934 1 91.88 237 VAL B O 1
ATOM 5776 N N . TYR B 1 238 ? 0.498 51.031 8.602 1 92.25 238 TYR B N 1
ATOM 5777 C CA . TYR B 1 238 ? 1.648 51.844 8.227 1 92.25 238 TYR B CA 1
ATOM 5778 C C . TYR B 1 238 ? 2.729 51 7.57 1 92.25 238 TYR B C 1
ATOM 5780 O O . TYR B 1 238 ? 2.898 49.844 7.906 1 92.25 238 TYR B O 1
ATOM 5788 N N . ASN B 1 239 ? 3.377 51.594 6.559 1 92.62 239 ASN B N 1
ATOM 5789 C CA . ASN B 1 239 ? 4.75 51.156 6.312 1 92.62 239 ASN B CA 1
ATOM 5790 C C . ASN B 1 239 ? 5.723 51.812 7.289 1 92.62 239 ASN B C 1
ATOM 5792 O O . ASN B 1 239 ? 6 53 7.191 1 92.62 239 ASN B O 1
ATOM 5796 N N . TRP B 1 240 ? 6.191 51.094 8.242 1 94.88 240 TRP B N 1
ATOM 5797 C CA . TRP B 1 240 ? 6.898 51.688 9.367 1 94.88 240 TRP B CA 1
ATOM 5798 C C . TRP B 1 240 ? 8.227 52.281 8.922 1 94.88 240 TRP B C 1
ATOM 5800 O O . TRP B 1 240 ? 8.781 53.156 9.594 1 94.88 240 TRP B O 1
ATOM 5810 N N . LYS B 1 241 ? 8.805 51.812 7.84 1 94.75 241 LYS B N 1
ATOM 5811 C CA . LYS B 1 241 ? 10.062 52.344 7.348 1 94.75 241 LYS B CA 1
ATOM 5812 C C . LYS B 1 241 ? 9.859 53.719 6.684 1 94.75 241 LYS B C 1
ATOM 5814 O O . LYS B 1 241 ? 10.68 54.625 6.852 1 94.75 241 LYS B O 1
ATOM 5819 N N . THR B 1 242 ? 8.781 53.875 5.977 1 92.94 242 THR B N 1
ATOM 5820 C CA . THR B 1 242 ? 8.531 55.125 5.27 1 92.94 242 THR B CA 1
ATOM 5821 C C . THR B 1 242 ? 7.652 56.062 6.102 1 92.94 242 THR B C 1
ATOM 5823 O O . THR B 1 242 ? 7.633 57.281 5.875 1 92.94 242 THR B O 1
ATOM 5826 N N . GLY B 1 243 ? 6.832 55.531 6.973 1 91.69 243 GLY B N 1
ATOM 5827 C CA . GLY B 1 243 ? 5.906 56.281 7.789 1 91.69 243 GLY B CA 1
ATOM 5828 C C . GLY B 1 243 ? 4.594 56.562 7.09 1 91.69 243 GLY B C 1
ATOM 5829 O O . GLY B 1 243 ? 3.744 57.281 7.621 1 91.69 243 GLY B O 1
ATOM 5830 N N . GLN B 1 244 ? 4.426 55.969 5.957 1 89.44 244 GLN B N 1
ATOM 5831 C CA . GLN B 1 244 ? 3.232 56.25 5.16 1 89.44 244 GLN B CA 1
ATOM 5832 C C . GLN B 1 244 ? 2.098 55.312 5.535 1 89.44 244 GLN B C 1
ATOM 5834 O O . GLN B 1 244 ? 2.334 54.125 5.848 1 89.44 244 GLN B O 1
ATOM 5839 N N . ILE B 1 245 ? 0.892 55.844 5.48 1 89.81 245 ILE B N 1
ATOM 5840 C CA . ILE B 1 245 ? -0.301 55.031 5.637 1 89.81 245 ILE B CA 1
ATOM 5841 C C . ILE B 1 245 ? -0.602 54.312 4.328 1 89.81 245 ILE B C 1
ATOM 5843 O O . ILE B 1 245 ? -0.741 54.938 3.277 1 89.81 245 ILE B O 1
ATOM 5847 N N . VAL B 1 246 ? -0.628 52.938 4.398 1 88.44 246 VAL B N 1
ATOM 5848 C CA . VAL B 1 246 ? -0.835 52.156 3.18 1 88.44 246 VAL B CA 1
ATOM 5849 C C . VAL B 1 246 ? -2.281 51.688 3.115 1 88.44 246 VAL B C 1
ATOM 5851 O O . VAL B 1 246 ? -2.77 51.312 2.045 1 88.44 246 VAL B O 1
ATOM 5854 N N . TRP B 1 247 ? -2.947 51.656 4.242 1 88.31 247 TRP B N 1
ATOM 5855 C CA . TRP B 1 247 ? -4.344 51.25 4.32 1 88.31 247 TRP B CA 1
ATOM 5856 C C . TRP B 1 247 ? -5 51.781 5.59 1 88.31 247 TRP B C 1
ATOM 5858 O O . TRP B 1 247 ? -4.363 51.844 6.645 1 88.31 247 TRP B O 1
ATOM 5868 N N . THR B 1 248 ? -6.219 52.219 5.504 1 88.44 248 THR B N 1
ATOM 5869 C CA . THR B 1 248 ? -6.926 52.719 6.688 1 88.44 248 THR B CA 1
ATOM 5870 C C . THR B 1 248 ? -8.43 52.469 6.559 1 88.44 248 THR B C 1
ATOM 5872 O O . THR B 1 248 ? -8.961 52.438 5.445 1 88.44 248 THR B O 1
ATOM 5875 N N . GLU B 1 249 ? -8.945 52.188 7.684 1 85.62 249 GLU B N 1
ATOM 5876 C CA . GLU B 1 249 ? -10.398 52.031 7.781 1 85.62 249 GLU B CA 1
ATOM 5877 C C . GLU B 1 249 ? -10.898 52.469 9.156 1 85.62 249 GLU B C 1
ATOM 5879 O O . GLU B 1 249 ? -10.164 52.344 10.148 1 85.62 249 GLU B O 1
ATOM 5884 N N . GLY B 1 250 ? -12.023 53.062 9.156 1 82.19 250 GLY B N 1
ATOM 5885 C CA . GLY B 1 250 ? -12.625 53.438 10.422 1 82.19 250 GLY B CA 1
ATOM 5886 C C . GLY B 1 250 ? -14.141 53.406 10.398 1 82.19 250 GLY B C 1
ATOM 5887 O O . GLY B 1 250 ? -14.75 53.5 9.328 1 82.19 250 GLY B O 1
ATOM 5888 N N . GLU B 1 251 ? -14.727 53.094 11.461 1 79.06 251 GLU B N 1
ATOM 5889 C CA . GLU B 1 251 ? -16.172 53.094 11.578 1 79.06 251 GLU B CA 1
ATOM 5890 C C . GLU B 1 251 ? -16.625 53.656 12.922 1 79.06 251 GLU B C 1
ATOM 5892 O O . GLU B 1 251 ? -15.984 53.406 13.945 1 79.06 251 GLU B O 1
ATOM 5897 N N . TRP B 1 252 ? -17.594 54.375 12.836 1 75.25 252 TRP B N 1
ATOM 5898 C CA . TRP B 1 252 ? -18.266 54.844 14.047 1 75.25 252 TRP B CA 1
ATOM 5899 C C . TRP B 1 252 ? -19.5 53.969 14.328 1 75.25 252 TRP B C 1
ATOM 5901 O O . TRP B 1 252 ? -20.484 54.031 13.594 1 75.25 252 TRP B O 1
ATOM 5911 N N . PRO B 1 253 ? -19.391 53.094 15.25 1 72.19 253 PRO B N 1
ATOM 5912 C CA . PRO B 1 253 ? -20.484 52.156 15.453 1 72.19 253 PRO B CA 1
ATOM 5913 C C . PRO B 1 253 ? -21.734 52.812 16.031 1 72.19 253 PRO B C 1
ATOM 5915 O O . PRO B 1 253 ? -22.734 52.125 16.281 1 72.19 253 PRO B O 1
ATOM 5918 N N . GLU B 1 254 ? -22.031 54.094 15.781 1 65.81 254 GLU B N 1
ATOM 5919 C CA . GLU B 1 254 ? -23.219 54.875 16.172 1 65.81 254 GLU B CA 1
ATOM 5920 C C . GLU B 1 254 ? -23.875 54.281 17.422 1 65.81 254 GLU B C 1
ATOM 5922 O O . GLU B 1 254 ? -25.078 54.031 17.438 1 65.81 254 GLU B O 1
ATOM 5927 N N . GLY B 1 255 ? -23.172 53.906 18.359 1 65.69 255 GLY B N 1
ATOM 5928 C CA . GLY B 1 255 ? -23.75 53.469 19.609 1 65.69 255 GLY B CA 1
ATOM 5929 C C . GLY B 1 255 ? -23.953 51.969 19.688 1 65.69 255 GLY B C 1
ATOM 5930 O O . GLY B 1 255 ? -24.5 51.469 20.672 1 65.69 255 GLY B O 1
ATOM 5931 N N . ASP B 1 256 ? -23.75 51.219 18.594 1 76.5 256 ASP B N 1
ATOM 5932 C CA . ASP B 1 256 ? -23.844 49.781 18.672 1 76.5 256 ASP B CA 1
ATOM 5933 C C . ASP B 1 256 ? -22.734 49.188 19.531 1 76.5 256 ASP B C 1
ATOM 5935 O O . ASP B 1 256 ? -21.578 49.156 19.125 1 76.5 256 ASP B O 1
ATOM 5939 N N . PRO B 1 257 ? -23.109 48.781 20.641 1 74.62 257 PRO B N 1
ATOM 5940 C CA . PRO B 1 257 ? -22.078 48.312 21.578 1 74.62 257 PRO B CA 1
ATOM 5941 C C . PRO B 1 257 ? -21.484 46.969 21.172 1 74.62 257 PRO B C 1
ATOM 5943 O O . PRO B 1 257 ? -20.469 46.562 21.734 1 74.62 257 PRO B O 1
ATOM 5946 N N . HIS B 1 258 ? -22.031 46.406 20.172 1 81.12 258 HIS B N 1
ATOM 5947 C CA . HIS B 1 258 ? -21.578 45.062 19.844 1 81.12 258 HIS B CA 1
ATOM 5948 C C . HIS B 1 258 ? -20.797 45.062 18.531 1 81.12 258 HIS B C 1
ATOM 5950 O O . HIS B 1 258 ? -20.391 44 18.047 1 81.12 258 HIS B O 1
ATOM 5956 N N . PHE B 1 259 ? -20.562 46.188 18.047 1 86.38 259 PHE B N 1
ATOM 5957 C CA . PHE B 1 259 ? -19.781 46.281 16.828 1 86.38 259 PHE B CA 1
ATOM 5958 C C . PHE B 1 259 ? -18.344 45.844 17.062 1 86.38 259 PHE B C 1
ATOM 5960 O O . PHE B 1 259 ? -17.75 46.188 18.094 1 86.38 259 PHE B O 1
ATOM 5967 N N . TYR B 1 260 ? -17.844 45.094 16.141 1 90.56 260 TYR B N 1
ATOM 5968 C CA . TYR B 1 260 ? -16.484 44.594 16.266 1 90.56 260 TYR B CA 1
ATOM 5969 C C . TYR B 1 260 ? -15.734 44.688 14.938 1 90.56 260 TYR B C 1
ATOM 5971 O O . TYR B 1 260 ? -16.281 44.344 13.883 1 90.56 260 TYR B O 1
ATOM 5979 N N . MET B 1 261 ? -14.547 45.188 15 1 92 261 MET B N 1
ATOM 5980 C CA . MET B 1 261 ? -13.672 45.25 13.836 1 92 261 MET B CA 1
ATOM 5981 C C . MET B 1 261 ? -12.211 45.125 14.234 1 92 261 MET B C 1
ATOM 5983 O O . MET B 1 261 ? -11.75 45.812 15.156 1 92 261 MET B O 1
ATOM 5987 N N . ARG B 1 262 ? -11.555 44.219 13.609 1 93.19 262 ARG B N 1
ATOM 5988 C CA . ARG B 1 262 ? -10.133 44.031 13.867 1 93.19 262 ARG B CA 1
ATOM 5989 C C . ARG B 1 262 ? -9.414 43.562 12.609 1 93.19 262 ARG B C 1
ATOM 5991 O O . ARG B 1 262 ? -10.016 42.875 11.758 1 93.19 262 ARG B O 1
ATOM 5998 N N . CYS B 1 263 ? -8.195 43.844 12.531 1 93.69 263 CYS B N 1
ATOM 5999 C CA . CYS B 1 263 ? -7.441 43.469 11.344 1 93.69 263 CYS B CA 1
ATOM 6000 C C . CYS B 1 263 ? -6.305 42.5 11.703 1 93.69 263 CYS B C 1
ATOM 6002 O O . CYS B 1 263 ? -5.746 42.594 12.797 1 93.69 263 CYS B O 1
ATOM 6004 N N . HIS B 1 264 ? -6.074 41.594 10.844 1 94.81 264 HIS B N 1
ATOM 6005 C CA . HIS B 1 264 ? -4.965 40.656 10.945 1 94.81 264 HIS B CA 1
ATOM 6006 C C . HIS B 1 264 ? -4.238 40.531 9.617 1 94.81 264 HIS B C 1
ATOM 6008 O O . HIS B 1 264 ? -4.867 40.531 8.555 1 94.81 264 HIS B O 1
ATOM 6014 N N . PHE B 1 265 ? -2.959 40.344 9.672 1 93.69 265 PHE B N 1
ATOM 6015 C CA . PHE B 1 265 ? -2.227 40.031 8.453 1 93.69 265 PHE B CA 1
ATOM 6016 C C . PHE B 1 265 ? -2.354 38.562 8.094 1 93.69 265 PHE B C 1
ATOM 6018 O O . PHE B 1 265 ? -2.127 37.688 8.938 1 93.69 265 PHE B O 1
ATOM 6025 N N . LEU B 1 266 ? -2.719 38.312 6.875 1 93.62 266 LEU B N 1
ATOM 6026 C CA . LEU B 1 266 ? -2.641 36.938 6.363 1 93.62 266 LEU B CA 1
ATOM 6027 C C . LEU B 1 266 ? -1.249 36.656 5.812 1 93.62 266 LEU B C 1
ATOM 6029 O O . LEU B 1 266 ? -0.707 35.562 6.035 1 93.62 266 LEU B O 1
ATOM 6033 N N . ASP B 1 267 ? -0.75 37.531 5.09 1 89.94 267 ASP B N 1
ATOM 6034 C CA . ASP B 1 267 ? 0.615 37.562 4.57 1 89.94 267 ASP B CA 1
ATOM 6035 C C . ASP B 1 267 ? 1.044 38.969 4.246 1 89.94 267 ASP B C 1
ATOM 6037 O O . ASP B 1 267 ? 0.401 39.938 4.672 1 89.94 267 ASP B O 1
ATOM 6041 N N . ARG B 1 268 ? 2.125 39.094 3.57 1 87.75 268 ARG B N 1
ATOM 6042 C CA . ARG B 1 268 ? 2.699 40.406 3.318 1 87.75 268 ARG B CA 1
ATOM 6043 C C . ARG B 1 268 ? 1.802 41.219 2.398 1 87.75 268 ARG B C 1
ATOM 6045 O O . ARG B 1 268 ? 1.82 42.469 2.443 1 87.75 268 ARG B O 1
ATOM 6052 N N . ASP B 1 269 ? 0.945 40.531 1.675 1 88.94 269 ASP B N 1
ATOM 6053 C CA . ASP B 1 269 ? 0.193 41.219 0.629 1 88.94 269 ASP B CA 1
ATOM 6054 C C . ASP B 1 269 ? -1.291 41.281 0.981 1 88.94 269 ASP B C 1
ATOM 6056 O O . ASP B 1 269 ? -2.049 42.031 0.34 1 88.94 269 ASP B O 1
ATOM 6060 N N . HIS B 1 270 ? -1.65 40.625 1.994 1 91.69 270 HIS B N 1
ATOM 6061 C CA . HIS B 1 270 ? -3.084 40.531 2.244 1 91.69 270 HIS B CA 1
ATOM 6062 C C . HIS B 1 270 ? -3.408 40.812 3.705 1 91.69 270 HIS B C 1
ATOM 6064 O O . HIS B 1 270 ? -2.691 40.375 4.605 1 91.69 270 HIS B O 1
ATOM 6070 N N . LEU B 1 271 ? -4.488 41.531 3.863 1 92.94 271 LEU B N 1
ATOM 6071 C CA . LEU B 1 271 ? -5.027 41.906 5.168 1 92.94 271 LEU B CA 1
ATOM 6072 C C . LEU B 1 271 ? -6.43 41.312 5.359 1 92.94 271 LEU B C 1
ATOM 6074 O O . LEU B 1 271 ? -7.25 41.344 4.441 1 92.94 271 LEU B O 1
ATOM 6078 N N . LEU B 1 272 ? -6.609 40.781 6.492 1 94.94 272 LEU B N 1
ATOM 6079 C CA . LEU B 1 272 ? -7.926 40.281 6.859 1 94.94 272 LEU B CA 1
ATOM 6080 C C . LEU B 1 272 ? -8.602 41.219 7.867 1 94.94 272 LEU B C 1
ATOM 6082 O O . LEU B 1 272 ? -8.047 41.469 8.938 1 94.94 272 LEU B O 1
ATOM 6086 N N . VAL B 1 273 ? -9.734 41.656 7.582 1 94.19 273 VAL B N 1
ATOM 6087 C CA . VAL B 1 273 ? -10.508 42.469 8.516 1 94.19 273 VAL B CA 1
ATOM 6088 C C . VAL B 1 273 ? -11.727 41.688 8.984 1 94.19 273 VAL B C 1
ATOM 6090 O O . VAL B 1 273 ? -12.562 41.25 8.18 1 94.19 273 VAL B O 1
ATOM 6093 N N . VAL B 1 274 ? -11.719 41.438 10.234 1 94.31 274 VAL B N 1
ATOM 6094 C CA . VAL B 1 274 ? -12.898 40.844 10.844 1 94.31 274 VAL B CA 1
ATOM 6095 C C . VAL B 1 274 ? -13.906 41.906 11.227 1 94.31 274 VAL B C 1
ATOM 6097 O O . VAL B 1 274 ? -13.617 42.781 12.062 1 94.31 274 VAL B O 1
ATOM 6100 N N . ARG B 1 275 ? -14.969 41.875 10.594 1 91.88 275 ARG B N 1
ATOM 6101 C CA . ARG B 1 275 ? -16.062 42.781 10.891 1 91.88 275 ARG B CA 1
ATOM 6102 C C . ARG B 1 275 ? -17.312 42.031 11.297 1 91.88 275 ARG B C 1
ATOM 6104 O O . ARG B 1 275 ? -18.031 41.5 10.445 1 91.88 275 ARG B O 1
ATOM 6111 N N . ASN B 1 276 ? -17.516 42.031 12.562 1 89.12 276 ASN B N 1
ATOM 6112 C CA . ASN B 1 276 ? -18.578 41.188 13.094 1 89.12 276 ASN B CA 1
ATOM 6113 C C . ASN B 1 276 ? -18.484 39.75 12.578 1 89.12 276 ASN B C 1
ATOM 6115 O O . ASN B 1 276 ? -17.438 39.125 12.719 1 89.12 276 ASN B O 1
ATOM 6119 N N . THR B 1 277 ? -19.5 39.312 11.883 1 87.06 277 THR B N 1
ATOM 6120 C CA . THR B 1 277 ? -19.453 37.906 11.469 1 87.06 277 THR B CA 1
ATOM 6121 C C . THR B 1 277 ? -19.031 37.812 10.008 1 87.06 277 THR B C 1
ATOM 6123 O O . THR B 1 277 ? -19.422 36.844 9.312 1 87.06 277 THR B O 1
ATOM 6126 N N . ASP B 1 278 ? -18.266 38.781 9.57 1 91.38 278 ASP B N 1
ATOM 6127 C CA . ASP B 1 278 ? -17.75 38.719 8.203 1 91.38 278 ASP B CA 1
ATOM 6128 C C . ASP B 1 278 ? -16.234 38.875 8.18 1 91.38 278 ASP B C 1
ATOM 6130 O O . ASP B 1 278 ? -15.664 39.656 8.969 1 91.38 278 ASP B O 1
ATOM 6134 N N . LEU B 1 279 ? -15.633 38.125 7.297 1 94.25 279 LEU B N 1
ATOM 6135 C CA . LEU B 1 279 ? -14.195 38.25 7.055 1 94.25 279 LEU B CA 1
ATOM 6136 C C . LEU B 1 279 ? -13.922 38.906 5.719 1 94.25 279 LEU B C 1
ATOM 6138 O O . LEU B 1 279 ? -14.297 38.406 4.664 1 94.25 279 LEU B O 1
ATOM 6142 N N . HIS B 1 280 ? -13.312 40.031 5.773 1 93.69 280 HIS B N 1
ATOM 6143 C CA . HIS B 1 280 ? -12.977 40.75 4.559 1 93.69 280 HIS B CA 1
ATOM 6144 C C . HIS B 1 280 ? -11.484 40.656 4.258 1 93.69 280 HIS B C 1
ATOM 6146 O O . HIS B 1 280 ? -10.656 41.062 5.086 1 93.69 280 HIS B O 1
ATOM 6152 N N . VAL B 1 281 ? -11.188 40.188 3.086 1 93.62 281 VAL B N 1
ATOM 6153 C CA . VAL B 1 281 ? -9.789 40.094 2.688 1 93.62 281 VAL B CA 1
ATOM 6154 C C . VAL B 1 281 ? -9.43 41.25 1.774 1 93.62 281 VAL B C 1
ATOM 6156 O O . VAL B 1 281 ? -10.086 41.469 0.756 1 93.62 281 VAL B O 1
ATOM 6159 N N . HIS B 1 282 ? -8.438 41.969 2.166 1 90.94 282 HIS B N 1
ATOM 6160 C CA . HIS B 1 282 ? -7.98 43.125 1.402 1 90.94 282 HIS B CA 1
ATOM 6161 C C . HIS B 1 282 ? -6.559 42.906 0.888 1 90.94 282 HIS B C 1
ATOM 6163 O O . HIS B 1 282 ? -5.785 42.156 1.476 1 90.94 282 HIS B O 1
ATOM 6169 N N . GLN B 1 283 ? -6.25 43.562 -0.214 1 89.06 283 GLN B N 1
ATOM 6170 C CA . GLN B 1 283 ? -4.883 43.625 -0.714 1 89.06 283 GLN B CA 1
ATOM 6171 C C . GLN B 1 283 ? -4.172 44.875 -0.269 1 89.06 283 GLN B C 1
ATOM 6173 O O . GLN B 1 283 ? -4.766 45.969 -0.264 1 89.06 283 GLN B O 1
ATOM 6178 N N . ILE B 1 284 ? -2.971 44.625 0.178 1 82.69 284 ILE B N 1
ATOM 6179 C CA . ILE B 1 284 ? -2.141 45.781 0.515 1 82.69 284 ILE B CA 1
ATOM 6180 C C . ILE B 1 284 ? -1.342 46.219 -0.71 1 82.69 284 ILE B C 1
ATOM 6182 O O . ILE B 1 284 ? -0.548 45.438 -1.251 1 82.69 284 ILE B O 1
ATOM 6186 N N . ASP B 1 285 ? -1.719 47.25 -1.404 1 74.12 285 ASP B N 1
ATOM 6187 C CA . ASP B 1 285 ? -0.964 47.781 -2.527 1 74.12 285 ASP B CA 1
ATOM 6188 C C . ASP B 1 285 ? -0.067 48.938 -2.08 1 74.12 285 ASP B C 1
ATOM 6190 O O . ASP B 1 285 ? -0.557 50.031 -1.728 1 74.12 285 ASP B O 1
ATOM 6194 N N . PRO B 1 286 ? 1.232 48.625 -2.01 1 63.34 286 PRO B N 1
ATOM 6195 C CA . PRO B 1 286 ? 2.131 49.688 -1.546 1 63.34 286 PRO B CA 1
ATOM 6196 C C . PRO B 1 286 ? 2.035 50.938 -2.393 1 63.34 286 PRO B C 1
ATOM 6198 O O . PRO B 1 286 ? 2.367 52.031 -1.921 1 63.34 286 PRO B O 1
ATOM 6201 N N . ALA B 1 287 ? 1.844 50.781 -3.734 1 59.53 287 ALA B N 1
ATOM 6202 C CA . ALA B 1 287 ? 1.812 51.938 -4.625 1 59.53 287 ALA B CA 1
ATOM 6203 C C . ALA B 1 287 ? 0.568 52.781 -4.379 1 59.53 287 ALA B C 1
ATOM 6205 O O . ALA B 1 287 ? 0.514 53.938 -4.785 1 59.53 287 ALA B O 1
ATOM 6206 N N . LYS B 1 288 ? -0.455 52.25 -3.877 1 59.81 288 LYS B N 1
ATOM 6207 C CA . LYS B 1 288 ? -1.66 53.062 -3.625 1 59.81 288 LYS B CA 1
ATOM 6208 C C . LYS B 1 288 ? -1.698 53.562 -2.186 1 59.81 288 LYS B C 1
ATOM 6210 O O . LYS B 1 288 ? -2.459 53.031 -1.362 1 59.81 288 LYS B O 1
ATOM 6215 N N . ALA B 1 289 ? -0.696 54.281 -1.838 1 55.28 289 ALA B N 1
ATOM 6216 C CA . ALA B 1 289 ? -0.603 54.969 -0.548 1 55.28 289 ALA B CA 1
ATOM 6217 C C . ALA B 1 289 ? -1.813 55.875 -0.312 1 55.28 289 ALA B C 1
ATOM 6219 O O . ALA B 1 289 ? -2.258 56.562 -1.223 1 55.28 289 ALA B O 1
ATOM 6220 N N . GLY B 1 290 ? -2.395 55.719 0.808 1 53.44 290 GLY B N 1
ATOM 6221 C CA . GLY B 1 290 ? -3.471 56.594 1.245 1 53.44 290 GLY B CA 1
ATOM 6222 C C . GLY B 1 290 ? -4.84 56.125 0.775 1 53.44 290 GLY B C 1
ATOM 6223 O O . GLY B 1 290 ? -5.777 56.938 0.712 1 53.44 290 GLY B O 1
ATOM 6224 N N . ALA B 1 291 ? -4.848 55.062 -0.014 1 50.72 291 ALA B N 1
ATOM 6225 C CA . ALA B 1 291 ? -6.191 54.75 -0.486 1 50.72 291 ALA B CA 1
ATOM 6226 C C . ALA B 1 291 ? -7.129 54.469 0.684 1 50.72 291 ALA B C 1
ATOM 6228 O O . ALA B 1 291 ? -6.832 53.625 1.549 1 50.72 291 ALA B O 1
ATOM 6229 N N . TRP B 1 292 ? -7.762 55.469 1.147 1 50.94 292 TRP B N 1
ATOM 6230 C CA . TRP B 1 292 ? -8.906 55.344 2.043 1 50.94 292 TRP B CA 1
ATOM 6231 C C . TRP B 1 292 ? -9.789 54.188 1.632 1 50.94 292 TRP B C 1
ATOM 6233 O O . TRP B 1 292 ? -10.531 54.281 0.653 1 50.94 292 TRP B O 1
ATOM 6243 N N . ASN B 1 293 ? -9.188 53.062 1.558 1 52.75 293 ASN B N 1
ATOM 6244 C CA . ASN B 1 293 ? -9.93 51.969 0.948 1 52.75 293 ASN B CA 1
ATOM 6245 C C . ASN B 1 293 ? -11.141 51.594 1.791 1 52.75 293 ASN B C 1
ATOM 6247 O O . ASN B 1 293 ? -11 51.25 2.969 1 52.75 293 ASN B O 1
ATOM 6251 N N . ALA B 1 294 ? -12.164 52.188 1.483 1 52.44 294 ALA B N 1
ATOM 6252 C CA . ALA B 1 294 ? -13.469 51.719 1.946 1 52.44 294 ALA B CA 1
ATOM 6253 C C . ALA B 1 294 ? -13.617 50.188 1.731 1 52.44 294 ALA B C 1
ATOM 6255 O O . ALA B 1 294 ? -12.891 49.594 0.933 1 52.44 294 ALA B O 1
ATOM 6256 N N . TYR B 1 295 ? -14.391 49.594 2.656 1 55.41 295 TYR B N 1
ATOM 6257 C CA . TYR B 1 295 ? -14.852 48.219 2.604 1 55.41 295 TYR B CA 1
ATOM 6258 C C . TYR B 1 295 ? -15.047 47.781 1.163 1 55.41 295 TYR B C 1
ATOM 6260 O O . TYR B 1 295 ? -14.883 46.594 0.849 1 55.41 295 TYR B O 1
ATOM 6268 N N . THR B 1 296 ? -15.141 48.812 0.338 1 61.41 296 THR B N 1
ATOM 6269 C CA . THR B 1 296 ? -15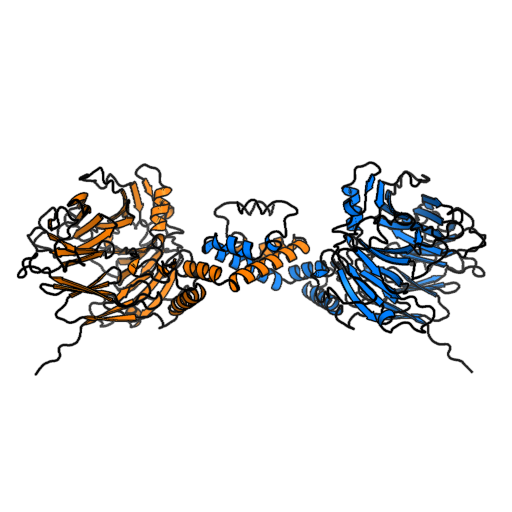.562 48.5 -1.025 1 61.41 296 THR B CA 1
ATOM 6270 C C . THR B 1 296 ? -14.406 47.938 -1.844 1 61.41 296 THR B C 1
ATOM 6272 O O . THR B 1 296 ? -14.617 47.375 -2.924 1 61.41 296 THR B O 1
ATOM 6275 N N . ASN B 1 297 ? -13.266 47.844 -1.176 1 76.62 297 ASN B N 1
ATOM 6276 C CA . ASN B 1 297 ? -12.18 47.375 -2.033 1 76.62 297 ASN B CA 1
ATOM 6277 C C . ASN B 1 297 ? -11.648 46 -1.575 1 76.62 297 ASN B C 1
ATOM 6279 O O . ASN B 1 297 ? -10.5 45.656 -1.846 1 76.62 297 ASN B O 1
ATOM 6283 N N . ALA B 1 298 ? -12.492 45.344 -0.882 1 86.25 298 ALA B N 1
ATOM 6284 C CA . ALA B 1 298 ? -12.086 44 -0.485 1 86.25 298 ALA B CA 1
ATOM 6285 C C . ALA B 1 298 ? -12.047 43.062 -1.688 1 86.25 298 ALA B C 1
ATOM 6287 O O . ALA B 1 298 ? -12.805 43.25 -2.645 1 86.25 298 ALA B O 1
ATOM 6288 N N . LEU B 1 299 ? -11.141 42.219 -1.684 1 88.5 299 LEU B N 1
ATOM 6289 C CA . LEU B 1 299 ? -11.047 41.219 -2.732 1 88.5 299 LEU B CA 1
ATOM 6290 C C . LEU B 1 299 ? -12.172 40.188 -2.605 1 88.5 299 LEU B C 1
ATOM 6292 O O . LEU B 1 299 ? -12.727 39.75 -3.611 1 88.5 299 LEU B O 1
ATOM 6296 N N . CYS B 1 300 ? -12.469 39.844 -1.389 1 91.25 300 CYS B N 1
ATOM 6297 C CA . CYS B 1 300 ? -13.547 38.906 -1.118 1 91.25 300 CYS B CA 1
ATOM 6298 C C . CYS B 1 300 ? -14.062 39.062 0.307 1 91.25 300 CYS B C 1
ATOM 6300 O O . CYS B 1 300 ? -13.367 39.594 1.168 1 91.25 300 CYS B O 1
ATOM 6302 N N . MET B 1 301 ? -15.281 38.656 0.503 1 93.19 301 MET B N 1
ATOM 6303 C CA . MET B 1 301 ? -15.938 38.594 1.81 1 93.19 301 MET B CA 1
ATOM 6304 C C . MET B 1 301 ? -16.375 37.188 2.15 1 93.19 301 MET B C 1
ATOM 6306 O O . MET B 1 301 ? -17.188 36.594 1.43 1 93.19 301 MET B O 1
ATOM 6310 N N . LEU B 1 302 ? -15.781 36.656 3.166 1 93.69 302 LEU B N 1
ATOM 6311 C CA . LEU B 1 302 ? -16.156 35.312 3.645 1 93.69 302 LEU B CA 1
ATOM 6312 C C . LEU B 1 302 ? -17.156 35.438 4.793 1 93.69 302 LEU B C 1
ATOM 6314 O O . LEU B 1 302 ? -16.859 36.031 5.824 1 93.69 302 LEU B O 1
ATOM 6318 N N . ARG B 1 303 ? -18.234 34.781 4.633 1 94 303 ARG B N 1
ATOM 6319 C CA . ARG B 1 303 ? -19.297 34.906 5.637 1 94 303 ARG B CA 1
ATOM 6320 C C . ARG B 1 303 ? -19.219 33.75 6.633 1 94 303 ARG B C 1
ATOM 6322 O O . ARG B 1 303 ? -18.922 32.594 6.258 1 94 303 ARG B O 1
ATOM 6329 N N . PHE B 1 304 ? -19.469 34.094 7.863 1 94.06 304 PHE B N 1
ATOM 6330 C CA . PHE B 1 304 ? -19.719 33.031 8.844 1 94.06 304 PHE B CA 1
ATOM 6331 C C . PHE B 1 304 ? -21.109 32.469 8.664 1 94.06 304 PHE B C 1
ATOM 6333 O O . PHE B 1 304 ? -21.906 32.938 7.852 1 94.06 304 PHE B O 1
ATOM 6340 N N . PRO B 1 305 ? -21.344 31.328 9.398 1 92.56 305 PRO B N 1
ATOM 6341 C CA . PRO B 1 305 ? -22.688 30.766 9.266 1 92.56 305 PRO B CA 1
ATOM 6342 C C . PRO B 1 305 ? -23.781 31.797 9.547 1 92.56 305 PRO B C 1
ATOM 6344 O O . PRO B 1 305 ? -23.656 32.594 10.492 1 92.56 305 PRO B O 1
ATOM 6347 N N . ALA B 1 306 ? -24.812 31.781 8.75 1 92.44 306 ALA B N 1
ATOM 6348 C CA . ALA B 1 306 ? -25.906 32.75 8.898 1 92.44 306 ALA B CA 1
ATOM 6349 C C . ALA B 1 306 ? -26.688 32.5 10.188 1 92.44 306 ALA B C 1
ATOM 6351 O O . ALA B 1 306 ? -27.188 31.391 10.414 1 92.44 306 ALA B O 1
ATOM 6352 N N . LEU B 1 307 ? -26.688 33.531 10.922 1 91.94 307 LEU B N 1
ATOM 6353 C CA . LEU B 1 307 ? -27.5 33.469 12.133 1 91.94 307 LEU B CA 1
ATOM 6354 C C . LEU B 1 307 ? -28.984 33.562 11.797 1 91.94 307 LEU B C 1
ATOM 6356 O O . LEU B 1 307 ? -29.344 34.156 10.781 1 91.94 307 LEU B O 1
ATOM 6360 N N . ARG B 1 308 ? -29.703 32.969 12.648 1 92.31 308 ARG B N 1
ATOM 6361 C CA . ARG B 1 308 ? -31.141 33.125 12.484 1 92.31 308 ARG B CA 1
ATOM 6362 C C . ARG B 1 308 ? -31.562 34.594 12.57 1 92.31 308 ARG B C 1
ATOM 6364 O O . ARG B 1 308 ? -30.953 35.375 13.297 1 92.31 308 ARG B O 1
ATOM 6371 N N . GLN B 1 309 ? -32.656 34.844 11.867 1 89.31 309 GLN B N 1
ATOM 6372 C CA . GLN B 1 309 ? -33.156 36.219 11.828 1 89.31 309 GLN B CA 1
ATOM 6373 C C . GLN B 1 309 ? -33.469 36.719 13.234 1 89.31 309 GLN B C 1
ATOM 6375 O O . GLN B 1 309 ? -34.062 36 14.039 1 89.31 309 GLN B O 1
ATOM 6380 N N . GLY B 1 310 ? -33.062 37.906 13.5 1 86.31 310 GLY B N 1
ATOM 6381 C CA . GLY B 1 310 ? -33.375 38.531 14.773 1 86.31 310 GLY B CA 1
ATOM 6382 C C . GLY B 1 310 ? -32.25 38.406 15.789 1 86.31 310 GLY B C 1
ATOM 6383 O O . GLY B 1 310 ? -32.281 39.031 16.844 1 86.31 310 GLY B O 1
ATOM 6384 N N . LEU B 1 311 ? -31.375 37.562 15.484 1 89.44 311 LEU B N 1
ATOM 6385 C CA . LEU B 1 311 ? -30.25 37.375 16.406 1 89.44 311 LEU B CA 1
ATOM 6386 C C . LEU B 1 311 ? -29.141 38.406 16.141 1 89.44 311 LEU B C 1
ATOM 6388 O O . LEU B 1 311 ? -28.969 38.844 15 1 89.44 311 LEU B O 1
ATOM 6392 N N . ILE B 1 312 ? -28.469 38.719 17.234 1 86.19 312 ILE B N 1
ATOM 6393 C CA . ILE B 1 312 ? -27.359 39.656 17.125 1 86.19 312 ILE B CA 1
ATOM 6394 C C . ILE B 1 312 ? -26.094 39.031 17.703 1 86.19 312 ILE B C 1
ATOM 6396 O O . ILE B 1 312 ? -26.156 38.188 18.578 1 86.19 312 ILE B O 1
ATOM 6400 N N . THR B 1 313 ? -25.047 39.469 17.141 1 88.19 313 THR B N 1
ATOM 6401 C CA . THR B 1 313 ? -23.75 38.969 17.609 1 88.19 313 THR B CA 1
ATOM 6402 C C . THR B 1 313 ? -23.266 39.781 18.812 1 88.19 313 THR B C 1
ATOM 6404 O O . THR B 1 313 ? -23.391 41 18.828 1 88.19 313 THR B O 1
ATOM 6407 N N . HIS B 1 314 ? -22.797 39.031 19.828 1 85.69 314 HIS B N 1
ATOM 6408 C CA . HIS B 1 314 ? -22.219 39.656 21.016 1 85.69 314 HIS B CA 1
ATOM 6409 C C . HIS B 1 314 ? -20.812 39.094 21.297 1 85.69 314 HIS B C 1
ATOM 6411 O O . HIS B 1 314 ? -20.516 37.969 20.969 1 85.69 314 HIS B O 1
ATOM 6417 N N . GLY B 1 315 ? -19.953 40 21.891 1 83.62 315 GLY B N 1
ATOM 6418 C CA . GLY B 1 315 ? -18.719 39.562 22.5 1 83.62 315 GLY B CA 1
ATOM 6419 C C . GLY B 1 315 ? -17.734 39 21.5 1 83.62 315 GLY B C 1
ATOM 6420 O O . GLY B 1 315 ? -17.125 37.938 21.734 1 83.62 315 GLY B O 1
ATOM 6421 N N . MET B 1 316 ? -17.625 39.562 20.359 1 89.75 316 MET B N 1
ATOM 6422 C CA . MET B 1 316 ? -16.719 39.094 19.328 1 89.75 316 MET B CA 1
ATOM 6423 C C . MET B 1 316 ? -15.273 39.375 19.703 1 89.75 316 MET B C 1
ATOM 6425 O O . MET B 1 316 ? -14.969 40.438 20.25 1 89.75 316 MET B O 1
ATOM 6429 N N . GLU B 1 317 ? -14.453 38.438 19.5 1 92 317 GLU B N 1
ATOM 6430 C CA . GLU B 1 317 ? -13 38.531 19.641 1 92 317 GLU B CA 1
ATOM 6431 C C . GLU B 1 317 ? -12.289 37.688 18.578 1 92 317 GLU B C 1
ATOM 6433 O O . GLU B 1 317 ? -12.773 36.625 18.203 1 92 317 GLU B O 1
ATOM 6438 N N . SER B 1 318 ? -11.289 38.188 18.109 1 95.38 318 SER B N 1
ATOM 6439 C CA . SER B 1 318 ? -10.508 37.406 17.141 1 95.38 318 SER B CA 1
ATOM 6440 C C . SER B 1 318 ? -9.016 37.531 17.438 1 95.38 318 SER B C 1
ATOM 6442 O O . SER B 1 318 ? -8.555 38.531 17.953 1 95.38 318 SER B O 1
ATOM 6444 N N . GLN B 1 319 ? -8.352 36.469 17.172 1 94.81 319 GLN B N 1
ATOM 6445 C CA . GLN B 1 319 ? -6.902 36.438 17.328 1 94.81 319 GLN B CA 1
ATOM 6446 C C . GLN B 1 319 ? -6.246 35.594 16.234 1 94.81 319 GLN B C 1
ATOM 6448 O O . GLN B 1 319 ? -6.754 34.531 15.883 1 94.81 319 GLN B O 1
ATOM 6453 N N . LEU B 1 320 ? -5.266 36.094 15.711 1 94.56 320 LEU B N 1
ATOM 6454 C CA . LEU B 1 320 ? -4.395 35.406 14.766 1 94.56 320 LEU B CA 1
ATOM 6455 C C . LEU B 1 320 ? -2.93 35.75 15.031 1 94.56 320 LEU B C 1
ATOM 6457 O O . LEU B 1 320 ? -2.537 36.906 14.961 1 94.56 320 LEU B O 1
ATOM 6461 N N . ARG B 1 321 ? -2.242 34.719 15.414 1 87.94 321 ARG B N 1
ATOM 6462 C CA . ARG B 1 321 ? -0.814 34.938 15.641 1 87.94 321 ARG B CA 1
ATOM 6463 C C . ARG B 1 321 ? 0.014 34.031 14.734 1 87.94 321 ARG B C 1
ATOM 6465 O O . ARG B 1 321 ? 0.043 32.812 14.93 1 87.94 321 ARG B O 1
ATOM 6472 N N . CYS B 1 322 ? 0.614 34.625 13.82 1 79.25 322 CYS B N 1
ATOM 6473 C CA . CYS B 1 322 ? 1.524 33.875 12.945 1 79.25 322 CYS B CA 1
ATOM 6474 C C . CYS B 1 322 ? 2.93 33.844 13.531 1 79.25 322 CYS B C 1
ATOM 6476 O O . CYS B 1 322 ? 3.502 34.875 13.859 1 79.25 322 CYS B O 1
ATOM 6478 N N . PRO B 1 323 ? 3.373 32.656 13.727 1 73.88 323 PRO B N 1
ATOM 6479 C CA . PRO B 1 323 ? 4.711 32.562 14.312 1 73.88 323 PRO B CA 1
ATOM 6480 C C . PRO B 1 323 ? 5.773 33.25 13.461 1 73.88 323 PRO B C 1
ATOM 6482 O O . PRO B 1 323 ? 5.695 33.219 12.227 1 73.88 323 PRO B O 1
ATOM 6485 N N . THR B 1 324 ? 6.535 34.125 14.156 1 68.81 324 THR B N 1
ATOM 6486 C CA . THR B 1 324 ? 7.656 34.75 13.461 1 68.81 324 THR B CA 1
ATOM 6487 C C . THR B 1 324 ? 8.914 33.906 13.602 1 68.81 324 THR B C 1
ATOM 6489 O O . THR B 1 324 ? 9.242 33.438 14.695 1 68.81 324 THR B O 1
ATOM 6492 N N . ASN B 1 325 ? 9.312 33.406 12.484 1 65.69 325 ASN B N 1
ATOM 6493 C CA . ASN B 1 325 ? 10.547 32.625 12.516 1 65.69 325 ASN B CA 1
ATOM 6494 C C . ASN B 1 325 ? 11.781 33.531 12.484 1 65.69 325 ASN B C 1
ATOM 6496 O O . ASN B 1 325 ? 12.008 34.25 11.508 1 65.69 325 ASN B O 1
ATOM 6500 N N . PHE B 1 326 ? 12.25 33.719 13.719 1 74.75 326 PHE B N 1
ATOM 6501 C CA . PHE B 1 326 ? 13.523 34.438 13.734 1 74.75 326 PHE B CA 1
ATOM 6502 C C . PHE B 1 326 ? 14.672 33.5 13.406 1 74.75 326 PHE B C 1
ATOM 6504 O O . PHE B 1 326 ? 14.914 32.531 14.141 1 74.75 326 PHE B O 1
ATOM 6511 N N . PRO B 1 327 ? 15.258 33.719 12.273 1 73.38 327 PRO B N 1
ATOM 6512 C CA . PRO B 1 327 ? 16.328 32.812 11.852 1 73.38 327 PRO B CA 1
ATOM 6513 C C . PRO B 1 327 ? 17.406 32.656 12.914 1 73.38 327 PRO B C 1
ATOM 6515 O O . PRO B 1 327 ? 18.031 31.578 13.008 1 73.38 327 PRO B O 1
ATOM 6518 N N . GLY B 1 328 ? 17.609 33.656 13.688 1 76.31 328 GLY B N 1
ATOM 6519 C CA . GLY B 1 328 ? 18.656 33.594 14.688 1 76.31 328 GLY B CA 1
ATOM 6520 C C . GLY B 1 328 ? 18.375 32.594 15.789 1 76.31 328 GLY B C 1
ATOM 6521 O O . GLY B 1 328 ? 19.297 32.156 16.469 1 76.31 328 GLY B O 1
ATOM 6522 N N . ASP B 1 329 ? 17.172 32.25 15.953 1 82.19 329 ASP B N 1
ATOM 6523 C CA . ASP B 1 329 ? 16.828 31.297 17.016 1 82.19 329 ASP B CA 1
ATOM 6524 C C . ASP B 1 329 ? 17.234 29.875 16.625 1 82.19 329 ASP B C 1
ATOM 6526 O O . ASP B 1 329 ? 17.453 29.031 17.5 1 82.19 329 ASP B O 1
ATOM 6530 N N . LYS B 1 330 ? 17.297 29.562 15.352 1 84.38 330 LYS B N 1
ATOM 6531 C CA . LYS B 1 330 ? 17.703 28.281 14.781 1 84.38 330 LYS B CA 1
ATOM 6532 C C . LYS B 1 330 ? 17 27.109 15.469 1 84.38 330 LYS B C 1
ATOM 6534 O O . LYS B 1 330 ? 17.641 26.172 15.938 1 84.38 330 LYS B O 1
ATOM 6539 N N . PRO B 1 331 ? 15.688 27.203 15.547 1 89.94 331 PRO B N 1
ATOM 6540 C CA . PRO B 1 331 ? 14.961 26.094 16.172 1 89.94 331 PRO B CA 1
ATOM 6541 C C . PRO B 1 331 ? 15.086 24.797 15.383 1 89.94 331 PRO B C 1
ATOM 6543 O O . PRO B 1 331 ? 15.328 24.828 14.172 1 89.94 331 PRO B O 1
ATOM 6546 N N . LEU B 1 332 ? 14.984 23.688 16.031 1 92.31 332 LEU B N 1
ATOM 6547 C CA . LEU B 1 332 ? 14.977 22.391 15.367 1 92.31 332 LEU B CA 1
ATOM 6548 C C . LEU B 1 332 ? 13.766 22.25 14.453 1 92.31 332 LEU B C 1
ATOM 6550 O O . LEU B 1 332 ? 13.859 21.672 13.367 1 92.31 332 LEU B O 1
ATOM 6554 N N . PHE B 1 333 ? 12.664 22.688 14.852 1 92.62 333 PHE B N 1
ATOM 6555 C CA . PHE B 1 333 ? 11.406 22.75 14.117 1 92.62 333 PHE B CA 1
ATOM 6556 C C . PHE B 1 333 ? 10.57 23.938 14.57 1 92.62 333 PHE B C 1
ATOM 6558 O O . PHE B 1 333 ? 10.828 24.516 15.625 1 92.62 333 PHE B O 1
ATOM 6565 N N . GLN B 1 334 ? 9.656 24.375 13.812 1 90.5 334 GLN B N 1
ATOM 6566 C CA . GLN B 1 334 ? 8.836 25.531 14.117 1 90.5 334 GLN B CA 1
ATOM 6567 C C . GLN B 1 334 ? 7.414 25.359 13.586 1 90.5 334 GLN B C 1
ATOM 6569 O O . GLN B 1 334 ? 7.156 24.469 12.773 1 90.5 334 GLN B O 1
ATOM 6574 N N . ARG B 1 335 ? 6.562 26.203 14.039 1 92.06 335 ARG B N 1
ATOM 6575 C CA . ARG B 1 335 ? 5.172 26.156 13.594 1 92.06 335 ARG B CA 1
ATOM 6576 C C . ARG B 1 335 ? 5.062 26.516 12.117 1 92.06 335 ARG B C 1
ATOM 6578 O O . ARG B 1 335 ? 5.797 27.375 11.625 1 92.06 335 ARG B O 1
ATOM 6585 N N . ASN B 1 336 ? 4.211 25.859 11.438 1 91.38 336 ASN B N 1
ATOM 6586 C CA . ASN B 1 336 ? 3.961 26.109 10.023 1 91.38 336 ASN B CA 1
ATOM 6587 C C . ASN B 1 336 ? 3.049 27.312 9.82 1 91.38 336 ASN B C 1
ATOM 6589 O O . ASN B 1 336 ? 1.861 27.266 10.148 1 91.38 336 ASN B O 1
ATOM 6593 N N . PRO B 1 337 ? 3.471 28.375 9.227 1 91.06 337 PRO B N 1
ATOM 6594 C CA . PRO B 1 337 ? 2.707 29.609 9.156 1 91.06 337 PRO B CA 1
ATOM 6595 C C . PRO B 1 337 ? 1.379 29.453 8.422 1 91.06 337 PRO B C 1
ATOM 6597 O O . PRO B 1 337 ? 0.35 29.953 8.875 1 91.06 337 PRO B O 1
ATOM 6600 N N . PRO B 1 338 ? 1.336 28.672 7.359 1 91.5 338 PRO B N 1
ATOM 6601 C CA . PRO B 1 338 ? 0.052 28.516 6.668 1 91.5 338 PRO B CA 1
ATOM 6602 C C . PRO B 1 338 ? -1.008 27.844 7.539 1 91.5 338 PRO B C 1
ATOM 6604 O O . PRO B 1 338 ? -2.205 27.984 7.277 1 91.5 338 PRO B O 1
ATOM 6607 N N . LEU B 1 339 ? -0.561 27.203 8.578 1 94.12 339 LEU B N 1
ATOM 6608 C CA . LEU B 1 339 ? -1.502 26.469 9.43 1 94.12 339 LEU B CA 1
ATOM 6609 C C . LEU B 1 339 ? -1.934 27.328 10.617 1 94.12 339 LEU B C 1
ATOM 6611 O O . LEU B 1 339 ? -2.729 26.891 11.445 1 94.12 339 LEU B O 1
ATOM 6615 N N . SER B 1 340 ? -1.413 28.562 10.648 1 95.38 340 SER B N 1
ATOM 6616 C CA . SER B 1 340 ? -1.855 29.453 11.719 1 95.38 340 SER B CA 1
ATOM 6617 C C . SER B 1 340 ? -3.371 29.625 11.703 1 95.38 340 SER B C 1
ATOM 6619 O O . SER B 1 340 ? -3.961 29.844 10.641 1 95.38 340 SER B O 1
ATOM 6621 N N . VAL B 1 341 ? -3.922 29.516 12.875 1 96.56 341 VAL B N 1
ATOM 6622 C CA . VAL B 1 341 ? -5.379 29.5 12.945 1 96.56 341 VAL B CA 1
ATOM 6623 C C . VAL B 1 341 ? -5.898 30.859 13.391 1 96.56 341 VAL B C 1
ATOM 6625 O O . VAL B 1 341 ? -5.426 31.422 14.375 1 96.56 341 VAL B O 1
ATOM 6628 N N . LEU B 1 342 ? -6.816 31.406 12.656 1 97.12 342 LEU B N 1
ATOM 6629 C CA . LEU B 1 342 ? -7.656 32.5 13.125 1 97.12 342 LEU B CA 1
ATOM 6630 C C . LEU B 1 342 ? -8.742 31.984 14.07 1 97.12 342 LEU B C 1
ATOM 6632 O O . LEU B 1 342 ? -9.547 31.141 13.688 1 97.12 342 LEU B O 1
ATOM 6636 N N . ALA B 1 343 ? -8.656 32.438 15.242 1 97 343 ALA B N 1
ATOM 6637 C CA . ALA B 1 343 ? -9.711 32.125 16.203 1 97 343 ALA B CA 1
ATOM 6638 C C . ALA B 1 343 ? -10.688 33.281 16.359 1 97 343 ALA B C 1
ATOM 6640 O O . ALA B 1 343 ? -10.273 34.406 16.625 1 97 343 ALA B O 1
ATOM 6641 N N . VAL B 1 344 ? -11.945 33 16.188 1 95.94 344 VAL B N 1
ATOM 6642 C CA . VAL B 1 344 ? -12.984 34 16.359 1 95.94 344 VAL B CA 1
ATOM 6643 C C . VAL B 1 344 ? -14.016 33.5 17.375 1 95.94 344 VAL B C 1
ATOM 6645 O O . VAL B 1 344 ? -14.633 32.469 17.188 1 95.94 344 VAL B O 1
ATOM 6648 N N . LYS B 1 345 ? -14.117 34.219 18.359 1 93.81 345 LYS B N 1
ATOM 6649 C CA . LYS B 1 345 ? -15.148 33.969 19.359 1 93.81 345 LYS B CA 1
ATOM 6650 C C . LYS B 1 345 ? -16.344 34.875 19.172 1 93.81 345 LYS B C 1
ATOM 6652 O O . LYS B 1 345 ? -16.172 36.094 18.906 1 93.81 345 LYS B O 1
ATOM 6657 N N . PHE B 1 346 ? -17.547 34.312 19.219 1 91 346 PHE B N 1
ATOM 6658 C CA . PHE B 1 346 ? -18.75 35.125 19.141 1 91 346 PHE B CA 1
ATOM 6659 C C . PHE B 1 346 ? -19.922 34.438 19.844 1 91 346 PHE B C 1
ATOM 6661 O O . PHE B 1 346 ? -19.906 33.219 20.047 1 91 346 PHE B O 1
ATOM 6668 N N . SER B 1 347 ? -20.859 35.312 20.188 1 89.62 347 SER B N 1
ATOM 6669 C CA . SER B 1 347 ? -22.094 34.781 20.781 1 89.62 347 SER B CA 1
ATOM 6670 C C . SER B 1 347 ? -23.312 35.25 19.969 1 89.62 347 SER B C 1
ATOM 6672 O O . SER B 1 347 ? -23.344 36.375 19.453 1 89.62 347 SER B O 1
ATOM 6674 N N . ALA B 1 348 ? -24.141 34.312 19.766 1 90.06 348 ALA B N 1
ATOM 6675 C CA . ALA B 1 348 ? -25.438 34.656 19.203 1 90.06 348 ALA B CA 1
ATOM 6676 C C . ALA B 1 348 ? -26.484 34.875 20.297 1 90.06 348 ALA B C 1
ATOM 6678 O O . ALA B 1 348 ? -26.734 34 21.109 1 90.06 348 ALA B O 1
ATOM 6679 N N . CYS B 1 349 ? -27.047 36.094 20.219 1 89.69 349 CYS B N 1
ATOM 6680 C CA . CYS B 1 349 ? -27.953 36.438 21.312 1 89.69 349 CYS B CA 1
ATOM 6681 C C . CYS B 1 349 ? -29.297 36.875 20.766 1 89.69 349 CYS B C 1
ATOM 6683 O O . CYS B 1 349 ? -29.375 37.562 19.734 1 89.69 349 CYS B O 1
ATOM 6685 N N . LYS B 1 350 ? -30.344 36.594 21.547 1 87.12 350 LYS B N 1
ATOM 6686 C CA . LYS B 1 350 ? -31.703 37 21.203 1 87.12 350 LYS B CA 1
ATOM 6687 C C . LYS B 1 350 ? -31.969 38.438 21.641 1 87.12 350 LYS B C 1
ATOM 6689 O O . LYS B 1 350 ? -32.656 39.188 20.953 1 87.12 350 LYS B O 1
ATOM 6694 N N . ASP B 1 351 ? -31.391 38.75 22.781 1 81.5 351 ASP B N 1
ATOM 6695 C CA . ASP B 1 351 ? -31.578 40.062 23.359 1 81.5 351 ASP B CA 1
ATOM 6696 C C . ASP B 1 351 ? -30.375 40.969 23.062 1 81.5 351 ASP B C 1
ATOM 6698 O O . ASP B 1 351 ? -29.234 40.594 23.297 1 81.5 351 ASP B O 1
ATOM 6702 N N . PRO B 1 352 ? -30.688 42.156 22.484 1 73.44 352 PRO B N 1
ATOM 6703 C CA . PRO B 1 352 ? -29.594 43.062 22.125 1 73.44 352 PRO B CA 1
ATOM 6704 C C . PRO B 1 352 ? -28.938 43.688 23.344 1 73.44 352 PRO B C 1
ATOM 6706 O O . PRO B 1 352 ? -27.812 44.188 23.266 1 73.44 352 PRO B O 1
ATOM 6709 N N . HIS B 1 353 ? -29.641 43.812 24.469 1 70.44 353 HIS B N 1
ATOM 6710 C CA . HIS B 1 353 ? -29.188 44.688 25.562 1 70.44 353 HIS B CA 1
ATOM 6711 C C . HIS B 1 353 ? -28.25 43.938 26.5 1 70.44 353 HIS B C 1
ATOM 6713 O O . HIS B 1 353 ? -27.562 44.562 27.328 1 70.44 353 HIS B O 1
ATOM 6719 N N . GLY B 1 354 ? -27.953 42.719 26.312 1 66 354 GLY B N 1
ATOM 6720 C CA . GLY B 1 354 ? -27.062 42.094 27.266 1 66 354 GLY B CA 1
ATOM 6721 C C . GLY B 1 354 ? -26.875 40.594 27 1 66 354 GLY B C 1
ATOM 6722 O O . GLY B 1 354 ? -27.688 40 26.297 1 66 354 GLY B O 1
ATOM 6723 N N . TYR B 1 355 ? -25.656 40.281 27.484 1 67.5 355 TYR B N 1
ATOM 6724 C CA . TYR B 1 355 ? -25.375 38.844 27.391 1 67.5 355 TYR B CA 1
ATOM 6725 C C . TYR B 1 355 ? -26.078 38.094 28.516 1 67.5 355 TYR B C 1
ATOM 6727 O O . TYR B 1 355 ? -25.984 38.469 29.688 1 67.5 355 TYR B O 1
ATOM 6735 N N . ASN B 1 356 ? -27.016 37.375 28.188 1 73.62 356 ASN B N 1
ATOM 6736 C CA . ASN B 1 356 ? -27.688 36.406 29.078 1 73.62 356 ASN B CA 1
ATOM 6737 C C . ASN B 1 356 ? -27.516 34.969 28.594 1 73.62 356 ASN B C 1
ATOM 6739 O O . ASN B 1 356 ? -27.938 34.656 27.484 1 73.62 356 ASN B O 1
ATOM 6743 N N . HIS B 1 357 ? -26.984 34.188 29.438 1 71.44 357 HIS B N 1
ATOM 6744 C CA . HIS B 1 357 ? -26.625 32.844 29.062 1 71.44 357 HIS B CA 1
ATOM 6745 C C . HIS B 1 357 ? -27.844 32.062 28.594 1 71.44 357 HIS B C 1
ATOM 6747 O O . HIS B 1 357 ? -27.734 31.125 27.797 1 71.44 357 HIS B O 1
ATOM 6753 N N . SER B 1 358 ? -28.922 32.438 29.125 1 75.25 358 SER B N 1
ATOM 6754 C CA . SER B 1 358 ? -30.125 31.719 28.75 1 75.25 358 SER B CA 1
ATOM 6755 C C . SER B 1 358 ? -30.594 32.156 27.359 1 75.25 358 SER B C 1
ATOM 6757 O O . SER B 1 358 ? -31.328 31.406 26.688 1 75.25 358 SER B O 1
ATOM 6759 N N . GLN B 1 359 ? -30.109 33.25 26.953 1 84.38 359 GLN B N 1
ATOM 6760 C CA . GLN B 1 359 ? -30.609 33.781 25.688 1 84.38 359 GLN B CA 1
ATOM 6761 C C . GLN B 1 359 ? -29.484 33.906 24.656 1 84.38 359 GLN B C 1
ATOM 6763 O O . GLN B 1 359 ? -29.703 34.438 23.562 1 84.38 359 GLN B O 1
ATOM 6768 N N . CYS B 1 360 ? -28.328 33.438 25.047 1 87.69 360 CYS B N 1
ATOM 6769 C CA . CYS B 1 360 ? -27.203 33.531 24.141 1 87.69 360 CYS B CA 1
ATOM 6770 C C . CYS B 1 360 ? -26.484 32.188 24.016 1 87.69 360 CYS B C 1
ATOM 6772 O O . CYS B 1 360 ? -26.578 31.359 24.922 1 87.69 360 CYS B O 1
ATOM 6774 N N . ARG B 1 361 ? -25.922 31.953 22.891 1 88.38 361 ARG B N 1
ATOM 6775 C CA . ARG B 1 361 ? -25.031 30.828 22.672 1 88.38 361 ARG B CA 1
ATOM 6776 C C . ARG B 1 361 ? -23.688 31.281 22.109 1 88.38 361 ARG B C 1
ATOM 6778 O O . ARG B 1 361 ? -23.625 32.188 21.266 1 88.38 361 ARG B O 1
ATOM 6785 N N . SER B 1 362 ? -22.625 30.703 22.672 1 89.56 362 SER B N 1
ATOM 6786 C CA . SER B 1 362 ? -21.297 31.156 22.297 1 89.56 362 SER B CA 1
ATOM 6787 C C . SER B 1 362 ? -20.594 30.125 21.422 1 89.56 362 SER B C 1
ATOM 6789 O O . SER B 1 362 ? -20.766 28.922 21.609 1 89.56 362 SER B O 1
ATOM 6791 N N . PHE B 1 363 ? -19.812 30.578 20.484 1 91.31 363 PHE B N 1
ATOM 6792 C CA . PHE B 1 363 ? -19.109 29.734 19.516 1 91.31 363 PHE B CA 1
ATOM 6793 C C . PHE B 1 363 ? -17.672 30.219 19.328 1 91.31 363 PHE B C 1
ATOM 6795 O O . PHE B 1 363 ? -17.375 31.391 19.547 1 91.31 363 PHE B O 1
ATOM 6802 N N . ILE B 1 364 ? -16.844 29.312 19 1 93.06 364 ILE B N 1
ATOM 6803 C CA . ILE B 1 364 ? -15.484 29.609 18.594 1 93.06 364 ILE B CA 1
ATOM 6804 C C . ILE B 1 364 ? -15.227 29.031 17.203 1 93.06 364 ILE B C 1
ATOM 6806 O O . ILE B 1 364 ? -15.406 27.828 16.984 1 93.06 364 ILE B O 1
ATOM 6810 N N . ALA B 1 365 ? -14.844 29.859 16.312 1 95.12 365 ALA B N 1
ATOM 6811 C CA . ALA B 1 365 ? -14.477 29.422 14.969 1 95.12 365 ALA B CA 1
ATOM 6812 C C . ALA B 1 365 ? -12.961 29.375 14.797 1 95.12 365 ALA B C 1
ATOM 6814 O O . ALA B 1 365 ? -12.266 30.328 15.172 1 95.12 365 ALA B O 1
ATOM 6815 N N . LEU B 1 366 ? -12.469 28.297 14.406 1 96 366 LEU B N 1
ATOM 6816 C CA . LEU B 1 366 ? -11.055 28.125 14.086 1 96 366 LEU B CA 1
ATOM 6817 C C . LEU B 1 366 ? -10.852 27.969 12.578 1 96 366 LEU B C 1
ATOM 6819 O O . LEU B 1 366 ? -11.344 27 11.977 1 96 366 LEU B O 1
ATOM 6823 N N . VAL B 1 367 ? -10.055 28.891 11.992 1 96.94 367 VAL B N 1
ATOM 6824 C CA . VAL B 1 367 ? -9.875 28.891 10.547 1 96.94 367 VAL B CA 1
ATOM 6825 C C . VAL B 1 367 ? -8.398 29.078 10.211 1 96.94 367 VAL B C 1
ATOM 6827 O O . VAL B 1 367 ? -7.855 30.172 10.336 1 96.94 367 VAL B O 1
ATOM 6830 N N . PRO B 1 368 ? -7.793 28.047 9.656 1 96.25 368 PRO B N 1
ATOM 6831 C CA . PRO B 1 368 ? -6.398 28.219 9.234 1 96.25 368 PRO B CA 1
ATOM 6832 C C . PRO B 1 368 ? -6.238 29.266 8.141 1 96.25 368 PRO B C 1
ATOM 6834 O O . PRO B 1 368 ? -7.094 29.375 7.258 1 96.25 368 PRO B O 1
ATOM 6837 N N . VAL B 1 369 ? -5.152 29.969 8.156 1 95.94 369 VAL B N 1
ATOM 6838 C CA . VAL B 1 369 ? -4.828 30.984 7.152 1 95.94 369 VAL B CA 1
ATOM 6839 C C . VAL B 1 369 ? -4.855 30.359 5.762 1 95.94 369 VAL B C 1
ATOM 6841 O O . VAL B 1 369 ? -5.348 30.969 4.809 1 95.94 369 VAL B O 1
ATOM 6844 N N . ALA B 1 370 ? -4.383 29.125 5.66 1 93.56 370 ALA B N 1
ATOM 6845 C CA . ALA B 1 370 ? -4.316 28.438 4.379 1 93.56 370 ALA B CA 1
ATOM 6846 C C . ALA B 1 370 ? -5.703 28.281 3.762 1 93.56 370 ALA B C 1
ATOM 6848 O O . ALA B 1 370 ? -5.855 28.328 2.537 1 93.56 370 ALA B O 1
ATOM 6849 N N . THR B 1 371 ? -6.695 28.062 4.566 1 94.69 371 THR B N 1
ATOM 6850 C CA . THR B 1 371 ? -8.062 27.906 4.082 1 94.69 371 THR B CA 1
ATOM 6851 C C . THR B 1 371 ? -8.562 29.219 3.477 1 94.69 371 THR B C 1
ATOM 6853 O O . THR B 1 371 ? -9.188 29.219 2.412 1 94.69 371 THR B O 1
ATOM 6856 N N . ILE B 1 372 ? -8.266 30.328 4.125 1 94.69 372 ILE B N 1
ATOM 6857 C CA . ILE B 1 372 ? -8.688 31.641 3.654 1 94.69 372 ILE B CA 1
ATOM 6858 C C . ILE B 1 372 ? -7.98 31.969 2.338 1 94.69 372 ILE B C 1
ATOM 6860 O O . ILE B 1 372 ? -8.625 32.375 1.368 1 94.69 372 ILE B O 1
ATOM 6864 N N . LEU B 1 373 ? -6.734 31.734 2.318 1 92.5 373 LEU B N 1
ATOM 6865 C CA . LEU B 1 373 ? -5.957 32.031 1.125 1 92.5 373 LEU B CA 1
ATOM 6866 C C . LEU B 1 373 ? -6.367 31.156 -0.041 1 92.5 373 LEU B C 1
ATOM 6868 O O . LEU B 1 373 ? -6.371 31.594 -1.193 1 92.5 373 LEU B O 1
ATOM 6872 N N . ALA B 1 374 ? -6.625 29.859 0.24 1 90 374 ALA B N 1
ATOM 6873 C CA . ALA B 1 374 ? -7.098 28.953 -0.807 1 90 374 ALA B CA 1
ATOM 6874 C C . ALA B 1 374 ? -8.406 29.453 -1.415 1 90 374 ALA B C 1
ATOM 6876 O O . ALA B 1 374 ? -8.602 29.375 -2.631 1 90 374 ALA B O 1
ATOM 6877 N N . THR B 1 375 ? -9.273 29.953 -0.589 1 90.94 375 THR B N 1
ATOM 6878 C CA . THR B 1 375 ? -10.547 30.484 -1.058 1 90.94 375 THR B CA 1
ATOM 6879 C C . THR B 1 375 ? -10.32 31.734 -1.917 1 90.94 375 THR B C 1
ATOM 6881 O O . THR B 1 375 ? -11.016 31.922 -2.92 1 90.94 375 THR B O 1
ATOM 6884 N N . LEU B 1 376 ? -9.383 32.531 -1.513 1 90 376 LEU B N 1
ATOM 6885 C CA . LEU B 1 376 ? -9.047 33.75 -2.277 1 90 376 LEU B CA 1
ATOM 6886 C C . LEU B 1 376 ? -8.57 33.375 -3.678 1 90 376 LEU B C 1
ATOM 6888 O O . LEU B 1 376 ? -8.93 34.031 -4.656 1 90 376 LEU B O 1
ATOM 6892 N N . LYS B 1 377 ? -7.793 32.375 -3.75 1 86.06 377 LYS B N 1
ATOM 6893 C CA . LYS B 1 377 ? -7.254 31.938 -5.035 1 86.06 377 LYS B CA 1
ATOM 6894 C C . LYS B 1 377 ? -8.367 31.422 -5.945 1 86.06 377 LYS B C 1
ATOM 6896 O O . LYS B 1 377 ? -8.305 31.578 -7.164 1 86.06 377 LYS B O 1
ATOM 6901 N N . ASP B 1 378 ? -9.336 30.797 -5.34 1 80.44 378 ASP B N 1
ATOM 6902 C CA . ASP B 1 378 ? -10.422 30.188 -6.09 1 80.44 378 ASP B CA 1
ATOM 6903 C C . ASP B 1 378 ? -11.477 31.219 -6.469 1 80.44 378 ASP B C 1
ATOM 6905 O O . ASP B 1 378 ? -12.375 30.938 -7.262 1 80.44 378 ASP B O 1
ATOM 6909 N N . THR B 1 379 ? -11.367 32.375 -5.789 1 79.19 379 THR B N 1
ATOM 6910 C CA . THR B 1 379 ? -12.359 33.406 -6.027 1 79.19 379 THR B CA 1
ATOM 6911 C C . THR B 1 379 ? -11.938 34.312 -7.188 1 79.19 379 THR B C 1
ATOM 6913 O O . THR B 1 379 ? -10.766 34.656 -7.316 1 79.19 379 THR B O 1
ATOM 6916 N N . PRO B 1 380 ? -12.891 34.562 -8.047 1 71.31 380 PRO B N 1
ATOM 6917 C CA . PRO B 1 380 ? -12.602 35.406 -9.211 1 71.31 380 PRO B CA 1
ATOM 6918 C C . PRO B 1 380 ? -12.023 36.781 -8.828 1 71.31 380 PRO B C 1
ATOM 6920 O O . PRO B 1 380 ? -12.086 37.156 -7.656 1 71.31 380 PRO B O 1
ATOM 6923 N N . SER B 1 381 ? -11.375 37.375 -9.734 1 68.19 381 SER B N 1
ATOM 6924 C CA . SER B 1 381 ? -10.656 38.656 -9.562 1 68.19 381 SER B CA 1
ATOM 6925 C C . SER B 1 381 ? -11.594 39.75 -9.125 1 68.19 381 SER B C 1
ATOM 6927 O O . SER B 1 381 ? -11.148 40.812 -8.695 1 68.19 381 SER B O 1
ATOM 6929 N N . ARG B 1 382 ? -12.891 39.562 -9.133 1 72.25 382 ARG B N 1
ATOM 6930 C CA . ARG B 1 382 ? -13.836 40.594 -8.664 1 72.25 382 ARG B CA 1
ATOM 6931 C C . ARG B 1 382 ? -14.32 40.281 -7.258 1 72.25 382 ARG B C 1
ATOM 6933 O O . ARG B 1 382 ? -14.164 39.125 -6.781 1 72.25 382 ARG B O 1
ATOM 6940 N N . PHE B 1 383 ? -14.758 41.375 -6.578 1 82 383 PHE B N 1
ATOM 6941 C CA . PHE B 1 383 ? -15.305 41.219 -5.234 1 82 383 PHE B CA 1
ATOM 6942 C C . PHE B 1 383 ? -16.375 40.125 -5.211 1 82 383 PHE B C 1
ATOM 6944 O O . PHE B 1 383 ? -17.266 40.125 -6.07 1 82 383 PHE B O 1
ATOM 6951 N N . ALA B 1 384 ? -16.203 39.125 -4.355 1 86.56 384 ALA B N 1
ATOM 6952 C CA . ALA B 1 384 ? -17.188 38.062 -4.234 1 86.56 384 ALA B CA 1
ATOM 6953 C C . ALA B 1 384 ? -17.547 37.781 -2.771 1 86.56 384 ALA B C 1
ATOM 6955 O O . ALA B 1 384 ? -16.672 37.844 -1.898 1 86.56 384 ALA B O 1
ATOM 6956 N N . GLU B 1 385 ? -18.797 37.688 -2.562 1 90.12 385 GLU B N 1
ATOM 6957 C CA . GLU B 1 385 ? -19.281 37.188 -1.275 1 90.12 385 GLU B CA 1
ATOM 6958 C C . GLU B 1 385 ? -19.422 35.688 -1.277 1 90.12 385 GLU B C 1
ATOM 6960 O O . GLU B 1 385 ? -20.141 35.125 -2.107 1 90.12 385 GLU B O 1
ATOM 6965 N N . VAL B 1 386 ? -18.719 35.062 -0.405 1 91.88 386 VAL B N 1
ATOM 6966 C CA . VAL B 1 386 ? -18.719 33.594 -0.384 1 91.88 386 VAL B CA 1
ATOM 6967 C C . VAL B 1 386 ? -19.406 33.094 0.883 1 91.88 386 VAL B C 1
ATOM 6969 O O . VAL B 1 386 ? -18.938 33.375 1.995 1 91.88 386 VAL B O 1
ATOM 6972 N N . PRO B 1 387 ? -20.469 32.406 0.752 1 92.38 387 PRO B N 1
ATOM 6973 C CA . PRO B 1 387 ? -21.156 31.875 1.935 1 92.38 387 PRO B CA 1
ATOM 6974 C C . PRO B 1 387 ? -20.359 30.812 2.666 1 92.38 387 PRO B C 1
ATOM 6976 O O . PRO B 1 387 ? -19.469 30.188 2.072 1 92.38 387 PRO B O 1
ATOM 6979 N N . TRP B 1 388 ? -20.625 30.609 3.932 1 92.44 388 TRP B N 1
ATOM 6980 C CA . TRP B 1 388 ? -19.922 29.672 4.793 1 92.44 388 TRP B CA 1
ATOM 6981 C C . TRP B 1 388 ? -19.828 28.297 4.145 1 92.44 388 TRP B C 1
ATOM 6983 O O . TRP B 1 388 ? -18.75 27.688 4.133 1 92.44 388 TRP B O 1
ATOM 6993 N N . GLU B 1 389 ? -20.891 27.781 3.588 1 89.62 389 GLU B N 1
ATOM 6994 C CA . GLU B 1 389 ? -21 26.422 3.041 1 89.62 389 GLU B CA 1
ATOM 6995 C C . GLU B 1 389 ? -20.047 26.234 1.871 1 89.62 389 GLU B C 1
ATOM 6997 O O . GLU B 1 389 ? -19.594 25.109 1.613 1 89.62 389 GLU B O 1
ATOM 7002 N N . ALA B 1 390 ? -19.656 27.266 1.296 1 88.75 390 ALA B N 1
ATOM 7003 C CA . ALA B 1 390 ? -18.875 27.172 0.069 1 88.75 390 ALA B CA 1
ATOM 7004 C C . ALA B 1 390 ? -17.375 27.141 0.379 1 88.75 390 ALA B C 1
ATOM 7006 O O . ALA B 1 390 ? -16.594 26.594 -0.397 1 88.75 390 ALA B O 1
ATOM 7007 N N . TRP B 1 391 ? -16.953 27.656 1.532 1 87.81 391 TRP B N 1
ATOM 7008 C CA . TRP B 1 391 ? -15.516 27.797 1.693 1 87.81 391 TRP B CA 1
ATOM 7009 C C . TRP B 1 391 ? -15.031 27.062 2.945 1 87.81 391 TRP B C 1
ATOM 7011 O O . TRP B 1 391 ? -13.828 26.828 3.109 1 87.81 391 TRP B O 1
ATOM 7021 N N . SER B 1 392 ? -15.93 26.609 3.77 1 81.75 392 SER B N 1
ATOM 7022 C CA . SER B 1 392 ? -15.508 26.312 5.137 1 81.75 392 SER B CA 1
ATOM 7023 C C . SER B 1 392 ? -15.477 24.812 5.391 1 81.75 392 SER B C 1
ATOM 7025 O O . SER B 1 392 ? -14.719 24.328 6.238 1 81.75 392 SER B O 1
ATOM 7027 N N . ALA B 1 393 ? -16.25 24 4.773 1 76.75 393 ALA B N 1
ATOM 7028 C CA . ALA B 1 393 ? -16.594 22.656 5.25 1 76.75 393 ALA B CA 1
ATOM 7029 C C . ALA B 1 393 ? -15.336 21.859 5.586 1 76.75 393 ALA B C 1
ATOM 7031 O O . ALA B 1 393 ? -15.125 21.484 6.742 1 76.75 393 ALA B O 1
ATOM 7032 N N . PRO B 1 394 ? -14.367 21.75 4.75 1 79.25 394 PRO B N 1
ATOM 7033 C CA . PRO B 1 394 ? -13.234 20.906 5.117 1 79.25 394 PRO B CA 1
ATOM 7034 C C . PRO B 1 394 ? -12.086 21.688 5.754 1 79.25 394 PRO B C 1
ATOM 7036 O O . PRO B 1 394 ? -11.203 21.094 6.379 1 79.25 394 PRO B O 1
ATOM 7039 N N . GLY B 1 395 ? -12.211 23.062 5.789 1 90.25 395 GLY B N 1
ATOM 7040 C CA . GLY B 1 395 ? -11.031 23.828 6.152 1 90.25 395 GLY B CA 1
ATOM 7041 C C . GLY B 1 395 ? -11.219 24.656 7.406 1 90.25 395 GLY B C 1
ATOM 7042 O O . GLY B 1 395 ? -10.312 25.391 7.812 1 90.25 395 GLY B O 1
ATOM 7043 N N . ALA B 1 396 ? -12.352 24.594 8.062 1 94.81 396 ALA B N 1
ATOM 7044 C CA . ALA B 1 396 ? -12.609 25.344 9.281 1 94.81 396 ALA B CA 1
ATOM 7045 C C . ALA B 1 396 ? -13.344 24.5 10.312 1 94.81 396 ALA B C 1
ATOM 7047 O O . ALA B 1 396 ? -13.789 23.391 10.008 1 94.81 396 ALA B O 1
ATOM 7048 N N . ARG B 1 397 ? -13.352 24.969 11.523 1 93.56 397 ARG B N 1
ATOM 7049 C CA . ARG B 1 397 ? -14.016 24.297 12.633 1 93.56 397 ARG B CA 1
ATOM 7050 C C . ARG B 1 397 ? -14.758 25.297 13.523 1 93.56 397 ARG B C 1
ATOM 7052 O O . ARG B 1 397 ? -14.211 26.344 13.883 1 93.56 397 ARG B O 1
ATOM 7059 N N . ILE B 1 398 ? -16.031 24.984 13.812 1 93.25 398 ILE B N 1
ATOM 7060 C CA . ILE B 1 398 ? -16.781 25.781 14.781 1 93.25 398 ILE B CA 1
ATOM 7061 C C . ILE B 1 398 ? -17.125 24.906 15.992 1 93.25 398 ILE B C 1
ATOM 7063 O O . ILE B 1 398 ? -17.578 23.766 15.836 1 93.25 398 ILE B O 1
ATOM 7067 N N . ILE B 1 399 ? -16.844 25.422 17.109 1 90.5 399 ILE B N 1
ATOM 7068 C CA . ILE B 1 399 ? -17.078 24.719 18.375 1 90.5 399 ILE B CA 1
ATOM 7069 C C . ILE B 1 399 ? -18.062 25.5 19.234 1 90.5 399 ILE B C 1
ATOM 7071 O O . ILE B 1 399 ? -17.906 26.719 19.406 1 90.5 399 ILE B O 1
ATOM 7075 N N . GLU B 1 400 ? -19 24.797 19.75 1 89.38 400 GLU B N 1
ATOM 7076 C CA . GLU B 1 400 ? -19.953 25.422 20.672 1 89.38 400 GLU B CA 1
ATOM 7077 C C . GLU B 1 400 ? -19.469 25.312 22.125 1 89.38 400 GLU B C 1
ATOM 7079 O O . GLU B 1 400 ? -19 24.266 22.547 1 89.38 400 GLU B O 1
ATOM 7084 N N . HIS B 1 401 ? -19.453 26.422 22.719 1 82.81 401 HIS B N 1
ATOM 7085 C CA . HIS B 1 401 ? -19.203 26.344 24.156 1 82.81 401 HIS B CA 1
ATOM 7086 C C . HIS B 1 401 ? -20.469 26.594 24.953 1 82.81 401 HIS B C 1
ATOM 7088 O O . HIS B 1 401 ? -21.156 27.594 24.734 1 82.81 401 HIS B O 1
ATOM 7094 N N . VAL B 1 402 ? -20.969 25.641 25.719 1 68.94 402 VAL B N 1
ATOM 7095 C CA . VAL B 1 402 ? -22.281 25.562 26.344 1 68.94 402 VAL B CA 1
ATOM 7096 C C . VAL B 1 402 ? -22.266 26.328 27.672 1 68.94 402 VAL B C 1
ATOM 7098 O O . VAL B 1 402 ? -23.297 26.875 28.078 1 68.94 402 VAL B O 1
ATOM 7101 N N . ASN B 1 403 ? -21.266 26.391 28.375 1 64.56 403 ASN B N 1
ATOM 7102 C CA . ASN B 1 403 ? -21.391 26.922 29.734 1 64.56 403 ASN B CA 1
ATOM 7103 C C . ASN B 1 403 ? -21.109 28.422 29.766 1 64.56 403 ASN B C 1
ATOM 7105 O O . ASN B 1 403 ? -20.656 29 28.766 1 64.56 403 ASN B O 1
ATOM 7109 N N . ASP B 1 404 ? -21.734 29.094 30.703 1 64.31 404 ASP B N 1
ATOM 7110 C CA . ASP B 1 404 ? -21.641 30.531 31 1 64.31 404 ASP B CA 1
ATOM 7111 C C . ASP B 1 404 ? -20.188 30.938 31.219 1 64.31 404 ASP B C 1
ATOM 7113 O O . ASP B 1 404 ? -19.906 31.797 32.062 1 64.31 404 ASP B O 1
ATOM 7117 N N . VAL B 1 405 ? -19.375 30.172 30.438 1 71.56 405 VAL B N 1
ATOM 7118 C CA . VAL B 1 405 ? -17.984 30.531 30.656 1 71.56 405 VAL B CA 1
ATOM 7119 C C . VAL B 1 405 ? -17.469 31.344 29.484 1 71.56 405 VAL B C 1
ATOM 7121 O O . VAL B 1 405 ? -17.641 30.953 28.328 1 71.56 405 VAL B O 1
ATOM 7124 N N . ASN B 1 406 ? -17.031 32.531 29.828 1 78.5 406 ASN B N 1
ATOM 7125 C CA . ASN B 1 406 ? -16.328 33.312 28.828 1 78.5 406 ASN B CA 1
ATOM 7126 C C . ASN B 1 406 ? -14.852 32.906 28.75 1 78.5 406 ASN B C 1
ATOM 7128 O O . ASN B 1 406 ? -14.219 32.656 29.766 1 78.5 406 ASN B O 1
ATOM 7132 N N . PHE B 1 407 ? -14.43 32.719 27.531 1 86.31 407 PHE B N 1
ATOM 7133 C CA . PHE B 1 407 ? -13.047 32.281 27.344 1 86.31 407 PHE B CA 1
ATOM 7134 C C . PHE B 1 407 ? -12.211 33.406 26.734 1 86.31 407 PHE B C 1
ATOM 7136 O O . PHE B 1 407 ? -12.688 34.156 25.859 1 86.31 407 PHE B O 1
ATOM 7143 N N . SER B 1 408 ? -10.992 33.562 27.25 1 89.75 408 SER B N 1
ATOM 7144 C CA . SER B 1 408 ? -9.969 34.281 26.484 1 89.75 408 SER B CA 1
ATOM 7145 C C . SER B 1 408 ? -9.281 33.344 25.5 1 89.75 408 SER B C 1
ATOM 7147 O O . SER B 1 408 ? -9.086 32.188 25.781 1 89.75 408 SER B O 1
ATOM 7149 N N . ILE B 1 409 ? -8.961 33.906 24.344 1 92.94 409 ILE B N 1
ATOM 7150 C CA . ILE B 1 409 ? -8.375 33.094 23.297 1 92.94 409 ILE B CA 1
ATOM 7151 C C . ILE B 1 409 ? -6.914 33.469 23.094 1 92.94 409 ILE B C 1
ATOM 7153 O O . ILE B 1 409 ? -6.57 34.656 23.109 1 92.94 409 ILE B O 1
ATOM 7157 N N . HIS B 1 410 ? -6.078 32.469 23 1 92.19 410 HIS B N 1
ATOM 7158 C CA . HIS B 1 410 ? -4.672 32.656 22.641 1 92.19 410 HIS B CA 1
ATOM 7159 C C . HIS B 1 410 ? -4.266 31.672 21.547 1 92.19 410 HIS B C 1
ATOM 7161 O O . HIS B 1 410 ? -4.418 30.453 21.688 1 92.19 410 HIS B O 1
ATOM 7167 N N . THR B 1 411 ? -3.766 32.219 20.484 1 93.94 411 THR B N 1
ATOM 7168 C CA . THR B 1 411 ? -3.398 31.344 19.375 1 93.94 411 THR B CA 1
ATOM 7169 C C . THR B 1 411 ? -1.896 31.406 19.125 1 93.94 411 THR B C 1
ATOM 7171 O O . THR B 1 411 ? -1.236 32.375 19.484 1 93.94 411 THR B O 1
ATOM 7174 N N . MET B 1 412 ? -1.318 30.375 18.609 1 92.5 412 MET B N 1
ATOM 7175 C CA . MET B 1 412 ? 0.036 30.25 18.078 1 92.5 412 MET B CA 1
ATOM 7176 C C . MET B 1 412 ? 0.118 29.125 17.062 1 92.5 412 MET B C 1
ATOM 7178 O O . MET B 1 412 ? -0.056 27.953 17.391 1 92.5 412 MET B O 1
ATOM 7182 N N . GLY B 1 413 ? 0.374 29.516 15.797 1 92.44 413 GLY B N 1
ATOM 7183 C CA . GLY B 1 413 ? 0.32 28.5 14.758 1 92.44 413 GLY B CA 1
ATOM 7184 C C . GLY B 1 413 ? -1.042 27.859 14.633 1 92.44 413 GLY B C 1
ATOM 7185 O O . GLY B 1 413 ? -2.062 28.547 14.547 1 92.44 413 GLY B O 1
ATOM 7186 N N . SER B 1 414 ? -0.99 26.484 14.68 1 95 414 SER B N 1
ATOM 7187 C CA . SER B 1 414 ? -2.244 25.75 14.531 1 95 414 SER B CA 1
ATOM 7188 C C . SER B 1 414 ? -2.93 25.547 15.875 1 95 414 SER B C 1
ATOM 7190 O O . SER B 1 414 ? -3.994 24.938 15.945 1 95 414 SER B O 1
ATOM 7192 N N . THR B 1 415 ? -2.385 26.094 16.938 1 94.06 415 THR B N 1
ATOM 7193 C CA . THR B 1 415 ? -2.889 25.812 18.281 1 94.06 415 THR B CA 1
ATOM 7194 C C . THR B 1 415 ? -3.654 27.016 18.828 1 94.06 415 THR B C 1
ATOM 7196 O O . THR B 1 415 ? -3.266 28.172 18.594 1 94.06 415 THR B O 1
ATOM 7199 N N . CYS B 1 416 ? -4.703 26.703 19.516 1 94.94 416 CYS B N 1
ATOM 7200 C CA . CYS B 1 416 ? -5.535 27.688 20.188 1 94.94 416 CYS B CA 1
ATOM 7201 C C . CYS B 1 416 ? -5.785 27.266 21.641 1 94.94 416 CYS B C 1
ATOM 7203 O O . CYS B 1 416 ? -6.207 26.141 21.906 1 94.94 416 CYS B O 1
ATOM 7205 N N . MET B 1 417 ? -5.488 28.172 22.484 1 93.56 417 MET B N 1
ATOM 7206 C CA . MET B 1 417 ? -5.758 27.922 23.891 1 93.56 417 MET B CA 1
ATOM 7207 C C . MET B 1 417 ? -6.957 28.75 24.359 1 93.56 417 MET B C 1
ATOM 7209 O O . MET B 1 417 ? -7.055 29.938 24.078 1 93.56 417 MET B O 1
ATOM 7213 N N . LEU B 1 418 ? -7.852 28.109 25.031 1 91.81 418 LEU B N 1
ATOM 7214 C CA . LEU B 1 418 ? -9.023 28.734 25.625 1 91.81 418 LEU B CA 1
ATOM 7215 C C . LEU B 1 418 ? -8.891 28.781 27.141 1 91.81 418 LEU B C 1
ATOM 7217 O O . LEU B 1 418 ? -8.805 27.75 27.812 1 91.81 418 LEU B O 1
ATOM 7221 N N . ILE B 1 419 ? -8.883 29.984 27.594 1 90.62 419 ILE B N 1
ATOM 7222 C CA . ILE B 1 419 ? -8.75 30.172 29.047 1 90.62 419 ILE B CA 1
ATOM 7223 C C . ILE B 1 419 ? -10.055 30.734 29.609 1 90.62 419 ILE B C 1
ATOM 7225 O O . ILE B 1 419 ? -10.469 31.828 29.25 1 90.62 419 ILE B O 1
ATOM 7229 N N . PRO B 1 420 ? -10.625 30.016 30.516 1 87.31 420 PRO B N 1
ATOM 7230 C CA . PRO B 1 420 ? -11.875 30.516 31.078 1 87.31 420 PRO B CA 1
ATOM 7231 C C . PRO B 1 420 ? -11.688 31.797 31.891 1 87.31 420 PRO B C 1
ATOM 7233 O O . PRO B 1 420 ? -10.68 31.953 32.594 1 87.31 420 PRO B O 1
ATOM 7236 N N . GLN B 1 421 ? -12.602 32.781 31.578 1 80.31 421 GLN B N 1
ATOM 7237 C CA . GLN B 1 421 ? -12.617 34.031 32.312 1 80.31 421 GLN B CA 1
ATOM 7238 C C . GLN B 1 421 ? -13.734 34.031 33.375 1 80.31 421 GLN B C 1
ATOM 7240 O O . GLN B 1 421 ? -14.906 33.875 33.031 1 80.31 421 GLN B O 1
ATOM 7245 N N . TYR B 1 422 ? -13.508 33.812 34.594 1 68.75 422 TYR B N 1
ATOM 7246 C CA . TYR B 1 422 ? -14.562 33.875 35.594 1 68.75 422 TYR B CA 1
ATOM 7247 C C . TYR B 1 422 ? -14.32 35.031 36.562 1 68.75 422 TYR B C 1
ATOM 7249 O O . TYR B 1 422 ? -13.172 35.344 36.875 1 68.75 422 TYR B O 1
ATOM 7257 N N . SER B 1 423 ? -15.312 36 36.625 1 57.03 423 SER B N 1
ATOM 7258 C CA . SER B 1 423 ? -15.242 37.062 37.625 1 57.03 423 SER B CA 1
ATOM 7259 C C . SER B 1 423 ? -15.125 36.469 39.031 1 57.03 423 SER B C 1
ATOM 7261 O O . SER B 1 423 ? -14.383 37 39.844 1 57.03 423 SER B O 1
ATOM 7263 N N . SER B 1 424 ? -16.156 35.688 39.469 1 55.53 424 SER B N 1
ATOM 7264 C CA . SER B 1 424 ? -16.172 35.156 40.844 1 55.53 424 SER B CA 1
ATOM 7265 C C . SER B 1 424 ? -16.109 33.625 40.812 1 55.53 424 SER B C 1
ATOM 7267 O O . SER B 1 424 ? -16.734 33 39.969 1 55.53 424 SER B O 1
ATOM 7269 N N . THR B 1 425 ? -15 33.094 41.312 1 54.47 425 THR B N 1
ATOM 7270 C CA . THR B 1 425 ? -14.781 31.656 41.406 1 54.47 425 THR B CA 1
ATOM 7271 C C . THR B 1 425 ? -15.945 30.984 42.125 1 54.47 425 THR B C 1
ATOM 7273 O O . THR B 1 425 ? -16 29.766 42.219 1 54.47 425 THR B O 1
ATOM 7276 N N . SER B 1 426 ? -16.797 31.812 42.625 1 55.66 426 SER B N 1
ATOM 7277 C CA . SER B 1 426 ? -17.828 31.156 43.406 1 55.66 426 SER B CA 1
ATOM 7278 C C . SER B 1 426 ? -18.906 30.531 42.531 1 55.66 426 SER B C 1
ATOM 7280 O O . SER B 1 426 ? -19.438 31.188 41.625 1 55.66 426 SER B O 1
ATOM 7282 N N . GLY B 1 427 ? -19.109 29.172 42.5 1 59.06 427 GLY B N 1
ATOM 7283 C CA . GLY B 1 427 ? -20.172 28.359 41.906 1 59.06 427 GLY B CA 1
ATOM 7284 C C . GLY B 1 427 ? -19.766 27.688 40.625 1 59.06 427 GLY B C 1
ATOM 7285 O O . GLY B 1 427 ? -20.578 27 40 1 59.06 427 GLY B O 1
ATOM 7286 N N . ILE B 1 428 ? -18.547 28.062 40.188 1 63.47 428 ILE B N 1
ATOM 7287 C CA . ILE B 1 428 ? -18.172 27.453 38.906 1 63.47 428 ILE B CA 1
ATOM 7288 C C . ILE B 1 428 ? -17.594 26.062 39.156 1 63.47 428 ILE B C 1
ATOM 7290 O O . ILE B 1 428 ? -16.812 25.875 40.094 1 63.47 428 ILE B O 1
ATOM 7294 N N . THR B 1 429 ? -18.141 25.125 38.469 1 69.88 429 THR B N 1
ATOM 7295 C CA . THR B 1 429 ? -17.672 23.75 38.594 1 69.88 429 THR B CA 1
ATOM 7296 C C . THR B 1 429 ? -16.188 23.641 38.25 1 69.88 429 THR B C 1
ATOM 7298 O O . THR B 1 429 ? -15.656 24.5 37.531 1 69.88 429 THR B O 1
ATOM 7301 N N . GLU B 1 430 ? -15.492 22.781 38.906 1 72 430 GLU B N 1
ATOM 7302 C CA . GLU B 1 430 ? -14.078 22.531 38.656 1 72 430 GLU B CA 1
ATOM 7303 C C . GLU B 1 430 ? -13.805 22.344 37.156 1 72 430 GLU B C 1
ATOM 7305 O O . GLU B 1 430 ? -12.781 22.797 36.656 1 72 430 GLU B O 1
ATOM 7310 N N . GLU B 1 431 ? -14.789 21.781 36.5 1 70.88 431 GLU B N 1
ATOM 7311 C CA . GLU B 1 431 ? -14.625 21.5 35.062 1 70.88 431 GLU B CA 1
ATOM 7312 C C . GLU B 1 431 ? -14.68 22.797 34.25 1 70.88 431 GLU B C 1
ATOM 7314 O O . GLU B 1 431 ? -14.016 22.906 33.219 1 70.88 431 GLU B O 1
ATOM 7319 N N . ALA B 1 432 ? -15.359 23.688 34.844 1 73.38 432 ALA B N 1
ATOM 7320 C CA . ALA B 1 432 ? -15.539 24.953 34.125 1 73.38 432 ALA B CA 1
ATOM 7321 C C . ALA B 1 432 ? -14.297 25.828 34.25 1 73.38 432 ALA B C 1
ATOM 7323 O O . ALA B 1 432 ? -14.133 26.797 33.5 1 73.38 432 ALA B O 1
ATOM 7324 N N . LYS B 1 433 ? -13.406 25.344 35.094 1 78.31 433 LYS B N 1
ATOM 7325 C CA . LYS B 1 433 ? -12.188 26.109 35.312 1 78.31 433 LYS B CA 1
ATOM 7326 C C . LYS B 1 433 ? -11.07 25.656 34.375 1 78.31 433 LYS B C 1
ATOM 7328 O O . LYS B 1 433 ? -10.016 26.297 34.312 1 78.31 433 LYS B O 1
ATOM 7333 N N . ASN B 1 434 ? -11.391 24.656 33.594 1 84.31 434 ASN B N 1
ATOM 7334 C CA . ASN B 1 434 ? -10.344 24.078 32.781 1 84.31 434 ASN B CA 1
ATOM 7335 C C . ASN B 1 434 ? -10.07 24.938 31.531 1 84.31 434 ASN B C 1
ATOM 7337 O O . ASN B 1 434 ? -11.008 25.375 30.859 1 84.31 434 ASN B O 1
ATOM 7341 N N . ALA B 1 435 ? -8.773 25.219 31.328 1 89.31 435 ALA B N 1
ATOM 7342 C CA . ALA B 1 435 ? -8.359 25.719 30.031 1 89.31 435 ALA B CA 1
ATOM 7343 C C . ALA B 1 435 ? -8.25 24.594 29 1 89.31 435 ALA B C 1
ATOM 7345 O O . ALA B 1 435 ? -8.094 23.438 29.359 1 89.31 435 ALA B O 1
ATOM 7346 N N . PHE B 1 436 ? -8.422 24.891 27.781 1 89.81 436 PHE B N 1
ATOM 7347 C CA . PHE B 1 436 ? -8.352 23.891 26.719 1 89.81 436 PHE B CA 1
ATOM 7348 C C . PHE B 1 436 ? -7.301 24.281 25.672 1 89.81 436 PHE B C 1
ATOM 7350 O O . PHE B 1 436 ? -7.184 25.453 25.328 1 89.81 436 PHE B O 1
ATOM 7357 N N . LEU B 1 437 ? -6.551 23.344 25.328 1 91.94 437 LEU B N 1
ATOM 7358 C CA . LEU B 1 437 ? -5.621 23.484 24.203 1 91.94 437 LEU B CA 1
ATOM 7359 C C . LEU B 1 437 ? -6.121 22.719 22.984 1 91.94 437 LEU B C 1
ATOM 7361 O O . LEU B 1 437 ? -6.344 21.5 23.047 1 91.94 437 LEU B O 1
ATOM 7365 N N . ILE B 1 438 ? -6.344 23.422 21.891 1 92.5 438 ILE B N 1
ATOM 7366 C CA . ILE B 1 438 ? -6.859 22.828 20.656 1 92.5 438 ILE B CA 1
ATOM 7367 C C . ILE B 1 438 ? -5.836 22.969 19.547 1 92.5 438 ILE B C 1
ATOM 7369 O O . ILE B 1 438 ? -5.324 24.062 19.297 1 92.5 438 ILE B O 1
ATOM 7373 N N . ASP B 1 439 ? -5.414 21.938 18.969 1 93.75 439 ASP B N 1
ATOM 7374 C CA . ASP B 1 439 ? -4.582 21.922 17.781 1 93.75 439 ASP B CA 1
ATOM 7375 C C . ASP B 1 439 ? -5.398 21.547 16.547 1 93.75 439 ASP B C 1
ATOM 7377 O O . ASP B 1 439 ? -5.797 20.391 16.391 1 93.75 439 ASP B O 1
ATOM 7381 N N . ALA B 1 440 ? -5.609 22.516 15.664 1 94.31 440 ALA B N 1
ATOM 7382 C CA . ALA B 1 440 ? -6.52 22.281 14.539 1 94.31 440 ALA B CA 1
ATOM 7383 C C . ALA B 1 440 ? -5.781 22.406 13.211 1 94.31 440 ALA B C 1
ATOM 7385 O O . ALA B 1 440 ? -5.359 23.5 12.82 1 94.31 440 ALA B O 1
ATOM 7386 N N . HIS B 1 441 ? -5.625 21.359 12.516 1 93.5 441 HIS B N 1
ATOM 7387 C CA . HIS B 1 441 ? -5.047 21.281 11.18 1 93.5 441 HIS B CA 1
ATOM 7388 C C . HIS B 1 441 ? -5.406 19.953 10.5 1 93.5 441 HIS B C 1
ATOM 7390 O O . HIS B 1 441 ? -5.914 19.047 11.148 1 93.5 441 HIS B O 1
ATOM 7396 N N . PRO B 1 442 ? -5.176 19.797 9.25 1 89.19 442 PRO B N 1
ATOM 7397 C CA . PRO B 1 442 ? -5.711 18.672 8.477 1 89.19 442 PRO B CA 1
ATOM 7398 C C . PRO B 1 442 ? -5.238 17.312 9.008 1 89.19 442 PRO B C 1
ATOM 7400 O O . PRO B 1 442 ? -5.949 16.328 8.883 1 89.19 442 PRO B O 1
ATOM 7403 N N . LEU B 1 443 ? -4.055 17.266 9.664 1 91.06 443 LEU B N 1
ATOM 7404 C CA . LEU B 1 443 ? -3.518 15.977 10.078 1 91.06 443 LEU B CA 1
ATOM 7405 C C . LEU B 1 443 ? -3.619 15.812 11.594 1 91.06 443 LEU B C 1
ATOM 7407 O O . LEU B 1 443 ? -3.027 14.891 12.164 1 91.06 443 LEU B O 1
ATOM 7411 N N . ALA B 1 444 ? -4.375 16.656 12.227 1 92.19 444 ALA B N 1
ATOM 7412 C CA . ALA B 1 444 ? -4.406 16.688 13.68 1 92.19 444 ALA B CA 1
ATOM 7413 C C . ALA B 1 444 ? -5 15.406 14.25 1 92.19 444 ALA B C 1
ATOM 7415 O O . ALA B 1 444 ? -4.551 14.914 15.289 1 92.19 444 ALA B O 1
ATOM 7416 N N . LYS B 1 445 ? -5.965 14.844 13.578 1 87 445 LYS B N 1
ATOM 7417 C CA . LYS B 1 445 ? -6.648 13.656 14.078 1 87 445 LYS B CA 1
ATOM 7418 C C . LYS B 1 445 ? -5.723 12.445 14.062 1 87 445 LYS B C 1
ATOM 7420 O O . LYS B 1 445 ? -5.938 11.477 14.797 1 87 445 LYS B O 1
ATOM 7425 N N . ASP B 1 446 ? -4.734 12.523 13.219 1 84.62 446 ASP B N 1
ATOM 7426 C CA . ASP B 1 446 ? -3.824 11.398 13.039 1 84.62 446 ASP B CA 1
ATOM 7427 C C . ASP B 1 446 ? -2.619 11.508 13.969 1 84.62 446 ASP B C 1
ATOM 7429 O O . ASP B 1 446 ? -1.81 10.586 14.055 1 84.62 446 ASP B O 1
ATOM 7433 N N . ALA B 1 447 ? -2.506 12.633 14.648 1 87.19 447 ALA B N 1
ATOM 7434 C CA . ALA B 1 447 ? -1.364 12.836 15.539 1 87.19 447 ALA B CA 1
ATOM 7435 C C . ALA B 1 447 ? -1.452 11.93 16.766 1 87.19 447 ALA B C 1
ATOM 7437 O O . ALA B 1 447 ? -2.545 11.523 17.172 1 87.19 447 ALA B O 1
ATOM 7438 N N . PRO B 1 448 ? -0.23 11.586 17.156 1 78.06 448 PRO B N 1
ATOM 7439 C CA . PRO B 1 448 ? -0.252 10.82 18.406 1 78.06 448 PRO B CA 1
ATOM 7440 C C . PRO B 1 448 ? -1.044 11.523 19.5 1 78.06 448 PRO B C 1
ATOM 7442 O O . PRO B 1 448 ? -1.029 12.75 19.594 1 78.06 448 PRO B O 1
ATOM 7445 N N . CYS B 1 449 ? -1.754 10.781 20.328 1 72.06 449 CYS B N 1
ATOM 7446 C CA . CYS B 1 449 ? -2.502 11.281 21.469 1 72.06 449 CYS B CA 1
ATOM 7447 C C . CYS B 1 449 ? -3.67 12.148 21.031 1 72.06 449 CYS B C 1
ATOM 7449 O O . CYS B 1 449 ? -4.059 13.086 21.734 1 72.06 449 CYS B O 1
ATOM 7451 N N . ALA B 1 450 ? -4.016 11.82 19.75 1 73.62 450 ALA B N 1
ATOM 7452 C CA . ALA B 1 450 ? -5.164 12.578 19.25 1 73.62 450 ALA B CA 1
ATOM 7453 C C . ALA B 1 450 ? -6.461 12.07 19.875 1 73.62 450 ALA B C 1
ATOM 7455 O O . ALA B 1 450 ? -6.703 10.859 19.922 1 73.62 450 ALA B O 1
ATOM 7456 N N . LYS B 1 451 ? -6.902 12.359 21.125 1 62.28 451 LYS B N 1
ATOM 7457 C CA . LYS B 1 451 ? -8.18 11.922 21.703 1 62.28 451 LYS B CA 1
ATOM 7458 C C . LYS B 1 451 ? -9.344 12.688 21.062 1 62.28 451 LYS B C 1
ATOM 7460 O O . LYS B 1 451 ? -9.539 13.867 21.344 1 62.28 451 LYS B O 1
ATOM 7465 N N . LEU B 1 452 ? -9.742 12.086 19.984 1 54.81 452 LEU B N 1
ATOM 7466 C CA . LEU B 1 452 ? -10.984 12.602 19.406 1 54.81 452 LEU B CA 1
ATOM 7467 C C . LEU B 1 452 ? -12.172 12.305 20.328 1 54.81 452 LEU B C 1
ATOM 7469 O O . LEU B 1 452 ? -12.312 11.188 20.812 1 54.81 452 LEU B O 1
ATOM 7473 N N . GLY B 1 453 ? -12.836 13.359 20.969 1 53.88 453 GLY B N 1
ATOM 7474 C CA . GLY B 1 453 ? -14.125 13.188 21.609 1 53.88 453 GLY B CA 1
ATOM 7475 C C . GLY B 1 453 ? -14.062 13.344 23.125 1 53.88 453 GLY B C 1
ATOM 7476 O O . GLY B 1 453 ? -14.781 12.648 23.844 1 53.88 453 GLY B O 1
ATOM 7477 N N . ILE B 1 454 ? -13.023 13.992 23.5 1 54.09 454 ILE B N 1
ATOM 7478 C CA . ILE B 1 454 ? -13.156 14.172 24.938 1 54.09 454 ILE B CA 1
ATOM 7479 C C . ILE B 1 454 ? -14.531 14.75 25.266 1 54.09 454 ILE B C 1
ATOM 7481 O O . ILE B 1 454 ? -14.914 15.789 24.734 1 54.09 454 ILE B O 1
ATOM 7485 N N . ALA B 1 455 ? -15.312 13.852 25.625 1 52.81 455 ALA B N 1
ATOM 7486 C CA . ALA B 1 455 ? -16.547 14.344 26.219 1 52.81 455 ALA B CA 1
ATOM 7487 C C . ALA B 1 455 ? -16.266 15.477 27.203 1 52.81 455 ALA B C 1
ATOM 7489 O O . ALA B 1 455 ? -15.438 15.328 28.109 1 52.81 455 ALA B O 1
ATOM 7490 N N . ASN B 1 456 ? -16.344 16.797 26.688 1 63.19 456 ASN B N 1
ATOM 7491 C CA . ASN B 1 456 ? -16.203 17.938 27.578 1 63.19 456 ASN B CA 1
ATOM 7492 C C . ASN B 1 456 ? -17.531 18.656 27.781 1 63.19 456 ASN B C 1
ATOM 7494 O O . ASN B 1 456 ? -18.219 19 26.812 1 63.19 456 ASN B O 1
ATOM 7498 N N . PRO B 1 457 ? -17.891 18.734 29.016 1 62.91 457 PRO B N 1
ATOM 7499 C CA . PRO B 1 457 ? -19.188 19.359 29.281 1 62.91 457 PRO B CA 1
ATOM 7500 C C . PRO B 1 457 ? -19.25 20.812 28.797 1 62.91 457 PRO B C 1
ATOM 7502 O O . PRO B 1 457 ? -20.328 21.359 28.609 1 62.91 457 PRO B O 1
ATOM 7505 N N . THR B 1 458 ? -18.094 21.438 28.578 1 77.31 458 THR B N 1
ATOM 7506 C CA . THR B 1 458 ? -18.141 22.859 28.281 1 77.31 458 THR B CA 1
ATOM 7507 C C . THR B 1 458 ? -18.031 23.094 26.781 1 77.31 458 THR B C 1
ATOM 7509 O O . THR B 1 458 ? -18.375 24.172 26.281 1 77.31 458 THR B O 1
ATOM 7512 N N . LEU B 1 459 ? -17.516 22.094 26.094 1 83 459 LEU B N 1
ATOM 7513 C CA . LEU B 1 459 ? -17.359 22.234 24.656 1 83 459 LEU B CA 1
ATOM 7514 C C . LEU B 1 459 ? -18.094 21.109 23.922 1 83 459 LEU B C 1
ATOM 7516 O O . LEU B 1 459 ? -17.922 19.938 24.234 1 83 459 LEU B O 1
ATOM 7520 N N . LYS B 1 460 ? -19.016 21.422 23.078 1 81.62 460 LYS B N 1
ATOM 7521 C CA . LYS B 1 460 ? -19.656 20.453 22.219 1 81.62 460 LYS B CA 1
ATOM 7522 C C . LYS B 1 460 ? -18.875 20.266 20.906 1 81.62 460 LYS B C 1
ATOM 7524 O O . LYS B 1 460 ? -18.844 21.156 20.078 1 81.62 460 LYS B O 1
ATOM 7529 N N . LEU B 1 461 ? -18.344 19.109 20.891 1 80.19 461 LEU B N 1
ATOM 7530 C CA . LEU B 1 461 ? -17.469 18.812 19.766 1 80.19 461 LEU B CA 1
ATOM 7531 C C . LEU B 1 461 ? -18.188 17.953 18.734 1 80.19 461 LEU B C 1
ATOM 7533 O O . LEU B 1 461 ? -18.516 16.797 19.016 1 80.19 461 LEU B O 1
ATOM 7537 N N . SER B 1 462 ? -18.797 18.547 17.703 1 82.88 462 SER B N 1
ATOM 7538 C CA . SER B 1 462 ? -19.5 17.844 16.625 1 82.88 462 SER B CA 1
ATOM 7539 C C . SER B 1 462 ? -19.141 18.422 15.258 1 82.88 462 SER B C 1
ATOM 7541 O O . SER B 1 462 ? -18.75 19.594 15.164 1 82.88 462 SER B O 1
ATOM 7543 N N . ASP B 1 463 ? -19.234 17.578 14.336 1 87.06 463 ASP B N 1
ATOM 7544 C CA . ASP B 1 463 ? -18.984 18.031 12.977 1 87.06 463 ASP B CA 1
ATOM 7545 C C . ASP B 1 463 ? -20.141 18.875 12.453 1 87.06 463 ASP B C 1
ATOM 7547 O O . ASP B 1 463 ? -19.984 19.641 11.5 1 87.06 463 ASP B O 1
ATOM 7551 N N . THR B 1 464 ? -21.281 18.641 13.125 1 89.5 464 THR B N 1
ATOM 7552 C CA . THR B 1 464 ? -22.453 19.375 12.68 1 89.5 464 THR B CA 1
ATOM 7553 C C . THR B 1 464 ? -23.188 20 13.867 1 89.5 464 THR B C 1
ATOM 7555 O O . THR B 1 464 ? -23.453 19.312 14.859 1 89.5 464 THR B O 1
ATOM 7558 N N . ILE B 1 465 ? -23.406 21.266 13.812 1 88.81 465 ILE B N 1
ATOM 7559 C CA . ILE B 1 465 ? -24.25 21.953 14.781 1 88.81 465 ILE B CA 1
ATOM 7560 C C . ILE B 1 465 ? -25.656 22.094 14.227 1 88.81 465 ILE B C 1
ATOM 7562 O O . ILE B 1 465 ? -25.891 22.812 13.25 1 88.81 465 ILE B O 1
ATOM 7566 N N . HIS B 1 466 ? -26.625 21.344 14.773 1 85.94 466 HIS B N 1
ATOM 7567 C CA . HIS B 1 466 ? -28 21.312 14.297 1 85.94 466 HIS B CA 1
ATOM 7568 C C . HIS B 1 466 ? -28.875 22.266 15.094 1 85.94 466 HIS B C 1
ATOM 7570 O O . HIS B 1 466 ? -30.109 22.266 14.938 1 85.94 466 HIS B O 1
ATOM 7576 N N . GLU B 1 467 ? -28.484 23.25 15.617 1 78.25 467 GLU B N 1
ATOM 7577 C CA . GLU B 1 467 ? -29.297 24.125 16.453 1 78.25 467 GLU B CA 1
ATOM 7578 C C . GLU B 1 467 ? -30.031 25.172 15.617 1 78.25 467 GLU B C 1
ATOM 7580 O O . GLU B 1 467 ? -29.531 26.281 15.406 1 78.25 467 GLU B O 1
ATOM 7585 N N . PRO B 1 468 ? -31.281 24.812 15.273 1 79.62 468 PRO B N 1
ATOM 7586 C CA . PRO B 1 468 ? -32.031 25.719 14.422 1 79.62 468 PRO B CA 1
ATOM 7587 C C . PRO B 1 468 ? -32.344 27.047 15.117 1 79.62 468 PRO B C 1
ATOM 7589 O O . PRO B 1 468 ? -32.75 28.016 14.469 1 79.62 468 PRO B O 1
ATOM 7592 N N . GLU B 1 469 ? -32.156 27.031 16.344 1 87.38 469 GLU B N 1
ATOM 7593 C CA . GLU B 1 469 ? -32.469 28.234 17.109 1 87.38 469 GLU B CA 1
ATOM 7594 C C . GLU B 1 469 ? -31.422 29.328 16.828 1 87.38 469 GLU B C 1
ATOM 7596 O O . GLU B 1 469 ? -31.703 30.516 16.969 1 87.38 469 GLU B O 1
ATOM 7601 N N . TRP B 1 470 ? -30.359 28.906 16.391 1 90.62 470 TRP B N 1
ATOM 7602 C CA . TRP B 1 470 ? -29.266 29.875 16.359 1 90.62 470 TRP B CA 1
ATOM 7603 C C . TRP B 1 470 ? -28.812 30.141 14.922 1 90.62 470 TRP B C 1
ATOM 7605 O O . TRP B 1 470 ? -28.359 31.234 14.602 1 90.62 470 TRP B O 1
ATOM 7615 N N . PHE B 1 471 ? -28.906 29.141 14.117 1 93.25 471 PHE B N 1
ATOM 7616 C CA . PHE B 1 471 ? -28.438 29.297 12.742 1 93.25 471 PHE B CA 1
ATOM 7617 C C . PHE B 1 471 ? -29.562 29.016 11.758 1 93.25 471 PHE B C 1
ATOM 7619 O O . PHE B 1 471 ? -30.469 28.234 12.047 1 93.25 471 PHE B O 1
ATOM 7626 N N . GLU B 1 472 ? -29.5 29.656 10.586 1 93.19 472 GLU B N 1
ATOM 7627 C CA . GLU B 1 472 ? -30.484 29.438 9.531 1 93.19 472 GLU B CA 1
ATOM 7628 C C . GLU B 1 472 ? -30.406 28.016 8.984 1 93.19 472 GLU B C 1
ATOM 7630 O O . GLU B 1 472 ? -31.438 27.422 8.648 1 93.19 472 GLU B O 1
ATOM 7635 N N . HIS B 1 473 ? -29.188 27.516 8.812 1 90.75 473 HIS B N 1
ATOM 7636 C CA . HIS B 1 473 ? -28.906 26.172 8.328 1 90.75 473 HIS B CA 1
ATOM 7637 C C . HIS B 1 473 ? -27.938 25.438 9.25 1 90.75 473 HIS B C 1
ATOM 7639 O O . HIS B 1 473 ? -27.188 26.078 9.992 1 90.75 473 HIS B O 1
ATOM 7645 N N . PRO B 1 474 ? -28.109 24.125 9.234 1 91.62 474 PRO B N 1
ATOM 7646 C CA . PRO B 1 474 ? -27.094 23.406 10.008 1 91.62 474 PRO B CA 1
ATOM 7647 C C . PRO B 1 474 ? -25.672 23.781 9.617 1 91.62 474 PRO B C 1
ATOM 7649 O O . PRO B 1 474 ? -25.391 23.984 8.43 1 91.62 474 PRO B O 1
ATOM 7652 N N . VAL B 1 475 ? -24.875 23.938 10.602 1 92.81 475 VAL B N 1
ATOM 7653 C CA . VAL B 1 475 ? -23.5 24.375 10.359 1 92.81 475 VAL B CA 1
ATOM 7654 C C . VAL B 1 475 ? -22.578 23.156 10.336 1 92.81 475 VAL B C 1
ATOM 7656 O O . VAL B 1 475 ? -22.359 22.5 11.359 1 92.81 475 VAL B O 1
ATOM 7659 N N . HIS B 1 476 ? -22.031 22.828 9.133 1 91.12 476 HIS B N 1
ATOM 7660 C CA . HIS B 1 476 ? -21.125 21.719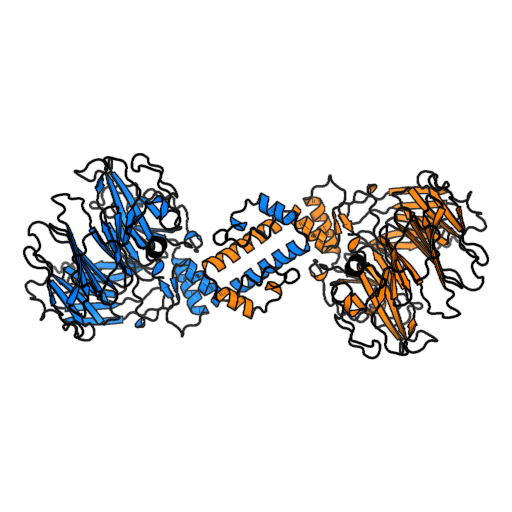 8.945 1 91.12 476 HIS B CA 1
ATOM 7661 C C . HIS B 1 476 ? -19.672 22.188 8.891 1 91.12 476 HIS B C 1
ATOM 7663 O O . HIS B 1 476 ? -19.328 23.062 8.102 1 91.12 476 HIS B O 1
ATOM 7669 N N . SER B 1 477 ? -18.781 21.703 9.797 1 91.56 477 SER B N 1
ATOM 7670 C CA . SER B 1 477 ? -17.359 21.984 9.828 1 91.56 477 SER B CA 1
ATOM 7671 C C . SER B 1 477 ? -16.547 20.766 10.234 1 91.56 477 SER B C 1
ATOM 7673 O O . SER B 1 477 ? -16.797 20.156 11.281 1 91.56 477 SER B O 1
ATOM 7675 N N . THR B 1 478 ? -15.5 20.344 9.398 1 90.38 478 THR B N 1
ATOM 7676 C CA . THR B 1 478 ? -14.883 19.047 9.625 1 90.38 478 THR B CA 1
ATOM 7677 C C . THR B 1 478 ? -13.367 19.188 9.75 1 90.38 478 THR B C 1
ATOM 7679 O O . THR B 1 478 ? -12.641 18.188 9.711 1 90.38 478 THR B O 1
ATOM 7682 N N . LEU B 1 479 ? -12.828 20.391 9.844 1 92.69 479 LEU B N 1
ATOM 7683 C CA . LEU B 1 479 ? -11.391 20.5 10.086 1 92.69 479 LEU B CA 1
ATOM 7684 C C . LEU B 1 479 ? -10.984 19.641 11.281 1 92.69 479 LEU B C 1
ATOM 7686 O O . LEU B 1 479 ? -11.516 19.812 12.383 1 92.69 479 LEU B O 1
ATOM 7690 N N . PRO B 1 480 ? -10.07 18.734 11.047 1 90.88 480 PRO B N 1
ATOM 7691 C CA . PRO B 1 480 ? -9.633 17.875 12.156 1 90.88 480 PRO B CA 1
ATOM 7692 C C . PRO B 1 480 ? -8.961 18.672 13.281 1 90.88 480 PRO B C 1
ATOM 7694 O O . PRO B 1 480 ? -8.414 19.75 13.039 1 90.88 480 PRO B O 1
ATOM 7697 N N . TYR B 1 481 ? -9.094 18.156 14.461 1 91.88 481 TYR B N 1
ATOM 7698 C CA . TYR B 1 481 ? -8.453 18.781 15.617 1 91.88 481 TYR B CA 1
ATOM 7699 C C . TYR B 1 481 ? -8.125 17.75 16.688 1 91.88 481 TYR B C 1
ATOM 7701 O O . TYR B 1 481 ? -8.68 16.656 16.688 1 91.88 481 TYR B O 1
ATOM 7709 N N . ARG B 1 482 ? -7.141 18.078 17.5 1 90.44 482 ARG B N 1
ATOM 7710 C CA . ARG B 1 482 ? -6.945 17.406 18.781 1 90.44 482 ARG B CA 1
ATOM 7711 C C . ARG B 1 482 ? -7.078 18.375 19.938 1 90.44 482 ARG B C 1
ATOM 7713 O O . ARG B 1 482 ? -6.766 19.562 19.797 1 90.44 482 ARG B O 1
ATOM 7720 N N . ILE B 1 483 ? -7.633 17.922 21.062 1 90.06 483 ILE B N 1
ATOM 7721 C CA . ILE B 1 483 ? -7.941 18.812 22.172 1 90.06 483 ILE B CA 1
ATOM 7722 C C . ILE B 1 483 ? -7.457 18.188 23.484 1 90.06 483 ILE B C 1
ATOM 7724 O O . ILE B 1 483 ? -7.5 16.969 23.656 1 90.06 483 ILE B O 1
ATOM 7728 N N . ARG B 1 484 ? -6.977 19.094 24.328 1 87.88 484 ARG B N 1
ATOM 7729 C CA . ARG B 1 484 ? -6.527 18.688 25.656 1 87.88 484 ARG B CA 1
ATOM 7730 C C . ARG B 1 484 ? -6.988 19.688 26.719 1 87.88 484 ARG B C 1
ATOM 7732 O O . ARG B 1 484 ? -6.922 20.906 26.5 1 87.88 484 ARG B O 1
ATOM 7739 N N . ALA B 1 485 ? -7.43 19.125 27.812 1 86.81 485 ALA B N 1
ATOM 7740 C CA . ALA B 1 485 ? -7.719 19.953 28.969 1 86.81 485 ALA B CA 1
ATOM 7741 C C . ALA B 1 485 ? -6.457 20.203 29.797 1 86.81 485 ALA B C 1
ATOM 7743 O O . ALA B 1 485 ? -5.672 19.281 30.031 1 86.81 485 ALA B O 1
ATOM 7744 N N . LEU B 1 486 ? -6.039 21.391 30.141 1 85.06 486 LEU B N 1
ATOM 7745 C CA . LEU B 1 486 ? -4.809 21.75 30.844 1 85.06 486 LEU B CA 1
ATOM 7746 C C . LEU B 1 486 ? -5.086 22.031 32.312 1 85.06 486 LEU B C 1
ATOM 7748 O O . LEU B 1 486 ? -4.152 22.125 33.125 1 85.06 486 LEU B O 1
ATOM 7752 N N . GLY B 1 487 ? -6.273 22.109 32.844 1 81.88 487 GLY B N 1
ATOM 7753 C CA . GLY B 1 487 ? -6.598 22.656 34.156 1 81.88 487 GLY B CA 1
ATOM 7754 C C . GLY B 1 487 ? -6.664 24.172 34.156 1 81.88 487 GLY B C 1
ATOM 7755 O O . GLY B 1 487 ? -6.941 24.797 33.125 1 81.88 487 GLY B O 1
ATOM 7756 N N . GLU B 1 488 ? -6.379 24.719 35.375 1 81.19 488 GLU B N 1
ATOM 7757 C CA . GLU B 1 488 ? -6.406 26.172 35.5 1 81.19 488 GLU B CA 1
ATOM 7758 C C . GLU B 1 488 ? -5.125 26.781 34.938 1 81.19 488 GLU B C 1
ATOM 7760 O O . GLU B 1 488 ? -4.023 26.312 35.219 1 81.19 488 GLU B O 1
ATOM 7765 N N . ALA B 1 489 ? -5.332 27.812 34.062 1 79.88 489 ALA B N 1
ATOM 7766 C CA . ALA B 1 489 ? -4.16 28.422 33.438 1 79.88 489 ALA B CA 1
ATOM 7767 C C . ALA B 1 489 ? -4.344 29.922 33.312 1 79.88 489 ALA B C 1
ATOM 7769 O O . ALA B 1 489 ? -4.168 30.484 32.219 1 79.88 489 ALA B O 1
ATOM 7770 N N . PRO B 1 490 ? -4.605 30.547 34.375 1 80.69 490 PRO B N 1
ATOM 7771 C CA . PRO B 1 490 ? -4.746 32 34.25 1 80.69 490 PRO B CA 1
ATOM 7772 C C . PRO B 1 490 ? -3.438 32.688 33.844 1 80.69 490 PRO B C 1
ATOM 7774 O O . PRO B 1 490 ? -2.367 32.281 34.312 1 80.69 490 PRO B O 1
ATOM 7777 N N . GLY B 1 491 ? -3.486 33.719 33.031 1 79 491 GLY B N 1
ATOM 7778 C CA . GLY B 1 491 ? -2.314 34.5 32.656 1 79 491 GLY B CA 1
ATOM 7779 C C . GLY B 1 491 ? -1.367 33.75 31.734 1 79 491 GLY B C 1
ATOM 7780 O O . GLY B 1 491 ? -0.182 34.062 31.656 1 79 491 GLY B O 1
ATOM 7781 N N . SER B 1 492 ? -1.883 32.719 31.141 1 87.19 492 SER B N 1
ATOM 7782 C CA . SER B 1 492 ? -1.039 31.891 30.281 1 87.19 492 SER B CA 1
ATOM 7783 C C . SER B 1 492 ? -1.173 32.312 28.812 1 87.19 492 SER B C 1
ATOM 7785 O O . SER B 1 492 ? -2.193 32.875 28.422 1 87.19 492 SER B O 1
ATOM 7787 N N . CYS B 1 493 ? -0.065 32.156 28.125 1 88.69 493 CYS B N 1
ATOM 7788 C CA . CYS B 1 493 ? -0.045 32.344 26.688 1 88.69 493 CYS B CA 1
ATOM 7789 C C . CYS B 1 493 ? 0.682 31.188 26 1 88.69 493 CYS B C 1
ATOM 7791 O O . CYS B 1 493 ? 1.149 30.266 26.672 1 88.69 493 CYS B O 1
ATOM 7793 N N . LEU B 1 494 ? 0.646 31.203 24.719 1 89.38 494 LEU B N 1
ATOM 7794 C CA . LEU B 1 494 ? 1.266 30.109 23.984 1 89.38 494 LEU B CA 1
ATOM 7795 C C . LEU B 1 494 ? 2.584 30.547 23.359 1 89.38 494 LEU B C 1
ATOM 7797 O O . LEU B 1 494 ? 2.689 31.672 22.844 1 89.38 494 LEU B O 1
ATOM 7801 N N . SER B 1 495 ? 3.582 29.734 23.484 1 84.88 495 SER B N 1
ATOM 7802 C CA . SER B 1 495 ? 4.805 29.859 22.703 1 84.88 495 SER B CA 1
ATOM 7803 C C . SER B 1 495 ? 4.844 28.844 21.562 1 84.88 495 SER B C 1
ATOM 7805 O O . SER B 1 495 ? 3.838 28.188 21.266 1 84.88 495 SER B O 1
ATOM 7807 N N . HIS B 1 496 ? 6.094 28.734 21 1 80.94 496 HIS B N 1
ATOM 7808 C CA . HIS B 1 496 ? 6.289 27.844 19.859 1 80.94 496 HIS B CA 1
ATOM 7809 C C . HIS B 1 496 ? 6.031 26.391 20.234 1 80.94 496 HIS B C 1
ATOM 7811 O O . HIS B 1 496 ? 5.547 25.609 19.422 1 80.94 496 HIS B O 1
ATOM 7817 N N . ASP B 1 497 ? 6.398 26 21.438 1 88.38 497 ASP B N 1
ATOM 7818 C CA . ASP B 1 497 ? 6.285 24.578 21.766 1 88.38 497 ASP B CA 1
ATOM 7819 C C . ASP B 1 497 ? 5.906 24.375 23.234 1 88.38 497 ASP B C 1
ATOM 7821 O O . ASP B 1 497 ? 6.047 23.281 23.781 1 88.38 497 ASP B O 1
ATOM 7825 N N . ALA B 1 498 ? 5.402 25.531 23.859 1 89.88 498 ALA B N 1
ATOM 7826 C CA . ALA B 1 498 ? 5.047 25.406 25.266 1 89.88 498 ALA B CA 1
ATOM 7827 C C . ALA B 1 498 ? 4.016 26.453 25.672 1 89.88 498 ALA B C 1
ATOM 7829 O O . ALA B 1 498 ? 3.701 27.359 24.891 1 89.88 498 ALA B O 1
ATOM 7830 N N . ILE B 1 499 ? 3.512 26.266 26.875 1 90.75 499 ILE B N 1
ATOM 7831 C CA . ILE B 1 499 ? 2.688 27.281 27.531 1 90.75 499 ILE B CA 1
ATOM 7832 C C . ILE B 1 499 ? 3.566 28.188 28.391 1 90.75 499 ILE B C 1
ATOM 7834 O O . ILE B 1 499 ? 4.434 27.703 29.125 1 90.75 499 ILE B O 1
ATOM 7838 N N . VAL B 1 500 ? 3.406 29.438 28.188 1 89.31 500 VAL B N 1
ATOM 7839 C CA . VAL B 1 500 ? 4.129 30.406 29.016 1 89.31 500 VAL B CA 1
ATOM 7840 C C . VAL B 1 500 ? 3.199 30.984 30.078 1 89.31 500 VAL B C 1
ATOM 7842 O O . VAL B 1 500 ? 2.148 31.547 29.75 1 89.31 500 VAL B O 1
ATOM 7845 N N . LYS B 1 501 ? 3.539 30.844 31.281 1 88.75 501 LYS B N 1
ATOM 7846 C CA . LYS B 1 501 ? 2.748 31.344 32.406 1 88.75 501 LYS B CA 1
ATOM 7847 C C . LYS B 1 501 ? 3.443 32.531 33.062 1 88.75 501 LYS B C 1
ATOM 7849 O O . LYS B 1 501 ? 4.598 32.406 33.469 1 88.75 501 LYS B O 1
ATOM 7854 N N . LEU B 1 502 ? 2.717 33.625 33.125 1 85.88 502 LEU B N 1
ATOM 7855 C CA . LEU B 1 502 ? 3.217 34.812 33.844 1 85.88 502 LEU B CA 1
ATOM 7856 C C . LEU B 1 502 ? 2.846 34.75 35.312 1 85.88 502 LEU B C 1
ATOM 7858 O O . LEU B 1 502 ? 1.664 34.688 35.656 1 85.88 502 LEU B O 1
ATOM 7862 N N . GLN B 1 503 ? 3.826 34.75 36.188 1 83.5 503 GLN B N 1
ATOM 7863 C CA . GLN B 1 503 ? 3.605 34.75 37.625 1 83.5 503 GLN B CA 1
ATOM 7864 C C . GLN B 1 503 ? 4.031 36.062 38.25 1 83.5 503 GLN B C 1
ATOM 7866 O O . GLN B 1 503 ? 5.184 36.5 38.125 1 83.5 503 GLN B O 1
ATOM 7871 N N . TYR B 1 504 ? 3.018 36.781 38.906 1 78.5 504 TYR B N 1
ATOM 7872 C CA . TYR B 1 504 ? 3.32 38.031 39.594 1 78.5 504 TYR B CA 1
ATOM 7873 C C . TYR B 1 504 ? 3.557 37.781 41.094 1 78.5 504 TYR B C 1
ATOM 7875 O O . TYR B 1 504 ? 2.824 37.031 41.719 1 78.5 504 TYR B O 1
ATOM 7883 N N . GLY B 1 505 ? 4.805 37.938 41.781 1 63.03 505 GLY B N 1
ATOM 7884 C CA . GLY B 1 505 ? 5.168 37.75 43.188 1 63.03 505 GLY B CA 1
ATOM 7885 C C . GLY B 1 505 ? 4.258 38.469 44.156 1 63.03 505 GLY B C 1
ATOM 7886 O O . GLY B 1 505 ? 3.621 39.469 43.781 1 63.03 505 GLY B O 1
ATOM 7887 N N . SER B 1 506 ? 3.83 37.812 45.344 1 52.12 506 SER B N 1
ATOM 7888 C CA . SER B 1 506 ? 3.129 38.375 46.5 1 52.12 506 SER B CA 1
ATOM 7889 C C . SER B 1 506 ? 3.893 39.562 47.062 1 52.12 506 SER B C 1
ATOM 7891 O O . SER B 1 506 ? 5.113 39.656 46.906 1 52.12 506 SER B O 1
ATOM 7893 N N . TYR B 1 507 ? 3.186 40.719 47.719 1 41.53 507 TYR B N 1
ATOM 7894 C CA . TYR B 1 507 ? 3.719 41.688 48.625 1 41.53 507 TYR B CA 1
ATOM 7895 C C . TYR B 1 507 ? 4.512 41.031 49.75 1 41.53 507 TYR B C 1
ATOM 7897 O O . TYR B 1 507 ? 4.004 40.156 50.438 1 41.53 507 TYR B O 1
ATOM 7905 N N . ALA B 1 508 ? 5.676 40.812 49.875 1 33.69 508 ALA B N 1
ATOM 7906 C CA . ALA B 1 508 ? 6.199 40.781 51.219 1 33.69 508 ALA B CA 1
ATOM 7907 C C . ALA B 1 508 ? 5.812 42.062 52 1 33.69 508 ALA B C 1
ATOM 7909 O O . ALA B 1 508 ? 5.992 43.156 51.5 1 33.69 508 ALA B O 1
ATOM 7910 N N . SER B 1 509 ? 4.77 41.969 52.875 1 31.72 509 SER B N 1
ATOM 7911 C CA . SER B 1 509 ? 4.621 42.875 54 1 31.72 509 SER B CA 1
ATOM 7912 C C . SER B 1 509 ? 5.969 43.188 54.656 1 31.72 509 SER B C 1
ATOM 7914 O O . SER B 1 509 ? 6.605 42.312 55.219 1 31.72 509 SER B O 1
ATOM 7916 N N . ASP B 1 510 ? 6.926 43.781 54.094 1 28.06 510 ASP B N 1
ATOM 7917 C CA . ASP B 1 510 ? 7.758 44.438 55.125 1 28.06 510 ASP B CA 1
ATOM 7918 C C . ASP B 1 510 ? 6.906 45.219 56.094 1 28.06 510 ASP B C 1
ATOM 7920 O O . ASP B 1 510 ? 6.184 46.156 55.719 1 28.06 510 ASP B O 1
ATOM 7924 N N . ALA B 1 511 ? 6.406 44.438 57.219 1 23.22 511 ALA B N 1
ATOM 7925 C CA . ALA B 1 511 ? 6.645 45 58.531 1 23.22 511 ALA B CA 1
ATOM 7926 C C . ALA B 1 511 ? 8.133 45.031 58.875 1 23.22 511 ALA B C 1
ATOM 7928 O O . ALA B 1 511 ? 8.875 44.094 58.469 1 23.22 511 ALA B O 1
#

Foldseek 3Di:
DVVVQPDDDPCPCVVVVDDVVVVVVVLVVDDPVVVVVVVVVVVVVVVCCVVPLVNVLVVLCVLQQWFFFLLVPDDSNLLNVLSVLLLVQLPPPRFDEAEDEAEPQFDWDDALQWIWTHHLFKIWIWHPADDRFGFHTDGQAMAGACVVDVSVQDDFDDWYDDVLQQWIKTWGADAQAWIKIAIAGSVVRHHQDPLFPPRIATDPDHAHRPFDKDWDWDDAVQKIWIWIDGQKIKIFIARRRDRFTQEIDIDRPVPQPAWDWDWDDLHPFWIWIDTAQKIFIAGRDNVNTPPNDDSQHTQEIEGDFAWDPQKDKHDKDKDWDFNDRDSVSRTRMFRDRQLTWIKIKIKIFNDSPDDDLVGIWIKIKIFGSNLVVVVSVVDPRHYYYDYCVRRAQAGMDMKTFNDPWDWDWATYHQKIKTATDDDDPPPDDQLSRWIKIKRWAQSNCVRPPQDPDPPRPGIDHDQWDCDVNTGVDIDGHHGDMGMDTNGHAPQWHDHGSHIYHYDYDDPPPPD/DVVVQPDDDVCPCVVVVDDPVVVVVVLVVDDPVVNVVVVVVVVVVVVCCVVPLVNVLVVLCVLQQWFFFLLVPDDSNLLNVLSVLLLVLLPPPRFDEAEDEAEPQFDWDDALQWIWTHHLFKIWIWHPADDRFGFHTDGQAMAGACVVDPSVQDDFDDWYDDVQQQWIKTWGADAQAWIKIAIAGSVVRHHQDPLFPPRIATHPDHAHRPFDKDWDWDDAVQKIWIWIDGQKIKIFIARRRDRFTQEIDIDRPVPQPAWDWDWDDLHPFWIWIDTQQKIFIAGRDNVRTPPNDDSQHTQEIEGDFAWDPQKDKHDKDKDWDFNDDDSVSRTRMFRDRQLTWIKIKIKIANDSPDDDLVGIWIKIKIFGSNLVVVVSVVDDRHYYYDYCVRRAQAGMDMKTFNDPWDWDWATYHQKIKTATDDPDPPPDDQLSRWIKIKRWAQSNCVRPPQPDCPPRPGIDHDQWDCPVNTGVHIDGHHGDMGMDTNGHQPQWHDDGSHIYHYDYDDPPPPD

InterPro domains:
  IPR001810 F-box domain [SM00256] (18-58)
  IPR036047 F-box-like domain superfamily [SSF81383] (9-50)

Sequence (1022 aa):
MCAQLVLASDHRHLLLALAEELLVLILLDLEPRDILSCTKVCHALADVVERTPAVQYKLQLGLAGMIDGLAALTPVGQRLEQLRAYQSSWSENAVPIVTVNCSRQYRCFVRDGAVAYVGSTHLKLFRPASAYSGIAEEELGTLEFGHHVDPDSFSVDGLAIDREQDLVILTQLLLGEMPHMYLLSISNGGALHPLAARPHLEGAEELGISIDPEEQLDICGDHVAWTIQSDAVSIIVYNWKTGQIVWTEGEWPEGDPHFYMRCHFLDRDHLLVVRNTDLHVHQIDPAKAGAWNAYTNALCMLRFPALRQGLITHGMESQLRCPTNFPGDKPLFQRNPPLSVLAVKFSACKDPHGYNHSQCRSFIALVPVATILATLKDTPSRFAEVPWEAWSAPGARIIEHVNDVNFSIHTMGSTCMLIPQYSSTSGITEEAKNAFLIDAHPLAKDAPCAKLGIANPTLKLSDTIHEPEWFEHPVHSTLPYRIRALGEAPGSCLSHDAIVKLQYGSYASDAMCAQLVLASDHRHLLLALAEELLVLILLDLEPRDILSCTKVCHALADVVERTPAVQYKLQLGLAGMIDGLAALTPVGQRLEQLRAYQSSWSENAVPIVTVNCSRQYRCFVRDGAVAYVGSTHLKLFRPASAYSGIAEEELGTLEFGHHVDPDSFSVDGLAIDREQDLVILTQLLLGEMPHMYLLSISNGGALHPLAARPHLEGAEELGISIDPEEQLDICGDHVAWTIQSDAVSIIVYNWKTGQIVWTEGEWPEGDPHFYMRCHFLDRDHLLVVRNTDLHVHQIDPAKAGAWNAYTNALCMLRFPALRQGLITHGMESQLRCPTNFPGDKPLFQRNPPLSVLAVKFSACKDPHGYNHSQCRSFIALVPVATILATLKDTPSRFAEVPWEAWSAPGARIIEHVNDVNFSIHTMGSTCMLIPQYSSTSGITEEAKNAFLIDAHPLAKDAPCAKLGIANPTLKLSDTIHEPEWFEHPVHSTLPYRIRALGEAPGSCLSHDAIVKLQYGSYASDA

Nearest PDB structures (foldseek):
  8tid-assembly1_W  TM=5.577E-01  e=5.609E-04  Tetrahymena thermophila
  6ww7-assembly1_A  TM=3.280E-01  e=8.710E-05  Homo sapiens
  8s9s-assembly1_1  TM=3.021E-01  e=3.830E-05  Homo sapiens
  2gop-assembly1_B  TM=4.843E-01  e=8.196E-02  Pyrococcus furiosus
  6ms3-assembly1_B  TM=3.621E-01  e=2.325E-02  Bacillus licheniformis DSM 13 = ATCC 14580

Solvent-accessible surface area (backbone atoms only — not comparable to full-atom values): 54474 Å² total; per-residue (Å²): 123,80,70,70,63,58,72,57,86,89,48,73,56,41,76,73,66,46,56,67,69,56,53,51,53,53,55,65,71,47,54,33,68,55,55,49,49,51,50,50,45,32,49,52,52,49,47,51,45,74,70,32,53,65,50,40,33,47,38,49,27,40,33,68,47,30,37,81,34,73,34,78,81,58,55,55,63,59,48,34,51,33,51,51,49,53,45,55,20,60,36,89,94,41,64,52,70,46,76,43,80,37,56,86,79,34,51,75,46,80,50,87,60,28,35,34,38,34,46,70,40,36,32,36,35,32,27,64,53,47,78,51,31,69,26,67,60,42,79,72,42,57,25,50,39,34,90,80,38,62,52,95,71,44,54,80,70,43,73,44,68,38,72,83,71,37,36,34,38,38,28,33,77,44,72,61,29,58,29,38,37,38,35,20,15,49,90,63,35,25,36,66,25,83,71,25,72,41,33,67,42,68,51,94,56,63,37,42,76,82,43,82,70,46,75,48,71,45,77,46,89,62,31,35,40,39,32,38,38,46,69,39,40,38,37,41,28,29,30,49,44,70,52,42,50,35,36,38,47,68,49,67,51,82,80,48,86,52,65,42,74,49,72,43,73,74,50,85,48,32,36,34,35,38,44,64,69,33,38,33,34,30,69,57,43,77,89,48,54,60,43,69,47,50,84,84,58,31,48,31,36,43,35,47,77,54,58,23,88,77,50,40,64,36,76,64,45,72,44,66,33,64,64,70,81,47,73,87,53,34,25,50,41,40,58,27,53,57,39,12,24,36,37,36,35,36,22,48,21,62,50,89,89,52,96,40,69,91,48,36,49,38,36,39,36,42,33,26,44,45,41,56,52,52,47,54,70,72,42,65,98,49,71,42,80,42,55,32,84,78,63,28,35,73,42,17,30,60,36,40,37,71,48,90,60,45,64,46,80,39,39,38,13,32,30,38,35,36,32,51,54,70,91,63,78,75,86,61,52,78,72,62,44,35,14,37,41,35,35,43,40,87,42,18,58,75,19,72,68,38,44,72,74,68,86,41,90,46,41,52,88,49,51,57,48,76,52,67,83,53,21,69,56,72,46,62,25,56,34,29,43,20,56,40,76,73,37,76,54,78,68,51,43,61,42,90,69,32,35,36,32,57,41,69,71,79,82,75,76,80,122,124,78,69,71,65,59,71,56,86,90,46,71,57,40,75,74,65,44,55,66,68,56,53,51,53,52,56,63,71,47,54,34,68,56,54,50,49,51,50,50,45,32,50,51,52,49,48,51,45,74,71,32,52,66,51,40,35,48,37,50,26,39,35,67,49,31,37,80,35,72,34,78,80,59,55,55,63,58,47,34,51,34,51,50,50,52,46,56,20,60,37,89,95,43,65,52,70,47,78,43,81,37,55,86,79,34,52,74,44,81,50,85,62,28,35,34,38,35,46,70,40,35,32,38,34,33,28,63,52,47,78,51,32,68,26,66,60,42,77,72,41,56,26,49,40,34,88,82,38,62,50,96,73,45,53,80,69,43,73,43,69,38,73,84,72,38,34,35,37,40,25,34,76,44,72,62,31,59,29,38,36,39,36,19,15,50,90,61,35,27,34,67,24,83,70,26,72,40,33,66,41,67,52,93,53,63,37,42,77,83,43,82,69,46,74,48,71,46,78,46,89,60,33,36,38,41,33,40,37,46,70,39,40,38,37,41,26,28,30,50,44,71,52,43,49,35,35,38,46,69,48,69,49,83,81,48,86,52,66,43,74,48,71,44,75,75,50,84,48,31,36,35,34,38,45,64,70,33,36,32,34,30,69,57,45,78,87,47,56,59,41,69,48,52,84,83,58,32,46,32,34,44,36,48,78,55,59,23,88,78,52,41,65,38,77,66,45,72,45,69,35,63,66,70,83,49,74,86,52,35,25,50,41,40,58,26,53,56,38,12,24,35,38,35,34,35,24,47,20,63,50,88,90,52,94,38,69,91,49,35,48,37,37,37,36,41,34,24,44,45,40,55,53,52,47,54,70,73,43,62,96,51,71,42,79,40,54,29,84,79,64,29,36,71,43,17,31,58,34,39,38,71,48,92,60,45,64,45,80,40,39,38,13,32,31,37,35,36,31,51,53,68,92,61,78,76,86,60,52,77,75,62,45,36,15,36,39,34,35,45,38,87,41,18,56,75,21,74,71,35,47,77,69,69,86,41,92,47,42,52,88,50,50,59,48,74,54,66,83,54,22,71,56,71,47,61,23,57,34,29,43,20,58,40,77,71,38,75,53,79,67,51,44,62,40,87,66,33,34,36,32,57,42,71,71,80,81,74,74,79,122

pLDDT: mean 83.54, std 14.08, range [22.3, 97.31]

Organism: Pycnoporus cinnabarinus (NCBI:txid5643)